Protein AF-0000000086131086 (afdb_homodimer)

pLDDT: mean 77.33, std 19.77, range [29.2, 98.5]

Structure (mmCIF, N/CA/C/O backbone):
data_AF-0000000086131086-model_v1
#
loop_
_entity.id
_entity.type
_entity.pdbx_description
1 polymer 'Transcription factor domain-containing protein'
#
loop_
_atom_site.group_PDB
_atom_site.id
_atom_site.type_symbol
_atom_site.label_atom_id
_atom_site.label_alt_id
_atom_site.label_comp_id
_atom_site.label_asym_id
_atom_site.label_entity_id
_atom_site.label_seq_id
_atom_site.pdbx_PDB_ins_code
_atom_site.Cartn_x
_atom_site.Cartn_y
_atom_site.Cartn_z
_atom_site.occupancy
_atom_site.B_iso_or_equiv
_atom_site.auth_seq_id
_atom_site.auth_comp_id
_atom_site.auth_asym_id
_atom_site.auth_atom_id
_atom_site.pdbx_PDB_model_num
ATOM 1 N N . GLN A 1 1 ? 14.734 14.562 -15.812 1 46.88 1 GLN A N 1
ATOM 2 C CA . GLN A 1 1 ? 14.758 13.102 -15.891 1 46.88 1 GLN A CA 1
ATOM 3 C C . GLN A 1 1 ? 14.875 12.477 -14.508 1 46.88 1 GLN A C 1
ATOM 5 O O . GLN A 1 1 ? 15.711 12.898 -13.695 1 46.88 1 GLN A O 1
ATOM 10 N N . GLU A 1 2 ? 13.742 11.57 -14.156 1 54.81 2 GLU A N 1
ATOM 11 C CA . GLU A 1 2 ? 13.938 11.117 -12.781 1 54.81 2 GLU A CA 1
ATOM 12 C C . GLU A 1 2 ? 14.812 9.867 -12.734 1 54.81 2 GLU A C 1
ATOM 14 O O . GLU A 1 2 ? 14.367 8.773 -13.102 1 54.81 2 GLU A O 1
ATOM 19 N N . ILE A 1 3 ? 16 9.961 -12.594 1 58 3 ILE A N 1
ATOM 20 C CA . ILE A 1 3 ? 16.906 8.82 -12.445 1 58 3 ILE A CA 1
ATOM 21 C C . ILE A 1 3 ? 17.078 8.492 -10.961 1 58 3 ILE A C 1
ATOM 23 O O . ILE A 1 3 ? 17.203 7.324 -10.586 1 58 3 ILE A O 1
ATOM 27 N N . GLY A 1 4 ? 16.828 9.32 -10.266 1 59.28 4 GLY A N 1
ATOM 28 C CA . GLY A 1 4 ? 17 9.164 -8.828 1 59.28 4 GLY A CA 1
ATOM 29 C C . GLY A 1 4 ? 18.406 8.75 -8.43 1 59.28 4 GLY A C 1
ATOM 30 O O . GLY A 1 4 ? 19.328 8.789 -9.258 1 59.28 4 GLY A O 1
ATOM 31 N N . LEU A 1 5 ? 18.656 8.656 -7.129 1 65.81 5 LEU A N 1
ATOM 32 C CA . LEU A 1 5 ? 19.938 8.266 -6.578 1 65.81 5 LEU A CA 1
ATOM 33 C C . LEU A 1 5 ? 19.797 7.105 -5.602 1 65.81 5 LEU A C 1
ATOM 35 O O . LEU A 1 5 ? 18.812 7.043 -4.852 1 65.81 5 LEU A O 1
ATOM 39 N N . MET A 1 6 ? 20.609 6.062 -5.906 1 67.56 6 MET A N 1
ATOM 40 C CA . MET A 1 6 ? 20.672 4.957 -4.953 1 67.56 6 MET A CA 1
ATOM 41 C C . MET A 1 6 ? 21.797 5.176 -3.939 1 67.56 6 MET A C 1
ATOM 43 O O . MET A 1 6 ? 22.969 5.172 -4.297 1 67.56 6 MET A O 1
ATOM 47 N N . ARG A 1 7 ? 21.328 5.469 -2.734 1 64.94 7 ARG A N 1
ATOM 48 C CA . ARG A 1 7 ? 22.312 5.742 -1.701 1 64.94 7 ARG A CA 1
ATOM 49 C C . ARG A 1 7 ? 22.734 4.457 -0.994 1 64.94 7 ARG A C 1
ATOM 51 O O . ARG A 1 7 ? 21.891 3.623 -0.66 1 64.94 7 ARG A O 1
ATOM 58 N N . ASP A 1 8 ? 24 4.266 -1.024 1 57.38 8 ASP A N 1
ATOM 59 C CA . ASP A 1 8 ? 24.5 3.139 -0.252 1 57.38 8 ASP A CA 1
ATOM 60 C C . ASP A 1 8 ? 24.406 3.408 1.248 1 57.38 8 ASP A C 1
ATOM 62 O O . ASP A 1 8 ? 24.75 4.496 1.713 1 57.38 8 ASP A O 1
ATOM 66 N N . GLY A 1 9 ? 23.297 3.373 1.857 1 50.12 9 GLY A N 1
ATOM 67 C CA . GLY A 1 9 ? 23.156 3.619 3.283 1 50.12 9 GLY A CA 1
ATOM 68 C C . GLY A 1 9 ? 24.453 3.496 4.051 1 50.12 9 GLY A C 1
ATOM 69 O O . GLY A 1 9 ? 25.484 3.121 3.482 1 50.12 9 GLY A O 1
ATOM 70 N N . ASP A 1 10 ? 24.609 4.285 5.195 1 48.25 10 ASP A N 1
ATOM 71 C CA . ASP A 1 10 ? 25.781 4.168 6.066 1 48.25 10 ASP A CA 1
ATOM 72 C C . ASP A 1 10 ? 26.078 2.707 6.395 1 48.25 10 ASP A C 1
ATOM 74 O O . ASP A 1 10 ? 27.141 2.391 6.922 1 48.25 10 ASP A O 1
ATOM 78 N N . SER A 1 11 ? 25.156 1.895 6.359 1 44.16 11 SER A N 1
ATOM 79 C CA . SER A 1 11 ? 25.406 0.476 6.598 1 44.16 11 SER A CA 1
ATOM 80 C C . SER A 1 11 ? 25.266 -0.334 5.312 1 44.16 11 SER A C 1
ATOM 82 O O . SER A 1 11 ? 24.375 -0.068 4.504 1 44.16 11 SER A O 1
ATOM 84 N N . PRO A 1 12 ? 26.25 -1.014 4.965 1 45.31 12 PRO A N 1
ATOM 85 C CA . PRO A 1 12 ? 26.25 -1.968 3.855 1 45.31 12 PRO A CA 1
ATOM 86 C C . PRO A 1 12 ? 24.953 -2.766 3.762 1 45.31 12 PRO A C 1
ATOM 88 O O . PRO A 1 12 ? 24.438 -3.258 4.777 1 45.31 12 PRO A O 1
ATOM 91 N N . GLY A 1 13 ? 24.125 -2.549 2.621 1 45.75 13 GLY A N 1
ATOM 92 C CA . GLY A 1 13 ? 23.062 -3.5 2.383 1 45.75 13 GLY A CA 1
ATOM 93 C C . GLY A 1 13 ? 21.672 -2.865 2.406 1 45.75 13 GLY A C 1
ATOM 94 O O . GLY A 1 13 ? 20.672 -3.545 2.197 1 45.75 13 GLY A O 1
ATOM 95 N N . LEU A 1 14 ? 21.766 -1.405 2.859 1 58.22 14 LEU A N 1
ATOM 96 C CA . LEU A 1 14 ? 20.422 -0.838 2.914 1 58.22 14 LEU A CA 1
ATOM 97 C C . LEU A 1 14 ? 20.297 0.342 1.956 1 58.22 14 LEU A C 1
ATOM 99 O O . LEU A 1 14 ? 20.156 1.487 2.391 1 58.22 14 LEU A O 1
ATOM 103 N N . PRO A 1 15 ? 20.344 -0.016 0.669 1 58.59 15 PRO A N 1
ATOM 104 C CA . PRO A 1 15 ? 20.203 1.101 -0.266 1 58.59 15 PRO A CA 1
ATOM 105 C C . PRO A 1 15 ? 18.828 1.761 -0.18 1 58.59 15 PRO A C 1
ATOM 107 O O . PRO A 1 15 ? 17.828 1.095 0.133 1 58.59 15 PRO A O 1
ATOM 110 N N . ARG A 1 16 ? 18.953 3.057 -0.146 1 72.69 16 ARG A N 1
ATOM 111 C CA . ARG A 1 16 ? 17.719 3.826 -0.137 1 72.69 16 ARG A CA 1
ATOM 112 C C . ARG A 1 16 ? 17.578 4.652 -1.41 1 72.69 16 ARG A C 1
ATOM 114 O O . ARG A 1 16 ? 18.547 5.25 -1.879 1 72.69 16 ARG A O 1
ATOM 121 N N . PHE A 1 17 ? 16.453 4.535 -1.983 1 73.44 17 PHE A N 1
ATOM 122 C CA . PHE A 1 17 ? 16.188 5.289 -3.205 1 73.44 17 PHE A CA 1
ATOM 123 C C . PHE A 1 17 ? 15.742 6.707 -2.883 1 73.44 17 PHE A C 1
ATOM 125 O O . PHE A 1 17 ? 14.922 6.918 -1.985 1 73.44 17 PHE A O 1
ATOM 132 N N . VAL A 1 18 ? 16.438 7.613 -3.488 1 69.5 18 VAL A N 1
ATOM 133 C CA . VAL A 1 18 ? 16.031 9.016 -3.408 1 69.5 18 VAL A CA 1
ATOM 134 C C . VAL A 1 18 ? 15.641 9.516 -4.797 1 69.5 18 VAL A C 1
ATOM 136 O O . VAL A 1 18 ? 16.469 9.547 -5.707 1 69.5 18 VAL A O 1
ATOM 139 N N . GLY A 1 19 ? 14.484 9.93 -4.969 1 68.06 19 GLY A N 1
ATOM 140 C CA . GLY A 1 19 ? 14.023 10.422 -6.258 1 68.06 19 GLY A CA 1
ATOM 141 C C . GLY A 1 19 ? 14.672 11.727 -6.668 1 68.06 19 GLY A C 1
ATOM 142 O O . GLY A 1 19 ? 14.992 12.562 -5.82 1 68.06 19 GLY A O 1
ATOM 143 N N . SER A 1 20 ? 14.922 11.883 -7.926 1 64.94 20 SER A N 1
ATOM 144 C CA . SER A 1 20 ? 15.578 13.086 -8.445 1 64.94 20 SER A CA 1
ATOM 145 C C . SER A 1 20 ? 14.734 14.328 -8.18 1 64.94 20 SER A C 1
ATOM 147 O O . SER A 1 20 ? 15.266 15.445 -8.141 1 64.94 20 SER A O 1
ATOM 149 N N . SER A 1 21 ? 13.539 14.102 -8.039 1 62.56 21 SER A N 1
ATOM 150 C CA . SER A 1 21 ? 12.648 15.242 -7.832 1 62.56 21 SER A CA 1
ATOM 151 C C . SER A 1 21 ? 12.438 15.508 -6.348 1 62.56 21 SER A C 1
ATOM 153 O O . SER A 1 21 ? 11.766 16.469 -5.977 1 62.56 21 SER A O 1
ATOM 155 N N . SER A 1 22 ? 13.156 14.695 -5.582 1 68.06 22 SER A N 1
ATOM 156 C CA . SER A 1 22 ? 12.977 14.852 -4.141 1 68.06 22 SER A CA 1
ATOM 157 C C . SER A 1 22 ? 13.734 16.062 -3.617 1 68.06 22 SER A C 1
ATOM 159 O O . SER A 1 22 ? 14.672 16.547 -4.258 1 68.06 22 SER A O 1
ATOM 161 N N . GLY A 1 23 ? 13.211 16.656 -2.619 1 68.56 23 GLY A N 1
ATOM 162 C CA . GLY A 1 23 ? 13.938 17.734 -1.961 1 68.56 23 GLY A CA 1
ATOM 163 C C . GLY A 1 23 ? 15.312 17.328 -1.48 1 68.56 23 GLY A C 1
ATOM 164 O O . GLY A 1 23 ? 16.25 18.125 -1.515 1 68.56 23 GLY A O 1
ATOM 165 N N . ILE A 1 24 ? 15.406 16.078 -1.213 1 67.56 24 ILE A N 1
ATOM 166 C CA . ILE A 1 24 ? 16.672 15.555 -0.715 1 67.56 24 ILE A CA 1
ATOM 167 C C . ILE A 1 24 ? 17.734 15.625 -1.818 1 67.56 24 ILE A C 1
ATOM 169 O O . ILE A 1 24 ? 18.875 15.992 -1.566 1 67.56 24 ILE A O 1
ATOM 173 N N . HIS A 1 25 ? 17.344 15.281 -3.01 1 67.06 25 HIS A N 1
ATOM 174 C CA . HIS A 1 25 ? 18.266 15.344 -4.137 1 67.06 25 HIS A CA 1
ATOM 175 C C . HIS A 1 25 ? 18.734 16.766 -4.387 1 67.06 25 HIS A C 1
ATOM 177 O O . HIS A 1 25 ? 19.906 17 -4.684 1 67.06 25 HIS A O 1
ATOM 183 N N . PHE A 1 26 ? 17.922 17.688 -4.246 1 71.94 26 PHE A N 1
ATOM 184 C CA . PHE A 1 26 ? 18.266 19.094 -4.465 1 71.94 26 PHE A CA 1
ATOM 185 C C . PHE A 1 26 ? 19.234 19.578 -3.4 1 71.94 26 PHE A C 1
ATOM 187 O O . PHE A 1 26 ? 20.219 20.266 -3.713 1 71.94 26 PHE A O 1
ATOM 194 N N . VAL A 1 27 ? 18.891 19.219 -2.219 1 72.75 27 VAL A N 1
ATOM 195 C CA . VAL A 1 27 ? 19.75 19.641 -1.117 1 72.75 27 VAL A CA 1
ATOM 196 C C . VAL A 1 27 ? 21.156 19.094 -1.317 1 72.75 27 VAL A C 1
ATOM 198 O O . VAL A 1 27 ? 22.141 19.781 -1.079 1 72.75 27 VAL A O 1
ATOM 201 N N . ARG A 1 28 ? 21.203 17.969 -1.791 1 69.19 28 ARG A N 1
ATOM 202 C CA . ARG A 1 28 ? 22.516 17.375 -2.055 1 69.19 28 ARG A CA 1
ATOM 203 C C . ARG A 1 28 ? 23.234 18.109 -3.182 1 69.19 28 ARG A C 1
ATOM 205 O O . ARG A 1 28 ? 24.453 18.312 -3.117 1 69.19 28 ARG A O 1
ATOM 212 N N . ALA A 1 29 ? 22.516 18.406 -4.148 1 67.69 29 ALA A N 1
ATOM 213 C CA . ALA A 1 29 ? 23.094 19.156 -5.262 1 67.69 29 ALA A CA 1
ATOM 214 C C . ALA A 1 29 ? 23.656 20.5 -4.793 1 67.69 29 ALA A C 1
ATOM 216 O O . ALA A 1 29 ? 24.734 20.906 -5.223 1 67.69 29 ALA A O 1
ATOM 217 N N . VAL A 1 30 ? 22.938 21.109 -3.947 1 73.69 30 VAL A N 1
ATOM 218 C CA . VAL A 1 30 ? 23.375 22.406 -3.426 1 73.69 30 VAL A CA 1
ATOM 219 C C . VAL A 1 30 ? 24.641 22.219 -2.58 1 73.69 30 VAL A C 1
ATOM 221 O O . VAL A 1 30 ? 25.578 23 -2.689 1 73.69 30 VAL A O 1
ATOM 224 N N . TYR A 1 31 ? 24.609 21.188 -1.806 1 72.38 31 TYR A N 1
ATOM 225 C CA . TYR A 1 31 ? 25.781 20.906 -0.982 1 72.38 31 TYR A CA 1
ATOM 226 C C . TYR A 1 31 ? 27 20.656 -1.849 1 72.38 31 TYR A C 1
ATOM 228 O O . TYR A 1 31 ? 28.109 21.078 -1.503 1 72.38 31 TYR A O 1
ATOM 236 N N . ASP A 1 32 ? 26.797 20 -2.904 1 71.44 32 ASP A N 1
ATOM 237 C CA . ASP A 1 32 ? 27.891 19.719 -3.824 1 71.44 32 ASP A CA 1
ATOM 238 C C . ASP A 1 32 ? 28.453 21 -4.418 1 71.44 32 ASP A C 1
ATOM 240 O O . ASP A 1 32 ? 29.672 21.172 -4.547 1 71.44 32 ASP A O 1
ATOM 244 N N . ILE A 1 33 ? 27.594 21.844 -4.719 1 70.94 33 ILE A N 1
ATOM 245 C CA . ILE A 1 33 ? 28 23.125 -5.285 1 70.94 33 ILE A CA 1
ATOM 246 C C . ILE A 1 33 ? 28.766 23.922 -4.238 1 70.94 33 ILE A C 1
ATOM 248 O O . ILE A 1 33 ? 29.781 24.531 -4.543 1 70.94 33 ILE A O 1
ATOM 252 N N . LEU A 1 34 ? 28.297 23.859 -3.029 1 72.69 34 LEU A N 1
ATOM 253 C CA . LEU A 1 34 ? 28.938 24.578 -1.932 1 72.69 34 LEU A CA 1
ATOM 254 C C . LEU A 1 34 ? 30.312 24 -1.642 1 72.69 34 LEU A C 1
ATOM 256 O O . LEU A 1 34 ? 31.266 24.734 -1.374 1 72.69 34 LEU A O 1
ATOM 260 N N . ALA A 1 35 ? 30.312 22.781 -1.674 1 72.56 35 ALA A N 1
ATOM 261 C CA . ALA A 1 35 ? 31.578 22.109 -1.412 1 72.56 35 ALA A CA 1
ATOM 262 C C . ALA A 1 35 ? 32.625 22.438 -2.48 1 72.56 35 ALA A C 1
ATOM 264 O O . ALA A 1 35 ? 33.781 22.656 -2.17 1 72.56 35 ALA A O 1
ATOM 265 N N . ARG A 1 36 ? 32.219 22.406 -3.584 1 68.94 36 ARG A N 1
ATOM 266 C CA . ARG A 1 36 ? 33.125 22.75 -4.684 1 68.94 36 ARG A CA 1
ATOM 267 C C . ARG A 1 36 ? 33.625 24.188 -4.566 1 68.94 36 ARG A C 1
ATOM 269 O O . ARG A 1 36 ? 34.781 24.484 -4.852 1 68.94 36 ARG A O 1
ATOM 276 N N . SER A 1 37 ? 32.75 24.984 -4.207 1 65.25 37 SER A N 1
ATOM 277 C CA . SER A 1 37 ? 33.094 26.406 -4.102 1 65.25 37 SER A CA 1
ATOM 278 C C . SER A 1 37 ? 34.031 26.656 -2.926 1 65.25 37 SER A C 1
ATOM 280 O O . SER A 1 37 ? 34.844 27.578 -2.969 1 65.25 37 SER A O 1
ATOM 282 N N . SER A 1 38 ? 33.812 25.984 -1.872 1 62.94 38 SER A N 1
ATOM 283 C CA . SER A 1 38 ? 34.625 26.188 -0.678 1 62.94 38 SER A CA 1
ATOM 284 C C . SER A 1 38 ? 35.938 25.406 -0.751 1 62.94 38 SER A C 1
ATOM 286 O O . SER A 1 38 ? 36.781 25.562 0.114 1 62.94 38 SER A O 1
ATOM 288 N N . GLY A 1 39 ? 36.312 24.766 -1.843 1 62.19 39 GLY A N 1
ATOM 289 C CA . GLY A 1 39 ? 37.531 23.969 -1.954 1 62.19 39 GLY A CA 1
ATOM 290 C C . GLY A 1 39 ? 37.531 22.75 -1.041 1 62.19 39 GLY A C 1
ATOM 291 O O . GLY A 1 39 ? 38.562 22.094 -0.868 1 62.19 39 GLY A O 1
ATOM 292 N N . GLN A 1 40 ? 36.688 22.594 -0.23 1 53.81 40 GLN A N 1
ATOM 293 C CA . GLN A 1 40 ? 36.625 21.453 0.687 1 53.81 40 GLN A CA 1
ATOM 294 C C . GLN A 1 40 ? 36 20.234 0.035 1 53.81 40 GLN A C 1
ATOM 296 O O . GLN A 1 40 ? 35 20.375 -0.688 1 53.81 40 GLN A O 1
ATOM 301 N N . PRO A 1 41 ? 36.781 19.078 -0.008 1 50.19 41 PRO A N 1
ATOM 302 C CA . PRO A 1 41 ? 36.25 17.859 -0.585 1 50.19 41 PRO A CA 1
ATOM 303 C C . PRO A 1 41 ? 34.812 17.562 -0.118 1 50.19 41 PRO A C 1
ATOM 305 O O . PRO A 1 41 ? 34.438 17.938 0.998 1 50.19 41 PRO A O 1
ATOM 308 N N . SER A 1 42 ? 33.906 17.328 -1.025 1 46.69 42 SER A N 1
ATOM 309 C CA . SER A 1 42 ? 32.469 17.031 -0.931 1 46.69 42 SER A CA 1
ATOM 310 C C . SER A 1 42 ? 32.188 15.984 0.153 1 46.69 42 SER A C 1
ATOM 312 O O . SER A 1 42 ? 32.312 14.781 -0.092 1 46.69 42 SER A O 1
ATOM 314 N N . ARG A 1 43 ? 32.75 16.016 1.289 1 42.59 43 ARG A N 1
ATOM 315 C CA . ARG A 1 43 ? 32.25 15.156 2.369 1 42.59 43 ARG A CA 1
ATOM 316 C C . ARG A 1 43 ? 30.734 15.102 2.398 1 42.59 43 ARG A C 1
ATOM 318 O O . ARG A 1 43 ? 30.156 14.602 3.359 1 42.59 43 ARG A O 1
ATOM 325 N N . ALA A 1 44 ? 30.078 15.727 1.698 1 42.22 44 ALA A N 1
ATOM 326 C CA . ALA A 1 44 ? 28.656 16.016 1.608 1 42.22 44 ALA A CA 1
ATOM 327 C C . ALA A 1 44 ? 27.844 14.758 1.307 1 42.22 44 ALA A C 1
ATOM 329 O O . ALA A 1 44 ? 26.609 14.789 1.297 1 42.22 44 ALA A O 1
ATOM 330 N N . HIS A 1 45 ? 28.453 13.828 0.733 1 44.34 45 HIS A N 1
ATOM 331 C CA . HIS A 1 45 ? 27.766 12.586 0.401 1 44.34 45 HIS A CA 1
ATOM 332 C C . HIS A 1 45 ? 27.156 11.945 1.643 1 44.34 45 HIS A C 1
ATOM 334 O O . HIS A 1 45 ? 26.219 11.156 1.539 1 44.34 45 HIS A O 1
ATOM 340 N N . SER A 1 46 ? 27.906 12.086 2.771 1 44.09 46 SER A N 1
ATOM 341 C CA . SER A 1 46 ? 27.5 11.398 3.992 1 44.09 46 SER A CA 1
ATOM 342 C C . SER A 1 46 ? 26.359 12.141 4.688 1 44.09 46 SER A C 1
ATOM 344 O O . SER A 1 46 ? 25.828 11.664 5.688 1 44.09 46 SER A O 1
ATOM 346 N N . GLN A 1 47 ? 26.125 13.383 4.25 1 46.81 47 GLN A N 1
ATOM 347 C CA . GLN A 1 47 ? 25.344 14.227 5.148 1 46.81 47 GLN A CA 1
ATOM 348 C C . GLN A 1 47 ? 23.844 14 4.965 1 46.81 47 GLN A C 1
ATOM 350 O O . GLN A 1 47 ? 23.328 14.141 3.855 1 46.81 47 GLN A O 1
ATOM 355 N N . LEU A 1 48 ? 23.328 13.422 5.848 1 50.66 48 LEU A N 1
ATOM 356 C CA . LEU A 1 48 ? 21.922 13.172 6.07 1 50.66 48 LEU A CA 1
ATOM 357 C C . LEU A 1 48 ? 21.109 14.445 5.844 1 50.66 48 LEU A C 1
ATOM 359 O O . LEU A 1 48 ? 21.531 15.539 6.211 1 50.66 48 LEU A O 1
ATOM 363 N N . VAL A 1 49 ? 20.406 14.523 4.809 1 54.34 49 VAL A N 1
ATOM 364 C CA . VAL A 1 49 ? 19.438 15.602 4.625 1 54.34 49 VAL A CA 1
ATOM 365 C C . VAL A 1 49 ? 18.297 15.445 5.625 1 54.34 49 VAL A C 1
ATOM 367 O O . VAL A 1 49 ? 17.859 14.328 5.914 1 54.34 49 VAL A O 1
ATOM 370 N N . PRO A 1 50 ? 18.016 16.516 6.34 1 48.31 50 PRO A N 1
ATOM 371 C CA . PRO A 1 50 ? 16.875 16.438 7.254 1 48.31 50 PRO A CA 1
ATOM 372 C C . PRO A 1 50 ? 15.648 15.805 6.609 1 48.31 50 PRO A C 1
ATOM 374 O O . PRO A 1 50 ? 15.32 16.109 5.461 1 48.31 50 PRO A O 1
ATOM 377 N N . GLY A 1 51 ? 15.047 14.789 7.328 1 47.41 51 GLY A N 1
ATOM 378 C CA . GLY A 1 51 ? 13.844 14.117 6.863 1 47.41 51 GLY A CA 1
ATOM 379 C C . GLY A 1 51 ? 14.125 12.781 6.191 1 47.41 51 GLY A C 1
ATOM 380 O O . GLY A 1 51 ? 13.195 12.055 5.844 1 47.41 51 GLY A O 1
ATOM 381 N N . GLU A 1 52 ? 15.352 12.859 5.637 1 48.03 52 GLU A N 1
ATOM 382 C CA . GLU A 1 52 ? 15.578 11.602 4.934 1 48.03 52 GLU A CA 1
ATOM 383 C C . GLU A 1 52 ? 15.297 10.406 5.84 1 48.03 52 GLU A C 1
ATOM 385 O O . GLU A 1 52 ? 14.602 9.469 5.445 1 48.03 52 GLU A O 1
ATOM 390 N N . ASP A 1 53 ? 16.453 9.953 6.617 1 46.03 53 ASP A N 1
ATOM 391 C CA . ASP A 1 53 ? 16.328 8.695 7.348 1 46.03 53 ASP A CA 1
ATOM 392 C C . ASP A 1 53 ? 15.586 8.891 8.664 1 46.03 53 ASP A C 1
ATOM 394 O O . ASP A 1 53 ? 15.672 9.961 9.273 1 46.03 53 ASP A O 1
ATOM 398 N N . ASP A 1 54 ? 14.328 8.375 8.805 1 44.38 54 ASP A N 1
ATOM 399 C CA . ASP A 1 54 ? 13.836 8.172 10.156 1 44.38 54 ASP A CA 1
ATOM 400 C C . ASP A 1 54 ? 14.984 8.18 11.172 1 44.38 54 ASP A C 1
ATOM 402 O O . ASP A 1 54 ? 14.812 7.738 12.305 1 44.38 54 ASP A O 1
ATOM 406 N N . GLN A 1 55 ? 16.141 8.352 10.758 1 39.12 55 GLN A N 1
ATOM 407 C CA . GLN A 1 55 ? 17.266 8.281 11.68 1 39.12 55 GLN A CA 1
ATOM 408 C C . GLN A 1 55 ? 17.422 9.586 12.453 1 39.12 55 GLN A C 1
ATOM 410 O O . GLN A 1 55 ? 18.5 9.859 13 1 39.12 55 GLN A O 1
ATOM 415 N N . LEU A 1 56 ? 16.578 10.438 12.336 1 35.56 56 LEU A N 1
ATOM 416 C CA . LEU A 1 56 ? 16.906 11.562 13.203 1 35.56 56 LEU A CA 1
ATOM 417 C C . LEU A 1 56 ? 17.344 11.078 14.586 1 35.56 56 LEU A C 1
ATOM 419 O O . LEU A 1 56 ? 16.734 11.414 15.594 1 35.56 56 LEU A O 1
ATOM 423 N N . ASP A 1 57 ? 17.562 9.844 14.719 1 36.91 57 ASP A N 1
ATOM 424 C CA . ASP A 1 57 ? 17.984 9.625 16.094 1 36.91 57 ASP A CA 1
ATOM 425 C C . ASP A 1 57 ? 19.125 10.578 16.484 1 36.91 57 ASP A C 1
ATOM 427 O O . ASP A 1 57 ? 20.047 10.797 15.695 1 36.91 57 ASP A O 1
ATOM 431 N N . GLY A 1 58 ? 18.859 11.578 17.109 1 33.78 58 GLY A N 1
ATOM 432 C CA . GLY A 1 58 ? 19.812 12.383 17.859 1 33.78 58 GLY A CA 1
ATOM 433 C C . GLY A 1 58 ? 21.141 11.688 18.078 1 33.78 58 GLY A C 1
ATOM 434 O O . GLY A 1 58 ? 22.078 12.289 18.594 1 33.78 58 GLY A O 1
ATOM 435 N N . THR A 1 59 ? 21.172 10.461 18.547 1 33 59 THR A N 1
ATOM 436 C CA . THR A 1 59 ? 22.516 10.078 18.969 1 33 59 THR A CA 1
ATOM 437 C C . THR A 1 59 ? 23.453 9.977 17.766 1 33 59 THR A C 1
ATOM 439 O O . THR A 1 59 ? 23.375 9.016 16.984 1 33 59 THR A O 1
ATOM 442 N N . HIS A 1 60 ? 23.703 10.891 16.953 1 31.14 60 HIS A N 1
ATOM 443 C CA . HIS A 1 60 ? 24.984 11.117 16.281 1 31.14 60 HIS A CA 1
ATOM 444 C C . HIS A 1 60 ? 26.125 10.406 17 1 31.14 60 HIS A C 1
ATOM 446 O O . HIS A 1 60 ? 27.297 10.688 16.734 1 31.14 60 HIS A O 1
ATOM 452 N N . GLU A 1 61 ? 26.156 10.164 18.328 1 31.11 61 GLU A N 1
ATOM 453 C CA . GLU A 1 61 ? 27.453 9.523 18.578 1 31.11 61 GLU A CA 1
ATOM 454 C C . GLU A 1 61 ? 27.75 8.438 17.547 1 31.11 61 GLU A C 1
ATOM 456 O O . GLU A 1 61 ? 27 7.465 17.422 1 31.11 61 GLU A O 1
ATOM 461 N N . LEU A 1 62 ? 28.312 8.789 16.328 1 32.72 62 LEU A N 1
ATOM 462 C CA . LEU A 1 62 ? 29.062 8.133 15.258 1 32.72 62 LEU A CA 1
ATOM 463 C C . LEU A 1 62 ? 29.406 6.695 15.641 1 32.72 62 LEU A C 1
ATOM 465 O O . LEU A 1 62 ? 29.781 5.895 14.781 1 32.72 62 LEU A O 1
ATOM 469 N N . GLY A 1 63 ? 30.156 6.535 16.734 1 31.64 63 GLY A N 1
ATOM 470 C CA . GLY A 1 63 ? 31.062 5.422 16.984 1 31.64 63 GLY A CA 1
ATOM 471 C C . GLY A 1 63 ? 30.359 4.078 17.016 1 31.64 63 GLY A C 1
ATOM 472 O O . GLY A 1 63 ? 30.984 3.039 16.781 1 31.64 63 GLY A O 1
ATOM 473 N N . ALA A 1 64 ? 29.625 3.846 18.172 1 29.2 64 ALA A N 1
ATOM 474 C CA . ALA A 1 64 ? 29.516 2.434 18.531 1 29.2 64 ALA A CA 1
ATOM 475 C C . ALA A 1 64 ? 28.578 1.706 17.562 1 29.2 64 ALA A C 1
ATOM 477 O O . ALA A 1 64 ? 27.578 2.273 17.109 1 29.2 64 ALA A O 1
ATOM 478 N N . ALA A 1 65 ? 28.922 0.715 16.938 1 33.5 65 ALA A N 1
ATOM 479 C CA . ALA A 1 65 ? 28.406 -0.454 16.219 1 33.5 65 ALA A CA 1
ATOM 480 C C . ALA A 1 65 ? 26.969 -0.742 16.625 1 33.5 65 ALA A C 1
ATOM 482 O O . ALA A 1 65 ? 26.719 -1.412 17.625 1 33.5 65 ALA A O 1
ATOM 483 N N . GLU A 1 66 ? 25.953 0.155 16.625 1 37.03 66 GLU A N 1
ATOM 484 C CA . GLU A 1 66 ? 24.641 -0.192 17.172 1 37.03 66 GLU A CA 1
ATOM 485 C C . GLU A 1 66 ? 24.078 -1.448 16.516 1 37.03 66 GLU A C 1
ATOM 487 O O . GLU A 1 66 ? 24.266 -1.654 15.312 1 37.03 66 GLU A O 1
ATOM 492 N N . SER A 1 67 ? 23.766 -2.426 17.219 1 38.59 67 SER A N 1
ATOM 493 C CA . SER A 1 67 ? 23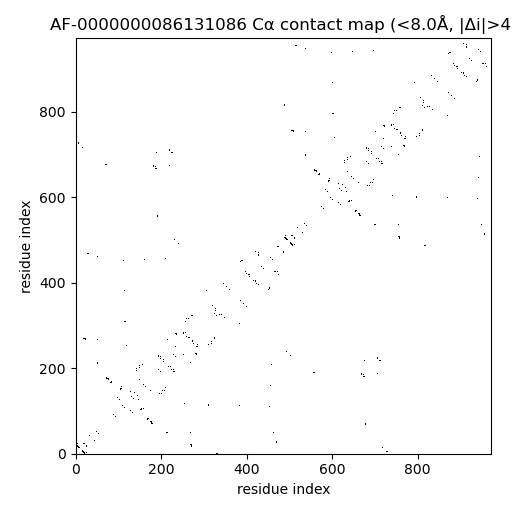.156 -3.709 16.875 1 38.59 67 SER A CA 1
ATOM 494 C C . SER A 1 67 ? 21.938 -3.525 15.984 1 38.59 67 SER A C 1
ATOM 496 O O . SER A 1 67 ? 21.188 -2.557 16.141 1 38.59 67 SER A O 1
ATOM 498 N N . PRO A 1 68 ? 21.922 -4.043 14.898 1 43 68 PRO A N 1
ATOM 499 C CA . PRO A 1 68 ? 20.719 -4.133 14.078 1 43 68 PRO A CA 1
ATOM 500 C C . PRO A 1 68 ? 19.438 -4.188 14.906 1 43 68 PRO A C 1
ATOM 502 O O . PRO A 1 68 ? 19.359 -4.949 15.875 1 43 68 PRO A O 1
ATOM 505 N N . GLY A 1 69 ? 18.562 -3.154 14.883 1 53.28 69 GLY A N 1
ATOM 506 C CA . GLY A 1 69 ? 17.328 -3.057 15.648 1 53.28 69 GLY A CA 1
ATOM 507 C C . GLY A 1 69 ? 17.375 -2.004 16.734 1 53.28 69 GLY A C 1
ATOM 508 O O . GLY A 1 69 ? 16.359 -1.702 17.375 1 53.28 69 GLY A O 1
ATOM 509 N N . ALA A 1 70 ? 18.406 -1.55 17.016 1 55.5 70 ALA A N 1
ATOM 510 C CA . ALA A 1 70 ? 18.578 -0.6 18.109 1 55.5 70 ALA A CA 1
ATOM 511 C C . ALA A 1 70 ? 17.797 0.683 17.859 1 55.5 70 ALA A C 1
ATOM 513 O O . ALA A 1 70 ? 17.188 1.242 18.781 1 55.5 70 ALA A O 1
ATOM 514 N N . ALA A 1 71 ? 17.797 1.022 16.641 1 60.62 71 ALA A N 1
ATOM 515 C CA . ALA A 1 71 ? 17.094 2.256 16.297 1 60.62 71 ALA A CA 1
ATOM 516 C C . ALA A 1 71 ? 15.602 2.117 16.547 1 60.62 71 ALA A C 1
ATOM 518 O O . ALA A 1 71 ? 14.953 3.051 17.031 1 60.62 71 ALA A O 1
ATOM 519 N N . ALA A 1 72 ? 15.102 1.007 16.328 1 68.44 72 ALA A N 1
ATOM 520 C CA . ALA A 1 72 ? 13.672 0.774 16.531 1 68.44 72 ALA A CA 1
ATOM 521 C C . ALA A 1 72 ? 13.312 0.773 18.016 1 68.44 72 ALA A C 1
ATOM 523 O O . ALA A 1 72 ? 12.156 1.027 18.375 1 68.44 72 ALA A O 1
ATOM 524 N N . ARG A 1 73 ? 14.297 0.695 18.891 1 74.56 73 ARG A N 1
ATOM 525 C CA . ARG A 1 73 ? 14.031 0.577 20.312 1 74.56 73 ARG A CA 1
ATOM 526 C C . ARG A 1 73 ? 14.359 1.876 21.047 1 74.56 73 ARG A C 1
ATOM 528 O O . ARG A 1 73 ? 14.094 2.01 22.234 1 74.56 73 ARG A O 1
ATOM 535 N N . ALA A 1 74 ? 14.766 2.836 20.281 1 79.25 74 ALA A N 1
ATOM 536 C CA . ALA A 1 74 ? 15.055 4.125 20.891 1 79.25 74 ALA A CA 1
ATOM 537 C C . ALA A 1 74 ? 13.773 4.832 21.328 1 79.25 74 ALA A C 1
ATOM 539 O O . ALA A 1 74 ? 12.828 4.941 20.531 1 79.25 74 ALA A O 1
ATOM 540 N N . PRO A 1 75 ? 13.773 5.309 22.562 1 87.5 75 PRO A N 1
ATOM 541 C CA . PRO A 1 75 ? 12.547 5.953 23.047 1 87.5 75 PRO A CA 1
ATOM 542 C C . PRO A 1 75 ? 12.273 7.285 22.359 1 87.5 75 PRO A C 1
ATOM 544 O O . PRO A 1 75 ? 13.203 8.031 22.047 1 87.5 75 PRO A O 1
ATOM 547 N N . PHE A 1 76 ? 10.977 7.578 22.234 1 90.69 76 PHE A N 1
ATOM 548 C CA . PHE A 1 76 ? 10.57 8.828 21.594 1 90.69 76 PHE A CA 1
ATOM 549 C C . PHE A 1 76 ? 10.664 9.992 22.578 1 90.69 76 PHE A C 1
ATOM 551 O O . PHE A 1 76 ? 10.844 11.141 22.172 1 90.69 76 PHE A O 1
ATOM 558 N N . TRP A 1 77 ? 10.539 9.602 23.875 1 92 77 TRP A N 1
ATOM 559 C CA . TRP A 1 77 ? 10.258 10.648 24.844 1 92 77 TRP A CA 1
ATOM 560 C C 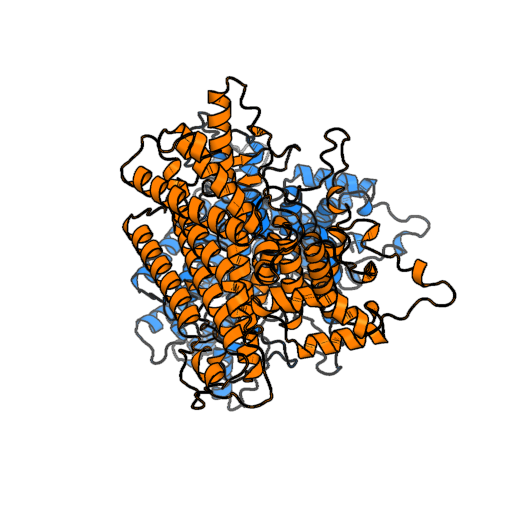. TRP A 1 77 ? 11.398 10.789 25.844 1 92 77 TRP A C 1
ATOM 562 O O . TRP A 1 77 ? 12.109 9.82 26.141 1 92 77 TRP A O 1
ATOM 572 N N . ARG A 1 78 ? 11.555 12.008 26.344 1 88.19 78 ARG A N 1
ATOM 573 C CA . ARG A 1 78 ? 12.5 12.289 27.422 1 88.19 78 ARG A CA 1
ATOM 574 C C . ARG A 1 78 ? 11.938 11.844 28.766 1 88.19 78 ARG A C 1
ATOM 576 O O . ARG A 1 78 ? 10.727 11.719 28.922 1 88.19 78 ARG A O 1
ATOM 583 N N . ASP A 1 79 ? 12.789 11.711 29.625 1 86.19 79 ASP A N 1
ATOM 584 C CA . ASP A 1 79 ? 12.414 11.211 30.938 1 86.19 79 ASP A CA 1
ATOM 585 C C . ASP A 1 79 ? 11.469 12.172 31.641 1 86.19 79 ASP A C 1
ATOM 587 O O . ASP A 1 79 ? 10.602 11.75 32.406 1 86.19 79 ASP A O 1
ATOM 591 N N . ASP A 1 80 ? 11.594 13.445 31.344 1 85.94 80 ASP A N 1
ATOM 592 C CA . ASP A 1 80 ? 10.781 14.445 32.031 1 85.94 80 ASP A CA 1
ATOM 593 C C . ASP A 1 80 ? 9.398 14.57 31.391 1 85.94 80 ASP A C 1
ATOM 595 O O . ASP A 1 80 ? 8.5 15.195 31.969 1 85.94 80 ASP A O 1
ATOM 599 N N . GLU A 1 81 ? 9.219 13.906 30.312 1 90.31 81 GLU A N 1
ATOM 600 C CA . GLU A 1 81 ? 7.961 14.023 29.578 1 90.31 81 GLU A CA 1
ATOM 601 C C . GLU A 1 81 ? 7 12.898 29.953 1 90.31 81 GLU A C 1
ATOM 603 O O . GLU A 1 81 ? 5.801 12.977 29.672 1 90.31 81 GLU A O 1
ATOM 608 N N . THR A 1 82 ? 7.535 11.852 30.547 1 90.94 82 THR A N 1
ATOM 609 C CA . THR A 1 82 ? 6.707 10.688 30.828 1 90.94 82 THR A CA 1
ATOM 610 C C . THR A 1 82 ? 6.809 10.281 32.281 1 90.94 82 THR A C 1
ATOM 612 O O . THR A 1 82 ? 7.754 10.672 32.969 1 90.94 82 THR A O 1
ATOM 615 N N . THR A 1 83 ? 5.816 9.664 32.781 1 87.19 83 THR A N 1
ATOM 616 C CA . THR A 1 83 ? 5.828 9.055 34.094 1 87.19 83 THR A CA 1
ATOM 617 C C . THR A 1 83 ? 5.621 7.547 34 1 87.19 83 THR A C 1
ATOM 619 O O . THR A 1 83 ? 4.949 7.066 33.094 1 87.19 83 THR A O 1
ATOM 622 N N . SER A 1 84 ? 6.441 6.68 34.812 1 75.19 84 SER A N 1
ATOM 623 C CA . SER A 1 84 ? 6.277 5.23 34.812 1 75.19 84 SER A CA 1
ATOM 624 C C . SER A 1 84 ? 4.953 4.824 35.438 1 75.19 84 SER A C 1
ATOM 626 O O . SER A 1 84 ? 4.402 5.559 36.25 1 75.19 84 SER A O 1
ATOM 628 N N . ARG A 1 85 ? 4.434 3.699 34.906 1 60.5 85 ARG A N 1
ATOM 629 C CA . ARG A 1 85 ? 3.209 3.184 35.5 1 60.5 85 ARG A CA 1
ATOM 630 C C . ARG A 1 85 ? 3.363 3.014 37 1 60.5 85 ARG A C 1
ATOM 632 O O . ARG A 1 85 ? 2.432 3.289 37.75 1 60.5 85 ARG A O 1
ATOM 639 N N . GLU A 1 86 ? 4.527 2.211 37.312 1 53.56 86 GLU A N 1
ATOM 640 C CA . GLU A 1 86 ? 4.762 1.806 38.688 1 53.56 86 GLU A CA 1
ATOM 641 C C . GLU A 1 86 ? 4.754 3.012 39.625 1 53.56 86 GLU A C 1
ATOM 643 O O . GLU A 1 86 ? 4.414 2.887 40.812 1 53.56 86 GLU A O 1
ATOM 648 N N . GLY A 1 87 ? 5.363 3.947 39.25 1 47.75 87 GLY A N 1
ATOM 649 C CA . GLY A 1 87 ? 5.406 5.051 40.188 1 47.75 87 GLY A CA 1
ATOM 650 C C . GLY A 1 87 ? 4.031 5.5 40.656 1 47.75 87 GLY A C 1
ATOM 651 O O . GLY A 1 87 ? 3.914 6.359 41.531 1 47.75 87 GLY A O 1
ATOM 652 N N . ARG A 1 88 ? 3.057 5.23 39.875 1 47.22 88 ARG A N 1
ATOM 653 C CA . ARG A 1 88 ? 1.699 5.555 40.312 1 47.22 88 ARG A CA 1
ATOM 654 C C . ARG A 1 88 ? 1.208 4.566 41.344 1 47.22 88 ARG A C 1
ATOM 656 O O . ARG A 1 88 ? 0.116 4.727 41.906 1 47.22 88 ARG A O 1
ATOM 663 N N . GLY A 1 89 ? 1.818 3.389 41.5 1 39.91 89 GLY A N 1
ATOM 664 C CA . GLY A 1 89 ? 1.368 2.43 42.5 1 39.91 89 GLY A CA 1
ATOM 665 C C . GLY A 1 89 ? 1.534 2.924 43.906 1 39.91 89 GLY A C 1
ATOM 666 O O . GLY A 1 89 ? 1.341 2.166 44.875 1 39.91 89 GLY A O 1
ATOM 667 N N . GLY A 1 90 ? 2.551 3.564 44.406 1 37.91 90 GLY A N 1
ATOM 668 C CA . GLY A 1 90 ? 2.387 3.703 45.844 1 37.91 90 GLY A CA 1
ATOM 669 C C . GLY A 1 90 ? 0.963 4.027 46.25 1 37.91 90 GLY A C 1
ATOM 670 O O . GLY A 1 90 ? 0.094 4.223 45.406 1 37.91 90 GLY A O 1
ATOM 671 N N . ALA A 1 91 ? 0.66 4.359 47.781 1 41.94 91 ALA A N 1
ATOM 672 C CA . ALA A 1 91 ? -0.622 4.523 48.469 1 41.94 91 ALA A CA 1
ATOM 673 C C . ALA A 1 91 ? -1.667 5.121 47.531 1 41.94 91 ALA A C 1
ATOM 675 O O . ALA A 1 91 ? -2.854 4.793 47.625 1 41.94 91 ALA A O 1
ATOM 676 N N . GLY A 1 92 ? -1.529 6.48 46.875 1 38.09 92 GLY A N 1
ATOM 677 C CA . GLY A 1 92 ? -2.432 7.34 46.125 1 38.09 92 GLY A CA 1
ATOM 678 C C . GLY A 1 92 ? -2.334 7.148 44.625 1 38.09 92 GLY A C 1
ATOM 679 O O . GLY A 1 92 ? -1.664 7.922 43.938 1 38.09 92 GLY A O 1
ATOM 680 N N . ILE A 1 93 ? -1.832 6.273 44.031 1 44.59 93 ILE A N 1
ATOM 681 C CA . ILE A 1 93 ? -1.75 6.004 42.594 1 44.59 93 ILE A CA 1
ATOM 682 C C . ILE A 1 93 ? -2.895 6.711 41.875 1 44.59 93 ILE A C 1
ATOM 684 O O . ILE A 1 93 ? -4.062 6.371 42.062 1 44.59 93 ILE A O 1
ATOM 688 N N . SER A 1 94 ? -2.871 7.965 41.688 1 51.38 94 SER A N 1
ATOM 689 C CA . SER A 1 94 ? -3.748 8.984 41.125 1 51.38 94 SER A CA 1
ATOM 690 C C . SER A 1 94 ? -4.406 8.492 39.844 1 51.38 94 SER A C 1
ATOM 692 O O . SER A 1 94 ? -3.727 8.008 38.938 1 51.38 94 SER A O 1
ATOM 694 N N . GLN A 1 95 ? -5.602 7.773 39.938 1 67.94 95 GLN A N 1
ATOM 695 C CA . GLN A 1 95 ? -6.598 7.34 38.969 1 67.94 95 GLN A CA 1
ATOM 696 C C . GLN A 1 95 ? -6.652 8.297 37.781 1 67.94 95 GLN A C 1
ATOM 698 O O . GLN A 1 95 ? -6.691 9.516 37.969 1 67.94 95 GLN A O 1
ATOM 703 N N . LEU A 1 96 ? -6.211 7.832 36.625 1 83.81 96 LEU A N 1
ATOM 704 C CA . LEU A 1 96 ? -6.406 8.586 35.406 1 83.81 96 LEU A CA 1
ATOM 705 C C . LEU A 1 96 ? -7.793 9.211 35.344 1 83.81 96 LEU A C 1
ATOM 707 O O . LEU A 1 96 ? -8.797 8.539 35.594 1 83.81 96 LEU A O 1
ATOM 711 N N . THR A 1 97 ? -7.781 10.523 35.406 1 89.62 97 THR A N 1
ATOM 712 C CA . THR A 1 97 ? -9.078 11.188 35.344 1 89.62 97 THR A CA 1
ATOM 713 C C . THR A 1 97 ? -9.414 11.594 33.906 1 89.62 97 THR A C 1
ATOM 715 O O . THR A 1 97 ? -8.516 11.758 33.094 1 89.62 97 THR A O 1
ATOM 718 N N . PHE A 1 98 ? -10.68 11.703 33.688 1 94.25 98 PHE A N 1
ATOM 719 C CA . PHE A 1 98 ? -11.156 12.141 32.375 1 94.25 98 PHE A CA 1
ATOM 720 C C . PHE A 1 98 ? -10.617 13.531 32.062 1 94.25 98 PHE A C 1
ATOM 722 O O . PHE A 1 98 ? -10.25 13.797 30.906 1 94.25 98 PHE A O 1
ATOM 729 N N . GLU A 1 99 ? -10.523 14.406 33.031 1 92.19 99 GLU A N 1
ATOM 730 C CA . GLU A 1 99 ? -10.039 15.773 32.844 1 92.19 99 GLU A CA 1
ATOM 731 C C . GLU A 1 99 ? -8.578 15.781 32.406 1 92.19 99 GLU A C 1
ATOM 733 O O . GLU A 1 99 ? -8.188 16.594 31.562 1 92.19 99 GLU A O 1
ATOM 738 N N . GLU A 1 100 ? -7.828 14.93 32.906 1 92.19 100 GLU A N 1
ATOM 739 C CA . GLU A 1 100 ? -6.43 14.82 32.531 1 92.19 100 GLU A CA 1
ATOM 740 C C . GLU A 1 100 ? -6.301 14.383 31.062 1 92.19 100 GLU A C 1
ATOM 742 O O . GLU A 1 100 ? -5.473 14.906 30.312 1 92.19 100 GLU A O 1
ATOM 747 N N . LEU A 1 101 ? -7.098 13.453 30.719 1 95.12 101 LEU A N 1
ATOM 748 C CA . LEU A 1 101 ? -7.078 12.938 29.359 1 95.12 101 LEU A CA 1
ATOM 749 C C . LEU A 1 101 ? -7.453 14.031 28.359 1 95.12 101 LEU A C 1
ATOM 751 O O . LEU A 1 101 ? -6.871 14.125 27.281 1 95.12 101 LEU A O 1
ATOM 755 N N . ILE A 1 102 ? -8.367 14.805 28.734 1 94.44 102 ILE A N 1
ATOM 756 C CA . ILE A 1 102 ? -8.773 15.922 27.891 1 94.44 102 ILE A CA 1
ATOM 757 C C . ILE A 1 102 ? -7.625 16.922 27.766 1 94.44 102 ILE A C 1
ATOM 759 O O . ILE A 1 102 ? -7.355 17.422 26.672 1 94.44 102 ILE A O 1
ATOM 763 N N . GLN A 1 103 ? -6.969 17.125 28.812 1 92 103 GLN A N 1
ATOM 764 C CA . GLN A 1 103 ? -5.836 18.062 28.797 1 92 103 GLN A CA 1
ATOM 765 C C . GLN A 1 103 ? -4.715 17.531 27.906 1 92 103 GLN A C 1
ATOM 767 O O . GLN A 1 103 ? -4.145 18.281 27.109 1 92 103 GLN A O 1
ATOM 772 N N . TRP A 1 104 ? -4.473 16.266 28 1 94 104 TRP A N 1
ATOM 773 C CA . TRP A 1 104 ? -3.381 15.656 27.25 1 94 104 TRP A CA 1
ATOM 774 C C . TRP A 1 104 ? -3.742 15.523 25.781 1 94 104 TRP A C 1
ATOM 776 O O . TRP A 1 104 ? -2.871 15.289 24.938 1 94 104 TRP A O 1
ATOM 786 N N . SER A 1 105 ? -5.012 15.625 25.406 1 95.12 105 SER A N 1
ATOM 787 C CA . SER A 1 105 ? -5.438 15.445 24.016 1 95.12 105 SER A CA 1
ATOM 788 C C . SER A 1 105 ? -5.77 16.781 23.359 1 95.12 105 SER A C 1
ATOM 790 O O . SER A 1 105 ? -6.109 16.828 22.188 1 95.12 105 SER A O 1
ATOM 792 N N . GLN A 1 106 ? -5.656 17.828 24.016 1 91.44 106 GLN A N 1
ATOM 793 C CA . GLN A 1 106 ? -6.18 19.141 23.594 1 91.44 106 GLN A CA 1
ATOM 794 C C . GLN A 1 106 ? -5.5 19.625 22.312 1 91.44 106 GLN A C 1
ATOM 796 O O . GLN A 1 106 ? -6.164 20.125 21.406 1 91.44 106 GLN A O 1
ATOM 801 N N . SER A 1 107 ? -4.207 19.516 22.266 1 90.5 107 SER A N 1
ATOM 802 C CA . SER A 1 107 ? -3.482 20.016 21.109 1 90.5 107 SER A CA 1
ATOM 803 C C . SER A 1 107 ? -3.934 19.312 19.828 1 90.5 107 SER A C 1
ATOM 805 O O . SER A 1 107 ? -4.039 19.938 18.781 1 90.5 107 SER A O 1
ATOM 807 N N . TYR A 1 108 ? -4.16 18.031 19.938 1 94.31 108 TYR A N 1
ATOM 808 C CA . TYR A 1 108 ? -4.641 17.281 18.781 1 94.31 108 TYR A CA 1
ATOM 809 C C . TYR A 1 108 ? -5.957 17.859 18.266 1 94.31 108 TYR A C 1
ATOM 811 O O . TYR A 1 108 ? -6.121 18.094 17.062 1 94.31 108 TYR A O 1
ATOM 819 N N . PHE A 1 109 ? -6.855 18.094 19.125 1 92.44 109 PHE A N 1
ATOM 820 C CA . PHE A 1 109 ? -8.195 18.531 18.734 1 92.44 109 PHE A CA 1
ATOM 821 C C . PHE A 1 109 ? -8.172 19.984 18.266 1 92.44 109 PHE A C 1
ATOM 823 O O . PHE A 1 109 ? -8.984 20.375 17.438 1 92.44 109 PHE A O 1
ATOM 830 N N . ASP A 1 110 ? -7.156 20.703 18.719 1 87.56 110 ASP A N 1
ATOM 831 C CA . ASP A 1 110 ? -7.062 22.109 18.328 1 87.56 110 ASP A CA 1
ATOM 832 C C . ASP A 1 110 ? -6.395 22.266 16.953 1 87.56 110 ASP A C 1
ATOM 834 O O . ASP A 1 110 ? -6.703 23.188 16.219 1 87.56 110 ASP A O 1
ATOM 838 N N . VAL A 1 111 ? -5.543 21.344 16.672 1 89.81 111 VAL A N 1
ATOM 839 C CA . VAL A 1 111 ? -4.68 21.594 15.523 1 89.81 111 VAL A CA 1
ATOM 840 C C . VAL A 1 111 ? -4.922 20.547 14.453 1 89.81 111 VAL A C 1
ATOM 842 O O . VAL A 1 111 ? -5.145 20.875 13.281 1 89.81 111 VAL A O 1
ATOM 845 N N . TRP A 1 112 ? -4.941 19.344 14.805 1 94.06 112 TRP A N 1
ATOM 846 C CA . TRP A 1 112 ? -4.895 18.266 13.82 1 94.06 112 TRP A CA 1
ATOM 847 C C . TRP A 1 112 ? -6.301 17.828 13.422 1 94.06 112 TRP A C 1
ATOM 849 O O . TRP A 1 112 ? -6.559 17.562 12.242 1 94.06 112 TRP A O 1
ATOM 859 N N . HIS A 1 113 ? -7.199 17.797 14.352 1 94.06 113 HIS A N 1
ATOM 860 C CA . HIS A 1 113 ? -8.555 17.312 14.086 1 94.06 113 HIS A CA 1
ATOM 861 C C . HIS A 1 113 ? -9.266 18.234 13.086 1 94.06 113 HIS A C 1
ATOM 863 O O . HIS A 1 113 ? -9.977 17.75 12.203 1 94.06 113 HIS A O 1
ATOM 869 N N . PRO A 1 114 ? -9.094 19.5 13.227 1 91.44 114 PRO A N 1
ATOM 870 C CA . PRO A 1 114 ? -9.75 20.359 12.234 1 91.44 114 PRO A CA 1
ATOM 871 C C . PRO A 1 114 ? -9.219 20.141 10.82 1 91.44 114 PRO A C 1
ATOM 873 O O . PRO A 1 114 ? -9.977 20.219 9.852 1 91.44 114 PRO A O 1
ATOM 876 N N . ALA A 1 115 ? -7.969 19.906 10.688 1 93.25 115 ALA A N 1
ATOM 877 C CA . ALA A 1 115 ? -7.363 19.688 9.375 1 93.25 115 ALA A CA 1
ATOM 878 C C . ALA A 1 115 ? -7.742 18.312 8.82 1 93.25 115 ALA A C 1
ATOM 880 O O . ALA A 1 115 ? -8.07 18.188 7.641 1 93.25 115 ALA A O 1
ATOM 881 N N . TYR A 1 116 ? -7.668 17.312 9.695 1 95.81 116 TYR A N 1
ATOM 882 C CA . TYR A 1 116 ? -7.945 15.945 9.289 1 95.81 116 TYR A CA 1
ATOM 883 C C . TYR A 1 116 ? -8.969 15.305 10.219 1 95.81 116 TYR A C 1
ATOM 885 O O . TYR A 1 116 ? -8.617 14.5 11.086 1 95.81 116 TYR A O 1
ATOM 893 N N . PRO A 1 117 ? -10.234 15.57 9.938 1 96.25 117 PRO A N 1
ATOM 894 C CA . PRO A 1 117 ? -11.289 15.109 10.844 1 96.25 117 PRO A CA 1
ATOM 895 C C . PRO A 1 117 ? -11.742 13.688 10.547 1 96.25 117 PRO A C 1
ATOM 897 O O . PRO A 1 117 ? -12.945 13.43 10.438 1 96.25 117 PRO A O 1
ATOM 900 N N . PHE A 1 118 ? -10.844 12.734 10.586 1 97.69 118 PHE A N 1
ATOM 901 C CA . PHE A 1 118 ? -11.203 11.352 10.281 1 97.69 118 PHE A CA 1
ATOM 902 C C . PHE A 1 118 ? -11.734 10.641 11.523 1 97.69 118 PHE A C 1
ATOM 904 O O . PHE A 1 118 ? -12.219 9.516 11.438 1 97.69 118 PHE A O 1
ATOM 911 N N . LEU A 1 119 ? -11.602 11.273 12.672 1 97.25 119 LEU A N 1
ATOM 912 C CA . LEU A 1 119 ? -12.211 10.773 13.898 1 97.25 119 LEU A CA 1
ATOM 913 C C . LEU A 1 119 ? -13.445 11.594 14.273 1 97.25 119 LEU A C 1
ATOM 915 O O . LEU A 1 119 ? -13.508 12.789 13.984 1 97.25 119 LEU A O 1
ATOM 919 N N . GLN A 1 120 ? -14.336 10.922 14.836 1 93.31 120 GLN A N 1
ATOM 920 C CA . GLN A 1 120 ? -15.5 11.625 15.367 1 93.31 120 GLN A CA 1
ATOM 921 C C . GLN A 1 120 ? -15.25 12.07 16.812 1 93.31 120 GLN A C 1
ATOM 923 O O . GLN A 1 120 ? -15.008 11.25 17.688 1 93.31 120 GLN A O 1
ATOM 928 N N . GLY A 1 121 ? -15.453 13.328 17.062 1 91.19 121 GLY A N 1
ATOM 929 C CA . GLY A 1 121 ? -15.156 13.906 18.359 1 91.19 121 GLY A CA 1
ATOM 930 C C . GLY A 1 121 ? -15.875 13.211 19.5 1 91.19 121 GLY A C 1
ATOM 931 O O . GLY A 1 121 ? -15.234 12.688 20.422 1 91.19 121 GLY A O 1
ATOM 932 N N . PRO A 1 122 ? -17.141 13.125 19.391 1 91.31 122 PRO A N 1
ATOM 933 C CA . PRO A 1 122 ? -17.922 12.523 20.484 1 91.31 122 PRO A CA 1
ATOM 934 C C . PRO A 1 122 ? -17.531 11.062 20.734 1 91.31 122 PRO A C 1
ATOM 936 O O . PRO A 1 122 ? -17.5 10.617 21.875 1 91.31 122 PRO A O 1
ATOM 939 N N . GLU A 1 123 ? -17.25 10.359 19.703 1 93.44 123 GLU A N 1
ATOM 940 C CA . GLU A 1 123 ? -16.844 8.961 19.875 1 93.44 123 GLU A CA 1
ATOM 941 C C . GLU A 1 123 ? -15.508 8.852 20.594 1 93.44 123 GLU A C 1
ATOM 943 O O . GLU A 1 123 ? -15.305 7.949 21.406 1 93.44 123 GLU A O 1
ATOM 948 N N . VAL A 1 124 ? -14.648 9.719 20.281 1 96.38 124 VAL A N 1
ATOM 949 C CA . VAL A 1 124 ? -13.344 9.719 20.938 1 96.38 124 VAL A CA 1
ATOM 950 C C . VAL A 1 124 ? -13.5 10.07 22.422 1 96.38 124 VAL A C 1
ATOM 952 O O . VAL A 1 124 ? -12.844 9.477 23.281 1 96.38 124 VAL A O 1
ATOM 955 N N . LEU A 1 125 ? -14.359 11 22.719 1 95.31 125 LEU A N 1
ATOM 956 C CA . LEU A 1 125 ? -14.586 11.398 24.094 1 95.31 125 LEU A CA 1
ATOM 957 C C . LEU A 1 125 ? -15.148 10.234 24.906 1 95.31 125 LEU A C 1
ATOM 959 O O . LEU A 1 125 ? -14.773 10.039 26.062 1 95.31 125 LEU A O 1
ATOM 963 N N . GLU A 1 126 ? -16.016 9.5 24.266 1 95.88 126 GLU A N 1
ATOM 964 C CA . GLU A 1 126 ? -16.531 8.305 24.922 1 95.88 126 GLU A CA 1
ATOM 965 C C . GLU A 1 126 ? -15.43 7.301 25.219 1 95.88 126 GLU A C 1
ATOM 967 O O . GLU A 1 126 ? -15.414 6.684 26.297 1 95.88 126 GLU A O 1
ATOM 972 N N . THR A 1 127 ? -14.586 7.145 24.297 1 96.81 127 THR A N 1
ATOM 973 C CA . THR A 1 127 ? -13.453 6.238 24.484 1 96.81 127 THR A CA 1
ATOM 974 C C . THR A 1 127 ? -12.555 6.73 25.609 1 96.81 127 THR A C 1
ATOM 976 O O . THR A 1 127 ? -12.062 5.934 26.406 1 96.81 127 THR A O 1
ATOM 979 N N . LEU A 1 128 ? -12.328 8.031 25.672 1 96.69 128 LEU A N 1
ATOM 980 C CA . LEU A 1 128 ? -11.508 8.602 26.734 1 96.69 128 LEU A CA 1
ATOM 981 C C . LEU A 1 128 ? -12.148 8.375 28.109 1 96.69 128 LEU A C 1
ATOM 983 O O . LEU A 1 128 ? -11.453 8.109 29.078 1 96.69 128 LEU A O 1
ATOM 987 N N . GLU A 1 129 ? -13.43 8.453 28.125 1 96.06 129 GLU A N 1
ATOM 988 C CA . GLU A 1 129 ? -14.141 8.172 29.375 1 96.06 129 GLU A CA 1
ATOM 989 C C . GLU A 1 129 ? -13.938 6.723 29.812 1 96.06 129 GLU A C 1
ATOM 991 O O . GLU A 1 129 ? -13.719 6.453 30.984 1 96.06 129 GLU A O 1
ATOM 996 N N . ARG A 1 130 ? -14 5.875 28.891 1 96.06 130 ARG A N 1
ATOM 997 C CA . ARG A 1 130 ? -13.789 4.461 29.203 1 96.06 130 ARG A CA 1
ATOM 998 C C . ARG A 1 130 ? -12.359 4.211 29.672 1 96.06 130 ARG A C 1
ATOM 1000 O O . ARG A 1 130 ? -12.133 3.393 30.562 1 96.06 130 ARG A O 1
ATOM 1007 N N . VAL A 1 131 ? -11.445 4.871 29.109 1 95.62 131 VAL A N 1
ATOM 1008 C CA . VAL A 1 131 ? -10.047 4.734 29.5 1 95.62 131 VAL A CA 1
ATOM 1009 C C . VAL A 1 131 ? -9.859 5.273 30.922 1 95.62 131 VAL A C 1
ATOM 1011 O O . VAL A 1 131 ? -9.102 4.707 31.703 1 95.62 131 VAL A O 1
ATOM 1014 N N . ALA A 1 132 ? -10.5 6.355 31.188 1 94.25 132 ALA A N 1
ATOM 1015 C CA . ALA A 1 132 ? -10.43 6.922 32.531 1 94.25 132 ALA A CA 1
ATOM 1016 C C . ALA A 1 132 ? -10.977 5.949 33.562 1 94.25 132 ALA A C 1
ATOM 1018 O O . ALA A 1 132 ? -10.438 5.836 34.656 1 94.25 132 ALA A O 1
ATOM 1019 N N . ASP A 1 133 ? -12 5.25 33.156 1 92.94 133 ASP A N 1
ATOM 1020 C CA . ASP A 1 133 ? -12.695 4.355 34.062 1 92.94 133 ASP A CA 1
ATOM 1021 C C . ASP A 1 133 ? -11.961 3.021 34.219 1 92.94 133 ASP A C 1
ATOM 1023 O O . ASP A 1 133 ? -11.914 2.436 35.281 1 92.94 133 ASP A O 1
ATOM 1027 N N . HIS A 1 134 ? -11.43 2.516 33.094 1 92.19 134 HIS A N 1
ATOM 1028 C CA . HIS A 1 134 ? -10.969 1.131 33.094 1 92.19 134 HIS A CA 1
ATOM 1029 C C . HIS A 1 134 ? -9.508 1.036 32.656 1 92.19 134 HIS A C 1
ATOM 1031 O O . HIS A 1 134 ? -8.938 -0.057 32.625 1 92.19 134 HIS A O 1
ATOM 1037 N N . GLY A 1 135 ? -8.945 2.137 32.438 1 91 135 GLY A N 1
ATOM 1038 C CA . GLY A 1 135 ? -7.582 2.102 31.922 1 91 135 GLY A CA 1
ATOM 1039 C C . GLY A 1 135 ? -7.504 1.815 30.438 1 91 135 GLY A C 1
ATOM 1040 O O . GLY A 1 135 ? -8.5 1.429 29.812 1 91 135 GLY A O 1
ATOM 1041 N N . ILE A 1 136 ? -6.305 1.969 29.828 1 93.62 136 ILE A N 1
ATOM 1042 C CA . ILE A 1 136 ? -6.102 1.815 28.391 1 93.62 136 ILE A CA 1
ATOM 1043 C C . ILE A 1 136 ? -6.277 0.35 28 1 93.62 136 ILE A C 1
ATOM 1045 O O . ILE A 1 136 ? -6.656 0.046 26.859 1 93.62 136 ILE A O 1
ATOM 1049 N N . GLU A 1 137 ? -6.062 -0.58 28.891 1 89.12 137 GLU A N 1
ATOM 1050 C CA . GLU A 1 137 ? -6.199 -2.012 28.625 1 89.12 137 GLU A CA 1
ATOM 1051 C C . GLU A 1 137 ? -7.664 -2.424 28.562 1 89.12 137 GLU A C 1
ATOM 1053 O O . GLU A 1 137 ? -7.988 -3.514 28.094 1 89.12 137 GLU A O 1
ATOM 1058 N N . GLY A 1 138 ? -8.5 -1.562 28.984 1 90.69 138 GLY A N 1
ATOM 1059 C CA . GLY A 1 138 ? -9.922 -1.872 29.031 1 90.69 138 GLY A CA 1
ATOM 1060 C C . GLY A 1 138 ? -10.625 -1.592 27.719 1 90.69 138 GLY A C 1
ATOM 1061 O O . GLY A 1 138 ? -11.82 -1.876 27.578 1 90.69 138 GLY A O 1
ATOM 1062 N N . VAL A 1 139 ? -9.961 -1.035 26.797 1 93.5 139 VAL A N 1
ATOM 1063 C CA . VAL A 1 139 ? -10.578 -0.717 25.516 1 93.5 139 VAL A CA 1
ATOM 1064 C C . VAL A 1 139 ? -9.977 -1.595 24.422 1 93.5 139 VAL A C 1
ATOM 1066 O O . VAL A 1 139 ? -8.992 -2.301 24.656 1 93.5 139 VAL A O 1
ATOM 1069 N N . SER A 1 140 ? -10.625 -1.659 23.234 1 91.38 140 SER A N 1
ATOM 1070 C CA . SER A 1 140 ? -10.148 -2.459 22.109 1 91.38 140 SER A CA 1
ATOM 1071 C C . SER A 1 140 ? -8.781 -1.982 21.625 1 91.38 140 SER A C 1
ATOM 1073 O O . SER A 1 140 ? -8.375 -0.856 21.922 1 91.38 140 SER A O 1
ATOM 1075 N N . GLY A 1 141 ? -8.102 -2.822 20.938 1 91.5 141 GLY A N 1
ATOM 1076 C CA . GLY A 1 141 ? -6.805 -2.463 20.375 1 91.5 141 GLY A CA 1
ATOM 1077 C C . GLY A 1 141 ? -6.859 -1.237 19.484 1 91.5 141 GLY A C 1
ATOM 1078 O O . GLY A 1 141 ? -5.965 -0.39 19.531 1 91.5 141 GLY A O 1
ATOM 1079 N N . SER A 1 142 ? -7.863 -1.179 18.703 1 94.31 142 SER A N 1
ATOM 1080 C CA . SER A 1 142 ? -8.023 -0.036 17.812 1 94.31 142 SER A CA 1
ATOM 1081 C C . SER A 1 142 ? -8.234 1.253 18.594 1 94.31 142 SER A C 1
ATOM 1083 O O . SER A 1 142 ? -7.621 2.277 18.297 1 94.31 142 SER A O 1
ATOM 1085 N N . ASP A 1 143 ? -9.055 1.188 19.625 1 96.19 143 ASP A N 1
ATOM 1086 C CA . ASP A 1 143 ? -9.305 2.359 20.453 1 96.19 143 ASP A CA 1
ATOM 1087 C C . ASP A 1 143 ? -8.047 2.777 21.219 1 96.19 143 ASP A C 1
ATOM 1089 O O . ASP A 1 143 ? -7.77 3.971 21.359 1 96.19 143 ASP A O 1
ATOM 1093 N N . ALA A 1 144 ? -7.375 1.831 21.688 1 96.69 144 ALA A N 1
ATOM 1094 C CA . ALA A 1 144 ? -6.133 2.125 22.391 1 96.69 144 ALA A CA 1
ATOM 1095 C C . ALA A 1 144 ? -5.133 2.83 21.484 1 96.69 144 ALA A C 1
ATOM 1097 O O . ALA A 1 144 ? -4.469 3.781 21.891 1 96.69 144 ALA A O 1
ATOM 1098 N N . ALA A 1 145 ? -5.039 2.326 20.25 1 97.12 145 ALA A N 1
ATOM 1099 C CA . ALA A 1 145 ? -4.129 2.943 19.297 1 97.12 145 ALA A CA 1
ATOM 1100 C C . ALA A 1 145 ? -4.535 4.383 19 1 97.12 145 ALA A C 1
ATOM 1102 O O . ALA A 1 145 ? -3.68 5.262 18.859 1 97.12 145 ALA A O 1
ATOM 1103 N N . ILE A 1 146 ? -5.785 4.625 18.891 1 98.25 146 ILE A N 1
ATOM 1104 C CA . ILE A 1 146 ? -6.293 5.969 18.625 1 98.25 146 ILE A CA 1
ATOM 1105 C C . ILE A 1 146 ? -5.93 6.891 19.781 1 98.25 146 ILE A C 1
ATOM 1107 O O . ILE A 1 146 ? -5.387 7.977 19.578 1 98.25 146 ILE A O 1
ATOM 1111 N N . VAL A 1 147 ? -6.18 6.434 20.969 1 98 147 VAL A N 1
ATOM 1112 C CA . VAL A 1 147 ? -5.914 7.246 22.156 1 98 147 VAL A CA 1
ATOM 1113 C C . VAL A 1 147 ? -4.418 7.523 22.266 1 98 147 VAL A C 1
ATOM 1115 O O . VAL A 1 147 ? -4.004 8.664 22.469 1 98 147 VAL A O 1
ATOM 1118 N N . ARG A 1 148 ? -3.625 6.52 22.125 1 97.94 148 ARG A N 1
ATOM 1119 C CA . ARG A 1 148 ? -2.178 6.691 22.203 1 97.94 148 ARG A CA 1
ATOM 1120 C C . ARG A 1 148 ? -1.691 7.664 21.125 1 97.94 148 ARG A C 1
ATOM 1122 O O . ARG A 1 148 ? -0.763 8.438 21.359 1 97.94 148 ARG A O 1
ATOM 1129 N N . SER A 1 149 ? -2.287 7.574 19.969 1 98.38 149 SER A N 1
ATOM 1130 C CA . SER A 1 149 ? -1.893 8.477 18.891 1 98.38 149 SER A CA 1
ATOM 1131 C C . SER A 1 149 ? -2.203 9.93 19.25 1 98.38 149 SER A C 1
ATOM 1133 O O . SER A 1 149 ? -1.345 10.805 19.109 1 98.38 149 SER A O 1
ATOM 1135 N N . ILE A 1 150 ? -3.389 10.133 19.703 1 98.12 150 ILE A N 1
ATOM 1136 C CA . ILE A 1 150 ? -3.855 11.484 20.016 1 98.12 150 ILE A CA 1
ATOM 1137 C C . ILE A 1 150 ? -2.977 12.102 21.094 1 98.12 150 ILE A C 1
ATOM 1139 O O . ILE A 1 150 ? -2.506 13.227 20.953 1 98.12 150 ILE A O 1
ATOM 1143 N N . ILE A 1 151 ? -2.736 11.344 22.109 1 97.31 151 ILE A N 1
ATOM 1144 C CA . ILE A 1 151 ? -1.975 11.852 23.234 1 97.31 151 ILE A CA 1
ATOM 1145 C C . ILE A 1 151 ? -0.508 12.016 22.844 1 97.31 151 ILE A C 1
ATOM 1147 O O . ILE A 1 151 ? 0.137 12.992 23.219 1 97.31 151 ILE A O 1
ATOM 1151 N N . SER A 1 152 ? 0.017 11.086 22.094 1 97.38 152 SER A N 1
ATOM 1152 C CA . SER A 1 152 ? 1.396 11.18 21.625 1 97.38 152 SER A CA 1
ATOM 1153 C C . SER A 1 152 ? 1.595 12.406 20.75 1 97.38 152 SER A C 1
ATOM 1155 O O . SER A 1 152 ? 2.604 13.109 20.859 1 97.38 152 SER A O 1
ATOM 1157 N N . ILE A 1 153 ? 0.684 12.672 19.859 1 96.56 153 ILE A N 1
ATOM 1158 C CA . ILE A 1 153 ? 0.762 13.836 18.969 1 96.56 153 ILE A CA 1
ATOM 1159 C C . ILE A 1 153 ? 0.762 15.109 19.812 1 96.56 153 ILE A C 1
ATOM 1161 O O . ILE A 1 153 ? 1.57 16.016 19.578 1 96.56 153 ILE A O 1
ATOM 1165 N N . SER A 1 154 ? -0.121 15.141 20.781 1 94.25 154 SER A N 1
ATOM 1166 C CA . SER A 1 154 ? -0.242 16.328 21.625 1 94.25 154 SER A CA 1
ATOM 1167 C C . SER A 1 154 ? 1.037 16.562 22.422 1 94.25 154 SER A C 1
ATOM 1169 O O . SER A 1 154 ? 1.465 17.703 22.578 1 94.25 154 SER A O 1
ATOM 1171 N N . LEU A 1 155 ? 1.546 15.5 22.875 1 93.25 155 LEU A N 1
ATOM 1172 C CA . LEU A 1 155 ? 2.793 15.641 23.609 1 93.25 155 LEU A CA 1
ATOM 1173 C C . LEU A 1 155 ? 3.92 16.109 22.703 1 93.25 155 LEU A C 1
ATOM 1175 O O . LEU A 1 155 ? 4.738 16.938 23.109 1 93.25 155 LEU A O 1
ATOM 1179 N N . ALA A 1 156 ? 4.023 15.57 21.516 1 91.56 156 ALA A N 1
ATOM 1180 C CA . ALA A 1 156 ? 5.031 16 20.547 1 91.56 156 ALA A CA 1
ATOM 1181 C C . ALA A 1 156 ? 4.867 17.484 20.203 1 91.56 156 ALA A C 1
ATOM 1183 O O . ALA A 1 156 ? 5.852 18.203 20.031 1 91.56 156 ALA A O 1
ATOM 1184 N N . ASP A 1 157 ? 3.668 17.922 20.094 1 89.12 157 ASP A N 1
ATOM 1185 C CA . ASP A 1 157 ? 3.375 19.328 19.812 1 89.12 157 ASP A CA 1
ATOM 1186 C C . ASP A 1 157 ? 3.898 20.219 20.922 1 89.12 157 ASP A C 1
ATOM 1188 O O . ASP A 1 157 ? 4.348 21.344 20.656 1 89.12 157 ASP A O 1
ATOM 1192 N N . ALA A 1 158 ? 3.803 19.75 22.094 1 85.31 158 ALA A N 1
ATOM 1193 C CA . ALA A 1 158 ? 4.184 20.547 23.266 1 85.31 158 ALA A CA 1
ATOM 1194 C C . ALA A 1 158 ? 5.672 20.875 23.234 1 85.31 158 ALA A C 1
ATOM 1196 O O . ALA A 1 158 ? 6.098 21.891 23.797 1 85.31 158 ALA A O 1
ATOM 1197 N N . ARG A 1 159 ? 6.371 20.078 22.516 1 82 159 ARG A N 1
ATOM 1198 C CA . ARG A 1 159 ? 7.801 20.344 22.391 1 82 159 ARG A CA 1
ATOM 1199 C C . ARG A 1 159 ? 8.062 21.594 21.547 1 82 159 ARG A C 1
ATOM 1201 O O . ARG A 1 159 ? 9.102 22.234 21.703 1 82 159 ARG A O 1
ATOM 1208 N N . GLN A 1 160 ? 7.172 21.797 20.703 1 76.19 160 GLN A N 1
ATOM 1209 C CA . GLN A 1 160 ? 7.375 22.891 19.75 1 76.19 160 GLN A CA 1
ATOM 1210 C C . GLN A 1 160 ? 6.75 24.188 20.266 1 76.19 160 GLN A C 1
ATOM 1212 O O . GLN A 1 160 ? 6.992 25.25 19.703 1 76.19 160 GLN A O 1
ATOM 1217 N N . LEU A 1 161 ? 6.004 23.984 21.266 1 70.62 161 LEU A N 1
ATOM 1218 C CA . LEU A 1 161 ? 5.316 25.156 21.812 1 70.62 161 LEU A CA 1
ATOM 1219 C C . LEU A 1 161 ? 6.016 25.656 23.078 1 70.62 161 LEU A C 1
ATOM 1221 O O . LEU A 1 161 ? 6.73 24.906 23.734 1 70.62 161 LEU A O 1
ATOM 1225 N N . PRO A 1 162 ? 6.027 27.062 23.078 1 60.03 162 PRO A N 1
ATOM 1226 C CA . PRO A 1 162 ? 6.695 27.594 24.281 1 60.03 162 PRO A CA 1
ATOM 1227 C C . PRO A 1 162 ? 6.297 26.844 25.547 1 60.03 162 PRO A C 1
ATOM 1229 O O . PRO A 1 162 ? 5.152 26.406 25.672 1 60.03 162 PRO A O 1
ATOM 1232 N N . ARG A 1 163 ? 7.395 26.281 26.219 1 55.88 163 ARG A N 1
ATOM 1233 C CA . ARG A 1 163 ? 7.406 25.375 27.344 1 55.88 163 ARG A CA 1
ATOM 1234 C C . ARG A 1 163 ? 6.297 25.703 28.344 1 55.88 163 ARG A C 1
ATOM 1236 O O . ARG A 1 163 ? 6.301 26.781 28.953 1 55.88 163 ARG A O 1
ATOM 1243 N N . GLY A 1 164 ? 5.027 25.469 27.891 1 55.5 164 GLY A N 1
ATOM 1244 C CA . GLY A 1 164 ? 4.133 25.484 29.047 1 55.5 164 GLY A CA 1
ATOM 1245 C C . GLY A 1 164 ? 4.297 24.281 29.938 1 55.5 164 GLY A C 1
ATOM 1246 O O . GLY A 1 164 ? 5.121 23.391 29.672 1 55.5 164 GLY A O 1
ATOM 1247 N N . ASN A 1 165 ? 3.838 24.344 31.172 1 60.06 165 ASN A N 1
ATOM 1248 C CA . ASN A 1 165 ? 3.834 23.359 32.25 1 60.06 165 ASN A CA 1
ATOM 1249 C C . ASN A 1 165 ? 2.992 22.141 31.891 1 60.06 165 ASN A C 1
ATOM 1251 O O . ASN A 1 165 ? 1.901 21.953 32.438 1 60.06 165 ASN A O 1
ATOM 1255 N N . THR A 1 166 ? 3.238 21.453 30.625 1 70.69 166 THR A N 1
ATOM 1256 C CA . THR A 1 166 ? 2.439 20.25 30.406 1 70.69 166 THR A CA 1
ATOM 1257 C C . THR A 1 166 ? 2.904 19.109 31.312 1 70.69 166 THR A C 1
ATOM 1259 O O . THR A 1 166 ? 4.094 18.781 31.344 1 70.69 166 THR A O 1
ATOM 1262 N N . PRO A 1 167 ? 1.95 18.719 32.094 1 79.12 167 PRO A N 1
ATOM 1263 C CA . PRO A 1 167 ? 2.307 17.625 33 1 79.12 167 PRO A CA 1
ATOM 1264 C C . PRO A 1 167 ? 2.787 16.375 32.25 1 79.12 167 PRO A C 1
ATOM 1266 O O . PRO A 1 167 ? 2.371 16.141 31.094 1 79.12 167 PRO A O 1
ATOM 1269 N N . PRO A 1 168 ? 3.672 15.766 32.906 1 88.75 168 PRO A N 1
ATOM 1270 C CA . PRO A 1 168 ? 4.137 14.523 32.281 1 88.75 168 PRO A CA 1
ATOM 1271 C C . PRO A 1 168 ? 3.004 13.523 32.062 1 88.75 168 PRO A C 1
ATOM 1273 O O . PRO A 1 168 ? 2.031 13.5 32.812 1 88.75 168 PRO A O 1
ATOM 1276 N N . VAL A 1 169 ? 3.09 12.758 31 1 93.31 169 VAL A N 1
ATOM 1277 C CA . VAL A 1 169 ? 2.053 11.812 30.594 1 93.31 169 VAL A CA 1
ATOM 1278 C C . VAL A 1 169 ? 2.473 10.391 30.969 1 93.31 169 VAL A C 1
ATOM 1280 O O . VAL A 1 169 ? 3.637 10.016 30.828 1 93.31 169 VAL A O 1
ATOM 1283 N N . PRO A 1 170 ? 1.548 9.648 31.516 1 92.56 170 PRO A N 1
ATOM 1284 C CA . PRO A 1 170 ? 1.876 8.242 31.766 1 92.56 170 PRO A CA 1
ATOM 1285 C C . PRO A 1 170 ? 2.324 7.508 30.516 1 92.56 170 PRO A C 1
ATOM 1287 O O . PRO A 1 170 ? 1.688 7.633 29.453 1 92.56 170 PRO A O 1
ATOM 1290 N N . SER A 1 171 ? 3.32 6.656 30.609 1 92.12 171 SER A N 1
ATOM 1291 C CA . SER A 1 171 ? 3.941 6.004 29.469 1 92.12 171 SER A CA 1
ATOM 1292 C C . SER A 1 171 ? 2.979 5.035 28.797 1 92.12 171 SER A C 1
ATOM 1294 O O . SER A 1 171 ? 3.078 4.785 27.594 1 92.12 171 SER A O 1
ATOM 1296 N N . ASP A 1 172 ? 2.061 4.512 29.469 1 92 172 ASP A N 1
ATOM 1297 C CA . ASP A 1 172 ? 1.135 3.535 28.891 1 92 172 ASP A CA 1
ATOM 1298 C C . ASP A 1 172 ? 0.15 4.203 27.938 1 92 172 ASP A C 1
ATOM 1300 O O . ASP A 1 172 ? -0.499 3.531 27.141 1 92 172 ASP A O 1
ATOM 1304 N N . LEU A 1 173 ? 0.043 5.516 28.016 1 95.44 173 LEU A N 1
ATOM 1305 C CA . LEU A 1 173 ? -0.866 6.254 27.156 1 95.44 173 LEU A CA 1
ATOM 1306 C C . LEU A 1 173 ? -0.139 6.762 25.906 1 95.44 173 LEU A C 1
ATOM 1308 O O . LEU A 1 173 ? -0.722 7.477 25.094 1 95.44 173 LEU A O 1
ATOM 1312 N N . LEU A 1 174 ? 1.133 6.324 25.812 1 96.44 174 LEU A N 1
ATOM 1313 C CA . LEU A 1 174 ? 1.97 6.816 24.734 1 96.44 174 LEU A CA 1
ATOM 1314 C C . LEU A 1 174 ? 2.561 5.66 23.922 1 96.44 174 LEU A C 1
ATOM 1316 O O . LEU A 1 174 ? 2.621 4.531 24.422 1 96.44 174 LEU A O 1
ATOM 1320 N N . PHE A 1 175 ? 2.834 5.98 22.672 1 96.19 175 PHE A N 1
ATOM 1321 C CA . PHE A 1 175 ? 3.791 5.121 21.984 1 96.19 175 PHE A CA 1
ATOM 1322 C C . PHE A 1 175 ? 5.211 5.41 22.453 1 96.19 175 PHE A C 1
ATOM 1324 O O . PHE A 1 175 ? 5.66 6.559 22.422 1 96.19 175 PHE A O 1
ATOM 1331 N N . VAL A 1 176 ? 5.898 4.43 22.781 1 93.5 176 VAL A N 1
ATOM 1332 C CA . VAL A 1 176 ? 7.176 4.664 23.438 1 93.5 176 VAL A CA 1
ATOM 1333 C C . VAL A 1 176 ? 8.305 4.613 22.406 1 93.5 176 VAL A C 1
ATOM 1335 O O . VAL A 1 176 ? 9.312 5.312 22.547 1 93.5 176 VAL A O 1
ATOM 1338 N N . ASN A 1 177 ? 8.219 3.775 21.516 1 90.62 177 ASN A N 1
ATOM 1339 C CA . ASN A 1 177 ? 9.195 3.646 20.438 1 90.62 177 ASN A CA 1
ATOM 1340 C C . ASN A 1 177 ? 8.586 3.006 19.188 1 90.62 177 ASN A C 1
ATOM 1342 O O . ASN A 1 177 ? 7.391 2.709 19.172 1 90.62 177 ASN A O 1
ATOM 1346 N N . LEU A 1 178 ? 9.375 2.857 18.172 1 89.12 178 LEU A N 1
ATOM 1347 C CA . LEU A 1 178 ? 8.883 2.352 16.891 1 89.12 178 LEU A CA 1
ATOM 1348 C C . LEU A 1 178 ? 8.414 0.907 17.016 1 89.12 178 LEU A C 1
ATOM 1350 O O . LEU A 1 178 ? 7.414 0.515 16.406 1 89.12 178 LEU A O 1
ATOM 1354 N N . ASP A 1 179 ? 9.078 0.134 17.812 1 87.75 179 ASP A N 1
ATOM 1355 C CA . ASP A 1 179 ? 8.68 -1.253 18.031 1 87.75 179 ASP A CA 1
ATOM 1356 C C . ASP A 1 179 ? 7.305 -1.332 18.688 1 87.75 179 ASP A C 1
ATOM 1358 O O . ASP A 1 179 ? 6.496 -2.197 18.344 1 87.75 179 ASP A O 1
ATOM 1362 N N . HIS A 1 180 ? 7.188 -0.458 19.578 1 91.81 180 HIS A N 1
ATOM 1363 C CA . HIS A 1 180 ? 5.898 -0.404 20.25 1 91.81 180 HIS A CA 1
ATOM 1364 C C . HIS A 1 180 ? 4.781 -0.018 19.297 1 91.81 180 HIS A C 1
ATOM 1366 O O . HIS A 1 180 ? 3.689 -0.585 19.344 1 91.81 180 HIS A O 1
ATOM 1372 N N . VAL A 1 181 ? 5.047 0.957 18.453 1 94.31 181 VAL A N 1
ATOM 1373 C CA . VAL A 1 181 ? 4.066 1.355 17.453 1 94.31 181 VAL A CA 1
ATOM 1374 C C . VAL A 1 181 ? 3.707 0.159 16.578 1 94.31 181 VAL A C 1
ATOM 1376 O O . VAL A 1 181 ? 2.527 -0.151 16.391 1 94.31 181 VAL A O 1
ATOM 1379 N N . ALA A 1 182 ? 4.711 -0.5 16.094 1 90.94 182 ALA A N 1
ATOM 1380 C CA . ALA A 1 182 ? 4.508 -1.632 15.203 1 90.94 182 ALA A CA 1
ATOM 1381 C C . ALA A 1 182 ? 3.666 -2.719 15.859 1 90.94 182 ALA A C 1
ATOM 1383 O O . ALA A 1 182 ? 2.729 -3.242 15.258 1 90.94 182 ALA A O 1
ATOM 1384 N N . SER A 1 183 ? 3.971 -3.021 17.031 1 88 183 SER A N 1
ATOM 1385 C CA . SER A 1 183 ? 3.238 -4.062 17.75 1 88 183 SER A CA 1
ATOM 1386 C C . SER A 1 183 ? 1.805 -3.631 18.031 1 88 183 SER A C 1
ATOM 1388 O O . SER A 1 183 ? 0.889 -4.457 18.031 1 88 183 SER A O 1
ATOM 1390 N N . SER A 1 184 ? 1.613 -2.32 18.234 1 89.81 184 SER A N 1
ATOM 1391 C CA . SER A 1 184 ? 0.302 -1.79 18.594 1 89.81 184 SER A CA 1
ATOM 1392 C C . SER A 1 184 ? -0.636 -1.778 17.391 1 89.81 184 SER A C 1
ATOM 1394 O O . SER A 1 184 ? -1.857 -1.734 17.547 1 89.81 184 SER A O 1
ATOM 1396 N N . VAL A 1 185 ? -0.059 -1.865 16.203 1 89.12 185 VAL A N 1
ATOM 1397 C CA . VAL A 1 185 ? -0.929 -1.759 15.039 1 89.12 185 VAL A CA 1
ATOM 1398 C C . VAL A 1 185 ? -0.917 -3.074 14.266 1 89.12 185 VAL A C 1
ATOM 1400 O O . VAL A 1 185 ? -1.39 -3.135 13.125 1 89.12 185 VAL A O 1
ATOM 1403 N N . SER A 1 186 ? -0.444 -4.117 14.852 1 85 186 SER A N 1
ATOM 1404 C CA . SER A 1 186 ? -0.371 -5.41 14.18 1 85 186 SER A CA 1
ATOM 1405 C C . SER A 1 186 ? -1.759 -5.91 13.797 1 85 186 SER A C 1
ATOM 1407 O O . SER A 1 186 ? -1.909 -6.637 12.812 1 85 186 SER A O 1
ATOM 1409 N N . PHE A 1 187 ? -2.734 -5.422 14.484 1 82.69 187 PHE A N 1
ATOM 1410 C CA . PHE A 1 187 ? -4.102 -5.859 14.227 1 82.69 187 PHE A CA 1
ATOM 1411 C C . PHE A 1 187 ? -4.562 -5.402 12.852 1 82.69 187 PHE A C 1
ATOM 1413 O O . PHE A 1 187 ? -5.457 -6.012 12.258 1 82.69 187 PHE A O 1
ATOM 1420 N N . VAL A 1 188 ? -3.969 -4.395 12.328 1 86.44 188 VAL A N 1
ATOM 1421 C CA . VAL A 1 188 ? -4.402 -3.873 11.031 1 86.44 188 VAL A CA 1
ATOM 1422 C C . VAL A 1 188 ? -4.082 -4.887 9.938 1 86.44 188 VAL A C 1
ATOM 1424 O O . VAL A 1 188 ? -4.766 -4.934 8.906 1 86.44 188 VAL A O 1
ATOM 1427 N N . LEU A 1 189 ? -3.105 -5.707 10.211 1 84.19 189 LEU A N 1
ATOM 1428 C CA . LEU A 1 189 ? -2.764 -6.75 9.25 1 84.19 189 LEU A CA 1
ATOM 1429 C C . LEU A 1 189 ? -3.617 -7.996 9.477 1 84.19 189 LEU A C 1
ATOM 1431 O O . LEU A 1 189 ? -4.074 -8.617 8.516 1 84.19 189 LEU A O 1
ATOM 1435 N N . GLY A 1 190 ? -3.822 -8.258 10.68 1 80.06 190 GLY A N 1
ATOM 1436 C CA . GLY A 1 190 ? -4.414 -9.547 11.016 1 80.06 190 GLY A CA 1
ATOM 1437 C C . GLY A 1 190 ? -5.934 -9.523 11 1 80.06 190 GLY A C 1
ATOM 1438 O O . GLY A 1 190 ? -6.574 -10.57 10.883 1 80.06 190 GLY A O 1
ATOM 1439 N N . SER A 1 191 ? -6.492 -8.336 11.109 1 81.75 191 SER A N 1
ATOM 1440 C CA . SER A 1 191 ? -7.945 -8.219 11.172 1 81.75 191 SER A CA 1
ATOM 1441 C C . SER A 1 191 ? -8.508 -7.648 9.875 1 81.75 191 SER A C 1
ATOM 1443 O O . SER A 1 191 ? -7.832 -6.891 9.18 1 81.75 191 SER A O 1
ATOM 1445 N N . PRO A 1 192 ? -9.719 -8.07 9.664 1 82.12 192 PRO A N 1
ATOM 1446 C CA . PRO A 1 192 ? -10.352 -7.504 8.469 1 82.12 192 PRO A CA 1
ATOM 1447 C C . PRO A 1 192 ? -10.453 -5.98 8.516 1 82.12 192 PRO A C 1
ATOM 1449 O O . PRO A 1 192 ? -10.547 -5.398 9.594 1 82.12 192 PRO A O 1
ATOM 1452 N N . ALA A 1 193 ? -10.516 -5.441 7.332 1 88.06 193 ALA A N 1
ATOM 1453 C CA . ALA A 1 193 ? -10.633 -3.988 7.223 1 88.06 193 ALA A CA 1
ATOM 1454 C C . ALA A 1 193 ? -11.969 -3.502 7.762 1 88.06 193 ALA A C 1
ATOM 1456 O O . ALA A 1 193 ? -13.016 -4.102 7.488 1 88.06 193 ALA A O 1
ATOM 1457 N N . SER A 1 194 ? -11.961 -2.586 8.609 1 89.06 194 SER A N 1
ATOM 1458 C CA . SER A 1 194 ? -13.117 -1.867 9.133 1 89.06 194 SER A CA 1
ATOM 1459 C C . SER A 1 194 ? -12.836 -0.372 9.242 1 89.06 194 SER A C 1
ATOM 1461 O O . SER A 1 194 ? -11.68 0.051 9.211 1 89.06 194 SER A O 1
ATOM 1463 N N . LEU A 1 195 ? -13.914 0.419 9.289 1 92 195 LEU A N 1
ATOM 1464 C CA . LEU A 1 195 ? -13.711 1.857 9.422 1 92 195 LEU A CA 1
ATOM 1465 C C . LEU A 1 195 ? -12.922 2.184 10.688 1 92 195 LEU A C 1
ATOM 1467 O O . LEU A 1 195 ? -12.031 3.035 10.672 1 92 195 LEU A O 1
ATOM 1471 N N . LYS A 1 196 ? -13.258 1.447 11.727 1 92.25 196 LYS A N 1
ATOM 1472 C CA . LYS A 1 196 ? -12.586 1.688 13 1 92.25 196 LYS A CA 1
ATOM 1473 C C . LYS A 1 196 ? -11.102 1.361 12.914 1 92.25 196 LYS A C 1
ATOM 1475 O O . LYS A 1 196 ? -10.258 2.135 13.383 1 92.25 196 LYS A O 1
ATOM 1480 N N . ASN A 1 197 ? -10.766 0.217 12.367 1 93.5 197 ASN A N 1
ATOM 1481 C CA . ASN A 1 197 ? -9.367 -0.161 12.203 1 93.5 197 ASN A CA 1
ATOM 1482 C C . ASN A 1 197 ? -8.625 0.817 11.297 1 93.5 197 ASN A C 1
ATOM 1484 O O . ASN A 1 197 ? -7.449 1.116 11.531 1 93.5 197 ASN A O 1
ATOM 1488 N N . LEU A 1 198 ? -9.328 1.258 10.289 1 96.19 198 LEU A N 1
ATOM 1489 C CA . LEU A 1 198 ? -8.734 2.232 9.383 1 96.19 198 LEU A CA 1
ATOM 1490 C C . LEU A 1 198 ? -8.477 3.555 10.102 1 96.19 198 LEU A C 1
ATOM 1492 O O . LEU A 1 198 ? -7.418 4.164 9.922 1 96.19 198 LEU A O 1
ATOM 1496 N N . GLN A 1 199 ? -9.422 3.977 10.875 1 97.5 199 GLN A N 1
ATOM 1497 C CA . GLN A 1 199 ? -9.25 5.195 11.664 1 97.5 199 GLN A CA 1
ATOM 1498 C C . GLN A 1 199 ? -8.07 5.074 12.617 1 97.5 199 GLN A C 1
ATOM 1500 O O . GLN A 1 199 ? -7.293 6.02 12.781 1 97.5 199 GLN A O 1
ATOM 1505 N N . ALA A 1 200 ? -7.965 3.969 13.227 1 97.5 200 ALA A N 1
ATOM 1506 C CA . ALA A 1 200 ? -6.844 3.73 14.133 1 97.5 200 ALA A CA 1
ATOM 1507 C C . ALA A 1 200 ? -5.512 3.797 13.383 1 97.5 200 ALA A C 1
ATOM 1509 O O . ALA A 1 200 ? -4.566 4.441 13.844 1 97.5 200 ALA A O 1
ATOM 1510 N N . ALA A 1 201 ? -5.469 3.139 12.273 1 97.44 201 ALA A N 1
ATOM 1511 C CA . ALA A 1 201 ? -4.254 3.156 11.461 1 97.44 201 ALA A CA 1
ATOM 1512 C C . ALA A 1 201 ? -3.908 4.574 11.023 1 97.44 201 ALA A C 1
ATOM 1514 O O . ALA A 1 201 ? -2.74 4.969 11.039 1 97.44 201 ALA A O 1
ATOM 1515 N N . LEU A 1 202 ? -4.871 5.316 10.625 1 98.25 202 LEU A N 1
ATOM 1516 C CA . LEU A 1 202 ? -4.668 6.695 10.195 1 98.25 202 LEU A CA 1
ATOM 1517 C C . LEU A 1 202 ? -4.145 7.551 11.344 1 98.25 202 LEU A C 1
ATOM 1519 O O . LEU A 1 202 ? -3.301 8.422 11.141 1 98.25 202 LEU A O 1
ATOM 1523 N N . ALA A 1 203 ? -4.715 7.309 12.508 1 98.44 203 ALA A N 1
ATOM 1524 C CA . ALA A 1 203 ? -4.258 8.047 13.68 1 98.44 203 ALA A CA 1
ATOM 1525 C C . ALA A 1 203 ? -2.779 7.781 13.953 1 98.44 203 ALA A C 1
ATOM 1527 O O . ALA A 1 203 ? -2.016 8.711 14.234 1 98.44 203 ALA A O 1
ATOM 1528 N N . VAL A 1 204 ? -2.418 6.59 13.859 1 98.12 204 VAL A N 1
ATOM 1529 C CA . VAL A 1 204 ? -1.023 6.223 14.078 1 98.12 204 VAL A CA 1
ATOM 1530 C C . VAL A 1 204 ? -0.15 6.828 12.984 1 98.12 204 VAL A C 1
ATOM 1532 O O . VAL A 1 204 ? 0.943 7.332 13.258 1 98.12 204 VAL A O 1
ATOM 1535 N N . GLU A 1 205 ? -0.629 6.727 11.789 1 97.75 205 GLU A N 1
ATOM 1536 C CA . GLU A 1 205 ? 0.112 7.324 10.68 1 97.75 205 GLU A CA 1
ATOM 1537 C C . GLU A 1 205 ? 0.331 8.82 10.906 1 97.75 205 GLU A C 1
ATOM 1539 O O . GLU A 1 205 ? 1.432 9.328 10.688 1 97.75 205 GLU A O 1
ATOM 1544 N N . LEU A 1 206 ? -0.708 9.5 11.297 1 97.88 206 LEU A N 1
ATOM 1545 C CA . LEU A 1 206 ? -0.604 10.93 11.578 1 97.88 206 LEU A CA 1
ATOM 1546 C C . LEU A 1 206 ? 0.432 11.195 12.664 1 97.88 206 LEU A C 1
ATOM 1548 O O . LEU A 1 206 ? 1.204 12.156 12.57 1 97.88 206 LEU A O 1
ATOM 1552 N N . PHE A 1 207 ? 0.431 10.383 13.719 1 97.38 207 PHE A N 1
ATOM 1553 C CA . PHE A 1 207 ? 1.438 10.508 14.766 1 97.38 207 PHE A CA 1
ATOM 1554 C C . PHE A 1 207 ? 2.842 10.383 14.188 1 97.38 207 PHE A C 1
ATOM 1556 O O . PHE A 1 207 ? 3.711 11.211 14.461 1 97.38 207 PHE A O 1
ATOM 1563 N N . LEU A 1 208 ? 3.033 9.359 13.383 1 94.69 208 LEU A N 1
ATOM 1564 C CA . LEU A 1 208 ? 4.336 9.117 12.773 1 94.69 208 LEU A CA 1
ATOM 1565 C C . LEU A 1 208 ? 4.762 10.305 11.914 1 94.69 208 LEU A C 1
ATOM 1567 O O . LEU A 1 208 ? 5.926 10.711 11.938 1 94.69 208 LEU A O 1
ATOM 1571 N N . ILE A 1 209 ? 3.871 10.883 11.195 1 93 209 ILE A N 1
ATOM 1572 C CA . ILE A 1 209 ? 4.145 12.047 10.359 1 93 209 ILE A CA 1
ATOM 1573 C C . ILE A 1 209 ? 4.504 13.242 11.242 1 93 209 ILE A C 1
ATOM 1575 O O . ILE A 1 209 ? 5.441 13.984 10.938 1 93 209 ILE A O 1
ATOM 1579 N N . SER A 1 210 ? 3.77 13.352 12.344 1 91.75 210 SER A N 1
ATOM 1580 C CA . SER A 1 210 ? 3.975 14.492 13.227 1 91.75 210 SER A CA 1
ATOM 1581 C C . SER A 1 210 ? 5.367 14.469 13.844 1 91.75 210 SER A C 1
ATOM 1583 O O . SER A 1 210 ? 5.926 15.523 14.172 1 91.75 210 SER A O 1
ATOM 1585 N N . ILE A 1 211 ? 5.922 13.289 13.977 1 88.75 211 ILE A N 1
ATOM 1586 C CA . ILE A 1 211 ? 7.246 13.211 14.578 1 88.75 211 ILE A CA 1
ATOM 1587 C C . ILE A 1 211 ? 8.289 12.914 13.5 1 88.75 211 ILE A C 1
ATOM 1589 O O . ILE A 1 211 ? 9.383 12.43 13.797 1 88.75 211 ILE A O 1
ATOM 1593 N N . LEU A 1 212 ? 7.91 12.961 12.227 1 85.31 212 LEU A N 1
ATOM 1594 C CA . LEU A 1 212 ? 8.773 12.922 11.047 1 85.31 212 LEU A CA 1
ATOM 1595 C C . LEU A 1 212 ? 9.312 11.516 10.812 1 85.31 212 LEU A C 1
ATOM 1597 O O . LEU A 1 212 ? 10.445 11.352 10.359 1 85.31 212 LEU A O 1
ATOM 1601 N N . LYS A 1 213 ? 8.625 10.531 11.281 1 88.25 213 LYS A N 1
ATOM 1602 C CA . LYS A 1 213 ? 8.938 9.148 10.945 1 88.25 213 LYS A CA 1
ATOM 1603 C C . LYS A 1 213 ? 8.219 8.711 9.672 1 88.25 213 LYS A C 1
ATOM 1605 O O . LYS A 1 213 ? 7.367 7.824 9.711 1 88.25 213 LYS A O 1
ATOM 1610 N N . PHE A 1 214 ? 8.68 9.195 8.547 1 87.06 214 PHE A N 1
ATOM 1611 C CA . PHE A 1 214 ? 7.953 9.109 7.281 1 87.06 214 PHE A CA 1
ATOM 1612 C C . PHE A 1 214 ? 8.055 7.711 6.691 1 87.06 214 PHE A C 1
ATOM 1614 O O . PHE A 1 214 ? 7.125 7.242 6.027 1 87.06 214 PHE A O 1
ATOM 1621 N N . ASN A 1 215 ? 9.156 7.027 6.898 1 87.62 215 ASN A N 1
ATOM 1622 C CA . ASN A 1 215 ? 9.305 5.695 6.324 1 87.62 215 ASN A CA 1
ATOM 1623 C C . ASN A 1 215 ? 8.258 4.727 6.875 1 87.62 215 ASN A C 1
ATOM 1625 O O . ASN A 1 215 ? 7.59 4.031 6.117 1 87.62 215 ASN A O 1
ATOM 1629 N N . MET A 1 216 ? 8.211 4.715 8.203 1 91.56 216 MET A N 1
ATOM 1630 C CA . MET A 1 216 ? 7.203 3.836 8.797 1 91.56 216 MET A CA 1
ATOM 1631 C C . MET A 1 216 ? 5.797 4.309 8.438 1 91.56 216 MET A C 1
ATOM 1633 O O . MET A 1 216 ? 4.902 3.488 8.219 1 91.56 216 MET A O 1
ATOM 1637 N N . ALA A 1 217 ? 5.613 5.629 8.453 1 94.19 217 ALA A N 1
ATOM 1638 C CA . ALA A 1 217 ? 4.316 6.156 8.031 1 94.19 217 ALA A CA 1
ATOM 1639 C C . ALA A 1 217 ? 3.959 5.688 6.629 1 94.19 217 ALA A C 1
ATOM 1641 O O . ALA A 1 217 ? 2.803 5.355 6.352 1 94.19 217 ALA A O 1
ATOM 1642 N N . SER A 1 218 ? 4.938 5.664 5.766 1 93.69 218 SER A N 1
ATOM 1643 C CA . SER A 1 218 ? 4.742 5.23 4.387 1 93.69 218 SER A CA 1
ATOM 1644 C C . SER A 1 218 ? 4.332 3.766 4.32 1 93.69 218 SER A C 1
ATOM 1646 O O . SER A 1 218 ? 3.391 3.41 3.607 1 93.69 218 SER A O 1
ATOM 1648 N N . ARG A 1 219 ? 5 2.896 5.02 1 94.69 219 ARG A N 1
ATOM 1649 C CA . ARG A 1 219 ? 4.656 1.479 5.031 1 94.69 219 ARG A CA 1
ATOM 1650 C C . ARG A 1 219 ? 3.254 1.259 5.59 1 94.69 219 ARG A C 1
ATOM 1652 O O . ARG A 1 219 ? 2.465 0.501 5.023 1 94.69 219 ARG A O 1
ATOM 1659 N N . LEU A 1 220 ? 2.982 1.935 6.68 1 95.75 220 LEU A N 1
ATOM 1660 C CA . LEU A 1 220 ? 1.631 1.862 7.227 1 95.75 220 LEU A CA 1
ATOM 1661 C C . LEU A 1 220 ? 0.613 2.404 6.227 1 95.75 220 LEU A C 1
ATOM 1663 O O . LEU A 1 220 ? -0.502 1.886 6.129 1 95.75 220 LEU A O 1
ATOM 1667 N N . GLY A 1 221 ? 1.047 3.479 5.559 1 96.75 221 GLY A N 1
ATOM 1668 C CA . GLY A 1 221 ? 0.196 4.031 4.52 1 96.75 221 GLY A CA 1
ATOM 1669 C C . GLY A 1 221 ? -0.186 3.02 3.457 1 96.75 221 GLY A C 1
ATOM 1670 O O . GLY A 1 221 ? -1.307 3.041 2.945 1 96.75 221 GLY A O 1
ATOM 1671 N N . GLY A 1 222 ? 0.711 2.164 3.127 1 96.44 222 GLY A N 1
ATOM 1672 C CA . GLY A 1 222 ? 0.393 1.102 2.186 1 96.44 222 GLY A CA 1
ATOM 1673 C C . GLY A 1 222 ? -0.746 0.213 2.65 1 96.44 222 GLY A C 1
ATOM 1674 O O . GLY A 1 222 ? -1.613 -0.159 1.858 1 96.44 222 GLY A O 1
ATOM 1675 N N . VAL A 1 223 ? -0.736 -0.128 3.896 1 96 223 VAL A N 1
ATOM 1676 C CA . VAL A 1 223 ? -1.807 -0.933 4.477 1 96 223 VAL A CA 1
ATOM 1677 C C . VAL A 1 223 ? -3.121 -0.158 4.426 1 96 223 VAL A C 1
ATOM 1679 O O . VAL A 1 223 ? -4.164 -0.717 4.082 1 96 223 VAL A O 1
ATOM 1682 N N . ILE A 1 224 ? -3.037 1.084 4.746 1 97.38 224 ILE A N 1
ATOM 1683 C CA . ILE A 1 224 ? -4.211 1.946 4.816 1 97.38 224 ILE A CA 1
ATOM 1684 C C . ILE A 1 224 ? -4.871 2.027 3.441 1 97.38 224 ILE A C 1
ATOM 1686 O O . ILE A 1 224 ? -6.098 1.956 3.33 1 97.38 224 ILE A O 1
ATOM 1690 N N . VAL A 1 225 ? -4.098 2.16 2.434 1 97.12 225 VAL A N 1
ATOM 1691 C CA . VAL A 1 225 ? -4.625 2.26 1.076 1 97.12 225 VAL A CA 1
ATOM 1692 C C . VAL A 1 225 ? -5.418 1 0.735 1 97.12 225 VAL A C 1
ATOM 1694 O O . VAL A 1 225 ? -6.531 1.081 0.213 1 97.12 225 VAL A O 1
ATOM 1697 N N . ARG A 1 226 ? -4.859 -0.112 1.023 1 95.25 226 ARG A N 1
ATOM 1698 C CA . ARG A 1 226 ? -5.535 -1.369 0.715 1 95.25 226 ARG A CA 1
ATOM 1699 C C . ARG A 1 226 ? -6.82 -1.515 1.523 1 95.25 226 ARG A C 1
ATOM 1701 O O . ARG A 1 226 ? -7.848 -1.938 0.994 1 95.25 226 ARG A O 1
ATOM 1708 N N . MET A 1 227 ? -6.758 -1.156 2.803 1 94.5 227 MET A N 1
ATOM 1709 C CA . MET A 1 227 ? -7.961 -1.203 3.627 1 94.5 227 MET A CA 1
ATOM 1710 C C . MET A 1 227 ? -9.047 -0.291 3.059 1 94.5 227 MET A C 1
ATOM 1712 O O . MET A 1 227 ? -10.227 -0.649 3.053 1 94.5 227 MET A O 1
ATOM 1716 N N . ALA A 1 228 ? -8.641 0.897 2.627 1 95.38 228 ALA A N 1
ATOM 1717 C CA . ALA A 1 228 ? -9.594 1.84 2.051 1 95.38 228 ALA A CA 1
ATOM 1718 C C . ALA A 1 228 ? -10.273 1.248 0.822 1 95.38 228 ALA A C 1
ATOM 1720 O O . ALA A 1 228 ? -11.492 1.397 0.644 1 95.38 228 ALA A O 1
ATOM 1721 N N . TYR A 1 229 ? -9.523 0.591 -0.009 1 91.25 229 TYR A N 1
ATOM 1722 C CA . TYR A 1 229 ? -10.086 -0.041 -1.196 1 91.25 229 TYR A CA 1
ATOM 1723 C C . TYR A 1 229 ? -11.023 -1.186 -0.813 1 91.25 229 TYR A C 1
ATOM 1725 O O . TYR A 1 229 ? -12.078 -1.367 -1.425 1 91.25 229 TYR A O 1
ATOM 1733 N N . HIS A 1 230 ? -10.57 -1.967 0.207 1 88.38 230 HIS A N 1
ATOM 1734 C CA . HIS A 1 230 ? -11.414 -3.059 0.675 1 88.38 230 HIS A CA 1
ATOM 1735 C C . HIS A 1 230 ? -12.781 -2.545 1.116 1 88.38 230 HIS A C 1
ATOM 1737 O O . HIS A 1 230 ? -13.805 -3.205 0.891 1 88.38 230 HIS A O 1
ATOM 1743 N N . LEU A 1 231 ? -12.758 -1.373 1.711 1 90.19 231 LEU A N 1
ATOM 1744 C CA . LEU A 1 231 ? -13.977 -0.805 2.275 1 90.19 231 LEU A CA 1
ATOM 1745 C C . LEU A 1 231 ? -14.734 0.003 1.228 1 90.19 231 LEU A C 1
ATOM 1747 O O . LEU A 1 231 ? -15.82 0.532 1.507 1 90.19 231 LEU A O 1
ATOM 1751 N N . GLY A 1 232 ? -14.18 0.137 0.028 1 89.75 232 GLY A N 1
ATOM 1752 C CA . GLY A 1 232 ? -14.828 0.859 -1.054 1 89.75 232 GLY A CA 1
ATOM 1753 C C . GLY A 1 232 ? -14.836 2.363 -0.849 1 89.75 232 GLY A C 1
ATOM 1754 O O . GLY A 1 232 ? -15.711 3.062 -1.369 1 89.75 232 GLY A O 1
ATOM 1755 N N . LEU A 1 233 ? -13.867 2.895 -0.107 1 93.88 233 LEU A N 1
ATOM 1756 C CA . LEU A 1 233 ? -13.859 4.316 0.209 1 93.88 233 LEU A CA 1
ATOM 1757 C C . LEU A 1 233 ? -13.492 5.145 -1.018 1 93.88 233 LEU A C 1
ATOM 1759 O O . LEU A 1 233 ? -13.688 6.363 -1.031 1 93.88 233 LEU A O 1
ATOM 1763 N N . HIS A 1 234 ? -12.93 4.551 -2.049 1 91.75 234 HIS A N 1
ATOM 1764 C CA . HIS A 1 234 ? -12.547 5.27 -3.26 1 91.75 234 HIS A CA 1
ATOM 1765 C C . HIS A 1 234 ? -13.758 5.543 -4.145 1 91.75 234 HIS A C 1
ATOM 1767 O O . HIS A 1 234 ? -13.641 6.203 -5.18 1 91.75 234 HIS A O 1
ATOM 1773 N N . ARG A 1 235 ? -14.875 5.07 -3.711 1 88.94 235 ARG A N 1
ATOM 1774 C CA . ARG A 1 235 ? -16.141 5.359 -4.371 1 88.94 235 ARG A CA 1
ATOM 1775 C C . ARG A 1 235 ? -17 6.297 -3.523 1 88.94 235 ARG A C 1
ATOM 1777 O O . ARG A 1 235 ? -17.047 6.172 -2.299 1 88.94 235 ARG A O 1
ATOM 1784 N N . CYS A 1 236 ? -17.688 7.176 -4.219 1 89.62 236 CYS A N 1
ATOM 1785 C CA . CYS A 1 236 ? -18.531 8.109 -3.48 1 89.62 236 CYS A CA 1
ATOM 1786 C C . CYS A 1 236 ? -19.625 7.363 -2.717 1 89.62 236 CYS A C 1
ATOM 1788 O O . CYS A 1 236 ? -20.438 6.66 -3.316 1 89.62 236 CYS A O 1
ATOM 1790 N N . PRO A 1 237 ? -19.656 7.508 -1.45 1 89 237 PRO A N 1
ATOM 1791 C CA . PRO A 1 237 ? -20.641 6.762 -0.648 1 89 237 PRO A CA 1
ATOM 1792 C C . PRO A 1 237 ? -22.078 7.18 -0.932 1 89 237 PRO A C 1
ATOM 1794 O O . PRO A 1 237 ? -23.016 6.414 -0.676 1 89 237 PRO A O 1
ATOM 1797 N N . GLN A 1 238 ? -22.281 8.297 -1.463 1 87 238 GLN A N 1
ATOM 1798 C CA . GLN A 1 238 ? -23.625 8.789 -1.749 1 87 238 GLN A CA 1
ATOM 1799 C C . GLN A 1 238 ? -24.312 7.941 -2.82 1 87 238 GLN A C 1
ATOM 1801 O O . GLN A 1 238 ? -25.531 7.941 -2.934 1 87 238 GLN A O 1
ATOM 1806 N N . ARG A 1 239 ? -23.578 7.266 -3.527 1 82.38 239 ARG A N 1
ATOM 1807 C CA . ARG A 1 239 ? -24.109 6.438 -4.605 1 82.38 239 ARG A CA 1
ATOM 1808 C C . ARG A 1 239 ? -24.797 5.199 -4.051 1 82.38 239 ARG A C 1
ATOM 1810 O O . ARG A 1 239 ? -25.562 4.535 -4.762 1 82.38 239 ARG A O 1
ATOM 1817 N N . TYR A 1 240 ? -24.469 4.934 -2.838 1 79.31 240 TYR A N 1
ATOM 1818 C CA . TYR A 1 240 ? -24.969 3.691 -2.262 1 79.31 240 TYR A CA 1
ATOM 1819 C C . TYR A 1 240 ? -26.047 3.971 -1.216 1 79.31 240 TYR A C 1
ATOM 1821 O O . TYR A 1 240 ? -25.828 4.73 -0.271 1 79.31 240 TYR A O 1
ATOM 1829 N N . SER A 1 241 ? -27.109 3.363 -1.291 1 78.38 241 SER A N 1
ATOM 1830 C CA . SER A 1 241 ? -28.266 3.645 -0.461 1 78.38 241 SER A CA 1
ATOM 1831 C C . SER A 1 241 ? -28.141 3.012 0.919 1 78.38 241 SER A C 1
ATOM 1833 O O . SER A 1 241 ? -28.844 3.383 1.854 1 78.38 241 SER A O 1
ATOM 1835 N N . ASN A 1 242 ? -27.266 2.158 1.074 1 78.44 242 ASN A N 1
ATOM 1836 C CA . ASN A 1 242 ? -27.156 1.42 2.33 1 78.44 242 ASN A CA 1
ATOM 1837 C C . ASN A 1 242 ? -26.422 2.221 3.395 1 78.44 242 ASN A C 1
ATOM 1839 O O . ASN A 1 242 ? -26.359 1.811 4.555 1 78.44 242 ASN A O 1
ATOM 1843 N N . PHE A 1 243 ? -25.969 3.369 3.041 1 85.06 243 PHE A N 1
ATOM 1844 C CA . PHE A 1 243 ? -25.219 4.152 4.02 1 85.06 243 PHE A CA 1
ATOM 1845 C C . PHE A 1 243 ? -26.094 5.246 4.617 1 85.06 243 PHE A C 1
ATOM 1847 O O . PHE A 1 243 ? -26.844 5.918 3.896 1 85.06 243 PHE A O 1
ATOM 1854 N N . SER A 1 244 ? -25.969 5.359 5.93 1 87 244 SER A N 1
ATOM 1855 C CA . SER A 1 244 ? -26.609 6.484 6.602 1 87 244 SER A CA 1
ATOM 1856 C C . SER A 1 244 ? -25.906 7.797 6.27 1 87 244 SER A C 1
ATOM 1858 O O . SER A 1 244 ? -24.781 7.793 5.758 1 87 244 SER A O 1
ATOM 1860 N N . THR A 1 245 ? -26.578 8.828 6.523 1 86.69 245 THR A N 1
ATOM 1861 C CA . THR A 1 245 ? -25.984 10.148 6.289 1 86.69 245 THR A CA 1
ATOM 1862 C C . THR A 1 245 ? -24.688 10.312 7.082 1 86.69 245 THR A C 1
ATOM 1864 O O . THR A 1 245 ? -23.719 10.875 6.578 1 86.69 245 THR A O 1
ATOM 1867 N N . HIS A 1 246 ? -24.75 9.867 8.242 1 87.56 246 HIS A N 1
ATOM 1868 C CA . HIS A 1 246 ? -23.562 9.945 9.094 1 87.56 246 HIS A CA 1
ATOM 1869 C C . HIS A 1 246 ? -22.406 9.156 8.492 1 87.56 246 HIS A C 1
ATOM 1871 O O . HIS A 1 246 ? -21.266 9.625 8.5 1 87.56 246 HIS A O 1
ATOM 1877 N N . GLU A 1 247 ? -22.75 8 8 1 88.75 247 GLU A N 1
ATOM 1878 C CA . GLU A 1 247 ? -21.719 7.16 7.398 1 88.75 247 GLU A CA 1
ATOM 1879 C C . GLU A 1 247 ? -21.156 7.809 6.141 1 88.75 247 GLU A C 1
ATOM 1881 O O . GLU A 1 247 ? -19.953 7.715 5.879 1 88.75 247 GLU A O 1
ATOM 1886 N N . VAL A 1 248 ? -22 8.422 5.422 1 90.19 248 VAL A N 1
ATOM 1887 C CA . VAL A 1 248 ? -21.562 9.086 4.195 1 90.19 248 VAL A CA 1
ATOM 1888 C C . VAL A 1 248 ? -20.562 10.188 4.531 1 90.19 248 VAL A C 1
ATOM 1890 O O . VAL A 1 248 ? -19.5 10.273 3.912 1 90.19 248 VAL A O 1
ATOM 1893 N N . ILE A 1 249 ? -20.859 10.969 5.516 1 90.56 249 ILE A N 1
ATOM 1894 C CA . ILE A 1 249 ? -20 12.07 5.914 1 90.56 249 ILE A CA 1
ATOM 1895 C C . ILE A 1 249 ? -18.672 11.523 6.434 1 90.56 249 ILE A C 1
ATOM 1897 O O . ILE A 1 249 ? -17.609 12.008 6.043 1 90.56 249 ILE A O 1
ATOM 1901 N N . MET A 1 250 ? -18.719 10.516 7.227 1 93.19 250 MET A N 1
ATOM 1902 C CA . MET A 1 250 ? -17.516 9.961 7.836 1 93.19 250 MET A CA 1
ATOM 1903 C C . MET A 1 250 ? -16.625 9.312 6.785 1 93.19 250 MET A C 1
ATOM 1905 O O . MET A 1 250 ? -15.398 9.445 6.84 1 93.19 250 MET A O 1
ATOM 1909 N N . ARG A 1 251 ? -17.219 8.617 5.855 1 94.5 251 ARG A N 1
ATOM 1910 C CA . ARG A 1 251 ? -16.453 7.977 4.793 1 94.5 251 ARG A CA 1
ATOM 1911 C C . ARG A 1 251 ? -15.711 9.008 3.953 1 94.5 251 ARG A C 1
ATOM 1913 O O . ARG A 1 251 ? -14.547 8.812 3.604 1 94.5 251 ARG A O 1
ATOM 1920 N N . LYS A 1 252 ? -16.359 10.109 3.703 1 95.38 252 LYS A N 1
ATOM 1921 C CA . LYS A 1 252 ? -15.711 11.18 2.951 1 95.38 252 LYS A CA 1
ATOM 1922 C C . LYS A 1 252 ? -14.578 11.805 3.758 1 95.38 252 LYS A C 1
ATOM 1924 O O . LYS A 1 252 ? -13.492 12.039 3.229 1 95.38 252 LYS A O 1
ATOM 1929 N N . ARG A 1 253 ? -14.844 12.039 4.984 1 96.56 253 ARG A N 1
ATOM 1930 C CA . ARG A 1 253 ? -13.836 12.633 5.859 1 96.56 253 ARG A CA 1
ATOM 1931 C C . ARG A 1 253 ? -12.602 11.742 5.953 1 96.56 253 ARG A C 1
ATOM 1933 O O . ARG A 1 253 ? -11.469 12.227 5.875 1 96.56 253 ARG A O 1
ATOM 1940 N N . ILE A 1 254 ? -12.836 10.477 6.094 1 97.56 254 ILE A N 1
ATOM 1941 C CA . ILE A 1 254 ? -11.75 9.516 6.215 1 97.56 254 ILE A CA 1
ATOM 1942 C C . ILE A 1 254 ? -10.953 9.461 4.914 1 97.56 254 ILE A C 1
ATOM 1944 O O . ILE A 1 254 ? -9.727 9.562 4.926 1 97.56 254 ILE A O 1
ATOM 1948 N N . TRP A 1 255 ? -11.609 9.391 3.828 1 97.75 255 TRP A N 1
ATOM 1949 C CA . TRP A 1 255 ? -10.945 9.266 2.537 1 97.75 255 TRP A CA 1
ATOM 1950 C C . TRP A 1 255 ? -10.047 10.469 2.27 1 97.75 255 TRP A C 1
ATOM 1952 O O . TRP A 1 255 ? -8.859 10.312 1.963 1 97.75 255 TRP A O 1
ATOM 1962 N N . TRP A 1 256 ? -10.625 11.602 2.414 1 97.94 256 TRP A N 1
ATOM 1963 C CA . TRP A 1 256 ? -9.883 12.789 2.014 1 97.94 256 TRP A CA 1
ATOM 1964 C C . TRP A 1 256 ? -8.773 13.109 3.016 1 97.94 256 TRP A C 1
ATOM 1966 O O . TRP A 1 256 ? -7.73 13.641 2.646 1 97.94 256 TRP A O 1
ATOM 1976 N N . SER A 1 257 ? -8.969 12.797 4.328 1 97.94 257 SER A N 1
ATOM 1977 C CA . SER A 1 257 ? -7.871 12.914 5.277 1 97.94 257 SER A CA 1
ATOM 1978 C C . SER A 1 257 ? -6.703 12.008 4.895 1 97.94 257 SER A C 1
ATOM 1980 O O . SER A 1 257 ? -5.555 12.453 4.844 1 97.94 257 SER A O 1
ATOM 1982 N N . PHE A 1 258 ? -7.098 10.789 4.641 1 96.56 258 PHE A N 1
ATOM 1983 C CA . PHE A 1 258 ? -6.117 9.805 4.195 1 96.56 258 PHE A CA 1
ATOM 1984 C C . PHE A 1 258 ? -5.438 10.266 2.91 1 96.56 258 PHE A C 1
ATOM 1986 O O . PHE A 1 258 ? -4.215 10.164 2.777 1 96.56 258 PHE A O 1
ATOM 1993 N N . TYR A 1 259 ? -6.152 10.727 1.958 1 98.12 259 TYR A N 1
ATOM 1994 C CA . TYR A 1 259 ? -5.668 11.195 0.664 1 98.12 259 TYR A CA 1
ATOM 1995 C C . TYR A 1 259 ? -4.621 12.289 0.833 1 98.12 259 TYR A C 1
ATOM 1997 O O . TYR A 1 259 ? -3.572 12.258 0.187 1 98.12 259 TYR A O 1
ATOM 2005 N N . CYS A 1 260 ? -4.883 13.188 1.719 1 97.56 260 CYS A N 1
ATOM 2006 C CA . CYS A 1 260 ? -3.959 14.289 1.992 1 97.56 260 CYS A CA 1
ATOM 2007 C C . CYS A 1 260 ? -2.652 13.766 2.58 1 97.56 260 CYS A C 1
ATOM 2009 O O . CYS A 1 260 ? -1.57 14.18 2.158 1 97.56 260 CYS A O 1
ATOM 2011 N N . LEU A 1 261 ? -2.75 12.922 3.498 1 97.25 261 LEU A N 1
ATOM 2012 C CA . LEU A 1 261 ? -1.564 12.391 4.164 1 97.25 261 LEU A CA 1
ATOM 2013 C C . LEU A 1 261 ? -0.732 11.547 3.205 1 97.25 261 LEU A C 1
ATOM 2015 O O . LEU A 1 261 ? 0.499 11.602 3.234 1 97.25 261 LEU A O 1
ATOM 2019 N N . GLU A 1 262 ? -1.429 10.797 2.398 1 97 262 GLU A N 1
ATOM 2020 C CA . GLU A 1 262 ? -0.744 9.984 1.401 1 97 262 GLU A CA 1
ATOM 2021 C C . GLU A 1 262 ? 0.083 10.844 0.454 1 97 262 GLU A C 1
ATOM 2023 O O . GLU A 1 262 ? 1.24 10.531 0.168 1 97 262 GLU A O 1
ATOM 2028 N N . ARG A 1 263 ? -0.473 11.93 -0.011 1 95.56 263 ARG A N 1
ATOM 2029 C CA . ARG A 1 263 ? 0.244 12.82 -0.92 1 95.56 263 ARG A CA 1
ATOM 2030 C C . ARG A 1 263 ? 1.436 13.469 -0.224 1 95.56 263 ARG A C 1
ATOM 2032 O O . ARG A 1 263 ? 2.492 13.648 -0.832 1 95.56 263 ARG A O 1
ATOM 2039 N N . LEU A 1 264 ? 1.201 13.812 1.001 1 92.44 264 LEU A N 1
ATOM 2040 C CA . LEU A 1 264 ? 2.275 14.422 1.776 1 92.44 264 LEU A CA 1
ATOM 2041 C C . LEU A 1 264 ? 3.465 13.477 1.896 1 92.44 264 LEU A C 1
ATOM 2043 O O . LEU A 1 264 ? 4.605 13.867 1.645 1 92.44 264 LEU A O 1
ATOM 2047 N N . ILE A 1 265 ? 3.227 12.258 2.209 1 90.94 265 ILE A N 1
ATOM 2048 C CA . ILE A 1 265 ? 4.277 11.266 2.41 1 90.94 265 ILE A CA 1
ATOM 2049 C C . ILE A 1 265 ? 4.992 10.992 1.088 1 90.94 265 ILE A C 1
ATOM 2051 O O . ILE A 1 265 ? 6.223 10.914 1.047 1 90.94 265 ILE A O 1
ATOM 2055 N N . CYS A 1 266 ? 4.219 10.836 0.046 1 90.19 266 CYS A N 1
ATOM 2056 C CA . CYS A 1 266 ? 4.809 10.594 -1.267 1 90.19 266 CYS A CA 1
ATOM 2057 C C . CYS A 1 266 ? 5.734 11.734 -1.667 1 90.19 266 CYS A C 1
ATOM 2059 O O . CYS A 1 266 ? 6.812 11.5 -2.219 1 90.19 266 CYS A O 1
ATOM 2061 N N . GLN A 1 267 ? 5.348 12.914 -1.387 1 86.88 267 GLN A N 1
ATOM 2062 C CA . GLN A 1 267 ? 6.16 14.07 -1.735 1 86.88 267 GLN A CA 1
ATOM 2063 C C . GLN A 1 267 ? 7.453 14.102 -0.925 1 86.88 267 GLN A C 1
ATOM 2065 O O . GLN A 1 267 ? 8.531 14.328 -1.476 1 86.88 267 GLN A O 1
ATOM 2070 N N . VAL A 1 268 ? 7.258 13.914 0.361 1 81.88 268 VAL A N 1
ATOM 2071 C CA . VAL A 1 268 ? 8.406 14.031 1.254 1 81.88 268 VAL A CA 1
ATOM 2072 C C . VAL A 1 268 ? 9.445 12.969 0.898 1 81.88 268 VAL A C 1
ATOM 2074 O O . VAL A 1 268 ? 10.648 13.242 0.902 1 81.88 268 VAL A O 1
ATOM 2077 N N . LEU A 1 269 ? 8.992 11.828 0.538 1 81 269 LEU A N 1
ATOM 2078 C CA . LEU A 1 269 ? 9.906 10.719 0.29 1 81 269 LEU A CA 1
ATOM 2079 C C . LEU A 1 269 ? 10.266 10.633 -1.188 1 81 269 LEU A C 1
ATOM 2081 O O . LEU A 1 269 ? 11.156 9.859 -1.571 1 81 269 LEU A O 1
ATOM 2085 N N . GLY A 1 270 ? 9.586 11.422 -2.018 1 81.69 270 GLY A N 1
ATOM 2086 C CA . GLY A 1 270 ? 9.828 11.359 -3.449 1 81.69 270 GLY A CA 1
ATOM 2087 C C . GLY A 1 270 ? 9.445 10.031 -4.066 1 81.69 270 GLY A C 1
ATOM 2088 O O . GLY A 1 270 ? 10.18 9.492 -4.898 1 81.69 270 GLY A O 1
ATOM 2089 N N . LEU A 1 271 ? 8.375 9.461 -3.666 1 86.56 271 LEU A N 1
ATOM 2090 C CA . LEU A 1 271 ? 7.93 8.148 -4.117 1 86.56 271 LEU A CA 1
ATOM 2091 C C . LEU A 1 271 ? 6.684 8.266 -4.992 1 86.56 271 LEU A C 1
ATOM 2093 O O . LEU A 1 271 ? 5.977 9.273 -4.934 1 86.56 271 LEU A O 1
ATOM 2097 N N . PRO A 1 272 ? 6.43 7.199 -5.816 1 89.5 272 PRO A N 1
ATOM 2098 C CA . PRO A 1 272 ? 5.188 7.191 -6.59 1 89.5 272 PRO A CA 1
ATOM 2099 C C . PRO A 1 272 ? 3.941 7.234 -5.711 1 89.5 272 PRO A C 1
ATOM 2101 O O . PRO A 1 272 ? 3.984 6.809 -4.551 1 89.5 272 PRO A O 1
ATOM 2104 N N . LEU A 1 273 ? 2.898 7.699 -6.309 1 93.31 273 LEU A N 1
ATOM 2105 C CA . LEU A 1 273 ? 1.624 7.805 -5.609 1 93.31 273 LEU A CA 1
ATOM 2106 C C . LEU A 1 273 ? 1.037 6.422 -5.34 1 93.31 273 LEU A C 1
ATOM 2108 O O . LEU A 1 273 ? 1.202 5.508 -6.148 1 93.31 273 LEU A O 1
ATOM 2112 N N . ASP A 1 274 ? 0.355 6.305 -4.211 1 93.12 274 ASP A N 1
ATOM 2113 C CA . ASP A 1 274 ? -0.332 5.059 -3.879 1 93.12 274 ASP A CA 1
ATOM 2114 C C . ASP A 1 274 ? -1.741 5.039 -4.465 1 93.12 274 ASP A C 1
ATOM 2116 O O . ASP A 1 274 ? -2.307 3.967 -4.699 1 93.12 274 ASP A O 1
ATOM 2120 N N . VAL A 1 275 ? -2.305 6.188 -4.598 1 94.69 275 VAL A N 1
ATOM 2121 C CA . VAL A 1 275 ? -3.674 6.312 -5.082 1 94.69 275 VAL A CA 1
ATOM 2122 C C . VAL A 1 275 ? -3.688 7.094 -6.395 1 94.69 275 VAL A C 1
ATOM 2124 O O . VAL A 1 275 ? -3.186 8.219 -6.465 1 94.69 275 VAL A O 1
ATOM 2127 N N . GLN A 1 276 ? -4.297 6.5 -7.332 1 91.88 276 GLN A N 1
ATOM 2128 C CA . GLN A 1 276 ? -4.465 7.191 -8.602 1 91.88 276 GLN A CA 1
ATOM 2129 C C . GLN A 1 276 ? -5.824 7.883 -8.68 1 91.88 276 GLN A C 1
ATOM 2131 O O . GLN A 1 276 ? -6.855 7.262 -8.414 1 91.88 276 GLN A O 1
ATOM 2136 N N . ASP A 1 277 ? -5.777 9.086 -9.102 1 90.38 277 ASP A N 1
ATOM 2137 C CA . ASP A 1 277 ? -7.004 9.875 -9.117 1 90.38 277 ASP A CA 1
ATOM 2138 C C . ASP A 1 277 ? -8.016 9.305 -10.109 1 90.38 277 ASP A C 1
ATOM 2140 O O . ASP A 1 277 ? -9.227 9.414 -9.906 1 90.38 277 ASP A O 1
ATOM 2144 N N . ASP A 1 278 ? -7.516 8.664 -11.102 1 86.5 278 ASP A N 1
ATOM 2145 C CA . ASP A 1 278 ? -8.406 8.094 -12.109 1 86.5 278 ASP A CA 1
ATOM 2146 C C . ASP A 1 278 ? -9.203 6.922 -11.539 1 86.5 278 ASP A C 1
ATOM 2148 O O . ASP A 1 278 ? -10.203 6.496 -12.125 1 86.5 278 ASP A O 1
ATOM 2152 N N . ASP A 1 279 ? -8.805 6.434 -10.453 1 87.19 279 ASP A N 1
ATOM 2153 C CA . ASP A 1 279 ? -9.492 5.305 -9.836 1 87.19 279 ASP A CA 1
ATOM 2154 C C . ASP A 1 279 ? -10.492 5.781 -8.781 1 87.19 279 ASP A C 1
ATOM 2156 O O . ASP A 1 279 ? -11.188 4.969 -8.164 1 87.19 279 ASP A O 1
ATOM 2160 N N . VAL A 1 280 ? -10.562 7.082 -8.547 1 89.62 280 VAL A N 1
ATOM 2161 C CA . VAL A 1 280 ? -11.312 7.629 -7.422 1 89.62 280 VAL A CA 1
ATOM 2162 C C . VAL A 1 280 ? -12.477 8.469 -7.941 1 89.62 280 VAL A C 1
ATOM 2164 O O . VAL A 1 280 ? -12.328 9.234 -8.898 1 89.62 280 VAL A O 1
ATOM 2167 N N . ASP A 1 281 ? -13.641 8.32 -7.348 1 88 281 ASP A N 1
ATOM 2168 C CA . ASP A 1 281 ? -14.766 9.18 -7.715 1 88 281 ASP A CA 1
ATOM 2169 C C . ASP A 1 281 ? -15.453 9.75 -6.477 1 88 281 ASP A C 1
ATOM 2171 O O . ASP A 1 281 ? -16.641 10.078 -6.516 1 88 281 ASP A O 1
ATOM 2175 N N . VAL A 1 282 ? -14.805 9.812 -5.422 1 92.38 282 VAL A N 1
ATOM 2176 C CA . VAL A 1 282 ? -15.352 10.359 -4.188 1 92.38 282 VAL A CA 1
ATOM 2177 C C . VAL A 1 282 ? -15.516 11.875 -4.32 1 92.38 282 VAL A C 1
ATOM 2179 O O . VAL A 1 282 ? -14.562 12.578 -4.684 1 92.38 282 VAL A O 1
ATOM 2182 N N . CYS A 1 283 ? -16.656 12.297 -4.031 1 92.75 283 CYS A N 1
ATOM 2183 C CA . CYS A 1 283 ? -16.891 13.734 -4.07 1 92.75 283 CYS A CA 1
ATOM 2184 C C . CYS A 1 283 ? -16.219 14.43 -2.889 1 92.75 283 CYS A C 1
ATOM 2186 O O . CYS A 1 283 ? -16.078 13.836 -1.817 1 92.75 283 CYS A O 1
ATOM 2188 N N . LEU A 1 284 ? -15.812 15.695 -3.127 1 93.94 284 LEU A N 1
ATOM 2189 C CA . LEU A 1 284 ? -15.234 16.5 -2.053 1 93.94 284 LEU A CA 1
ATOM 2190 C C . LEU A 1 284 ? -16.234 16.688 -0.919 1 93.94 284 LEU A C 1
ATOM 2192 O O . LEU A 1 284 ? -17.453 16.609 -1.135 1 93.94 284 LEU A O 1
ATOM 2196 N N . PRO A 1 285 ? -15.75 16.938 0.283 1 89.06 285 PRO A N 1
ATOM 2197 C CA . PRO A 1 285 ? -16.625 17.016 1.449 1 89.06 285 PRO A CA 1
ATOM 2198 C C . PRO A 1 285 ? -17.719 18.094 1.291 1 89.06 285 PRO A C 1
ATOM 2200 O O . PRO A 1 285 ? -18.828 17.922 1.797 1 89.06 285 PRO A O 1
ATOM 2203 N N . THR A 1 286 ? -17.469 19.125 0.573 1 86.44 286 THR A N 1
ATOM 2204 C CA . THR A 1 286 ? -18.422 20.234 0.492 1 86.44 286 THR A CA 1
ATOM 2205 C C . THR A 1 286 ? -19.188 20.203 -0.827 1 86.44 286 THR A C 1
ATOM 2207 O O . THR A 1 286 ? -20.078 21.016 -1.057 1 86.44 286 THR A O 1
ATOM 2210 N N . THR A 1 287 ? -18.859 19.312 -1.726 1 83.25 287 THR A N 1
ATOM 2211 C CA . THR A 1 287 ? -19.469 19.266 -3.047 1 83.25 287 THR A CA 1
ATOM 2212 C C . THR A 1 287 ? -19.953 17.859 -3.377 1 83.25 287 THR A C 1
ATOM 2214 O O . THR A 1 287 ? -19.172 16.906 -3.324 1 83.25 287 THR A O 1
ATOM 2217 N N . GLU A 1 288 ? -21.312 17.75 -3.697 1 82.94 288 GLU A N 1
ATOM 2218 C CA . GLU A 1 288 ? -21.875 16.453 -4.082 1 82.94 288 GLU A CA 1
ATOM 2219 C C . GLU A 1 288 ? -22.359 16.469 -5.527 1 82.94 288 GLU A C 1
ATOM 2221 O O . GLU A 1 288 ? -23.141 17.328 -5.918 1 82.94 288 GLU A O 1
ATOM 2226 N N . LEU A 1 289 ? -21.859 15.562 -6.285 1 77.5 289 LEU A N 1
ATOM 2227 C CA . LEU A 1 289 ? -22.188 15.5 -7.703 1 77.5 289 LEU A CA 1
ATOM 2228 C C . LEU A 1 289 ? -23.266 14.445 -7.969 1 77.5 289 LEU A C 1
ATOM 2230 O O . LEU A 1 289 ? -23.938 14.477 -9 1 77.5 289 LEU A O 1
ATOM 2234 N N . HIS A 1 290 ? -23.375 13.422 -7.211 1 72.94 290 HIS A N 1
ATOM 2235 C CA . HIS A 1 290 ? -24.281 12.305 -7.461 1 72.94 290 HIS A CA 1
ATOM 2236 C C . HIS A 1 290 ? -25.688 12.594 -6.941 1 72.94 290 HIS A C 1
ATOM 2238 O O . HIS A 1 290 ? -25.844 13.148 -5.852 1 72.94 290 HIS A O 1
ATOM 2244 N N . ARG A 1 291 ? -26.688 13.352 -7.754 1 58.88 291 ARG A N 1
ATOM 2245 C CA . ARG A 1 291 ? -28 13.938 -7.531 1 58.88 291 ARG A CA 1
ATOM 2246 C C . ARG A 1 291 ? -28.953 12.922 -6.898 1 58.88 291 ARG A C 1
ATOM 2248 O O . ARG A 1 291 ? -30.125 13.211 -6.684 1 58.88 291 ARG A O 1
ATOM 2255 N N . ASN A 1 292 ? -28.969 11.688 -7.055 1 47.91 292 ASN A N 1
ATOM 2256 C CA . ASN A 1 292 ? -30.281 11.156 -6.723 1 47.91 292 ASN A CA 1
ATOM 2257 C C . ASN A 1 292 ? -30.797 11.734 -5.41 1 47.91 292 ASN A C 1
ATOM 2259 O O . ASN A 1 292 ? -31.875 11.352 -4.941 1 47.91 292 ASN A O 1
ATOM 2263 N N . SER A 1 293 ? -30.062 11.938 -4.516 1 40.41 293 SER A N 1
ATOM 2264 C CA . SER A 1 293 ? -30.828 12.078 -3.281 1 40.41 293 SER A CA 1
ATOM 2265 C C . SER A 1 293 ? -31.656 13.359 -3.289 1 40.41 293 SER A C 1
ATOM 2267 O O . SER A 1 293 ? -31.156 14.43 -3.654 1 40.41 293 SER A O 1
ATOM 2269 N N . ALA A 1 294 ? -32.938 13.352 -3.398 1 37.44 294 ALA A N 1
ATOM 2270 C CA . ALA A 1 294 ? -33.875 14.367 -2.932 1 37.44 294 ALA A CA 1
ATOM 2271 C C . ALA A 1 294 ? -33.219 15.258 -1.868 1 37.44 294 ALA A C 1
ATOM 2273 O O . ALA A 1 294 ? -33.812 16.266 -1.469 1 37.44 294 ALA A O 1
ATOM 2274 N N . ALA A 1 295 ? -32.688 14.641 -0.843 1 37.03 295 ALA A N 1
ATOM 2275 C CA . ALA A 1 295 ? -32.312 15.5 0.281 1 37.03 295 ALA A CA 1
ATOM 2276 C C . ALA A 1 295 ? -31.078 16.312 -0.037 1 37.03 295 ALA A C 1
ATOM 2278 O O . ALA A 1 295 ? -29.984 15.766 -0.153 1 37.03 295 ALA A O 1
ATOM 2279 N N . ALA A 1 296 ? -30.984 17.125 -1.032 1 39.81 296 ALA A N 1
ATOM 2280 C CA . ALA A 1 296 ? -30.062 18.25 -0.853 1 39.81 296 ALA A CA 1
ATOM 2281 C C . ALA A 1 296 ? -29.656 18.406 0.611 1 39.81 296 ALA A C 1
ATOM 2283 O O . ALA A 1 296 ? -30.422 18.953 1.417 1 39.81 296 ALA A O 1
ATOM 2284 N N . VAL A 1 297 ? -29.359 17.375 1.246 1 37.03 297 VAL A N 1
ATOM 2285 C CA . VAL A 1 297 ? -28.938 17.75 2.592 1 37.03 297 VAL A CA 1
ATOM 2286 C C . VAL A 1 297 ? -28.047 18.984 2.529 1 37.03 297 VAL A C 1
ATOM 2288 O O . VAL A 1 297 ? -26.922 18.922 2.027 1 37.03 297 VAL A O 1
ATOM 2291 N N . HIS A 1 298 ? -28.5 20.047 2.029 1 37.12 298 HIS A N 1
ATOM 2292 C CA . HIS A 1 298 ? -27.969 21.266 2.639 1 37.12 298 HIS A CA 1
ATOM 2293 C C . HIS A 1 298 ? -27.531 21.016 4.078 1 37.12 298 HIS A C 1
ATOM 2295 O O . HIS A 1 298 ? -28.359 21.047 4.996 1 37.12 298 HIS A O 1
ATOM 2301 N N . THR A 1 299 ? -26.969 19.969 4.418 1 36.97 299 THR A N 1
ATOM 2302 C CA . THR A 1 299 ? -26.578 20 5.82 1 36.97 299 THR A CA 1
ATOM 2303 C C . THR A 1 299 ? -26.156 21.422 6.23 1 36.97 299 THR A C 1
ATOM 2305 O O . THR A 1 299 ? -25.234 21.984 5.641 1 36.97 299 THR A O 1
ATOM 2308 N N . PRO A 1 300 ? -27.094 22.125 6.832 1 37.56 300 PRO A N 1
ATOM 2309 C CA . PRO A 1 300 ? -26.859 23.469 7.363 1 37.56 300 PRO A CA 1
ATOM 2310 C C . PRO A 1 300 ? -25.391 23.734 7.703 1 37.56 300 PRO A C 1
ATOM 2312 O O . PRO A 1 300 ? -24.578 22.797 7.676 1 37.56 300 PRO A O 1
ATOM 2315 N N . ASP A 1 301 ? -25.094 24.516 8.992 1 37.34 301 ASP A N 1
ATOM 2316 C CA . ASP A 1 301 ? -24.484 25.578 9.773 1 37.34 301 ASP A CA 1
ATOM 2317 C C . ASP A 1 301 ? -23.047 25.234 10.156 1 37.34 301 ASP A C 1
ATOM 2319 O O . ASP A 1 301 ? -22.141 26.062 10 1 37.34 301 ASP A O 1
ATOM 2323 N N . LEU A 1 302 ? -23.016 24.516 11.367 1 41 302 LEU A N 1
ATOM 2324 C CA . LEU A 1 302 ? -21.891 24.594 12.281 1 41 302 LEU A CA 1
ATOM 2325 C C . LEU A 1 302 ? -20.609 24.125 11.602 1 41 302 LEU A C 1
ATOM 2327 O O . LEU A 1 302 ? -19.547 24.719 11.805 1 41 302 LEU A O 1
ATOM 2331 N N . GLY A 1 303 ? -20.5 22.719 10.883 1 48.62 303 GLY A N 1
ATOM 2332 C CA . GLY A 1 303 ? -19.359 21.875 10.578 1 48.62 303 GLY A CA 1
ATOM 2333 C C . GLY A 1 303 ? -18.766 22.141 9.203 1 48.62 303 GLY A C 1
ATOM 2334 O O . GLY A 1 303 ? -17.969 21.344 8.703 1 48.62 303 GLY A O 1
ATOM 2335 N N . THR A 1 304 ? -19.234 23.125 8.688 1 59.28 304 THR A N 1
ATOM 2336 C CA . THR A 1 304 ? -18.984 23.562 7.32 1 59.28 304 THR A CA 1
ATOM 2337 C C . THR A 1 304 ? -17.562 24.094 7.172 1 59.28 304 THR A C 1
ATOM 2339 O O . THR A 1 304 ? -16.906 23.812 6.172 1 59.28 304 THR A O 1
ATOM 2342 N N . SER A 1 305 ? -17.344 24.859 8.312 1 63.91 305 SER A N 1
ATOM 2343 C CA . SER A 1 305 ? -16.016 25.453 8.188 1 63.91 305 SER A CA 1
ATOM 2344 C C . SER A 1 305 ? -14.938 24.375 8.188 1 63.91 305 SER A C 1
ATOM 2346 O O . SER A 1 305 ? -13.969 24.469 7.434 1 63.91 305 SER A O 1
ATOM 2348 N N . GLN A 1 306 ? -15.211 23.422 9.062 1 72.69 306 GLN A N 1
ATOM 2349 C CA . GLN A 1 306 ? -14.219 22.359 9.141 1 72.69 306 GLN A CA 1
ATOM 2350 C C . GLN A 1 306 ? -14.172 21.562 7.84 1 72.69 306 GLN A C 1
ATOM 2352 O O . GLN A 1 306 ? -13.094 21.203 7.367 1 72.69 306 GLN A O 1
ATOM 2357 N N . LEU A 1 307 ? -15.219 21.453 7.312 1 84.81 307 LEU A N 1
ATOM 2358 C CA . LEU A 1 307 ? -15.258 20.719 6.059 1 84.81 307 LEU A CA 1
ATOM 2359 C C . LEU A 1 307 ? -14.68 21.547 4.918 1 84.81 307 LEU A C 1
ATOM 2361 O O . LEU A 1 307 ? -14.133 20.984 3.957 1 84.81 307 LEU A O 1
ATOM 2365 N N . GLN A 1 308 ? -14.75 22.812 5.164 1 88 308 GLN A N 1
ATOM 2366 C CA . GLN A 1 308 ? -14.156 23.688 4.156 1 88 308 GLN A CA 1
ATOM 2367 C C . GLN A 1 308 ? -12.633 23.594 4.164 1 88 308 GLN A C 1
ATOM 2369 O O . GLN A 1 308 ? -12 23.594 3.105 1 88 308 GLN A O 1
ATOM 2374 N N . LEU A 1 309 ? -12.109 23.578 5.371 1 91.75 309 LEU A N 1
ATOM 2375 C CA . LEU A 1 309 ? -10.664 23.422 5.48 1 91.75 309 LEU A CA 1
ATOM 2376 C C . LEU A 1 309 ? -10.203 22.125 4.848 1 91.75 309 LEU A C 1
ATOM 2378 O O . LEU A 1 309 ? -9.25 22.094 4.074 1 91.75 309 LEU A O 1
ATOM 2382 N N . LEU A 1 310 ? -10.914 21.047 5.156 1 94.06 310 LEU A N 1
ATOM 2383 C CA . LEU A 1 310 ? -10.562 19.75 4.574 1 94.06 310 LEU A CA 1
ATOM 2384 C C . LEU A 1 310 ? -10.68 19.797 3.053 1 94.06 310 LEU A C 1
ATOM 2386 O O . LEU A 1 310 ? -9.859 19.203 2.348 1 94.06 310 LEU A O 1
ATOM 2390 N N . THR A 1 311 ? -11.656 20.453 2.57 1 94.38 311 THR A N 1
ATOM 2391 C CA . THR A 1 311 ? -11.836 20.578 1.128 1 94.38 311 THR A CA 1
ATOM 2392 C C . THR A 1 311 ? -10.648 21.297 0.492 1 94.38 311 THR A C 1
ATOM 2394 O O . THR A 1 311 ? -10.109 20.844 -0.518 1 94.38 311 THR A O 1
ATOM 2397 N N . LEU A 1 312 ? -10.273 22.375 1.062 1 94.06 312 LEU A N 1
ATOM 2398 C CA . LEU A 1 312 ? -9.141 23.125 0.536 1 94.06 312 LEU A CA 1
ATOM 2399 C C . LEU A 1 312 ? -7.859 22.297 0.595 1 94.06 312 LEU A C 1
ATOM 2401 O O . LEU A 1 312 ? -7.074 22.297 -0.356 1 94.06 312 LEU A O 1
ATOM 2405 N N . LEU A 1 313 ? -7.711 21.609 1.7 1 95.62 313 LEU A N 1
ATOM 2406 C CA . LEU A 1 313 ? -6.535 20.75 1.842 1 95.62 313 LEU A CA 1
ATOM 2407 C C . LEU A 1 313 ? -6.57 19.609 0.833 1 95.62 313 LEU A C 1
ATOM 2409 O O . LEU A 1 313 ? -5.531 19.219 0.299 1 95.62 313 LEU A O 1
ATOM 2413 N N . SER A 1 314 ? -7.73 19.062 0.595 1 97.25 314 SER A N 1
ATOM 2414 C CA . SER A 1 314 ? -7.887 17.984 -0.379 1 97.25 314 SER A CA 1
ATOM 2415 C C . SER A 1 314 ? -7.543 18.469 -1.787 1 97.25 314 SER A C 1
ATOM 2417 O O . SER A 1 314 ? -6.859 17.766 -2.533 1 97.25 314 SER A O 1
ATOM 2419 N N . LYS A 1 315 ? -8.023 19.594 -2.129 1 96.5 315 LYS A N 1
ATOM 2420 C CA . LYS A 1 315 ? -7.695 20.172 -3.434 1 96.5 315 LYS A CA 1
ATOM 2421 C C . LYS A 1 315 ? -6.191 20.406 -3.57 1 96.5 315 LYS A C 1
ATOM 2423 O O . LYS A 1 315 ? -5.617 20.172 -4.633 1 96.5 315 LYS A O 1
ATOM 2428 N N . HIS A 1 316 ? -5.652 20.922 -2.564 1 97 316 HIS A N 1
ATOM 2429 C CA . HIS A 1 316 ? -4.203 21.109 -2.572 1 97 316 HIS A CA 1
ATOM 2430 C C . HIS A 1 316 ? -3.48 19.781 -2.754 1 97 316 HIS A C 1
ATOM 2432 O O . HIS A 1 316 ? -2.482 19.703 -3.475 1 97 316 HIS A O 1
ATOM 2438 N N . ALA A 1 317 ? -3.963 18.797 -2.039 1 97.62 317 ALA A N 1
ATOM 2439 C CA . ALA A 1 317 ? -3.365 17.469 -2.162 1 97.62 317 ALA A CA 1
ATOM 2440 C C . ALA A 1 317 ? -3.467 16.953 -3.594 1 97.62 317 ALA A C 1
ATOM 2442 O O . ALA A 1 317 ? -2.564 16.266 -4.078 1 97.62 317 ALA A O 1
ATOM 2443 N N . GLN A 1 318 ? -4.543 17.172 -4.246 1 97 318 GLN A N 1
ATOM 2444 C CA . GLN A 1 318 ? -4.68 16.812 -5.652 1 97 318 GLN A CA 1
ATOM 2445 C C . GLN A 1 318 ? -3.607 17.5 -6.5 1 97 318 GLN A C 1
ATOM 2447 O O . GLN A 1 318 ? -3.021 16.875 -7.387 1 97 318 GLN A O 1
ATOM 2452 N N . LEU A 1 319 ? -3.391 18.766 -6.215 1 96.44 319 LEU A N 1
ATOM 2453 C CA . LEU A 1 319 ? -2.359 19.516 -6.926 1 96.44 319 LEU A CA 1
ATOM 2454 C C . LEU A 1 319 ? -0.979 18.922 -6.664 1 96.44 319 LEU A C 1
ATOM 2456 O O . LEU A 1 319 ? -0.171 18.781 -7.586 1 96.44 319 LEU A O 1
ATOM 2460 N N . ARG A 1 320 ? -0.759 18.641 -5.426 1 94.62 320 ARG A N 1
ATOM 2461 C CA . ARG A 1 320 ? 0.49 17.984 -5.07 1 94.62 320 ARG A CA 1
ATOM 2462 C C . ARG A 1 320 ? 0.677 16.703 -5.875 1 94.62 320 ARG A C 1
ATOM 2464 O O . ARG A 1 320 ? 1.774 16.422 -6.367 1 94.62 320 ARG A O 1
ATOM 2471 N N . GLY A 1 321 ? -0.389 15.93 -5.98 1 94.44 321 GLY A N 1
ATOM 2472 C CA . GLY A 1 321 ? -0.338 14.719 -6.785 1 94.44 321 GLY A CA 1
ATOM 2473 C C . GLY A 1 321 ? -0.015 14.984 -8.242 1 94.44 321 GLY A C 1
ATOM 2474 O O . GLY A 1 321 ? 0.779 14.266 -8.852 1 94.44 321 GLY A O 1
ATOM 2475 N N . MET A 1 322 ? -0.552 15.992 -8.781 1 93.62 322 MET A N 1
ATOM 2476 C CA . MET A 1 322 ? -0.303 16.359 -10.172 1 93.62 322 MET A CA 1
ATOM 2477 C C . MET A 1 322 ? 1.156 16.75 -10.383 1 93.62 322 MET A C 1
ATOM 2479 O O . MET A 1 322 ? 1.758 16.391 -11.398 1 93.62 322 MET A O 1
ATOM 2483 N N . ILE A 1 323 ? 1.657 17.438 -9.445 1 91.31 323 ILE A N 1
ATOM 2484 C CA . ILE A 1 323 ? 3.051 17.859 -9.531 1 91.31 323 ILE A CA 1
ATOM 2485 C C . ILE A 1 323 ? 3.963 16.625 -9.492 1 91.31 323 ILE A C 1
ATOM 2487 O O . ILE A 1 323 ? 4.898 16.516 -10.281 1 91.31 323 ILE A O 1
ATOM 2491 N N . LEU A 1 324 ? 3.688 15.742 -8.586 1 88.5 324 LEU A N 1
ATOM 2492 C CA . LEU A 1 324 ? 4.5 14.539 -8.453 1 88.5 324 LEU A CA 1
ATOM 2493 C C . LEU A 1 324 ? 4.43 13.688 -9.719 1 88.5 324 LEU A C 1
ATOM 2495 O O . LEU A 1 324 ? 5.438 13.133 -10.164 1 88.5 324 LEU A O 1
ATOM 2499 N N . GLU A 1 325 ? 3.229 13.547 -10.273 1 87.62 325 GLU A N 1
ATOM 2500 C CA . GLU A 1 325 ? 3.062 12.789 -11.508 1 87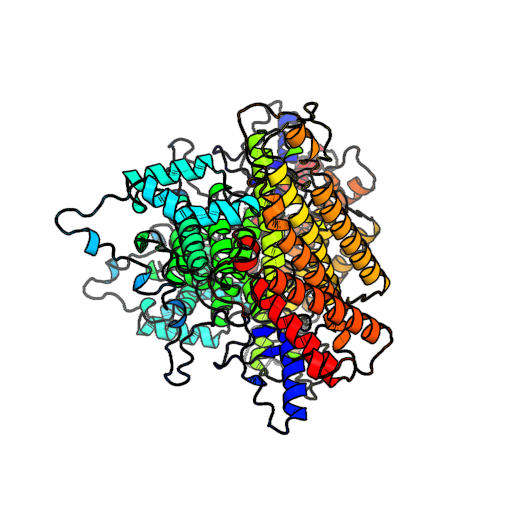.62 325 GLU A CA 1
ATOM 2501 C C . GLU A 1 325 ? 3.816 13.438 -12.664 1 87.62 325 GLU A C 1
ATOM 2503 O O . GLU A 1 325 ? 4.332 12.742 -13.547 1 87.62 325 GLU A O 1
ATOM 2508 N N . LEU A 1 326 ? 3.842 14.68 -12.625 1 83.69 326 LEU A N 1
ATOM 2509 C CA . LEU A 1 326 ? 4.535 15.422 -13.672 1 83.69 326 LEU A CA 1
ATOM 2510 C C . LEU A 1 326 ? 6.047 15.242 -13.562 1 83.69 326 LEU A C 1
ATOM 2512 O O . LEU A 1 326 ? 6.734 15.102 -14.57 1 83.69 326 LEU A O 1
ATOM 2516 N N . ARG A 1 327 ? 6.531 15.109 -12.375 1 77.31 327 ARG A N 1
ATOM 2517 C CA . ARG A 1 327 ? 7.977 15.211 -12.18 1 77.31 327 ARG A CA 1
ATOM 2518 C C . ARG A 1 327 ? 8.586 13.844 -11.883 1 77.31 327 ARG A C 1
ATOM 2520 O O . ARG A 1 327 ? 9.789 13.648 -12.055 1 77.31 327 ARG A O 1
ATOM 2527 N N . HIS A 1 328 ? 7.793 12.82 -11.453 1 71.62 328 HIS A N 1
ATOM 2528 C CA . HIS A 1 328 ? 8.359 11.57 -10.969 1 71.62 328 HIS A CA 1
ATOM 2529 C C . HIS A 1 328 ? 8.141 10.445 -11.977 1 71.62 328 HIS A C 1
ATOM 2531 O O . HIS A 1 328 ? 8.594 9.312 -11.758 1 71.62 328 HIS A O 1
ATOM 2537 N N . LYS A 1 329 ? 7.613 10.695 -13.07 1 70.69 329 LYS A N 1
ATOM 2538 C CA . LYS A 1 329 ? 7.355 9.625 -14.023 1 70.69 329 LYS A CA 1
ATOM 2539 C C . LYS A 1 329 ? 8.648 9.141 -14.68 1 70.69 329 LYS A C 1
ATOM 2541 O O . LYS A 1 329 ? 9.648 9.859 -14.688 1 70.69 329 LYS A O 1
ATOM 2546 N N . SER A 1 330 ? 8.57 7.934 -15.062 1 63.97 330 SER A N 1
ATOM 2547 C CA . SER A 1 330 ? 9.727 7.301 -15.688 1 63.97 330 SER A CA 1
ATOM 2548 C C . SER A 1 330 ? 10.133 8.031 -16.969 1 63.97 330 SER A C 1
ATOM 2550 O O . SER A 1 330 ? 9.312 8.719 -17.578 1 63.97 330 SER A O 1
ATOM 2552 N N . LEU A 1 331 ? 11.367 7.891 -17.281 1 61.75 331 LEU A N 1
ATOM 2553 C CA . LEU A 1 331 ? 12.008 8.594 -18.391 1 61.75 331 LEU A CA 1
ATOM 2554 C C . LEU A 1 331 ? 11.273 8.32 -19.703 1 61.75 331 LEU A C 1
ATOM 2556 O O . LEU A 1 331 ? 11.195 9.195 -20.562 1 61.75 331 LEU A O 1
ATOM 2560 N N . HIS A 1 332 ? 10.703 7.191 -19.703 1 60.62 332 HIS A N 1
ATOM 2561 C CA . HIS A 1 332 ? 10.164 6.789 -21 1 60.62 332 HIS A CA 1
ATOM 2562 C C . HIS A 1 332 ? 8.797 7.418 -21.25 1 60.62 332 HIS A C 1
ATOM 2564 O O . HIS A 1 332 ? 8.32 7.465 -22.391 1 60.62 332 HIS A O 1
ATOM 2570 N N . VAL A 1 333 ? 8.266 7.859 -20.156 1 58.78 333 VAL A N 1
ATOM 2571 C CA . VAL A 1 333 ? 6.895 8.352 -20.281 1 58.78 333 VAL A CA 1
ATOM 2572 C C . VAL A 1 333 ? 6.871 9.867 -20.062 1 58.78 333 VAL A C 1
ATOM 2574 O O . VAL A 1 333 ? 5.867 10.523 -20.344 1 58.78 333 VAL A O 1
ATOM 2577 N N . ARG A 1 334 ? 7.926 10.453 -19.703 1 59.09 334 ARG A N 1
ATOM 2578 C CA . ARG A 1 334 ? 7.895 11.844 -19.25 1 59.09 334 ARG A CA 1
ATOM 2579 C C . ARG A 1 334 ? 7.504 12.781 -20.391 1 59.09 334 ARG A C 1
ATOM 2581 O O . ARG A 1 334 ? 8.242 12.914 -21.375 1 59.09 334 ARG A O 1
ATOM 2588 N N . GLU A 1 335 ? 6.312 12.781 -20.547 1 55.09 335 GLU A N 1
ATOM 2589 C CA . GLU A 1 335 ? 5.801 13.852 -21.391 1 55.09 335 GLU A CA 1
ATOM 2590 C C . GLU A 1 335 ? 5.961 15.211 -20.719 1 55.09 335 GLU A C 1
ATOM 2592 O O . GLU A 1 335 ? 5.027 15.711 -20.094 1 55.09 335 GLU A O 1
ATOM 2597 N N . ASP A 1 336 ? 7.156 15.523 -20.109 1 57.75 336 ASP A N 1
ATOM 2598 C CA . ASP A 1 336 ? 7.266 16.844 -19.516 1 57.75 336 ASP A CA 1
ATOM 2599 C C . ASP A 1 336 ? 6.887 17.938 -20.516 1 57.75 336 ASP A C 1
ATOM 2601 O O . ASP A 1 336 ? 7.762 18.578 -21.094 1 57.75 336 ASP A O 1
ATOM 2605 N N . SER A 1 337 ? 5.465 17.844 -20.688 1 69.88 337 SER A N 1
ATOM 2606 C CA . SER A 1 337 ? 5.047 18.859 -21.656 1 69.88 337 SER A CA 1
ATOM 2607 C C . SER A 1 337 ? 4.781 20.188 -20.969 1 69.88 337 SER A C 1
ATOM 2609 O O . SER A 1 337 ? 4.32 20.234 -19.828 1 69.88 337 SER A O 1
ATOM 2611 N N . MET A 1 338 ? 5.426 21.203 -21.328 1 76.56 338 MET A N 1
ATOM 2612 C CA . MET A 1 338 ? 5.195 22.594 -20.938 1 76.56 338 MET A CA 1
ATOM 2613 C C . MET A 1 338 ? 3.711 22.859 -20.734 1 76.56 338 MET A C 1
ATOM 2615 O O . MET A 1 338 ? 3.326 23.578 -19.812 1 76.56 338 MET A O 1
ATOM 2619 N N . ASP A 1 339 ? 2.979 22.125 -21.453 1 82.88 339 ASP A N 1
ATOM 2620 C CA . ASP A 1 339 ? 1.535 22.328 -21.359 1 82.88 339 ASP A CA 1
ATOM 2621 C C . ASP A 1 339 ? 0.984 21.781 -20.047 1 82.88 339 ASP A C 1
ATOM 2623 O O . ASP A 1 339 ? 0.125 22.422 -19.422 1 82.88 339 ASP A O 1
ATOM 2627 N N . ARG A 1 340 ? 1.48 20.688 -19.672 1 86.31 340 ARG A N 1
ATOM 2628 C CA . ARG A 1 340 ? 1.012 20.094 -18.422 1 86.31 340 ARG A CA 1
ATOM 2629 C C . ARG A 1 340 ? 1.473 20.922 -17.219 1 86.31 340 ARG A C 1
ATOM 2631 O O . ARG A 1 340 ? 0.732 21.062 -16.25 1 86.31 340 ARG A O 1
ATOM 2638 N N . ALA A 1 341 ? 2.648 21.469 -17.266 1 87.19 341 ALA A N 1
ATOM 2639 C CA . ALA A 1 341 ? 3.166 22.312 -16.188 1 87.19 341 ALA A CA 1
ATOM 2640 C C . ALA A 1 341 ? 2.354 23.594 -16.047 1 87.19 341 ALA A C 1
ATOM 2642 O O . ALA A 1 341 ? 2.07 24.047 -14.938 1 87.19 341 ALA A O 1
ATOM 2643 N N . LEU A 1 342 ? 1.962 24.141 -17.172 1 88.94 342 LEU A N 1
ATOM 2644 C CA . LEU A 1 342 ? 1.155 25.359 -17.172 1 88.94 342 LEU A CA 1
ATOM 2645 C C . LEU A 1 342 ? -0.231 25.094 -16.594 1 88.94 342 LEU A C 1
ATOM 2647 O O . LEU A 1 342 ? -0.79 25.953 -15.898 1 88.94 342 LEU A O 1
ATOM 2651 N N . ASP A 1 343 ? -0.709 23.969 -16.953 1 92.56 343 ASP A N 1
ATOM 2652 C CA . ASP A 1 343 ? -2.008 23.594 -16.391 1 92.56 343 ASP A CA 1
ATOM 2653 C C . ASP A 1 343 ? -1.95 23.484 -14.875 1 92.56 343 ASP A C 1
ATOM 2655 O O . ASP A 1 343 ? -2.844 23.984 -14.18 1 92.56 343 ASP A O 1
ATOM 2659 N N . VAL A 1 344 ? -0.899 22.859 -14.359 1 93.38 344 VAL A N 1
ATOM 2660 C CA . VAL A 1 344 ? -0.741 22.703 -12.922 1 93.38 344 VAL A CA 1
ATOM 2661 C C . VAL A 1 344 ? -0.588 24.078 -12.266 1 93.38 344 VAL A C 1
ATOM 2663 O O . VAL A 1 344 ? -1.18 24.344 -11.219 1 93.38 344 VAL A O 1
ATOM 2666 N N . GLN A 1 345 ? 0.105 24.969 -12.883 1 91.62 345 GLN A N 1
ATOM 2667 C CA . GLN A 1 345 ? 0.305 26.328 -12.359 1 91.62 345 GLN A CA 1
ATOM 2668 C C . GLN A 1 345 ? -1.01 27.094 -12.305 1 91.62 345 GLN A C 1
ATOM 2670 O O . GLN A 1 345 ? -1.273 27.812 -11.344 1 91.62 345 GLN A O 1
ATOM 2675 N N . ALA A 1 346 ? -1.71 26.922 -13.352 1 94.38 346 ALA A N 1
ATOM 2676 C CA . ALA A 1 346 ? -3.008 27.594 -13.398 1 94.38 346 ALA A CA 1
ATOM 2677 C C . ALA A 1 346 ? -3.92 27.094 -12.281 1 94.38 346 ALA A C 1
ATOM 2679 O O . ALA A 1 346 ? -4.613 27.891 -11.641 1 94.38 346 ALA A O 1
ATOM 2680 N N . ARG A 1 347 ? -3.924 25.844 -12.062 1 95.56 347 ARG A N 1
ATOM 2681 C CA . ARG A 1 347 ? -4.758 25.266 -11.016 1 95.56 347 ARG A CA 1
ATOM 2682 C C . ARG A 1 347 ? -4.277 25.688 -9.633 1 95.56 347 ARG A C 1
ATOM 2684 O O . ARG A 1 347 ? -5.082 25.875 -8.719 1 95.56 347 ARG A O 1
ATOM 2691 N N . LEU A 1 348 ? -2.986 25.781 -9.469 1 95.69 348 LEU A N 1
ATOM 2692 C CA . LEU A 1 348 ? -2.428 26.25 -8.203 1 95.69 348 LEU A CA 1
ATOM 2693 C C . LEU A 1 348 ? -2.848 27.688 -7.918 1 95.69 348 LEU A C 1
ATOM 2695 O O . LEU A 1 348 ? -3.193 28.016 -6.785 1 95.69 348 LEU A O 1
ATOM 2699 N N . THR A 1 349 ? -2.828 28.469 -8.93 1 93.44 349 THR A N 1
ATOM 2700 C CA . THR A 1 349 ? -3.254 29.859 -8.797 1 93.44 349 THR A CA 1
ATOM 2701 C C . THR A 1 349 ? -4.738 29.938 -8.453 1 93.44 349 THR A C 1
ATOM 2703 O O . THR A 1 349 ? -5.148 30.75 -7.613 1 93.44 349 THR A O 1
ATOM 2706 N N . ARG A 1 350 ? -5.465 29.141 -9.141 1 94.38 350 ARG A N 1
ATOM 2707 C CA . ARG A 1 350 ? -6.895 29.094 -8.852 1 94.38 350 ARG A CA 1
ATOM 2708 C C . ARG A 1 350 ? -7.145 28.703 -7.398 1 94.38 350 ARG A C 1
ATOM 2710 O O . ARG A 1 350 ? -8.023 29.25 -6.738 1 94.38 350 ARG A O 1
ATOM 2717 N N . TRP A 1 351 ? -6.453 27.75 -6.984 1 95.94 351 TRP A N 1
ATOM 2718 C CA . TRP A 1 351 ? -6.562 27.297 -5.598 1 95.94 351 TRP A CA 1
ATOM 2719 C C . TRP A 1 351 ? -6.195 28.422 -4.633 1 95.94 351 TRP A C 1
ATOM 2721 O O . TRP A 1 351 ? -6.875 28.625 -3.625 1 95.94 351 TRP A O 1
ATOM 2731 N N . SER A 1 352 ? -5.16 29.156 -4.898 1 92.75 352 SER A N 1
ATOM 2732 C CA . SER A 1 352 ? -4.742 30.281 -4.059 1 92.75 352 SER A CA 1
ATOM 2733 C C . SER A 1 352 ? -5.828 31.344 -3.99 1 92.75 352 SER A C 1
ATOM 2735 O O . SER A 1 352 ? -6.059 31.938 -2.934 1 92.75 352 SER A O 1
ATOM 2737 N N . ASN A 1 353 ? -6.453 31.547 -5.074 1 91.75 353 ASN A N 1
ATOM 2738 C CA . ASN A 1 353 ? -7.555 32.5 -5.109 1 91.75 353 ASN A CA 1
ATOM 2739 C C . ASN A 1 353 ? -8.742 32.031 -4.273 1 91.75 353 ASN A C 1
ATOM 2741 O O . ASN A 1 353 ? -9.383 32.812 -3.586 1 91.75 353 ASN A O 1
ATOM 2745 N N . GLU A 1 354 ? -8.984 30.797 -4.383 1 90.06 354 GLU A N 1
ATOM 2746 C CA . GLU A 1 354 ? -10.062 30.234 -3.584 1 90.06 354 GLU A CA 1
ATOM 2747 C C . GLU A 1 354 ? -9.773 30.359 -2.092 1 90.06 354 GLU A C 1
ATOM 2749 O O . GLU A 1 354 ? -10.68 30.625 -1.3 1 90.06 354 GLU A O 1
ATOM 2754 N N . VAL A 1 355 ? -8.57 30.125 -1.73 1 89.88 355 VAL A N 1
ATOM 2755 C CA . VAL A 1 355 ? -8.156 30.266 -0.339 1 89.88 355 VAL A CA 1
ATOM 2756 C C . VAL A 1 355 ? -8.367 31.719 0.111 1 89.88 355 VAL A C 1
ATOM 2758 O O . VAL A 1 355 ? -8.898 31.969 1.193 1 89.88 355 VAL A O 1
ATOM 2761 N N . HIS A 1 356 ? -8.031 32.656 -0.733 1 84.19 356 HIS A N 1
ATOM 2762 C CA . HIS A 1 356 ? -8.195 34.062 -0.432 1 84.19 356 HIS A CA 1
ATOM 2763 C C . HIS A 1 356 ? -9.672 34.438 -0.304 1 84.19 356 HIS A C 1
ATOM 2765 O O . HIS A 1 356 ? -10.055 35.156 0.629 1 84.19 356 HIS A O 1
ATOM 2771 N N . ASP A 1 357 ? -10.461 33.938 -1.197 1 82.69 357 ASP A N 1
ATOM 2772 C CA . ASP A 1 357 ? -11.891 34.219 -1.183 1 82.69 357 ASP A CA 1
ATOM 2773 C C . ASP A 1 357 ? -12.555 33.656 0.065 1 82.69 357 ASP A C 1
ATOM 2775 O O . ASP A 1 357 ? -13.438 34.281 0.65 1 82.69 357 ASP A O 1
ATOM 2779 N N . THR A 1 358 ? -12.125 32.5 0.326 1 79.94 358 THR A N 1
ATOM 2780 C CA . THR A 1 358 ? -12.688 31.844 1.506 1 79.94 358 THR A CA 1
ATOM 2781 C C . THR A 1 358 ? -12.281 32.594 2.775 1 79.94 358 THR A C 1
ATOM 2783 O O . THR A 1 358 ? -13.078 32.719 3.711 1 79.94 358 THR A O 1
ATOM 2786 N N . ALA A 1 359 ? -11.078 33.031 2.795 1 73.56 359 ALA A N 1
ATOM 2787 C CA . ALA A 1 359 ? -10.578 33.781 3.949 1 73.56 359 ALA A CA 1
ATOM 2788 C C . ALA A 1 359 ? -11.266 35.125 4.066 1 73.56 359 ALA A C 1
ATOM 2790 O O . ALA A 1 359 ? -11.586 35.562 5.172 1 73.56 359 ALA A O 1
ATOM 2791 N N . MET A 1 360 ? -11.477 35.781 2.814 1 63.06 360 MET A N 1
ATOM 2792 C CA . MET A 1 360 ? -12.109 37.094 2.789 1 63.06 360 MET A CA 1
ATOM 2793 C C . MET A 1 360 ? -13.617 36.969 2.982 1 63.06 360 MET A C 1
ATOM 2795 O O . MET A 1 360 ? -14.258 37.875 3.545 1 63.06 360 MET A O 1
ATOM 2799 N N . GLY A 1 361 ? -14.281 36.062 2.217 1 56.38 361 GLY A N 1
ATOM 2800 C CA . GLY A 1 361 ? -15.719 35.875 2.314 1 56.38 361 GLY A CA 1
ATOM 2801 C C . GLY A 1 361 ? -16.172 35.438 3.697 1 56.38 361 GLY A C 1
ATOM 2802 O O . GLY A 1 361 ? -17.375 35.406 3.988 1 56.38 361 GLY A O 1
ATOM 2803 N N . SER A 1 362 ? -15.484 34.719 4.254 1 50.66 362 SER A N 1
ATOM 2804 C CA . SER A 1 362 ? -15.859 34.562 5.656 1 50.66 362 SER A CA 1
ATOM 2805 C C . SER A 1 362 ? -16.109 35.906 6.312 1 50.66 362 SER A C 1
ATOM 2807 O O . SER A 1 362 ? -15.18 36.688 6.512 1 50.66 362 SER A O 1
ATOM 2809 N N . ASP A 1 363 ? -16.969 36.75 5.723 1 40.66 363 ASP A N 1
ATOM 2810 C CA . ASP A 1 363 ? -17.703 37.875 6.285 1 40.66 363 ASP A CA 1
ATOM 2811 C C . ASP A 1 363 ? -17.953 37.688 7.781 1 40.66 363 ASP A C 1
ATOM 2813 O O . ASP A 1 363 ? -19.109 37.562 8.211 1 40.66 363 ASP A O 1
ATOM 2817 N N . LEU A 1 364 ? -17.453 37 8.469 1 37.44 364 LEU A N 1
ATOM 2818 C CA . LEU A 1 364 ? -17.484 37.094 9.922 1 37.44 364 LEU A CA 1
ATOM 2819 C C . LEU A 1 364 ? -17.281 38.562 10.352 1 37.44 364 LEU A C 1
ATOM 2821 O O . LEU A 1 364 ? -17.344 38.875 11.547 1 37.44 364 LEU A O 1
ATOM 2825 N N . ASP A 1 365 ? -17 39.438 9.422 1 35.53 365 ASP A N 1
ATOM 2826 C CA . ASP A 1 365 ? -17.094 40.812 9.906 1 35.53 365 ASP A CA 1
ATOM 2827 C C . ASP A 1 365 ? -18.547 41.25 10.094 1 35.53 365 ASP A C 1
ATOM 2829 O O . ASP A 1 365 ? -18.891 41.906 11.07 1 35.53 365 ASP A O 1
ATOM 2833 N N . ASP A 1 366 ? -19.5 41.188 9.156 1 35.38 366 ASP A N 1
ATOM 2834 C CA . ASP A 1 366 ? -20.766 41.906 9.305 1 35.38 366 ASP A CA 1
ATOM 2835 C C . ASP A 1 366 ? -21.656 41.25 10.352 1 35.38 366 ASP A C 1
ATOM 2837 O O . ASP A 1 366 ? -22.438 41.906 11.031 1 35.38 366 ASP A O 1
ATOM 2841 N N . ALA A 1 367 ? -21.922 40 10.492 1 32.41 367 ALA A N 1
ATOM 2842 C CA . ALA A 1 367 ? -22.812 39.562 11.57 1 32.41 367 ALA A CA 1
ATOM 2843 C C . ALA A 1 367 ? -22.156 39.781 12.93 1 32.41 367 ALA A C 1
ATOM 2845 O O . ALA A 1 367 ? -22.844 39.812 13.961 1 32.41 367 ALA A O 1
ATOM 2846 N N . LEU A 1 368 ? -20.812 39.875 12.984 1 30.75 368 LEU A N 1
ATOM 2847 C CA . LEU A 1 368 ? -20.328 40.281 14.297 1 30.75 368 LEU A CA 1
ATOM 2848 C C . LEU A 1 368 ? -20.578 41.781 14.523 1 30.75 368 LEU A C 1
ATOM 2850 O O . LEU A 1 368 ? -20.562 42.25 15.664 1 30.75 368 LEU A O 1
ATOM 2854 N N . ILE A 1 369 ? -20.656 42.594 13.508 1 30.97 369 ILE A N 1
ATOM 2855 C CA . ILE A 1 369 ? -20.859 44 13.906 1 30.97 369 ILE A CA 1
ATOM 2856 C C . ILE A 1 369 ? -22.297 44.188 14.391 1 30.97 369 ILE A C 1
ATOM 2858 O O . ILE A 1 369 ? -22.578 45.062 15.203 1 30.97 369 ILE A O 1
ATOM 2862 N N . SER A 1 370 ? -23.312 43.625 13.805 1 32.78 370 SER A N 1
ATOM 2863 C CA . SER A 1 370 ? -24.609 44.125 14.281 1 32.78 370 SER A CA 1
ATOM 2864 C C . SER A 1 370 ? -24.938 43.531 15.656 1 32.78 370 SER A C 1
ATOM 2866 O O . SER A 1 370 ? -25.938 43.906 16.266 1 32.78 370 SER A O 1
ATOM 2868 N N . ALA A 1 371 ? -24.844 42.25 16 1 32.25 371 ALA A N 1
ATOM 2869 C CA . ALA A 1 371 ? -25.25 42 17.391 1 32.25 371 ALA A CA 1
ATOM 2870 C C . ALA A 1 371 ? -24.344 42.75 18.359 1 32.25 371 ALA A C 1
ATOM 2872 O O . ALA A 1 371 ? -23.188 42.344 18.562 1 32.25 371 ALA A O 1
ATOM 2873 N N . GLY A 1 372 ? -24.188 43.969 18.469 1 29.27 372 GLY A N 1
ATOM 2874 C CA . GLY A 1 372 ? -23.812 44.844 19.594 1 29.27 372 GLY A CA 1
ATOM 2875 C C . GLY A 1 372 ? -24.25 44.312 20.938 1 29.27 372 GLY A C 1
ATOM 2876 O O . GLY A 1 372 ? -24.016 44.938 21.969 1 29.27 372 GLY A O 1
ATOM 2877 N N . ASN A 1 373 ? -25.531 44.062 21.094 1 29.92 373 ASN A N 1
ATOM 2878 C CA . ASN A 1 373 ? -25.797 43.844 22.516 1 29.92 373 ASN A CA 1
ATOM 2879 C C . ASN A 1 373 ? -24.875 42.75 23.078 1 29.92 373 ASN A C 1
ATOM 2881 O O . ASN A 1 373 ? -24.266 42 22.328 1 29.92 373 ASN A O 1
ATOM 2885 N N . GLY A 1 374 ? -25.109 42.062 24.234 1 29.8 374 GLY A N 1
ATOM 2886 C CA . GLY A 1 374 ? -24.391 41.406 25.281 1 29.8 374 GLY A CA 1
ATOM 2887 C C . GLY A 1 374 ? -23.531 40.25 24.766 1 29.8 374 GLY A C 1
ATOM 2888 O O . GLY A 1 374 ? -22.375 40.094 25.188 1 29.8 374 GLY A O 1
ATOM 2889 N N . SER A 1 375 ? -24.062 39 24.312 1 31.58 375 SER A N 1
ATOM 2890 C CA . SER A 1 375 ? -23.203 37.844 24.453 1 31.58 375 SER A CA 1
ATOM 2891 C C . SER A 1 375 ? -22.141 37.812 23.359 1 31.58 375 SER A C 1
ATOM 2893 O O . SER A 1 375 ? -22.469 37.844 22.172 1 31.58 375 SER A O 1
ATOM 2895 N N . ALA A 1 376 ? -20.938 38.5 23.328 1 31.94 376 ALA A N 1
ATOM 2896 C CA . ALA A 1 376 ? -19.609 38.531 22.734 1 31.94 376 ALA A CA 1
ATOM 2897 C C . ALA A 1 376 ? -19.219 37.125 22.219 1 31.94 376 ALA A C 1
ATOM 2899 O O . ALA A 1 376 ? -18.656 36.312 22.953 1 31.94 376 ALA A O 1
ATOM 2900 N N . GLN A 1 377 ? -19.938 36.375 21.625 1 35.31 377 GLN A N 1
ATOM 2901 C CA . GLN A 1 377 ? -19.422 35.156 21.031 1 35.31 377 GLN A CA 1
ATOM 2902 C C . GLN A 1 377 ? -18.219 35.438 20.125 1 35.31 377 GLN A C 1
ATOM 2904 O O . GLN A 1 377 ? -18.359 36.156 19.141 1 35.31 377 GLN A O 1
ATOM 2909 N N . SER A 1 378 ? -16.828 35.531 20.547 1 35.44 378 SER A N 1
ATOM 2910 C CA . SER A 1 378 ? -15.469 35.875 20.172 1 35.44 378 SER A CA 1
ATOM 2911 C C . SER A 1 378 ? -15.148 35.438 18.75 1 35.44 378 SER A C 1
ATOM 2913 O O . SER A 1 378 ? -15.438 34.312 18.375 1 35.44 378 SER A O 1
ATOM 2915 N N . ALA A 1 379 ? -15.023 36.094 17.688 1 40.84 379 ALA A N 1
ATOM 2916 C CA . ALA A 1 379 ? -14.328 36.125 16.406 1 40.84 379 ALA A CA 1
ATOM 2917 C C . ALA A 1 379 ? -13.062 35.281 16.453 1 40.84 379 ALA A C 1
ATOM 2919 O O . ALA A 1 379 ? -12.516 34.906 15.406 1 40.84 379 ALA A O 1
ATOM 2920 N N . GLU A 1 380 ? -12.281 35.094 17.531 1 41.78 380 GLU A N 1
ATOM 2921 C CA . GLU A 1 380 ? -11.109 34.312 17.922 1 41.78 380 GLU A CA 1
ATOM 2922 C C . GLU A 1 380 ? -11.273 32.844 17.578 1 41.78 380 GLU A C 1
ATOM 2924 O O . GLU A 1 380 ? -10.297 32.094 17.562 1 41.78 380 GLU A O 1
ATOM 2929 N N . ASP A 1 381 ? -12.492 32.25 17.281 1 46.81 381 ASP A N 1
ATOM 2930 C CA . ASP A 1 381 ? -12.758 30.797 17.344 1 46.81 381 ASP A CA 1
ATOM 2931 C C . ASP A 1 381 ? -12.805 30.203 15.938 1 46.81 381 ASP A C 1
ATOM 2933 O O . ASP A 1 381 ? -13.383 29.125 15.734 1 46.81 381 ASP A O 1
ATOM 2937 N N . ASP A 1 382 ? -12.547 30.953 14.836 1 54.97 382 ASP A N 1
ATOM 2938 C CA . ASP A 1 382 ? -12.727 30.281 13.555 1 54.97 382 ASP A CA 1
ATOM 2939 C C . ASP A 1 382 ? -11.484 29.453 13.195 1 54.97 382 ASP A C 1
ATOM 2941 O O . ASP A 1 382 ? -10.398 30 13.039 1 54.97 382 ASP A O 1
ATOM 2945 N N . PRO A 1 383 ? -11.523 28.23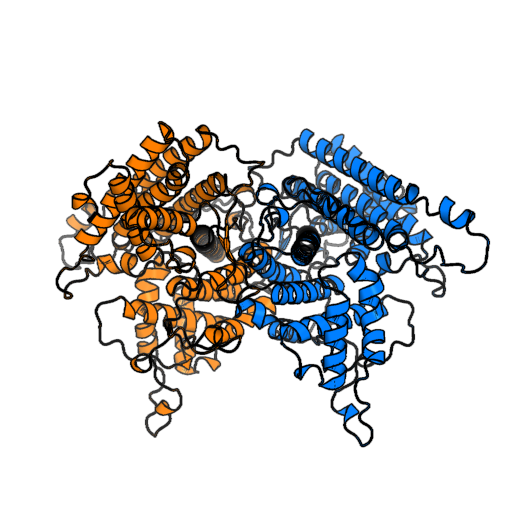4 13.242 1 58.94 383 PRO A N 1
ATOM 2946 C CA . PRO A 1 383 ? -10.422 27.328 12.93 1 58.94 383 PRO A CA 1
ATOM 2947 C C . PRO A 1 383 ? -9.742 27.656 11.602 1 58.94 383 PRO A C 1
ATOM 2949 O O . PRO A 1 383 ? -8.531 27.469 11.461 1 58.94 383 PRO A O 1
ATOM 2952 N N . PHE A 1 384 ? -10.484 28.359 10.711 1 64.94 384 PHE A N 1
ATOM 2953 C CA . PHE A 1 384 ? -9.898 28.641 9.406 1 64.94 384 PHE A CA 1
ATOM 2954 C C . PHE A 1 384 ? -8.844 29.734 9.508 1 64.94 384 PHE A C 1
ATOM 2956 O O . PHE A 1 384 ? -7.824 29.688 8.82 1 64.94 384 PHE A O 1
ATOM 2963 N N . GLN A 1 385 ? -9.078 30.672 10.438 1 66.25 385 GLN A N 1
ATOM 2964 C CA . GLN A 1 385 ? -8.148 31.781 10.539 1 66.25 385 GLN A CA 1
ATOM 2965 C C . GLN A 1 385 ? -6.77 31.312 11 1 66.25 385 GLN A C 1
ATOM 2967 O O . GLN A 1 385 ? -5.746 31.812 10.523 1 66.25 385 GLN A O 1
ATOM 2972 N N . HIS A 1 386 ? -6.875 30.297 11.727 1 74.94 386 HIS A N 1
ATOM 2973 C CA . HIS A 1 386 ? -5.633 29.781 12.281 1 74.94 386 HIS A CA 1
ATOM 2974 C C . HIS A 1 386 ? -4.836 29.016 11.227 1 74.94 386 HIS A C 1
ATOM 2976 O O . HIS A 1 386 ? -3.631 28.812 11.383 1 74.94 386 HIS A O 1
ATOM 2982 N N . TYR A 1 387 ? -5.523 28.734 10.102 1 87.38 387 TYR A N 1
ATOM 2983 C CA . TYR A 1 387 ? -4.871 27.875 9.117 1 87.38 387 TYR A CA 1
ATOM 2984 C C . TYR A 1 387 ? -4.516 28.672 7.859 1 87.38 387 TYR A C 1
ATOM 2986 O O . TYR A 1 387 ? -3.906 28.125 6.934 1 87.38 387 TYR A O 1
ATOM 2994 N N . GLN A 1 388 ? -4.801 29.938 7.855 1 84.12 388 GLN A N 1
ATOM 2995 C CA . GLN A 1 388 ? -4.551 30.734 6.668 1 84.12 388 GLN A CA 1
ATOM 2996 C C . GLN A 1 388 ? -3.059 30.797 6.352 1 84.12 388 GLN A C 1
ATOM 2998 O O . GLN A 1 388 ? -2.66 30.688 5.188 1 84.12 388 GLN A O 1
ATOM 3003 N N . THR A 1 389 ? -2.332 31.047 7.438 1 86.25 389 THR A N 1
ATOM 3004 C CA . THR A 1 389 ? -0.887 31.094 7.242 1 86.25 389 THR A CA 1
ATOM 3005 C C . THR A 1 389 ? -0.365 29.781 6.688 1 86.25 389 THR A C 1
ATOM 3007 O O . THR A 1 389 ? 0.5 29.766 5.809 1 86.25 389 THR A O 1
ATOM 3010 N N . LEU A 1 390 ? -0.887 28.75 7.211 1 90.06 390 LEU A N 1
ATOM 3011 C CA . LEU A 1 390 ? -0.475 27.422 6.73 1 90.06 390 LEU A CA 1
ATOM 3012 C C . LEU A 1 390 ? -0.821 27.25 5.254 1 90.06 390 LEU A C 1
ATOM 3014 O O . LEU A 1 390 ? -0.002 26.766 4.477 1 90.06 390 LEU A O 1
ATOM 3018 N N . LEU A 1 391 ? -2.01 27.625 4.863 1 91.81 391 LEU A N 1
ATOM 3019 C CA . LEU A 1 391 ? -2.451 27.484 3.479 1 91.81 391 LEU A CA 1
ATOM 3020 C C . LEU A 1 391 ? -1.596 28.344 2.547 1 91.81 391 LEU A C 1
ATOM 3022 O O . LEU A 1 391 ? -1.303 27.938 1.421 1 91.81 391 LEU A O 1
ATOM 3026 N N . LEU A 1 392 ? -1.187 29.453 3.053 1 89.69 392 LEU A N 1
ATOM 3027 C CA . LEU A 1 392 ? -0.292 30.312 2.279 1 89.69 392 LEU A CA 1
ATOM 3028 C C . LEU A 1 392 ? 1.057 29.641 2.062 1 89.69 392 LEU A C 1
ATOM 3030 O O . LEU A 1 392 ? 1.599 29.672 0.956 1 89.69 392 LEU A O 1
ATOM 3034 N N . ILE A 1 393 ? 1.561 29.125 3.102 1 90.88 393 ILE A N 1
ATOM 3035 C CA . ILE A 1 393 ? 2.844 28.422 3.025 1 90.88 393 ILE A CA 1
ATOM 3036 C C . ILE A 1 393 ? 2.74 27.25 2.066 1 90.88 393 ILE A C 1
ATOM 3038 O O . ILE A 1 393 ? 3.652 27 1.273 1 90.88 393 ILE A O 1
ATOM 3042 N N . LEU A 1 394 ? 1.618 26.547 2.119 1 93.25 394 LEU A N 1
ATOM 3043 C CA . LEU A 1 394 ? 1.414 25.391 1.248 1 93.25 394 LEU A CA 1
ATOM 3044 C C . LEU A 1 394 ? 1.415 25.812 -0.218 1 93.25 394 LEU A C 1
ATOM 3046 O O . LEU A 1 394 ? 1.931 25.094 -1.075 1 93.25 394 LEU A O 1
ATOM 3050 N N . HIS A 1 395 ? 0.864 26.906 -0.48 1 94 395 HIS A N 1
ATOM 3051 C CA . HIS A 1 395 ? 0.858 27.438 -1.844 1 94 395 HIS A CA 1
ATOM 3052 C C . HIS A 1 395 ? 2.277 27.641 -2.359 1 94 395 HIS A C 1
ATOM 3054 O O . HIS A 1 395 ? 2.619 27.188 -3.453 1 94 395 HIS A O 1
ATOM 3060 N N . HIS A 1 396 ? 3.051 28.297 -1.612 1 93.62 396 HIS A N 1
ATOM 3061 C CA . HIS A 1 396 ? 4.402 28.641 -2.047 1 93.62 396 HIS A CA 1
ATOM 3062 C C . HIS A 1 396 ? 5.305 27.406 -2.033 1 93.62 396 HIS A C 1
ATOM 3064 O O . HIS A 1 396 ? 6.203 27.281 -2.865 1 93.62 396 HIS A O 1
ATOM 3070 N N . GLU A 1 397 ? 5.051 26.547 -1.088 1 92.56 397 GLU A N 1
ATOM 3071 C CA . GLU A 1 397 ? 5.762 25.281 -1.104 1 92.56 397 GLU A CA 1
ATOM 3072 C C . GLU A 1 397 ? 5.484 24.516 -2.391 1 92.56 397 GLU A C 1
ATOM 3074 O O . GLU A 1 397 ? 6.395 23.906 -2.967 1 92.56 397 GLU A O 1
ATOM 3079 N N . SER A 1 398 ? 4.258 24.469 -2.824 1 93.75 398 SER A N 1
ATOM 3080 C CA . SER A 1 398 ? 3.889 23.781 -4.062 1 93.75 398 SER A CA 1
ATOM 3081 C C . SER A 1 398 ? 4.535 24.453 -5.273 1 93.75 398 SER A C 1
ATOM 3083 O O . SER A 1 398 ? 4.906 23.781 -6.234 1 93.75 398 SER A O 1
ATOM 3085 N N . THR A 1 399 ? 4.664 25.734 -5.188 1 94 399 THR A N 1
ATOM 3086 C CA . THR A 1 399 ? 5.355 26.453 -6.25 1 94 399 THR A CA 1
ATOM 3087 C C . THR A 1 399 ? 6.812 26.016 -6.352 1 94 399 THR A C 1
ATOM 3089 O O . THR A 1 399 ? 7.328 25.812 -7.453 1 94 399 THR A O 1
ATOM 3092 N N . ILE A 1 400 ? 7.406 25.859 -5.242 1 91.31 400 ILE A N 1
ATOM 3093 C CA . ILE A 1 400 ? 8.789 25.406 -5.207 1 91.31 400 ILE A CA 1
ATOM 3094 C C . ILE A 1 400 ? 8.891 23.984 -5.746 1 91.31 400 ILE A C 1
ATOM 3096 O O . ILE A 1 400 ? 9.734 23.688 -6.594 1 91.31 400 ILE A O 1
ATOM 3100 N N . THR A 1 401 ? 8 23.141 -5.309 1 88.94 401 THR A N 1
ATOM 3101 C CA . THR A 1 401 ? 8.039 21.75 -5.715 1 88.94 401 THR A CA 1
ATOM 3102 C C . THR A 1 401 ? 7.805 21.609 -7.219 1 88.94 401 THR A C 1
ATOM 3104 O O . THR A 1 401 ? 8.375 20.719 -7.863 1 88.94 401 THR A O 1
ATOM 3107 N N . LEU A 1 402 ? 7 22.422 -7.793 1 90 402 LEU A N 1
ATOM 3108 C CA . LEU A 1 402 ? 6.688 22.391 -9.219 1 90 402 LEU A CA 1
ATOM 3109 C C . LEU A 1 402 ? 7.891 22.828 -10.047 1 90 402 LEU A C 1
ATOM 3111 O O . LEU A 1 402 ? 8.141 22.281 -11.117 1 90 402 LEU A O 1
ATOM 3115 N N . ASN A 1 403 ? 8.711 23.734 -9.5 1 88.19 403 ASN A N 1
ATOM 3116 C CA . ASN A 1 403 ? 9.711 24.391 -10.336 1 88.19 403 ASN A CA 1
ATOM 3117 C C . ASN A 1 403 ? 11.125 23.922 -10 1 88.19 403 ASN A C 1
ATOM 3119 O O . ASN A 1 403 ? 12.023 24.016 -10.836 1 88.19 403 ASN A O 1
ATOM 3123 N N . ARG A 1 404 ? 11.359 23.422 -8.922 1 85.06 404 ARG A N 1
ATOM 3124 C CA . ARG A 1 404 ? 12.68 23.078 -8.422 1 85.06 404 ARG A CA 1
ATOM 3125 C C . ARG A 1 404 ? 13.391 22.109 -9.359 1 85.06 404 ARG A C 1
ATOM 3127 O O . ARG A 1 404 ? 14.586 22.25 -9.617 1 85.06 404 ARG A O 1
ATOM 3134 N N . PRO A 1 405 ? 12.719 21.109 -9.898 1 78.62 405 PRO A N 1
ATOM 3135 C CA . PRO A 1 405 ? 13.406 20.156 -10.766 1 78.62 405 PRO A CA 1
ATOM 3136 C C . PRO A 1 405 ? 14 20.797 -12.016 1 78.62 405 PRO A C 1
ATOM 3138 O O . PRO A 1 405 ? 14.906 20.234 -12.633 1 78.62 405 PRO A O 1
ATOM 3141 N N . LEU A 1 406 ? 13.555 21.953 -12.344 1 79.56 406 LEU A N 1
ATOM 3142 C CA . LEU A 1 406 ? 14.039 22.641 -13.531 1 79.56 406 LEU A CA 1
ATOM 3143 C C . LEU A 1 406 ? 15.344 23.375 -13.234 1 79.56 406 LEU A C 1
ATOM 3145 O O . LEU A 1 406 ? 16.062 23.781 -14.156 1 79.56 406 LEU A O 1
ATOM 3149 N N . LEU A 1 407 ? 15.664 23.469 -11.969 1 79.5 407 LEU A N 1
ATOM 3150 C CA . LEU A 1 407 ? 16.859 24.203 -11.578 1 79.5 407 LEU A CA 1
ATOM 3151 C C . LEU A 1 407 ? 18.109 23.375 -11.875 1 79.5 407 LEU A C 1
ATOM 3153 O O . LEU A 1 407 ? 19.203 23.922 -12.008 1 79.5 407 LEU A O 1
ATOM 3157 N N . ALA A 1 408 ? 17.953 22.031 -12.016 1 66.5 408 ALA A N 1
ATOM 3158 C CA . ALA A 1 408 ? 19.078 21.109 -12.18 1 66.5 408 ALA A CA 1
ATOM 3159 C C . ALA A 1 408 ? 19.484 20.984 -13.648 1 66.5 408 ALA A C 1
ATOM 3161 O O . ALA A 1 408 ? 20.531 20.422 -13.969 1 66.5 408 ALA A O 1
ATOM 3162 N N . LYS A 1 409 ? 18.734 21.594 -14.508 1 64.06 409 LYS A N 1
ATOM 3163 C CA . LYS A 1 409 ? 19.031 21.453 -15.93 1 64.06 409 LYS A CA 1
ATOM 3164 C C . LYS A 1 409 ? 20.172 22.359 -16.359 1 64.06 409 LYS A C 1
ATOM 3166 O O . LYS A 1 409 ? 20.156 23.562 -16.047 1 64.06 409 LYS A O 1
ATOM 3171 N N . LYS A 1 410 ? 21.266 21.781 -16.75 1 66.25 410 LYS A N 1
ATOM 3172 C CA . LYS A 1 410 ? 22.391 22.531 -17.297 1 66.25 410 LYS A CA 1
ATOM 3173 C C . LYS A 1 410 ? 22.547 22.297 -18.797 1 66.25 410 LYS A C 1
ATOM 3175 O O . LYS A 1 410 ? 22.438 21.172 -19.266 1 66.25 410 LYS A O 1
ATOM 3180 N N . PRO A 1 411 ? 22.688 23.375 -19.688 1 73.31 411 PRO A N 1
ATOM 3181 C CA . PRO A 1 411 ? 22.828 24.797 -19.328 1 73.31 411 PRO A CA 1
ATOM 3182 C C . PRO A 1 411 ? 21.484 25.438 -19 1 73.31 411 PRO A C 1
ATOM 3184 O O . PRO A 1 411 ? 20.422 24.906 -19.344 1 73.31 411 PRO A O 1
ATOM 3187 N N . PRO A 1 412 ? 21.531 26.641 -18.391 1 76.75 412 PRO A N 1
ATOM 3188 C CA . PRO A 1 412 ? 20.281 27.297 -18.016 1 76.75 412 PRO A CA 1
ATOM 3189 C C . PRO A 1 412 ? 19.422 27.688 -19.219 1 76.75 412 PRO A C 1
ATOM 3191 O O . PRO A 1 412 ? 19.953 28.141 -20.234 1 76.75 412 PRO A O 1
ATOM 3194 N N . THR A 1 413 ? 18.266 27.297 -19.234 1 82.75 413 THR A N 1
ATOM 3195 C CA . THR A 1 413 ? 17.25 27.641 -20.219 1 82.75 413 THR A CA 1
ATOM 3196 C C . THR A 1 413 ? 16.312 28.734 -19.688 1 82.75 413 THR A C 1
ATOM 3198 O O . THR A 1 413 ? 16.312 29.016 -18.5 1 82.75 413 THR A O 1
ATOM 3201 N N . PRO A 1 414 ? 15.672 29.484 -20.594 1 82.81 414 PRO A N 1
ATOM 3202 C CA . PRO A 1 414 ? 14.688 30.453 -20.109 1 82.81 414 PRO A CA 1
ATOM 3203 C C . PRO A 1 414 ? 13.688 29.859 -19.125 1 82.81 414 PRO A C 1
ATOM 3205 O O . PRO A 1 414 ? 13.273 30.516 -18.172 1 82.81 414 PRO A O 1
ATOM 3208 N N . ALA A 1 415 ? 13.359 28.656 -19.406 1 82.44 415 ALA A N 1
ATOM 3209 C CA . ALA A 1 415 ? 12.43 27.984 -18.5 1 82.44 415 ALA A CA 1
ATOM 3210 C C . ALA A 1 415 ? 13.062 27.766 -17.141 1 82.44 415 ALA A C 1
ATOM 3212 O O . ALA A 1 415 ? 12.398 27.922 -16.109 1 82.44 415 ALA A O 1
ATOM 3213 N N . SER A 1 416 ? 14.312 27.453 -17.156 1 83.81 416 SER A N 1
ATOM 3214 C CA . SER A 1 416 ? 15.008 27.25 -15.891 1 83.81 416 SER A CA 1
ATOM 3215 C C . SER A 1 416 ? 15.195 28.547 -15.133 1 83.81 416 SER A C 1
ATOM 3217 O O . SER A 1 416 ? 15.133 28.578 -13.898 1 83.81 416 SER A O 1
ATOM 3219 N N . GLN A 1 417 ? 15.391 29.594 -15.859 1 86.62 417 GLN A N 1
ATOM 3220 C CA . GLN A 1 417 ? 15.555 30.891 -15.227 1 86.62 417 GLN A CA 1
ATOM 3221 C C . GLN A 1 417 ? 14.234 31.375 -14.617 1 86.62 417 GLN A C 1
ATOM 3223 O O . GLN A 1 417 ? 14.219 31.938 -13.523 1 86.62 417 GLN A O 1
ATOM 3228 N N . ALA A 1 418 ? 13.172 31.172 -15.367 1 88.5 418 ALA A N 1
ATOM 3229 C CA . ALA A 1 418 ? 11.852 31.516 -14.844 1 88.5 418 ALA A CA 1
ATOM 3230 C C . ALA A 1 418 ? 11.523 30.703 -13.602 1 88.5 418 ALA A C 1
ATOM 3232 O O . ALA A 1 418 ? 10.938 31.234 -12.648 1 88.5 418 ALA A O 1
ATOM 3233 N N . ALA A 1 419 ? 11.891 29.484 -13.672 1 89.75 419 ALA A N 1
ATOM 3234 C CA . ALA A 1 419 ? 11.672 28.594 -12.531 1 89.75 419 ALA A CA 1
ATOM 3235 C C . ALA A 1 419 ? 12.461 29.062 -11.312 1 89.75 419 ALA A C 1
ATOM 3237 O O . ALA A 1 419 ? 11.961 29.016 -10.188 1 89.75 419 ALA A O 1
ATOM 3238 N N . LEU A 1 420 ? 13.617 29.453 -11.516 1 89.56 420 LEU A N 1
ATOM 3239 C CA . LEU A 1 420 ? 14.453 29.953 -10.422 1 89.56 420 LEU A CA 1
ATOM 3240 C C . LEU A 1 420 ? 13.828 31.188 -9.773 1 89.56 420 LEU A C 1
ATOM 3242 O O . LEU A 1 420 ? 13.789 31.297 -8.547 1 89.56 420 LEU A O 1
ATOM 3246 N N . GLN A 1 421 ? 13.359 32.094 -10.562 1 92.19 421 GLN A N 1
ATOM 3247 C CA . GLN A 1 421 ? 12.734 33.312 -10.023 1 92.19 421 GLN A CA 1
ATOM 3248 C C . GLN A 1 421 ? 11.492 32.969 -9.211 1 92.19 421 GLN A C 1
ATOM 3250 O O . GLN A 1 421 ? 11.242 33.562 -8.172 1 92.19 421 GLN A O 1
ATOM 3255 N N . ALA A 1 422 ? 10.719 32.031 -9.742 1 93.38 422 ALA A N 1
ATOM 3256 C CA . ALA A 1 422 ? 9.531 31.594 -9.023 1 93.38 422 ALA A CA 1
ATOM 3257 C C . ALA A 1 422 ? 9.898 30.984 -7.668 1 93.38 422 ALA A C 1
ATOM 3259 O O . ALA A 1 422 ? 9.234 31.234 -6.664 1 93.38 422 ALA A O 1
ATOM 3260 N N . CYS A 1 423 ? 10.938 30.234 -7.668 1 93.56 423 CYS A N 1
ATOM 3261 C CA . CYS A 1 423 ? 11.398 29.594 -6.434 1 93.56 423 CYS A CA 1
ATOM 3262 C C . CYS A 1 423 ? 11.922 30.641 -5.453 1 93.56 423 CYS A C 1
ATOM 3264 O O . CYS A 1 423 ? 11.688 30.531 -4.246 1 93.56 423 CYS A O 1
ATOM 3266 N N . ILE A 1 424 ? 12.641 31.562 -5.965 1 93.19 424 ILE A N 1
ATOM 3267 C CA . ILE A 1 424 ? 13.164 32.625 -5.117 1 93.19 424 ILE A CA 1
ATOM 3268 C C . ILE A 1 424 ? 12.016 33.375 -4.465 1 93.19 424 ILE A C 1
ATOM 3270 O O . ILE A 1 424 ? 12.008 33.594 -3.248 1 93.19 424 ILE A O 1
ATOM 3274 N N . GLN A 1 425 ? 11.07 33.781 -5.281 1 93.88 425 GLN A N 1
ATOM 3275 C CA . GLN A 1 425 ? 9.922 34.531 -4.766 1 93.88 425 GLN A CA 1
ATOM 3276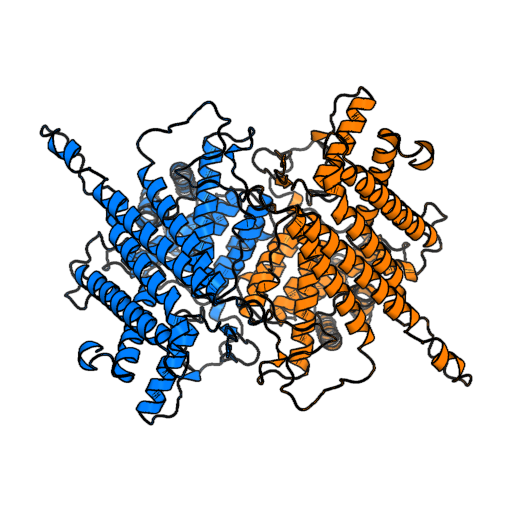 C C . GLN A 1 425 ? 9.172 33.719 -3.713 1 93.88 425 GLN A C 1
ATOM 3278 O O . GLN A 1 425 ? 8.836 34.25 -2.646 1 93.88 425 GLN A O 1
ATOM 3283 N N . ALA A 1 426 ? 8.883 32.5 -4.004 1 95.44 426 ALA A N 1
ATOM 3284 C CA . ALA A 1 426 ? 8.172 31.625 -3.068 1 95.44 426 ALA A CA 1
ATOM 3285 C C . ALA A 1 426 ? 8.961 31.469 -1.771 1 95.44 426 ALA A C 1
ATOM 3287 O O . ALA A 1 426 ? 8.383 31.5 -0.68 1 95.44 426 ALA A O 1
ATOM 3288 N N . SER A 1 427 ? 10.219 31.328 -1.903 1 93.81 427 SER A N 1
ATOM 3289 C CA . SER A 1 427 ? 11.086 31.141 -0.741 1 93.81 427 SER A CA 1
ATOM 3290 C C . SER A 1 427 ? 11.078 32.375 0.147 1 93.81 427 SER A C 1
ATOM 3292 O O . SER A 1 427 ? 11.008 32.281 1.373 1 93.81 427 SER A O 1
ATOM 3294 N N . ARG A 1 428 ? 11.148 33.5 -0.436 1 93 428 ARG A N 1
ATOM 3295 C CA . ARG A 1 428 ? 11.133 34.75 0.313 1 93 428 ARG A CA 1
ATOM 3296 C C . ARG A 1 428 ? 9.82 34.906 1.071 1 93 428 ARG A C 1
ATOM 3298 O O . ARG A 1 428 ? 9.812 35.312 2.24 1 93 428 ARG A O 1
ATOM 3305 N N . VAL A 1 429 ? 8.758 34.656 0.418 1 92.06 429 VAL A N 1
ATOM 3306 C CA . VAL A 1 429 ? 7.445 34.812 1.044 1 92.06 429 VAL A CA 1
ATOM 3307 C C . VAL A 1 429 ? 7.328 33.875 2.232 1 92.06 429 VAL A C 1
ATOM 3309 O O . VAL A 1 429 ? 6.797 34.25 3.281 1 92.06 429 VAL A O 1
ATOM 3312 N N . ILE A 1 430 ? 7.777 32.656 2.102 1 92.25 430 ILE A N 1
ATOM 3313 C CA . ILE A 1 430 ? 7.719 31.656 3.18 1 92.25 430 ILE A CA 1
ATOM 3314 C C . ILE A 1 430 ? 8.508 32.156 4.383 1 92.25 430 ILE A C 1
ATOM 3316 O O . ILE A 1 430 ? 8 32.188 5.504 1 92.25 430 ILE A O 1
ATOM 3320 N N . ILE A 1 431 ? 9.695 32.625 4.172 1 90 431 ILE A N 1
ATOM 3321 C CA . ILE A 1 431 ? 10.57 33.094 5.25 1 90 431 ILE A CA 1
ATOM 3322 C C . ILE A 1 431 ? 9.992 34.344 5.898 1 90 431 ILE A C 1
ATOM 3324 O O . ILE A 1 431 ? 9.953 34.438 7.125 1 90 431 ILE A O 1
ATOM 3328 N N . GLU A 1 432 ? 9.523 35.219 5.055 1 88.31 432 GLU A N 1
ATOM 3329 C CA . GLU A 1 432 ? 8.953 36.469 5.57 1 88.31 432 GLU A CA 1
ATOM 3330 C C . GLU A 1 432 ? 7.695 36.188 6.387 1 88.31 432 GLU A C 1
ATOM 3332 O O . GLU A 1 432 ? 7.488 36.812 7.441 1 88.31 432 GLU A O 1
ATOM 3337 N N . THR A 1 433 ? 6.879 35.406 5.84 1 86.44 433 THR A N 1
ATOM 3338 C CA . THR A 1 433 ? 5.645 35.062 6.539 1 86.44 433 THR A CA 1
ATOM 3339 C C . THR A 1 433 ? 5.945 34.438 7.895 1 86.44 433 THR A C 1
ATOM 3341 O O . THR A 1 433 ? 5.297 34.75 8.891 1 86.44 433 THR A O 1
ATOM 3344 N N . LEU A 1 434 ? 6.867 33.562 7.98 1 84.5 434 LEU A N 1
ATOM 3345 C CA . LEU A 1 434 ? 7.23 32.906 9.227 1 84.5 434 LEU A CA 1
ATOM 3346 C C . LEU A 1 434 ? 7.855 33.906 10.211 1 84.5 434 LEU A C 1
ATOM 3348 O O . LEU A 1 434 ? 7.605 33.812 11.414 1 84.5 434 LEU A O 1
ATOM 3352 N N . TYR A 1 435 ? 8.594 34.75 9.688 1 81.12 435 TYR A N 1
ATOM 3353 C CA . TYR A 1 435 ? 9.203 35.781 10.523 1 81.12 435 TYR A CA 1
ATOM 3354 C C . TYR A 1 435 ? 8.141 36.688 11.133 1 81.12 435 TYR A C 1
ATOM 3356 O O . TYR A 1 435 ? 8.219 37.062 12.312 1 81.12 435 TYR A O 1
ATOM 3364 N N . GLU A 1 436 ? 7.246 37.031 10.305 1 78.5 436 GLU A N 1
ATOM 3365 C CA . GLU A 1 436 ? 6.172 37.906 10.75 1 78.5 436 GLU A CA 1
ATOM 3366 C C . GLU A 1 436 ? 5.316 37.25 11.82 1 78.5 436 GLU A C 1
ATOM 3368 O O . GLU A 1 436 ? 4.754 37.938 12.68 1 78.5 436 GLU A O 1
ATOM 3373 N N . ARG A 1 437 ? 5.324 36 11.766 1 76.5 437 ARG A N 1
ATOM 3374 C CA . ARG A 1 437 ? 4.488 35.281 12.719 1 76.5 437 ARG A CA 1
ATOM 3375 C C . ARG A 1 437 ? 5.281 34.906 13.961 1 76.5 437 ARG A C 1
ATOM 3377 O O . ARG A 1 437 ? 4.809 34.125 14.789 1 76.5 437 ARG A O 1
ATOM 3384 N N . GLY A 1 438 ? 6.41 35.5 14.125 1 67.62 438 GLY A N 1
ATOM 3385 C CA . GLY A 1 438 ? 7.195 35.375 15.344 1 67.62 438 GLY A CA 1
ATOM 3386 C C . GLY A 1 438 ? 8.086 34.156 15.352 1 67.62 438 GLY A C 1
ATOM 3387 O O . GLY A 1 438 ? 8.547 33.719 16.422 1 67.62 438 GLY A O 1
ATOM 3388 N N . LEU A 1 439 ? 8.078 33.469 14.367 1 64.5 439 LEU A N 1
ATOM 3389 C CA . LEU A 1 439 ? 8.93 32.281 14.328 1 64.5 439 LEU A CA 1
ATOM 3390 C C . LEU A 1 439 ? 10.367 32.656 13.969 1 64.5 439 LEU A C 1
ATOM 3392 O O . LEU A 1 439 ? 11.203 31.781 13.742 1 64.5 439 LEU A O 1
ATOM 3396 N N . GLY A 1 440 ? 10.586 34 13.93 1 57.25 440 GLY A N 1
ATOM 3397 C CA . GLY A 1 440 ? 11.953 34.469 13.781 1 57.25 440 GLY A CA 1
ATOM 3398 C C . GLY A 1 440 ? 12.688 34.594 15.102 1 57.25 440 GLY A C 1
ATOM 3399 O O . GLY A 1 440 ? 12.172 34.219 16.156 1 57.25 440 GLY A O 1
ATOM 3400 N N . PRO A 1 441 ? 14.156 34.844 15.078 1 51.75 441 PRO A N 1
ATOM 3401 C CA . PRO A 1 441 ? 14.977 34.938 16.281 1 51.75 441 PRO A CA 1
ATOM 3402 C C . PRO A 1 441 ? 14.375 35.875 17.328 1 51.75 441 PRO A C 1
ATOM 3404 O O . PRO A 1 441 ? 15.031 36.188 18.328 1 51.75 441 PRO A O 1
ATOM 3407 N N . GLN A 1 442 ? 13.281 36.375 17.141 1 49.53 442 GLN A N 1
ATOM 3408 C CA . GLN A 1 442 ? 12.867 37.344 18.156 1 49.53 442 GLN A CA 1
ATOM 3409 C C . GLN A 1 442 ? 12.664 36.656 19.516 1 49.53 442 GLN A C 1
ATOM 3411 O O . GLN A 1 442 ? 12.477 35.438 19.562 1 49.53 442 GLN A O 1
ATOM 3416 N N . PRO A 1 443 ? 12.688 37.531 20.656 1 47.19 443 PRO A N 1
ATOM 3417 C CA . PRO A 1 443 ? 12.562 37.031 22.031 1 47.19 443 PRO A CA 1
ATOM 3418 C C . PRO A 1 443 ? 11.406 36.031 22.188 1 47.19 443 PRO A C 1
ATOM 3420 O O . PRO A 1 443 ? 10.414 36.125 21.469 1 47.19 443 PRO A O 1
ATOM 3423 N N . ALA A 1 444 ? 11.648 34.938 22.781 1 47.56 444 ALA A N 1
ATOM 3424 C CA . ALA A 1 444 ? 10.977 33.656 23.078 1 47.56 444 ALA A CA 1
ATOM 3425 C C . ALA A 1 444 ? 9.5 33.875 23.406 1 47.56 444 ALA A C 1
ATOM 3427 O O . ALA A 1 444 ? 8.719 32.938 23.469 1 47.56 444 ALA A O 1
ATOM 3428 N N . ASN A 1 445 ? 9.062 35.062 23.922 1 47.97 445 ASN A N 1
ATOM 3429 C CA . ASN A 1 445 ? 7.875 35.156 24.766 1 47.97 445 ASN A CA 1
ATOM 3430 C C . ASN A 1 445 ? 6.594 35.062 23.938 1 47.97 445 ASN A C 1
ATOM 3432 O O . ASN A 1 445 ? 5.5 34.969 24.5 1 47.97 445 ASN A O 1
ATOM 3436 N N . ALA A 1 446 ? 6.465 35.5 22.641 1 51.75 446 ALA A N 1
ATOM 3437 C CA . ALA A 1 446 ? 5.059 35.625 22.25 1 51.75 446 ALA A CA 1
ATOM 3438 C C . ALA A 1 446 ? 4.758 34.781 21.016 1 51.75 446 ALA A C 1
ATOM 3440 O O . ALA A 1 446 ? 4.785 35.281 19.891 1 51.75 446 ALA A O 1
ATOM 3441 N N . VAL A 1 447 ? 5.062 33.5 21.016 1 54.09 447 VAL A N 1
ATOM 3442 C CA . VAL A 1 447 ? 4.523 32.719 19.891 1 54.09 447 VAL A CA 1
ATOM 3443 C C . VAL A 1 447 ? 3.008 32.906 19.828 1 54.09 447 VAL A C 1
ATOM 3445 O O . VAL A 1 447 ? 2.303 32.656 20.797 1 54.09 447 VAL A O 1
ATOM 3448 N N . ASP A 1 448 ? 2.51 33.656 18.828 1 59.09 448 ASP A N 1
ATOM 3449 C CA . ASP A 1 448 ? 1.089 33.844 18.562 1 59.09 448 ASP A CA 1
ATOM 3450 C C . ASP A 1 448 ? 0.37 32.5 18.438 1 59.09 448 ASP A C 1
ATOM 3452 O O . ASP A 1 448 ? 0.898 31.562 17.844 1 59.09 448 ASP A O 1
ATOM 3456 N N . VAL A 1 449 ? -0.481 32.25 19.344 1 59.62 449 VAL A N 1
ATOM 3457 C CA . VAL A 1 449 ? -1.36 31.094 19.328 1 59.62 449 VAL A CA 1
ATOM 3458 C C . VAL A 1 449 ? -1.762 30.766 17.891 1 59.62 449 VAL A C 1
ATOM 3460 O O . VAL A 1 449 ? -1.902 29.594 17.531 1 59.62 449 VAL A O 1
ATOM 3463 N N . ALA A 1 450 ? -1.81 31.859 17.156 1 60.62 450 ALA A N 1
ATOM 3464 C CA . ALA A 1 450 ? -2.262 31.703 15.781 1 60.62 450 ALA A CA 1
ATOM 3465 C C . ALA A 1 450 ? -1.212 30.984 14.938 1 60.62 450 ALA A C 1
ATOM 3467 O O . ALA A 1 450 ? -1.518 30.469 13.867 1 60.62 450 ALA A O 1
ATOM 3468 N N . ALA A 1 451 ? -0.114 30.812 15.516 1 68.5 451 ALA A N 1
ATOM 3469 C CA . ALA A 1 451 ? 0.966 30.219 14.734 1 68.5 451 ALA A CA 1
ATOM 3470 C C . ALA A 1 451 ? 1.119 28.734 15.055 1 68.5 451 ALA A C 1
ATOM 3472 O O . ALA A 1 451 ? 1.936 28.047 14.438 1 68.5 451 ALA A O 1
ATOM 3473 N N . ARG A 1 452 ? 0.217 28.312 15.781 1 75.69 452 ARG A N 1
ATOM 3474 C CA . ARG A 1 452 ? 0.391 26.953 16.281 1 75.69 452 ARG A CA 1
ATOM 3475 C C . ARG A 1 452 ? 0.303 25.922 15.156 1 75.69 452 ARG A C 1
ATOM 3477 O O . ARG A 1 452 ? 1.162 25.047 15.039 1 75.69 452 ARG A O 1
ATOM 3484 N N . PRO A 1 453 ? -0.699 26.094 14.227 1 75.81 453 PRO A N 1
ATOM 3485 C CA . PRO A 1 453 ? -0.79 25.094 13.164 1 75.81 453 PRO A CA 1
ATOM 3486 C C . PRO A 1 453 ? 0.441 25.078 12.258 1 75.81 453 PRO A C 1
ATOM 3488 O O . PRO A 1 453 ? 0.831 24.016 11.758 1 75.81 453 PRO A O 1
ATOM 3491 N N . VAL A 1 454 ? 0.983 26.141 12.172 1 77.81 454 VAL A N 1
ATOM 3492 C CA . VAL A 1 454 ? 2.145 26.234 11.297 1 77.81 454 VAL A CA 1
ATOM 3493 C C . VAL A 1 454 ? 3.365 25.625 11.984 1 77.81 454 VAL A C 1
ATOM 3495 O O . VAL A 1 454 ? 4.133 24.891 11.359 1 77.81 454 VAL A O 1
ATOM 3498 N N . ILE A 1 455 ? 3.428 25.844 13.18 1 76 455 ILE A N 1
ATOM 3499 C CA . ILE A 1 455 ? 4.617 25.438 13.93 1 76 455 ILE A CA 1
ATOM 3500 C C . ILE A 1 455 ? 4.672 23.922 14.031 1 76 455 ILE A C 1
ATOM 3502 O O . ILE A 1 455 ? 5.746 23.328 13.93 1 76 455 ILE A O 1
ATOM 3506 N N . VAL A 1 456 ? 3.598 23.344 14.102 1 78 456 VAL A N 1
ATOM 3507 C CA . VAL A 1 456 ? 3.598 21.906 14.359 1 78 456 VAL A CA 1
ATOM 3508 C C . VAL A 1 456 ? 3.48 21.141 13.039 1 78 456 VAL A C 1
ATOM 3510 O O . VAL A 1 456 ? 3.598 19.906 13.016 1 78 456 VAL A O 1
ATOM 3513 N N . TRP A 1 457 ? 3.355 21.859 11.969 1 82.44 457 TRP A N 1
ATOM 3514 C CA . TRP A 1 457 ? 3.166 21.203 10.68 1 82.44 457 TRP A CA 1
ATOM 3515 C C . TRP A 1 457 ? 4.441 20.484 10.234 1 82.44 457 TRP A C 1
ATOM 3517 O O . TRP A 1 457 ? 5.52 21.078 10.234 1 82.44 457 TRP A O 1
ATOM 3527 N N . PRO A 1 458 ? 4.328 19.266 9.859 1 80.5 458 PRO A N 1
ATOM 3528 C CA . PRO A 1 458 ? 5.523 18.453 9.594 1 80.5 458 PRO A CA 1
ATOM 3529 C C . PRO A 1 458 ? 6.363 19.016 8.445 1 80.5 458 PRO A C 1
ATOM 3531 O O . PRO A 1 458 ? 7.582 18.828 8.414 1 80.5 458 PRO A O 1
ATOM 3534 N N . LEU A 1 459 ? 5.805 19.703 7.586 1 78 459 LEU A N 1
ATOM 3535 C CA . LEU A 1 459 ? 6.555 20.141 6.41 1 78 459 LEU A CA 1
ATOM 3536 C C . LEU A 1 459 ? 7.129 21.531 6.617 1 78 459 LEU A C 1
ATOM 3538 O O . LEU A 1 459 ? 7.812 22.062 5.734 1 78 459 LEU A O 1
ATOM 3542 N N . LEU A 1 460 ? 6.945 22.094 7.824 1 80.56 460 LEU A N 1
ATOM 3543 C CA . LEU A 1 460 ? 7.43 23.453 8.055 1 80.56 460 LEU A CA 1
ATOM 3544 C C . LEU A 1 460 ? 8.953 23.516 7.969 1 80.56 460 LEU A C 1
ATOM 3546 O O . LEU A 1 460 ? 9.5 24.359 7.277 1 80.56 460 LEU A O 1
ATOM 3550 N N . THR A 1 461 ? 9.555 22.641 8.672 1 76 461 THR A N 1
ATOM 3551 C CA . THR A 1 461 ? 11.008 22.625 8.664 1 76 461 THR A CA 1
ATOM 3552 C C . THR A 1 461 ? 11.539 22.422 7.246 1 76 461 THR A C 1
ATOM 3554 O O . THR A 1 461 ? 12.5 23.062 6.836 1 76 461 THR A O 1
ATOM 3557 N N . TRP A 1 462 ? 10.891 21.594 6.582 1 77.81 462 TRP A N 1
ATOM 3558 C CA . TRP A 1 462 ? 11.297 21.328 5.207 1 77.81 462 TRP A CA 1
ATOM 3559 C C . TRP A 1 462 ? 11.109 22.562 4.332 1 77.81 462 TRP A C 1
ATOM 3561 O O . TRP A 1 462 ? 11.969 22.875 3.504 1 77.81 462 TRP A O 1
ATOM 3571 N N . SER A 1 463 ? 10.055 23.203 4.527 1 83.69 463 SER A N 1
ATOM 3572 C CA . SER A 1 463 ? 9.773 24.391 3.74 1 83.69 463 SER A CA 1
ATOM 3573 C C . SER A 1 463 ? 10.797 25.484 4.008 1 83.69 463 SER A C 1
ATOM 3575 O O . SER A 1 463 ? 11.234 26.172 3.084 1 83.69 463 SER A O 1
ATOM 3577 N N . VAL A 1 464 ? 11.219 25.578 5.215 1 84.12 464 VAL A N 1
ATOM 3578 C CA . VAL A 1 464 ? 12.195 26.594 5.59 1 84.12 464 VAL A CA 1
ATOM 3579 C C . VAL A 1 464 ? 13.57 26.219 5.023 1 84.12 464 VAL A C 1
ATOM 3581 O O . VAL A 1 464 ? 14.242 27.062 4.414 1 84.12 464 VAL A O 1
ATOM 3584 N N . TRP A 1 465 ? 13.891 25.016 5.215 1 81.5 465 TRP A N 1
ATOM 3585 C CA . TRP A 1 465 ? 15.195 24.562 4.727 1 81.5 465 TRP A CA 1
ATOM 3586 C C . TRP A 1 465 ? 15.273 24.688 3.209 1 81.5 465 TRP A C 1
ATOM 3588 O O . TRP A 1 465 ? 16.281 25.172 2.676 1 81.5 465 TRP A O 1
ATOM 3598 N N . MET A 1 466 ? 14.266 24.25 2.596 1 84.62 466 MET A N 1
ATOM 3599 C CA . MET A 1 466 ? 14.25 24.312 1.137 1 84.62 466 MET A CA 1
ATOM 3600 C C . MET A 1 466 ? 14.344 25.766 0.664 1 84.62 466 MET A C 1
ATOM 3602 O O . MET A 1 466 ? 15.031 26.062 -0.312 1 84.62 466 MET A O 1
ATOM 3606 N N . SER A 1 467 ? 13.672 26.594 1.343 1 88.56 467 SER A N 1
ATOM 3607 C CA . SER A 1 467 ? 13.703 28 0.997 1 88.56 467 SER A CA 1
ATOM 3608 C C . SER A 1 467 ? 15.102 28.594 1.176 1 88.56 467 SER A C 1
ATOM 3610 O O . SER A 1 467 ? 15.578 29.328 0.318 1 88.56 467 SER A O 1
ATOM 3612 N N . CYS A 1 468 ? 15.734 28.188 2.215 1 86.31 468 CYS A N 1
ATOM 3613 C CA . CYS A 1 468 ? 17.078 28.688 2.48 1 86.31 468 CYS A CA 1
ATOM 3614 C C . CYS A 1 468 ? 18.062 28.172 1.441 1 86.31 468 CYS A C 1
ATOM 3616 O O . CYS A 1 468 ? 18.953 28.906 0.989 1 86.31 468 CYS A O 1
ATOM 3618 N N . PHE A 1 469 ? 17.906 26.969 1.068 1 85.12 469 PHE A N 1
ATOM 3619 C CA . PHE A 1 469 ? 18.797 26.375 0.086 1 85.12 469 PHE A CA 1
ATOM 3620 C C . PHE A 1 469 ? 18.594 27 -1.288 1 85.12 469 PHE A C 1
ATOM 3622 O O . PHE A 1 469 ? 19.547 27.203 -2.041 1 85.12 469 PHE A O 1
ATOM 3629 N N . ILE A 1 470 ? 17.438 27.25 -1.609 1 88.25 470 ILE A N 1
ATOM 3630 C CA . ILE A 1 470 ? 17.125 27.875 -2.887 1 88.25 470 ILE A CA 1
ATOM 3631 C C . ILE A 1 470 ? 17.75 29.281 -2.939 1 88.25 470 ILE A C 1
ATOM 3633 O O . ILE A 1 470 ? 18.344 29.656 -3.947 1 88.25 470 ILE A O 1
ATOM 3637 N N . LEU A 1 471 ? 17.625 29.984 -1.862 1 89.12 471 LEU A N 1
ATOM 3638 C CA . LEU A 1 471 ? 18.188 31.328 -1.814 1 89.12 471 LEU A CA 1
ATOM 3639 C C . LEU A 1 471 ? 19.703 31.297 -1.845 1 89.12 471 LEU A C 1
ATOM 3641 O O . LEU A 1 471 ? 20.344 32.156 -2.467 1 89.12 471 LEU A O 1
ATOM 3645 N N . THR A 1 472 ? 20.234 30.297 -1.223 1 85.62 472 THR A N 1
ATOM 3646 C CA . THR A 1 472 ? 21.688 30.125 -1.27 1 85.62 472 THR A CA 1
ATOM 3647 C C . THR A 1 472 ? 22.141 29.781 -2.684 1 85.62 472 THR A C 1
ATOM 3649 O O . THR A 1 472 ? 23.156 30.297 -3.164 1 85.62 472 THR A O 1
ATOM 3652 N N . TYR A 1 473 ? 21.453 28.891 -3.273 1 83.88 473 TYR A N 1
ATOM 3653 C CA . TYR A 1 473 ? 21.734 28.531 -4.656 1 83.88 473 TYR A CA 1
ATOM 3654 C C . TYR A 1 473 ? 21.656 29.734 -5.574 1 83.88 473 TYR A C 1
ATOM 3656 O O . TYR A 1 473 ? 22.5 29.938 -6.441 1 83.88 473 TYR A O 1
ATOM 3664 N N . ALA A 1 474 ? 20.656 30.5 -5.387 1 87.56 474 ALA A N 1
ATOM 3665 C CA . ALA A 1 474 ? 20.469 31.703 -6.195 1 87.56 474 ALA A CA 1
ATOM 3666 C C . ALA A 1 474 ? 21.609 32.688 -6.012 1 87.56 474 ALA A C 1
ATOM 3668 O O . ALA A 1 474 ? 22.031 33.344 -6.961 1 87.56 474 ALA A O 1
ATOM 3669 N N . ALA A 1 475 ? 22.109 32.688 -4.883 1 86.06 475 ALA A N 1
ATOM 3670 C CA . ALA A 1 475 ? 23.234 33.562 -4.598 1 86.06 475 ALA A CA 1
ATOM 3671 C C . ALA A 1 475 ? 24.5 33.062 -5.297 1 86.06 475 ALA A C 1
ATOM 3673 O O . ALA A 1 475 ? 25.281 33.875 -5.832 1 86.06 475 ALA A O 1
ATOM 3674 N N . PHE A 1 476 ? 24.641 31.828 -5.336 1 80.88 476 PHE A N 1
ATOM 3675 C CA . PHE A 1 476 ? 25.812 31.25 -5.953 1 80.88 476 PHE A CA 1
ATOM 3676 C C . PHE A 1 476 ? 25.766 31.391 -7.469 1 80.88 476 PHE A C 1
ATOM 3678 O O . PHE A 1 476 ? 26.797 31.531 -8.125 1 80.88 476 PHE A O 1
ATOM 3685 N N . GLU A 1 477 ? 24.578 31.312 -7.992 1 80.12 477 GLU A N 1
ATOM 3686 C CA . GLU A 1 477 ? 24.406 31.469 -9.43 1 80.12 477 GLU A CA 1
ATOM 3687 C C . GLU A 1 477 ? 24.453 32.938 -9.844 1 80.12 477 GLU A C 1
ATOM 3689 O O . GLU A 1 477 ? 24.438 33.25 -11.031 1 80.12 477 GLU A O 1
ATOM 3694 N N . GLY A 1 478 ? 24.531 33.781 -8.82 1 80 478 GLY A N 1
ATOM 3695 C CA . GLY A 1 478 ? 24.688 35.219 -9.086 1 80 478 GLY A CA 1
ATOM 3696 C C . GLY A 1 478 ? 23.375 35.906 -9.359 1 80 478 GLY A C 1
ATOM 3697 O O . GLY A 1 478 ? 23.344 37.031 -9.867 1 80 478 GLY A O 1
ATOM 3698 N N . VAL A 1 479 ? 22.344 35.25 -9.055 1 82.75 479 VAL A N 1
ATOM 3699 C CA . VAL A 1 479 ? 21.031 35.812 -9.328 1 82.75 479 VAL A CA 1
ATOM 3700 C C . VAL A 1 479 ? 20.625 36.75 -8.188 1 82.75 479 VAL A C 1
ATOM 3702 O O . VAL A 1 479 ? 19.953 37.75 -8.406 1 82.75 479 VAL A O 1
ATOM 3705 N N . THR A 1 480 ? 21 36.375 -6.969 1 81.56 480 THR A N 1
ATOM 3706 C CA . THR A 1 480 ? 20.75 37.188 -5.793 1 81.56 480 THR A CA 1
ATOM 3707 C C . THR A 1 480 ? 22.047 37.5 -5.047 1 81.56 480 THR A C 1
ATOM 3709 O O . THR A 1 480 ? 23.062 36.812 -5.262 1 81.56 480 THR A O 1
ATOM 3712 N N . SER A 1 481 ? 21.969 38.625 -4.301 1 79 481 SER A N 1
ATOM 3713 C CA . SER A 1 481 ? 23.156 38.938 -3.521 1 79 481 SER A CA 1
ATOM 3714 C C . SER A 1 481 ? 23.375 37.969 -2.383 1 79 481 SER A C 1
ATOM 3716 O O . SER A 1 481 ? 22.422 37.438 -1.813 1 79 481 SER A O 1
ATOM 3718 N N . THR A 1 482 ? 24.609 37.656 -2.174 1 75.12 482 THR A N 1
ATOM 3719 C CA . THR A 1 482 ? 24.969 36.781 -1.068 1 75.12 482 THR A CA 1
ATOM 3720 C C . THR A 1 482 ? 24.453 37.344 0.257 1 75.12 482 THR A C 1
ATOM 3722 O O . THR A 1 482 ? 24.047 36.594 1.141 1 75.12 482 THR A O 1
ATOM 3725 N N . ALA A 1 483 ? 24.438 38.625 0.347 1 70.75 483 ALA A N 1
ATOM 3726 C CA . ALA A 1 483 ? 23.969 39.281 1.576 1 70.75 483 ALA A CA 1
ATOM 3727 C C . ALA A 1 483 ? 22.484 39.031 1.79 1 70.75 483 ALA A C 1
ATOM 3729 O O . ALA A 1 483 ? 22.031 38.812 2.918 1 70.75 483 ALA A O 1
ATOM 3730 N N . SER A 1 484 ? 21.781 39.062 0.748 1 69.12 484 SER A N 1
ATOM 3731 C CA . SER A 1 484 ? 20.344 38.844 0.821 1 69.12 484 SER A CA 1
ATOM 3732 C C . SER A 1 484 ? 20 37.406 1.158 1 69.12 484 SER A C 1
ATOM 3734 O O . SER A 1 484 ? 18.969 37.156 1.793 1 69.12 484 SER A O 1
ATOM 3736 N N . ALA A 1 485 ? 20.812 36.5 0.709 1 70.69 485 ALA A N 1
ATOM 3737 C CA . ALA A 1 485 ? 20.562 35.094 0.955 1 70.69 485 ALA A CA 1
ATOM 3738 C C . ALA A 1 485 ? 20.875 34.719 2.404 1 70.69 485 ALA A C 1
ATOM 3740 O O . ALA A 1 485 ? 20.188 33.906 3.006 1 70.69 485 ALA A O 1
ATOM 3741 N N . LEU A 1 486 ? 21.922 35.344 2.982 1 62.59 486 LEU A N 1
ATOM 3742 C CA . LEU A 1 486 ? 22.328 35.031 4.348 1 62.59 486 LEU A CA 1
ATOM 3743 C C . LEU A 1 486 ? 21.469 35.781 5.355 1 62.59 486 LEU A C 1
ATOM 3745 O O . LEU A 1 486 ? 21.312 35.344 6.5 1 62.59 486 LEU A O 1
ATOM 3749 N N . GLN B 1 1 ? -19.75 0.035 -16.844 1 46.62 1 GLN B N 1
ATOM 3750 C CA . GLN B 1 1 ? -19.547 1.071 -15.844 1 46.62 1 GLN B CA 1
ATOM 3751 C C . GLN B 1 1 ? -19.188 0.461 -14.492 1 46.62 1 GLN B C 1
ATOM 3753 O O . GLN B 1 1 ? -19.844 -0.471 -14.031 1 46.62 1 GLN B O 1
ATOM 3758 N N . GLU B 1 2 ? -17.875 0.884 -13.953 1 54.19 2 GLU B N 1
ATOM 3759 C CA . GLU B 1 2 ? -17.609 0.165 -12.711 1 54.19 2 GLU B CA 1
ATOM 3760 C C . GLU B 1 2 ? -18.25 0.871 -11.516 1 54.19 2 GLU B C 1
ATOM 3762 O O . GLU B 1 2 ? -17.766 1.924 -11.086 1 54.19 2 GLU B O 1
ATOM 3767 N N . ILE B 1 3 ? -19.359 0.58 -11.156 1 58 3 ILE B N 1
ATOM 3768 C CA . ILE B 1 3 ? -20 1.137 -9.977 1 58 3 ILE B CA 1
ATOM 3769 C C . ILE B 1 3 ? -19.734 0.238 -8.773 1 58 3 ILE B C 1
ATOM 3771 O O . ILE B 1 3 ? -19.594 0.723 -7.648 1 58 3 ILE B O 1
ATOM 3775 N N . GLY B 1 4 ? -19.406 -0.796 -9.008 1 59.56 4 GLY B N 1
ATOM 3776 C CA . GLY B 1 4 ? -19.172 -1.767 -7.953 1 59.56 4 GLY B CA 1
ATOM 3777 C C . GLY B 1 4 ? -20.375 -1.958 -7.039 1 59.56 4 GLY B C 1
ATOM 3778 O O . GLY B 1 4 ? -21.469 -1.476 -7.328 1 59.56 4 GLY B O 1
ATOM 3779 N N . LEU B 1 5 ? -20.25 -2.883 -6.098 1 66.12 5 LEU B N 1
ATOM 3780 C CA . LEU B 1 5 ? -21.297 -3.184 -5.129 1 66.12 5 LEU B CA 1
ATOM 3781 C C . LEU B 1 5 ? -20.75 -3.127 -3.705 1 66.12 5 LEU B C 1
ATOM 3783 O O . LEU B 1 5 ? -19.609 -3.529 -3.455 1 66.12 5 LEU B O 1
ATOM 3787 N N . MET B 1 6 ? -21.484 -2.309 -2.91 1 68.06 6 MET B N 1
ATOM 3788 C CA . MET B 1 6 ? -21.172 -2.303 -1.486 1 68.06 6 MET B CA 1
ATOM 3789 C C . MET B 1 6 ? -22 -3.342 -0.739 1 68.06 6 MET B C 1
ATOM 3791 O O . MET B 1 6 ? -23.219 -3.209 -0.638 1 68.06 6 MET B O 1
ATOM 3795 N N . ARG B 1 7 ? -21.25 -4.367 -0.357 1 64.81 7 ARG B N 1
ATOM 3796 C CA . ARG B 1 7 ? -21.969 -5.438 0.332 1 64.81 7 ARG B CA 1
ATOM 3797 C C . ARG B 1 7 ? -22.031 -5.172 1.833 1 64.81 7 ARG B C 1
ATOM 3799 O O . ARG B 1 7 ? -21.031 -4.777 2.443 1 64.81 7 ARG B O 1
ATOM 3806 N N . ASP B 1 8 ? -23.219 -5.145 2.285 1 57.75 8 ASP B N 1
ATOM 3807 C CA . ASP B 1 8 ? -23.375 -5.043 3.732 1 57.75 8 ASP B CA 1
ATOM 3808 C C . ASP B 1 8 ? -22.922 -6.328 4.426 1 57.75 8 ASP B C 1
ATOM 3810 O O . ASP B 1 8 ? -23.266 -7.43 3.982 1 57.75 8 ASP B O 1
ATOM 3814 N N . GLY B 1 9 ? -21.719 -6.594 4.617 1 50.31 9 GLY B N 1
ATOM 3815 C CA . GLY B 1 9 ? -21.234 -7.805 5.273 1 50.31 9 GLY B CA 1
ATOM 3816 C C . GLY B 1 9 ? -22.266 -8.406 6.211 1 50.31 9 GLY B C 1
ATOM 3817 O O . GLY B 1 9 ? -23.328 -7.824 6.441 1 50.31 9 GLY B O 1
ATOM 3818 N N . ASP B 1 10 ? -22.25 -9.789 6.395 1 48.19 10 ASP B N 1
ATOM 3819 C CA . ASP B 1 10 ? -23.109 -10.477 7.352 1 48.19 10 ASP B CA 1
ATOM 3820 C C . ASP B 1 10 ? -23.078 -9.781 8.711 1 48.19 10 ASP B C 1
ATOM 3822 O O . ASP B 1 10 ? -23.938 -10.047 9.57 1 48.19 10 ASP B O 1
ATOM 3826 N N . SER B 1 11 ? -22.062 -9.148 9.023 1 44.66 11 SER B N 1
ATOM 3827 C CA . SER B 1 11 ? -22.031 -8.422 10.281 1 44.66 11 SER B CA 1
ATOM 3828 C C . SER B 1 11 ? -22.125 -6.914 10.055 1 44.66 11 SER B C 1
ATOM 3830 O O . SER B 1 11 ? -21.531 -6.387 9.109 1 44.66 11 SER B O 1
ATOM 3832 N N . PRO B 1 12 ? -23.047 -6.309 10.656 1 45.97 12 PRO B N 1
ATOM 3833 C CA . PRO B 1 12 ? -23.219 -4.855 10.664 1 45.97 12 PRO B CA 1
ATOM 3834 C C . PRO B 1 12 ? -21.891 -4.109 10.82 1 45.97 12 PRO B C 1
ATOM 3836 O O . PRO B 1 12 ? -21.062 -4.48 11.648 1 45.97 12 PRO B O 1
ATOM 3839 N N . GLY B 1 13 ? -21.469 -3.301 9.727 1 46.53 13 GLY B N 1
ATOM 3840 C CA . GLY B 1 13 ? -20.375 -2.367 9.945 1 46.53 13 GLY B CA 1
ATOM 3841 C C . GLY B 1 13 ? -19.141 -2.672 9.109 1 46.53 13 GLY B C 1
ATOM 3842 O O . GLY B 1 13 ? -18.141 -1.964 9.195 1 46.53 13 GLY B O 1
ATOM 3843 N N . LEU B 1 14 ? -19.328 -3.971 8.352 1 58.31 14 LEU B N 1
ATOM 3844 C CA . LEU B 1 14 ? -18.125 -4.262 7.594 1 58.31 14 LEU B CA 1
ATOM 3845 C C . LEU B 1 14 ? -18.422 -4.324 6.098 1 58.31 14 LEU B C 1
ATOM 3847 O O . LEU B 1 14 ? -18.328 -5.391 5.488 1 58.31 14 LEU B O 1
ATOM 3851 N N . PRO B 1 15 ? -18.766 -3.141 5.586 1 58.81 15 PRO B N 1
ATOM 3852 C CA . PRO B 1 15 ? -19.016 -3.18 4.141 1 58.81 15 PRO B CA 1
ATOM 3853 C C . PRO B 1 15 ? -17.766 -3.523 3.34 1 58.81 15 PRO B C 1
ATOM 3855 O O . PRO B 1 15 ? -16.641 -3.215 3.768 1 58.81 15 PRO B O 1
ATOM 3858 N N . ARG B 1 16 ? -18.047 -4.422 2.432 1 73.31 16 ARG B N 1
ATOM 3859 C CA . ARG B 1 16 ? -16.953 -4.801 1.542 1 73.31 16 ARG B CA 1
ATOM 3860 C C . ARG B 1 16 ? -17.234 -4.379 0.106 1 73.31 16 ARG B C 1
ATOM 3862 O O . ARG B 1 16 ? -18.359 -4.535 -0.376 1 73.31 16 ARG B O 1
ATOM 3869 N N . PHE B 1 17 ? -16.297 -3.736 -0.438 1 73.56 17 PHE B N 1
ATOM 3870 C CA . PHE B 1 17 ? -16.453 -3.293 -1.818 1 73.56 17 PHE B CA 1
ATOM 3871 C C . PHE B 1 17 ? -16.109 -4.418 -2.789 1 73.56 17 PHE B C 1
ATOM 3873 O O . PHE B 1 17 ? -15.125 -5.129 -2.605 1 73.56 17 PHE B O 1
ATOM 3880 N N . VAL B 1 18 ? -17.047 -4.637 -3.66 1 70 18 VAL B N 1
ATOM 3881 C CA . VAL B 1 18 ? -16.812 -5.578 -4.75 1 70 18 VAL B CA 1
ATOM 3882 C C . VAL B 1 18 ? -16.875 -4.84 -6.09 1 70 18 VAL B C 1
ATOM 3884 O O . VAL B 1 18 ? -17.906 -4.273 -6.445 1 70 18 VAL B O 1
ATOM 3887 N N . GLY B 1 19 ? -15.875 -4.844 -6.812 1 68 19 GLY B N 1
ATOM 3888 C CA . GLY B 1 19 ? -15.836 -4.172 -8.102 1 68 19 GLY B CA 1
ATOM 3889 C C . GLY B 1 19 ? -16.734 -4.812 -9.141 1 68 19 GLY B C 1
ATOM 3890 O O . GLY B 1 19 ? -16.922 -6.031 -9.133 1 68 19 GLY B O 1
ATOM 3891 N N . SER B 1 20 ? -17.312 -4.023 -9.961 1 64.94 20 SER B N 1
ATOM 3892 C CA . SER B 1 20 ? -18.219 -4.52 -10.992 1 64.94 20 SER B CA 1
ATOM 3893 C C . SER B 1 20 ? -17.516 -5.449 -11.961 1 64.94 20 SER B C 1
ATOM 3895 O O . SER B 1 20 ? -18.141 -6.285 -12.609 1 64.94 20 SER B O 1
ATOM 3897 N N . SER B 1 21 ? -16.297 -5.246 -12.047 1 62.47 21 SER B N 1
ATOM 3898 C CA . SER B 1 21 ? -15.547 -6.059 -12.992 1 62.47 21 SER B CA 1
ATOM 3899 C C . SER B 1 21 ? -14.984 -7.309 -12.32 1 62.47 21 SER B C 1
ATOM 3901 O O . SER B 1 21 ? -14.375 -8.148 -12.984 1 62.47 21 SER B O 1
ATOM 3903 N N . SER B 1 22 ? -15.375 -7.406 -11.055 1 67.94 22 SER B N 1
ATOM 3904 C CA . SER B 1 22 ? -14.844 -8.555 -10.328 1 67.94 22 SER B CA 1
ATOM 3905 C C . SER B 1 22 ? -15.586 -9.836 -10.695 1 67.94 22 SER B C 1
ATOM 3907 O O . SER B 1 22 ? -16.703 -9.781 -11.203 1 67.94 22 SER B O 1
ATOM 3909 N N . GLY B 1 23 ? -14.906 -10.914 -10.656 1 68.75 23 GLY B N 1
ATOM 3910 C CA . GLY B 1 23 ? -15.555 -12.195 -10.844 1 68.75 23 GLY B CA 1
ATOM 3911 C C . GLY B 1 23 ? -16.703 -12.43 -9.883 1 68.75 23 GLY B C 1
ATOM 3912 O O . GLY B 1 23 ? -17.703 -13.055 -10.25 1 68.75 23 GLY B O 1
ATOM 3913 N N . ILE B 1 24 ? -16.594 -11.797 -8.781 1 67.56 24 ILE B N 1
ATOM 3914 C CA . ILE B 1 24 ? -17.625 -11.961 -7.762 1 67.56 24 ILE B CA 1
ATOM 3915 C C . ILE B 1 24 ? -18.922 -11.32 -8.227 1 67.56 24 ILE B C 1
ATOM 3917 O O . ILE B 1 24 ? -20 -11.891 -8.055 1 67.56 24 ILE B O 1
ATOM 3921 N N . HIS B 1 25 ? -18.828 -10.156 -8.797 1 66.56 25 HIS B N 1
ATOM 3922 C CA . HIS B 1 25 ? -20.016 -9.477 -9.312 1 66.56 25 HIS B CA 1
ATOM 3923 C C . HIS B 1 25 ? -20.688 -10.305 -10.398 1 66.56 25 HIS B C 1
ATOM 3925 O O . HIS B 1 25 ? -21.922 -10.383 -10.445 1 66.56 25 HIS B O 1
ATOM 3931 N N . PHE B 1 26 ? -19.984 -10.938 -11.195 1 72.12 26 PHE B N 1
ATOM 3932 C CA . PHE B 1 26 ? -20.531 -11.75 -12.273 1 72.12 26 PHE B CA 1
ATOM 3933 C C . PHE B 1 26 ? -21.234 -12.977 -11.727 1 72.12 26 PHE B C 1
ATOM 3935 O O . PHE B 1 26 ? -22.344 -13.32 -12.164 1 72.12 26 PHE B O 1
ATOM 3942 N N . VAL B 1 27 ? -20.562 -13.562 -10.805 1 72.88 27 VAL B N 1
ATOM 3943 C CA . VAL B 1 27 ? -21.156 -14.758 -10.211 1 72.88 27 VAL B CA 1
ATOM 3944 C C . VAL B 1 27 ? -22.484 -14.414 -9.562 1 72.88 27 VAL B C 1
ATOM 3946 O O . VAL B 1 27 ? -23.453 -15.172 -9.68 1 72.88 27 VAL B O 1
ATOM 3949 N N . ARG B 1 28 ? -22.547 -13.328 -9.047 1 69.12 28 ARG B N 1
ATOM 3950 C CA . ARG B 1 28 ? -23.797 -12.891 -8.438 1 69.12 28 ARG B CA 1
ATOM 3951 C C . ARG B 1 28 ? -24.859 -12.641 -9.5 1 69.12 28 ARG B C 1
ATOM 3953 O O . ARG B 1 28 ? -26.031 -12.977 -9.297 1 69.12 28 ARG B O 1
ATOM 3960 N N . ALA B 1 29 ? -24.453 -12.047 -10.516 1 67.62 29 ALA B N 1
ATOM 3961 C CA . ALA B 1 29 ? -25.391 -11.805 -11.609 1 67.62 29 ALA B CA 1
ATOM 3962 C C . ALA B 1 29 ? -25.953 -13.109 -12.156 1 67.62 29 ALA B C 1
ATOM 3964 O O . ALA B 1 29 ? -27.141 -13.203 -12.453 1 67.62 29 ALA B O 1
ATOM 3965 N N . VAL B 1 30 ? -25.109 -14.062 -12.258 1 73.94 30 VAL B N 1
ATOM 3966 C CA . VAL B 1 30 ? -25.547 -15.359 -12.766 1 73.94 30 VAL B CA 1
ATOM 3967 C C . VAL B 1 30 ? -26.516 -16 -11.773 1 73.94 30 VAL B C 1
ATOM 3969 O O . VAL B 1 30 ? -27.531 -16.562 -12.172 1 73.94 30 VAL B O 1
ATOM 3972 N N . TYR B 1 31 ? -26.172 -15.875 -10.539 1 72.44 31 TYR B N 1
ATOM 3973 C CA . TYR B 1 31 ? -27.047 -16.422 -9.508 1 72.44 31 TYR B CA 1
ATOM 3974 C C . TYR B 1 31 ? -28.422 -15.773 -9.555 1 72.44 31 TYR B C 1
ATOM 3976 O O . TYR B 1 31 ? -29.438 -16.438 -9.367 1 72.44 31 TYR B O 1
ATOM 3984 N N . ASP B 1 32 ? -28.422 -14.523 -9.789 1 71.69 32 ASP B N 1
ATOM 3985 C CA . ASP B 1 32 ? -29.688 -13.797 -9.875 1 71.69 32 ASP B CA 1
ATOM 3986 C C . ASP B 1 32 ? -30.516 -14.297 -11.055 1 71.69 32 ASP B C 1
ATOM 3988 O O . ASP B 1 32 ? -31.734 -14.453 -10.938 1 71.69 32 ASP B O 1
ATOM 3992 N N . ILE B 1 33 ? -29.859 -14.539 -12.07 1 71.31 33 ILE B N 1
ATOM 3993 C CA . ILE B 1 33 ? -30.547 -15.031 -13.258 1 71.31 33 ILE B CA 1
ATOM 3994 C C . ILE B 1 33 ? -31.094 -16.438 -13 1 71.31 33 ILE B C 1
ATOM 3996 O O . ILE B 1 33 ? -32.219 -16.734 -13.375 1 71.31 33 ILE B O 1
ATOM 4000 N N . LEU B 1 34 ? -30.328 -17.203 -12.305 1 72.75 34 LEU B N 1
ATOM 4001 C CA . LEU B 1 34 ? -30.734 -18.562 -11.977 1 72.75 34 LEU B CA 1
ATOM 4002 C C . LEU B 1 34 ? -31.922 -18.562 -11.008 1 72.75 34 LEU B C 1
ATOM 4004 O O . LEU B 1 34 ? -32.844 -19.359 -11.141 1 72.75 34 LEU B O 1
ATOM 4008 N N . ALA B 1 35 ? -31.797 -17.719 -10.148 1 72.81 35 ALA B N 1
ATOM 4009 C CA . ALA B 1 35 ? -32.875 -17.609 -9.164 1 72.81 35 ALA B CA 1
ATOM 4010 C C . ALA B 1 35 ? -34.156 -17.188 -9.82 1 72.81 35 ALA B C 1
ATOM 4012 O O . ALA B 1 35 ? -35.25 -17.688 -9.477 1 72.81 35 ALA B O 1
ATOM 4013 N N . ARG B 1 36 ? -34.094 -16.297 -10.578 1 69.62 36 ARG B N 1
ATOM 4014 C CA . ARG B 1 36 ? -35.281 -15.828 -11.289 1 69.62 36 ARG B CA 1
ATOM 4015 C C . ARG B 1 36 ? -35.875 -16.938 -12.156 1 69.62 36 ARG B C 1
ATOM 4017 O O . ARG B 1 36 ? -37.094 -17.062 -12.25 1 69.62 36 ARG B O 1
ATOM 4024 N N . SER B 1 37 ? -35.031 -17.625 -12.734 1 65.56 37 SER B N 1
ATOM 4025 C CA . SER B 1 37 ? -35.5 -18.688 -13.617 1 65.56 37 SER B CA 1
ATOM 4026 C C . SER B 1 37 ? -36.094 -19.844 -12.828 1 65.56 37 SER B C 1
ATOM 4028 O O . SER B 1 37 ? -37 -20.531 -13.312 1 65.56 37 SER B O 1
ATOM 4030 N N . SER B 1 38 ? -35.531 -20.125 -11.734 1 63.12 38 SER B N 1
ATOM 4031 C CA . SER B 1 38 ? -36.031 -21.234 -10.93 1 63.12 38 SER B CA 1
ATOM 4032 C C . SER B 1 38 ? -37.219 -20.828 -10.062 1 63.12 38 SER B C 1
ATOM 4034 O O . SER B 1 38 ? -37.812 -21.656 -9.398 1 63.12 38 SER B O 1
ATOM 4036 N N . GLY B 1 39 ? -37.812 -19.656 -10.172 1 62.09 39 GLY B N 1
ATOM 4037 C CA . GLY B 1 39 ? -38.906 -19.172 -9.344 1 62.09 39 GLY B CA 1
ATOM 4038 C C . GLY B 1 39 ? -38.531 -19.031 -7.879 1 62.09 39 GLY B C 1
ATOM 4039 O O . GLY B 1 39 ? -39.375 -18.844 -7.027 1 62.09 39 GLY B O 1
ATOM 4040 N N . GLN B 1 40 ? -37.469 -19.422 -7.469 1 53.88 40 GLN B N 1
ATOM 4041 C CA . GLN B 1 40 ? -37.094 -19.328 -6.066 1 53.88 40 GLN B CA 1
ATOM 4042 C C . GLN B 1 40 ? -36.469 -17.969 -5.746 1 53.88 40 GLN B C 1
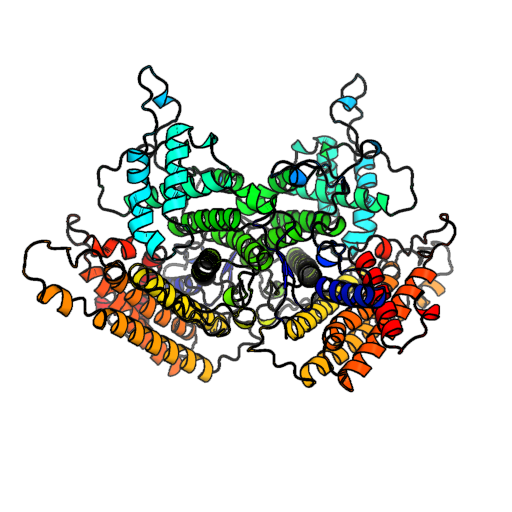ATOM 4044 O O . GLN B 1 40 ? -35.719 -17.406 -6.559 1 53.88 40 GLN B O 1
ATOM 4049 N N . PRO B 1 41 ? -37.094 -17.266 -4.711 1 50.47 41 PRO B N 1
ATOM 4050 C CA . PRO B 1 41 ? -36.562 -15.961 -4.309 1 50.47 41 PRO B CA 1
ATOM 4051 C C . PRO B 1 41 ? -35.062 -15.953 -4.18 1 50.47 41 PRO B C 1
ATOM 4053 O O . PRO B 1 41 ? -34.469 -16.969 -3.826 1 50.47 41 PRO B O 1
ATOM 4056 N N . SER B 1 42 ? -34.344 -15.07 -4.863 1 46.69 42 SER B N 1
ATOM 4057 C CA . SER B 1 42 ? -32.906 -14.812 -4.961 1 46.69 42 SER B CA 1
ATOM 4058 C C . SER B 1 42 ? -32.25 -14.812 -3.582 1 46.69 42 SER B C 1
ATOM 4060 O O . SER B 1 42 ? -32.312 -13.805 -2.869 1 46.69 42 SER B O 1
ATOM 4062 N N . ARG B 1 43 ? -32.469 -15.695 -2.715 1 42.91 43 ARG B N 1
ATOM 4063 C CA . ARG B 1 43 ? -31.625 -15.805 -1.522 1 42.91 43 ARG B CA 1
ATOM 4064 C C . ARG B 1 43 ? -30.156 -15.617 -1.867 1 42.91 43 ARG B C 1
ATOM 4066 O O . ARG B 1 43 ? -29.281 -15.891 -1.045 1 42.91 43 ARG B O 1
ATOM 4073 N N . ALA B 1 44 ? -29.781 -15.453 -2.945 1 42.03 44 ALA B N 1
ATOM 4074 C CA . ALA B 1 44 ? -28.469 -15.422 -3.588 1 42.03 44 ALA B CA 1
ATOM 4075 C C . ALA B 1 44 ? -27.625 -14.266 -3.059 1 42.03 44 ALA B C 1
ATOM 4077 O O . ALA B 1 44 ? -26.453 -14.148 -3.383 1 42.03 44 ALA B O 1
ATOM 4078 N N . HIS B 1 45 ? -28.266 -13.266 -2.611 1 44.41 45 HIS B N 1
ATOM 4079 C CA . HIS B 1 45 ? -27.547 -12.102 -2.09 1 44.41 45 HIS B CA 1
ATOM 4080 C C . HIS B 1 45 ? -26.578 -12.5 -0.983 1 44.41 45 HIS B C 1
ATOM 4082 O O . HIS B 1 45 ? -25.609 -11.789 -0.725 1 44.41 45 HIS B O 1
ATOM 4088 N N . SER B 1 46 ? -27.031 -13.484 -0.183 1 43.97 46 SER B N 1
ATOM 4089 C CA . SER B 1 46 ? -26.266 -13.852 1 1 43.97 46 SER B CA 1
ATOM 4090 C C . SER B 1 46 ? -25.078 -14.734 0.636 1 43.97 46 SER B C 1
ATOM 4092 O O . SER B 1 46 ? -24.25 -15.055 1.49 1 43.97 46 SER B O 1
ATOM 4094 N N . GLN B 1 47 ? -25.078 -15.25 -0.599 1 46.56 47 GLN B N 1
ATOM 4095 C CA . GLN B 1 47 ? -24.203 -16.391 -0.816 1 46.56 47 GLN B CA 1
ATOM 4096 C C . GLN B 1 47 ? -22.797 -15.945 -1.171 1 46.56 47 GLN B C 1
ATOM 4098 O O . GLN B 1 47 ? -22.594 -15.148 -2.094 1 46.56 47 GLN B O 1
ATOM 4103 N N . LEU B 1 48 ? -22 -16.172 -0.327 1 49.88 48 LEU B N 1
ATOM 4104 C CA . LEU B 1 48 ? -20.547 -16.016 -0.382 1 49.88 48 LEU B CA 1
ATOM 4105 C C . LEU B 1 48 ? -20 -16.578 -1.688 1 49.88 48 LEU B C 1
ATOM 4107 O O . LEU B 1 48 ? -20.438 -17.641 -2.15 1 49.88 48 LEU B O 1
ATOM 4111 N N . VAL B 1 49 ? -19.641 -15.781 -2.582 1 53.44 49 VAL B N 1
ATOM 4112 C CA . VAL B 1 49 ? -18.891 -16.25 -3.75 1 53.44 49 VAL B CA 1
ATOM 4113 C C . VAL B 1 49 ? -17.531 -16.781 -3.318 1 53.44 49 VAL B C 1
ATOM 4115 O O . VAL B 1 49 ? -16.891 -16.203 -2.438 1 53.44 49 VAL B O 1
ATOM 4118 N N . PRO B 1 50 ? -17.266 -18 -3.752 1 47.75 50 PRO B N 1
ATOM 4119 C CA . PRO B 1 50 ? -15.93 -18.531 -3.428 1 47.75 50 PRO B CA 1
ATOM 4120 C C . PRO B 1 50 ? -14.82 -17.516 -3.707 1 47.75 50 PRO B C 1
ATOM 4122 O O . PRO B 1 50 ? -14.828 -16.859 -4.742 1 47.75 50 PRO B O 1
ATOM 4125 N N . GLY B 1 51 ? -13.914 -17.328 -2.658 1 46.53 51 GLY B N 1
ATOM 4126 C CA . GLY B 1 51 ? -12.773 -16.422 -2.789 1 46.53 51 GLY B CA 1
ATOM 4127 C C . GLY B 1 51 ? -13.008 -15.062 -2.172 1 46.53 51 GLY B C 1
ATOM 4128 O O . GLY B 1 51 ? -12.109 -14.227 -2.141 1 46.53 51 GLY B O 1
ATOM 4129 N N . GLU B 1 52 ? -14.328 -14.82 -2.24 1 47.41 52 GLU B N 1
ATOM 4130 C CA . GLU B 1 52 ? -14.508 -13.492 -1.678 1 47.41 52 GLU B CA 1
ATOM 4131 C C . GLU B 1 52 ? -13.805 -13.359 -0.329 1 47.41 52 GLU B C 1
ATOM 4133 O O . GLU B 1 52 ? -12.953 -12.484 -0.146 1 47.41 52 GLU B O 1
ATOM 4138 N N . ASP B 1 53 ? -14.703 -13.461 0.79 1 44.25 53 ASP B N 1
ATOM 4139 C CA . ASP B 1 53 ? -14.188 -13.109 2.111 1 44.25 53 ASP B CA 1
ATOM 4140 C C . ASP B 1 53 ? -13.234 -14.188 2.629 1 44.25 53 ASP B C 1
ATOM 4142 O O . ASP B 1 53 ? -13.359 -15.359 2.258 1 44.25 53 ASP B O 1
ATOM 4146 N N . ASP B 1 54 ? -11.922 -13.859 2.834 1 44 54 ASP B N 1
ATOM 4147 C CA . ASP B 1 54 ? -11.125 -14.703 3.719 1 44 54 ASP B CA 1
ATOM 4148 C C . ASP B 1 54 ? -12.016 -15.586 4.582 1 44 54 ASP B C 1
ATOM 4150 O O . ASP B 1 54 ? -11.57 -16.109 5.605 1 44 54 ASP B O 1
ATOM 4154 N N . GLN B 1 55 ? -13.242 -15.523 4.406 1 39.06 55 GLN B N 1
ATOM 4155 C CA . GLN B 1 55 ? -14.141 -16.281 5.273 1 39.06 55 GLN B CA 1
ATOM 4156 C C . GLN B 1 55 ? -14.164 -17.75 4.895 1 39.06 55 GLN B C 1
ATOM 4158 O O . GLN B 1 55 ? -15.047 -18.5 5.328 1 39.06 55 GLN B O 1
ATOM 4163 N N . LEU B 1 56 ? -13.461 -18.094 3.961 1 35.81 56 LEU B N 1
ATOM 4164 C CA . LEU B 1 56 ? -13.609 -19.547 3.812 1 35.81 56 LEU B CA 1
ATOM 4165 C C . LEU B 1 56 ? -13.508 -20.234 5.164 1 35.81 56 LEU B C 1
ATOM 4167 O O . LEU B 1 56 ? -12.539 -20.969 5.418 1 35.81 56 LEU B O 1
ATOM 4171 N N . ASP B 1 57 ? -13.562 -19.5 6.176 1 37.19 57 ASP B N 1
ATOM 4172 C CA . ASP B 1 57 ? -13.531 -20.359 7.352 1 37.19 57 ASP B CA 1
ATOM 4173 C C . ASP B 1 57 ? -14.523 -21.516 7.219 1 37.19 57 ASP B C 1
ATOM 4175 O O . ASP B 1 57 ? -15.664 -21.312 6.785 1 37.19 57 ASP B O 1
ATOM 4179 N N . GLY B 1 58 ? -14.133 -22.578 6.844 1 34.06 58 GLY B N 1
ATOM 4180 C CA . GLY B 1 58 ? -14.883 -23.812 7.016 1 34.06 58 GLY B CA 1
ATOM 4181 C C . GLY B 1 58 ? -16.016 -23.688 8.016 1 34.06 58 GLY B C 1
ATOM 4182 O O . GLY B 1 58 ? -16.812 -24.609 8.188 1 34.06 58 GLY B O 1
ATOM 4183 N N . THR B 1 59 ? -15.828 -23.109 9.188 1 33.03 59 THR B N 1
ATOM 4184 C CA . THR B 1 59 ? -16.938 -23.312 10.109 1 33.03 59 THR B CA 1
ATOM 4185 C C . THR B 1 59 ? -18.172 -22.516 9.664 1 33.03 59 THR B C 1
ATOM 4187 O O . THR B 1 59 ? -18.234 -21.297 9.859 1 33.03 59 THR B O 1
ATOM 4190 N N . HIS B 1 60 ? -18.688 -22.562 8.555 1 31.03 60 HIS B N 1
ATOM 4191 C CA . HIS B 1 60 ? -20.125 -22.406 8.312 1 31.03 60 HIS B CA 1
ATOM 4192 C C . HIS B 1 60 ? -20.922 -22.703 9.57 1 31.03 60 HIS B C 1
ATOM 4194 O O . HIS B 1 60 ? -22.141 -22.922 9.5 1 31.03 60 HIS B O 1
ATOM 4200 N N . GLU B 1 61 ? -20.562 -23.5 10.57 1 31.08 61 GLU B N 1
ATOM 4201 C CA . GLU B 1 61 ? -21.672 -23.5 11.523 1 31.08 61 GLU B CA 1
ATOM 4202 C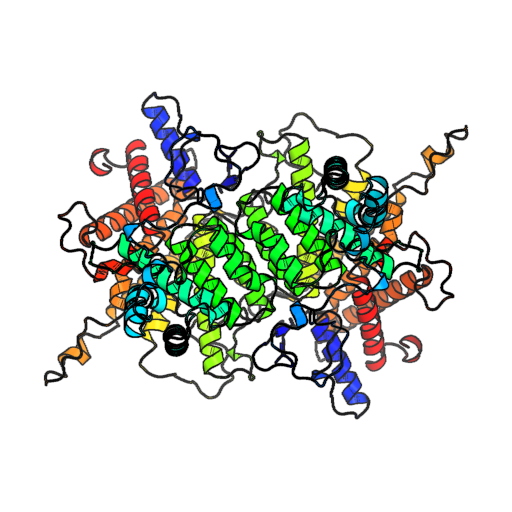 C . GLU B 1 61 ? -22.188 -22.078 11.758 1 31.08 61 GLU B C 1
ATOM 4204 O O . GLU B 1 61 ? -21.453 -21.203 12.211 1 31.08 61 GLU B O 1
ATOM 4209 N N . LEU B 1 62 ? -23.172 -21.547 10.906 1 33.09 62 LEU B N 1
ATOM 4210 C CA . LEU B 1 62 ? -24.156 -20.469 10.93 1 33.09 62 LEU B CA 1
ATOM 4211 C C . LEU B 1 62 ? -24.203 -19.797 12.297 1 33.09 62 LEU B C 1
ATOM 4213 O O . LEU B 1 62 ? -24.625 -18.656 12.422 1 33.09 62 LEU B O 1
ATOM 4217 N N . GLY B 1 63 ? -24.672 -20.562 13.312 1 31.69 63 GLY B N 1
ATOM 4218 C CA . GLY B 1 63 ? -25.375 -20.125 14.516 1 31.69 63 GLY B CA 1
ATOM 4219 C C . GLY B 1 63 ? -24.547 -19.203 15.391 1 31.69 63 GLY B C 1
ATOM 4220 O O . GLY B 1 63 ? -25.062 -18.594 16.328 1 31.69 63 GLY B O 1
ATOM 4221 N N . ALA B 1 64 ? -23.453 -19.812 16.016 1 29.47 64 ALA B N 1
ATOM 4222 C CA . ALA B 1 64 ? -23.078 -19.141 17.25 1 29.47 64 ALA B CA 1
ATOM 4223 C C . ALA B 1 64 ? -22.391 -17.812 16.969 1 29.47 64 ALA B C 1
ATOM 4225 O O . ALA B 1 64 ? -21.625 -17.688 16 1 29.47 64 ALA B O 1
ATOM 4226 N N . ALA B 1 65 ? -22.797 -16.734 17.422 1 33.91 65 ALA B N 1
ATOM 4227 C CA . ALA B 1 65 ? -22.359 -15.375 17.703 1 33.91 65 ALA B CA 1
ATOM 4228 C C . ALA B 1 65 ? -20.844 -15.281 17.75 1 33.91 65 ALA B C 1
ATOM 4230 O O . ALA B 1 65 ? -20.234 -15.578 18.781 1 33.91 65 ALA B O 1
ATOM 4231 N N . GLU B 1 66 ? -19.984 -15.688 16.797 1 37.09 66 GLU B N 1
ATOM 4232 C CA . GLU B 1 66 ? -18.531 -15.695 17 1 37.09 66 GLU B CA 1
ATOM 4233 C C . GLU B 1 66 ? -18.031 -14.32 17.438 1 37.09 66 GLU B C 1
ATOM 4235 O O . GLU B 1 66 ? -18.516 -13.297 16.953 1 37.09 66 GLU B O 1
ATOM 4240 N N . SER B 1 67 ? -17.438 -14.195 18.516 1 39.41 67 SER B N 1
ATOM 4241 C CA . SER B 1 67 ? -16.781 -13.039 19.109 1 39.41 67 SER B CA 1
ATOM 4242 C C . SER B 1 67 ? -15.875 -12.336 18.109 1 39.41 67 SER B C 1
ATOM 4244 O O . SER B 1 67 ? -15.266 -12.984 17.25 1 39.41 67 SER B O 1
ATOM 4246 N N . PRO B 1 68 ? -16.062 -11.18 17.859 1 43.22 68 PRO B N 1
ATOM 4247 C CA . PRO B 1 68 ? -15.125 -10.359 17.094 1 43.22 68 PRO B CA 1
ATOM 4248 C C . PRO B 1 68 ? -13.672 -10.797 17.297 1 43.22 68 PRO B C 1
ATOM 4250 O O . PRO B 1 68 ? -13.234 -11.008 18.422 1 43.22 68 PRO B O 1
ATOM 4253 N N . GLY B 1 69 ? -12.977 -11.359 16.266 1 53.06 69 GLY B N 1
ATOM 4254 C CA . GLY B 1 69 ? -11.602 -11.844 16.312 1 53.06 69 GLY B CA 1
ATOM 4255 C C . GLY B 1 69 ? -11.508 -13.359 16.219 1 53.06 69 GLY B C 1
ATOM 4256 O O . GLY B 1 69 ? -10.414 -13.906 16.078 1 53.06 69 GLY B O 1
ATOM 4257 N N . ALA B 1 70 ? -12.469 -13.992 16.328 1 55.34 70 ALA B N 1
ATOM 4258 C CA . ALA B 1 70 ? -12.461 -15.453 16.344 1 55.34 70 ALA B CA 1
ATOM 4259 C C . ALA B 1 70 ? -11.93 -16.016 15.023 1 55.34 70 ALA B C 1
ATOM 4261 O O . ALA B 1 70 ? -11.172 -16.984 15.008 1 55.34 70 ALA B O 1
ATOM 4262 N N . ALA B 1 71 ? -12.305 -15.359 14.039 1 60.66 71 ALA B N 1
ATOM 4263 C CA . ALA B 1 71 ? -11.867 -15.836 12.734 1 60.66 71 ALA B CA 1
ATOM 4264 C C . ALA B 1 71 ? -10.352 -15.742 12.594 1 60.66 71 ALA B C 1
ATOM 4266 O O . ALA B 1 71 ? -9.711 -16.641 12.039 1 60.66 71 ALA B O 1
ATOM 4267 N N . ALA B 1 72 ? -9.805 -14.789 13.148 1 68.25 72 ALA B N 1
ATOM 4268 C CA . ALA B 1 72 ? -8.359 -14.602 13.062 1 68.25 72 ALA B CA 1
ATOM 4269 C C . ALA B 1 72 ? -7.617 -15.648 13.891 1 68.25 72 ALA B C 1
ATOM 4271 O O . ALA B 1 72 ? -6.453 -15.953 13.617 1 68.25 72 ALA B O 1
ATOM 4272 N N . ARG B 1 73 ? -8.312 -16.359 14.758 1 74 73 ARG B N 1
ATOM 4273 C CA . ARG B 1 73 ? -7.668 -17.297 15.664 1 74 73 ARG B CA 1
ATOM 4274 C C . ARG B 1 73 ? -7.949 -18.734 15.25 1 74 73 ARG B C 1
ATOM 4276 O O . ARG B 1 73 ? -7.395 -19.672 15.828 1 74 73 ARG B O 1
ATOM 4283 N N . ALA B 1 74 ? -8.656 -18.859 14.18 1 78.94 74 ALA B N 1
ATOM 4284 C CA . ALA B 1 74 ? -8.922 -20.203 13.688 1 78.94 74 ALA B CA 1
ATOM 4285 C C . ALA B 1 74 ? -7.664 -20.828 13.102 1 78.94 74 ALA B C 1
ATOM 4287 O O . ALA B 1 74 ? -6.977 -20.219 12.281 1 78.94 74 ALA B O 1
ATOM 4288 N N . PRO B 1 75 ? -7.406 -22.062 13.516 1 87.31 75 PRO B N 1
ATOM 4289 C CA . PRO B 1 75 ? -6.18 -22.703 13.016 1 87.31 75 PRO B CA 1
ATOM 4290 C C . PRO B 1 75 ? -6.25 -23.047 11.531 1 87.31 75 PRO B C 1
ATOM 4292 O O . PRO B 1 75 ? -7.312 -23.422 11.031 1 87.31 75 PRO B O 1
ATOM 4295 N N . PHE B 1 76 ? -5.078 -23 10.906 1 90.56 76 PHE B N 1
ATOM 4296 C CA . PHE B 1 76 ? -5.004 -23.297 9.477 1 90.56 76 PHE B CA 1
ATOM 4297 C C . PHE B 1 76 ? -4.969 -24.812 9.25 1 90.56 76 PHE B C 1
ATOM 4299 O O . PHE B 1 76 ? -5.391 -25.281 8.195 1 90.56 76 PHE B O 1
ATOM 4306 N N . TRP B 1 77 ? -4.473 -25.5 10.312 1 92 77 TRP B N 1
ATOM 4307 C CA . TRP B 1 77 ? -4.07 -26.875 10.07 1 92 77 TRP B CA 1
ATOM 4308 C C . TRP B 1 77 ? -4.918 -27.844 10.891 1 92 77 TRP B C 1
ATOM 4310 O O . TRP B 1 77 ? -5.395 -27.5 11.969 1 92 77 TRP B O 1
ATOM 4320 N N . ARG B 1 78 ? -5.055 -29.031 10.359 1 88.25 78 ARG B N 1
ATOM 4321 C CA . ARG B 1 78 ? -5.711 -30.125 11.07 1 88.25 78 ARG B CA 1
ATOM 4322 C C . ARG B 1 78 ? -4.766 -30.766 12.078 1 88.25 78 ARG B C 1
ATOM 4324 O O . ARG B 1 78 ? -3.547 -30.656 11.961 1 88.25 78 ARG B O 1
ATOM 4331 N N . ASP B 1 79 ? -5.344 -31.406 12.914 1 86.25 79 ASP B N 1
ATOM 4332 C CA . ASP B 1 79 ? -4.582 -32 14.008 1 86.25 79 ASP B CA 1
ATOM 4333 C C . ASP B 1 79 ? -3.602 -33.062 13.484 1 86.25 79 ASP B C 1
ATOM 4335 O O . ASP B 1 79 ? -2.518 -33.25 14.039 1 86.25 79 ASP B O 1
ATOM 4339 N N . ASP B 1 80 ? -3.951 -33.688 12.398 1 86.06 80 ASP B N 1
ATOM 4340 C CA . ASP B 1 80 ? -3.113 -34.781 11.867 1 86.06 80 ASP B CA 1
ATOM 4341 C C . ASP B 1 80 ? -1.976 -34.219 11.016 1 86.06 80 ASP B C 1
ATOM 4343 O O . ASP B 1 80 ? -1.038 -34.938 10.672 1 86.06 80 ASP B O 1
ATOM 4347 N N . GLU B 1 81 ? -2.006 -32.938 10.781 1 90.31 81 GLU B N 1
ATOM 4348 C CA . GLU B 1 81 ? -1.01 -32.312 9.914 1 90.31 81 GLU B CA 1
ATOM 4349 C C . GLU B 1 81 ? 0.142 -31.734 10.727 1 90.31 81 GLU B C 1
ATOM 4351 O O . GLU B 1 81 ? 1.205 -31.438 10.172 1 90.31 81 GLU B O 1
ATOM 4356 N N . THR B 1 82 ? -0.11 -31.562 12 1 90.88 82 THR B N 1
ATOM 4357 C CA . THR B 1 82 ? 0.893 -30.875 12.82 1 90.88 82 THR B CA 1
ATOM 4358 C C . THR B 1 82 ? 1.234 -31.703 14.055 1 90.88 82 THR B C 1
ATOM 4360 O O . THR B 1 82 ? 0.467 -32.594 14.445 1 90.88 82 THR B O 1
ATOM 4363 N N . THR B 1 83 ? 2.389 -31.531 14.547 1 87.25 83 THR B N 1
ATOM 4364 C CA . THR B 1 83 ? 2.803 -32.094 15.82 1 87.25 83 THR B CA 1
ATOM 4365 C C . THR B 1 83 ? 3.154 -31 16.812 1 87.25 83 THR B C 1
ATOM 4367 O O . THR B 1 83 ? 3.611 -29.922 16.422 1 87.25 83 THR B O 1
ATOM 4370 N N . SER B 1 84 ? 2.674 -31.125 18.172 1 75.06 84 SER B N 1
ATOM 4371 C CA . SER B 1 84 ? 3.01 -30.141 19.203 1 75.06 84 SER B CA 1
ATOM 4372 C C . SER B 1 84 ? 4.496 -30.188 19.531 1 75.06 84 SER B C 1
ATOM 4374 O O . SER B 1 84 ? 5.148 -31.219 19.375 1 75.06 84 SER B O 1
ATOM 4376 N N . ARG B 1 85 ? 5 -28.969 19.891 1 60.38 85 ARG B N 1
ATOM 4377 C CA . ARG B 1 85 ? 6.398 -28.938 20.312 1 60.38 85 ARG B CA 1
ATOM 4378 C C . ARG B 1 85 ? 6.672 -29.953 21.406 1 60.38 85 ARG B C 1
ATOM 4380 O O . ARG B 1 85 ? 7.727 -30.594 21.422 1 60.38 85 ARG B O 1
ATOM 4387 N N . GLU B 1 86 ? 5.742 -29.812 22.5 1 53.69 86 GLU B N 1
ATOM 4388 C CA . GLU B 1 86 ? 5.934 -30.594 23.719 1 53.69 86 GLU B CA 1
ATOM 4389 C C . GLU B 1 86 ? 6.027 -32.094 23.406 1 53.69 86 GLU B C 1
ATOM 4391 O O . GLU B 1 86 ? 6.68 -32.844 24.125 1 53.69 86 GLU B O 1
ATOM 4396 N N . GLY B 1 87 ? 5.234 -32.469 22.625 1 48.03 87 GLY B N 1
ATOM 4397 C CA . GLY B 1 87 ? 5.297 -33.906 22.406 1 48.03 87 GLY B CA 1
ATOM 4398 C C . GLY B 1 87 ? 6.672 -34.406 21.984 1 48.03 87 GLY B C 1
ATOM 4399 O O . GLY B 1 87 ? 6.902 -35.594 21.859 1 48.03 87 GLY B O 1
ATOM 4400 N N . ARG B 1 88 ? 7.445 -33.531 21.453 1 47.34 88 ARG B N 1
ATOM 4401 C CA . ARG B 1 88 ? 8.812 -33.906 21.125 1 47.34 88 ARG B CA 1
ATOM 4402 C C . ARG B 1 88 ? 9.688 -33.969 22.375 1 47.34 88 ARG B C 1
ATOM 4404 O O . ARG B 1 88 ? 10.859 -34.344 22.297 1 47.34 88 ARG B O 1
ATOM 4411 N N . GLY B 1 89 ? 9.289 -33.375 23.484 1 40.22 89 GLY B N 1
ATOM 4412 C CA . GLY B 1 89 ? 10.109 -33.406 24.688 1 40.22 89 GLY B CA 1
ATOM 4413 C C . GLY B 1 89 ? 10.273 -34.812 25.25 1 40.22 89 GLY B C 1
ATOM 4414 O O . GLY B 1 89 ? 10.812 -35 26.344 1 40.22 89 GLY B O 1
ATOM 4415 N N . GLY B 1 90 ? 9.352 -35.719 25.328 1 38.22 90 GLY B N 1
ATOM 4416 C CA . GLY B 1 90 ? 9.875 -36.875 26.078 1 38.22 90 GLY B CA 1
ATOM 4417 C C . GLY B 1 90 ? 11.305 -37.219 25.703 1 38.22 90 GLY B C 1
ATOM 4418 O O . GLY B 1 90 ? 11.875 -36.625 24.797 1 38.22 90 GLY B O 1
ATOM 4419 N N . ALA B 1 91 ? 11.977 -38.469 26.375 1 42.09 91 ALA B N 1
ATOM 4420 C CA . ALA B 1 91 ? 13.367 -38.906 26.312 1 42.09 91 ALA B CA 1
ATOM 4421 C C . ALA B 1 91 ? 14.008 -38.531 24.984 1 42.09 91 ALA B C 1
ATOM 4423 O O . ALA B 1 91 ? 15.188 -38.219 24.922 1 42.09 91 ALA B O 1
ATOM 4424 N N . GLY B 1 92 ? 13.531 -39.031 23.672 1 38.06 92 GLY B N 1
ATOM 4425 C CA . GLY B 1 92 ? 14.062 -38.969 22.328 1 38.06 92 GLY B CA 1
ATOM 4426 C C . GLY B 1 92 ? 13.609 -37.75 21.547 1 38.06 92 GLY B C 1
ATOM 4427 O O . GLY B 1 92 ? 12.766 -37.875 20.656 1 38.06 92 GLY B O 1
ATOM 4428 N N . ILE B 1 93 ? 13.062 -36.812 21.953 1 44.84 93 ILE B N 1
ATOM 4429 C CA . ILE B 1 93 ? 12.609 -35.594 21.297 1 44.84 93 ILE B CA 1
ATOM 4430 C C . ILE B 1 93 ? 13.453 -35.312 20.062 1 44.84 93 ILE B C 1
ATOM 4432 O O . ILE B 1 93 ? 14.656 -35.062 20.156 1 44.84 93 ILE B O 1
ATOM 4436 N N . SER B 1 94 ? 13.266 -36 19 1 51.34 94 SER B N 1
ATOM 4437 C CA . SER B 1 94 ? 13.836 -36.125 17.672 1 51.34 94 SER B CA 1
ATOM 4438 C C . SER B 1 94 ? 14.18 -34.75 17.078 1 51.34 94 SER B C 1
ATOM 4440 O O . SER B 1 94 ? 13.336 -33.844 17.062 1 51.34 94 SER B O 1
ATOM 4442 N N . GLN B 1 95 ? 15.43 -34.219 17.359 1 68.12 95 GLN B N 1
ATOM 4443 C CA . GLN B 1 95 ? 16.172 -33.094 16.828 1 68.12 95 GLN B CA 1
ATOM 4444 C C . GLN B 1 95 ? 15.797 -32.844 15.367 1 68.12 95 GLN B C 1
ATOM 4446 O O . GLN B 1 95 ? 15.727 -33.75 14.562 1 68.12 95 GLN B O 1
ATOM 4451 N N . LEU B 1 96 ? 15.133 -31.719 15.125 1 83.88 96 LEU B N 1
ATOM 4452 C CA . LEU B 1 96 ? 14.906 -31.266 13.75 1 83.88 96 LEU B CA 1
ATOM 4453 C C . LEU B 1 96 ? 16.141 -31.484 12.891 1 83.88 96 LEU B C 1
ATOM 4455 O O . LEU B 1 96 ? 17.25 -31.109 13.289 1 83.88 96 LEU B O 1
ATOM 4459 N N . THR B 1 97 ? 15.992 -32.406 11.961 1 89.62 97 THR B N 1
ATOM 4460 C CA . THR B 1 97 ? 17.141 -32.656 11.086 1 89.62 97 THR B CA 1
ATOM 4461 C C . THR B 1 97 ? 17.031 -31.828 9.812 1 89.62 97 THR B C 1
ATOM 4463 O O . THR B 1 97 ? 15.93 -31.422 9.414 1 89.62 97 THR B O 1
ATOM 4466 N N . PHE B 1 98 ? 18.172 -31.594 9.258 1 94.25 98 PHE B N 1
ATOM 4467 C CA . PHE B 1 98 ? 18.234 -30.859 7.996 1 94.25 98 PHE B CA 1
ATOM 4468 C C . PHE B 1 98 ? 17.469 -31.594 6.906 1 94.25 98 PHE B C 1
ATOM 4470 O O . PHE B 1 98 ? 16.781 -30.969 6.098 1 94.25 98 PHE B O 1
ATOM 4477 N N . GLU B 1 99 ? 17.516 -32.906 6.895 1 92.19 99 GLU B N 1
ATOM 4478 C CA . GLU B 1 99 ? 16.844 -33.719 5.891 1 92.19 99 GLU B CA 1
ATOM 4479 C C . GLU B 1 99 ? 15.32 -33.594 5.992 1 92.19 99 GLU B C 1
ATOM 4481 O O . GLU B 1 99 ? 14.625 -33.562 4.977 1 92.19 99 GLU B O 1
ATOM 4486 N N . GLU B 1 100 ? 14.844 -33.5 7.137 1 92.19 100 GLU B N 1
ATOM 4487 C CA . GLU B 1 100 ? 13.414 -33.281 7.332 1 92.19 100 GLU B CA 1
ATOM 4488 C C . GLU B 1 100 ? 12.969 -31.938 6.789 1 92.19 100 GLU B C 1
ATOM 4490 O O . GLU B 1 100 ? 11.914 -31.828 6.156 1 92.19 100 GLU B O 1
ATOM 4495 N N . LEU B 1 101 ? 13.742 -30.969 7.059 1 95.12 101 LEU B N 1
ATOM 4496 C CA . LEU B 1 101 ? 13.43 -29.625 6.59 1 95.12 101 LEU B CA 1
ATOM 4497 C C . LEU B 1 101 ? 13.398 -29.562 5.066 1 95.12 101 LEU B C 1
ATOM 4499 O O . LEU B 1 101 ? 12.539 -28.891 4.484 1 95.12 101 LEU B O 1
ATOM 4503 N N . ILE B 1 102 ? 14.289 -30.25 4.496 1 94.44 102 ILE B N 1
ATOM 4504 C CA . ILE B 1 102 ? 14.32 -30.312 3.039 1 94.44 102 ILE B CA 1
ATOM 4505 C C . ILE B 1 102 ? 13.062 -31.016 2.523 1 94.44 102 ILE B C 1
ATOM 4507 O O . ILE B 1 102 ? 12.461 -30.578 1.544 1 94.44 102 ILE B O 1
ATOM 4511 N N . GLN B 1 103 ? 12.688 -32.031 3.201 1 91.94 103 GLN B N 1
ATOM 4512 C CA . GLN B 1 103 ? 11.492 -32.75 2.807 1 91.94 103 GLN B CA 1
ATOM 4513 C C . GLN B 1 103 ? 10.25 -31.875 2.932 1 91.94 103 GLN B C 1
ATOM 4515 O O . GLN B 1 103 ? 9.398 -31.859 2.033 1 91.94 103 GLN B O 1
ATOM 4520 N N . TRP B 1 104 ? 10.195 -31.156 3.996 1 94.12 104 TRP B N 1
ATOM 4521 C CA . TRP B 1 104 ? 9.031 -30.312 4.27 1 94.12 104 TRP B CA 1
ATOM 4522 C C . TRP B 1 104 ? 9 -29.094 3.355 1 94.12 104 TRP B C 1
ATOM 4524 O O . TRP B 1 104 ? 7.977 -28.422 3.24 1 94.12 104 TRP B O 1
ATOM 4534 N N . SER B 1 105 ? 10.094 -28.734 2.707 1 95.12 105 SER B N 1
ATOM 4535 C CA . SER B 1 105 ? 10.156 -27.547 1.871 1 95.12 105 SER B CA 1
ATOM 4536 C C . SER B 1 105 ? 10.141 -27.906 0.39 1 95.12 105 SER B C 1
ATOM 4538 O O . SER B 1 105 ? 10.148 -27.016 -0.47 1 95.12 105 SER B O 1
ATOM 4540 N N . GLN B 1 106 ? 10.078 -29.094 0.038 1 91.5 106 GLN B N 1
ATOM 4541 C CA . GLN B 1 106 ? 10.312 -29.594 -1.315 1 91.5 106 GLN B CA 1
ATOM 4542 C C . GLN B 1 106 ? 9.266 -29.047 -2.287 1 91.5 106 GLN B C 1
ATOM 4544 O O . GLN B 1 106 ? 9.602 -28.641 -3.398 1 91.5 106 GLN B O 1
ATOM 4549 N N . SER B 1 107 ? 8.039 -29.094 -1.894 1 90.56 107 SER B N 1
ATOM 4550 C CA . SER B 1 107 ? 6.98 -28.641 -2.791 1 90.56 107 SER B CA 1
ATOM 4551 C C . SER B 1 107 ? 7.16 -27.188 -3.18 1 90.56 107 SER B C 1
ATOM 4553 O O . SER B 1 107 ? 6.91 -26.797 -4.324 1 90.56 107 SER B O 1
ATOM 4555 N N . TYR B 1 108 ? 7.551 -26.391 -2.229 1 94.44 108 TYR B N 1
ATOM 4556 C CA . TYR B 1 108 ? 7.797 -24.984 -2.525 1 94.44 108 TYR B CA 1
ATOM 4557 C C . TYR B 1 108 ? 8.859 -24.828 -3.611 1 94.44 108 TYR B C 1
ATOM 4559 O O . TYR B 1 108 ? 8.672 -24.078 -4.566 1 94.44 108 TYR B O 1
ATOM 4567 N N . PHE B 1 109 ? 9.914 -25.516 -3.49 1 92.56 109 PHE B N 1
ATOM 4568 C CA . PHE B 1 109 ? 11.039 -25.359 -4.406 1 92.56 109 PHE B CA 1
ATOM 4569 C C . PHE B 1 109 ? 10.719 -25.969 -5.766 1 92.56 109 PHE B C 1
ATOM 4571 O O . PHE B 1 109 ? 11.227 -25.531 -6.793 1 92.56 109 PHE B O 1
ATOM 4578 N N . ASP B 1 110 ? 9.773 -26.906 -5.758 1 87.62 110 ASP B N 1
ATOM 4579 C CA . ASP B 1 110 ? 9.414 -27.562 -7.008 1 87.62 110 ASP B CA 1
ATOM 4580 C C . ASP B 1 110 ? 8.398 -26.734 -7.793 1 87.62 110 ASP B C 1
ATOM 4582 O O . ASP B 1 110 ? 8.383 -26.766 -9.023 1 87.62 110 ASP B O 1
ATOM 4586 N N . VAL B 1 111 ? 7.625 -26.016 -7.066 1 89.81 111 VAL B N 1
ATOM 4587 C CA . VAL B 1 111 ? 6.465 -25.438 -7.746 1 89.81 111 VAL B CA 1
ATOM 4588 C C . VAL B 1 111 ? 6.539 -23.906 -7.688 1 89.81 111 VAL B C 1
ATOM 4590 O O . VAL B 1 111 ? 6.406 -23.234 -8.711 1 89.81 111 VAL B O 1
ATOM 4593 N N . TRP B 1 112 ? 6.781 -23.375 -6.582 1 94.12 112 TRP B N 1
ATOM 4594 C CA . TRP B 1 112 ? 6.605 -21.938 -6.379 1 94.12 112 TRP B CA 1
ATOM 4595 C C . TRP B 1 112 ? 7.895 -21.188 -6.684 1 94.12 112 TRP B C 1
ATOM 4597 O O . TRP B 1 112 ? 7.863 -20.109 -7.285 1 94.12 112 TRP B O 1
ATOM 4607 N N . HIS B 1 113 ? 9.008 -21.734 -6.305 1 94.19 113 HIS B N 1
ATOM 4608 C CA . HIS B 1 113 ? 10.289 -21.062 -6.48 1 94.19 113 HIS B CA 1
ATOM 4609 C C . HIS B 1 113 ? 10.602 -20.844 -7.957 1 94.19 113 HIS B C 1
ATOM 4611 O O . HIS B 1 113 ? 11.109 -19.781 -8.336 1 94.19 113 HIS B O 1
ATOM 4617 N N . PRO B 1 114 ? 10.328 -21.812 -8.766 1 91.62 114 PRO B N 1
ATOM 4618 C CA . PRO B 1 114 ? 10.594 -21.578 -10.188 1 91.62 114 PRO B CA 1
ATOM 4619 C C . PRO B 1 114 ? 9.742 -20.453 -10.766 1 91.62 114 PRO B C 1
ATOM 4621 O O . PRO B 1 114 ? 10.203 -19.703 -11.633 1 91.62 114 PRO B O 1
ATOM 4624 N N . ALA B 1 115 ? 8.523 -20.344 -10.352 1 93.31 115 ALA B N 1
ATOM 4625 C CA . ALA B 1 115 ? 7.629 -19.297 -10.844 1 93.31 115 ALA B CA 1
ATOM 4626 C C . ALA B 1 115 ? 8.008 -17.938 -10.273 1 93.31 115 ALA B C 1
ATOM 4628 O O . ALA B 1 115 ? 8.023 -16.938 -11 1 93.31 115 ALA B O 1
ATOM 4629 N N . TYR B 1 116 ? 8.289 -17.938 -8.977 1 95.88 116 TYR B N 1
ATOM 4630 C CA . TYR B 1 116 ? 8.617 -16.688 -8.281 1 95.88 116 TYR B CA 1
ATOM 4631 C C . TYR B 1 116 ? 9.914 -16.828 -7.508 1 95.88 116 TYR B C 1
ATOM 4633 O O . TYR B 1 116 ? 9.906 -16.984 -6.281 1 95.88 116 TYR B O 1
ATOM 4641 N N . PRO B 1 117 ? 11.023 -16.625 -8.203 1 96.25 117 PRO B N 1
ATOM 4642 C CA . PRO B 1 117 ? 12.328 -16.875 -7.59 1 96.25 117 PRO B CA 1
ATOM 4643 C C . PRO B 1 117 ? 12.859 -15.656 -6.84 1 96.25 117 PRO B C 1
ATOM 4645 O O . PRO B 1 117 ? 14.008 -15.258 -7.039 1 96.25 117 PRO B O 1
ATOM 4648 N N . PHE B 1 118 ? 12.125 -15.172 -5.867 1 97.69 118 PHE B N 1
ATOM 4649 C CA . PHE B 1 118 ? 12.555 -13.992 -5.133 1 97.69 118 PHE B CA 1
ATOM 4650 C C . PHE B 1 118 ? 13.477 -14.375 -3.98 1 97.69 118 PHE B C 1
ATOM 4652 O O . PHE B 1 118 ? 14.055 -13.508 -3.324 1 97.69 118 PHE B O 1
ATOM 4659 N N . LEU B 1 119 ? 13.578 -15.656 -3.703 1 97.25 119 LEU B N 1
ATOM 4660 C CA . LEU B 1 119 ? 14.547 -16.156 -2.729 1 97.25 119 LEU B CA 1
ATOM 4661 C C . LEU B 1 119 ? 15.727 -16.828 -3.426 1 97.25 119 LEU B C 1
ATOM 4663 O O . LEU B 1 119 ? 15.562 -17.406 -4.504 1 97.25 119 LEU B O 1
ATOM 4667 N N . GLN B 1 120 ? 16.812 -16.688 -2.807 1 93.25 120 GLN B N 1
ATOM 4668 C CA . GLN B 1 120 ? 17.984 -17.406 -3.293 1 93.25 120 GLN B CA 1
ATOM 4669 C C . GLN B 1 120 ? 18.078 -18.797 -2.672 1 93.25 120 GLN B C 1
ATOM 4671 O O . GLN B 1 120 ? 18.156 -18.922 -1.45 1 93.25 120 GLN B O 1
ATOM 4676 N N . GLY B 1 121 ? 18.172 -19.781 -3.512 1 91.12 121 GLY B N 1
ATOM 4677 C CA . GLY B 1 121 ? 18.172 -21.156 -3.055 1 91.12 121 GLY B CA 1
ATOM 4678 C C . GLY B 1 121 ? 19.234 -21.453 -2.021 1 91.12 121 GLY B C 1
ATOM 4679 O O . GLY B 1 121 ? 18.938 -21.859 -0.899 1 91.12 121 GLY B O 1
ATOM 4680 N N . PRO B 1 122 ? 20.438 -21.172 -2.348 1 91.38 122 PRO B N 1
ATOM 4681 C CA . PRO B 1 122 ? 21.531 -21.469 -1.426 1 91.38 122 PRO B CA 1
ATOM 4682 C C . PRO B 1 122 ? 21.406 -20.734 -0.094 1 91.38 122 PRO B C 1
ATOM 4684 O O . PRO B 1 122 ? 21.734 -21.297 0.957 1 91.38 122 PRO B O 1
ATOM 4687 N N . GLU B 1 123 ? 20.938 -19.547 -0.141 1 93.44 123 GLU B N 1
ATOM 4688 C CA . GLU B 1 123 ? 20.766 -18.797 1.096 1 93.44 123 GLU B CA 1
ATOM 4689 C C . GLU B 1 123 ? 19.688 -19.422 1.977 1 93.44 123 GLU B C 1
ATOM 4691 O O . GLU B 1 123 ? 19.812 -19.438 3.203 1 93.44 123 GLU B O 1
ATOM 4696 N N . VAL B 1 124 ? 18.688 -19.875 1.383 1 96.38 124 VAL B N 1
ATOM 4697 C CA . VAL B 1 124 ? 17.609 -20.516 2.131 1 96.38 124 VAL B CA 1
ATOM 4698 C C . VAL B 1 124 ? 18.109 -21.812 2.742 1 96.38 124 VAL B C 1
ATOM 4700 O O . VAL B 1 124 ? 17.781 -22.141 3.887 1 96.38 124 VAL B O 1
ATOM 4703 N N . LEU B 1 125 ? 18.891 -22.547 2.012 1 95.25 125 LEU B N 1
ATOM 4704 C CA . LEU B 1 125 ? 19.422 -23.797 2.518 1 95.25 125 LEU B CA 1
ATOM 4705 C C . LEU B 1 125 ? 20.312 -23.562 3.732 1 95.25 125 LEU B C 1
ATOM 4707 O O . LEU B 1 125 ? 20.281 -24.344 4.691 1 95.25 125 LEU B O 1
ATOM 4711 N N . GLU B 1 126 ? 21.062 -22.5 3.645 1 95.88 126 GLU B N 1
ATOM 4712 C CA . GLU B 1 126 ? 21.875 -22.141 4.793 1 95.88 126 GLU B CA 1
ATOM 4713 C C . GLU B 1 126 ? 21.016 -21.828 6.012 1 95.88 126 GLU B C 1
ATOM 4715 O O . GLU B 1 126 ? 21.359 -22.203 7.137 1 95.88 126 GLU B O 1
ATOM 4720 N N . THR B 1 127 ? 19.984 -21.141 5.773 1 96.81 127 THR B N 1
ATOM 4721 C CA . THR B 1 127 ? 19.062 -20.828 6.859 1 96.81 127 THR B CA 1
ATOM 4722 C C . THR B 1 127 ? 18.438 -22.094 7.434 1 96.81 127 THR B C 1
ATOM 4724 O O . THR B 1 127 ? 18.266 -22.219 8.648 1 96.81 127 THR B O 1
ATOM 4727 N N . LEU B 1 128 ? 18.094 -23.016 6.582 1 96.75 128 LEU B N 1
ATOM 4728 C CA . LEU B 1 128 ? 17.516 -24.281 7.031 1 96.75 128 LEU B CA 1
ATOM 4729 C C . LEU B 1 128 ? 18.516 -25.062 7.875 1 96.75 128 LEU B C 1
ATOM 4731 O O . LEU B 1 128 ? 18.141 -25.688 8.867 1 96.75 128 LEU B O 1
ATOM 4735 N N . GLU B 1 129 ? 19.734 -24.984 7.492 1 96.06 129 GLU B N 1
ATOM 4736 C CA . GLU B 1 129 ? 20.781 -25.625 8.281 1 96.06 129 GLU B CA 1
ATOM 4737 C C . GLU B 1 129 ? 20.875 -25.016 9.68 1 96.06 129 GLU B C 1
ATOM 4739 O O . GLU B 1 129 ? 21.016 -25.75 10.672 1 96.06 129 GLU B O 1
ATOM 4744 N N . ARG B 1 130 ? 20.797 -23.766 9.719 1 96.06 130 ARG B N 1
ATOM 4745 C CA . ARG B 1 130 ? 20.844 -23.078 11.008 1 96.06 130 ARG B CA 1
ATOM 4746 C C . ARG B 1 130 ? 19.625 -23.438 11.859 1 96.06 130 ARG B C 1
ATOM 4748 O O . ARG B 1 130 ? 19.75 -23.594 13.078 1 96.06 130 ARG B O 1
ATOM 4755 N N . VAL B 1 131 ? 18.531 -23.562 11.258 1 95.62 131 VAL B N 1
ATOM 4756 C CA . VAL B 1 131 ? 17.312 -23.938 11.977 1 95.62 131 VAL B CA 1
ATOM 4757 C C . VAL B 1 131 ? 17.438 -25.359 12.508 1 95.62 131 VAL B C 1
ATOM 4759 O O . VAL B 1 131 ? 16.984 -25.656 13.609 1 95.62 131 VAL B O 1
ATOM 4762 N N . ALA B 1 132 ? 18 -26.188 11.703 1 94.25 132 ALA B N 1
ATOM 4763 C CA . ALA B 1 132 ? 18.203 -27.562 12.133 1 94.25 132 ALA B CA 1
ATOM 4764 C C . ALA B 1 132 ? 19.125 -27.625 13.352 1 94.25 132 ALA B C 1
ATOM 4766 O O . ALA B 1 132 ? 18.906 -28.438 14.266 1 94.25 132 ALA B O 1
ATOM 4767 N N . ASP B 1 133 ? 20.078 -26.75 13.352 1 92.94 133 ASP B N 1
ATOM 4768 C CA . ASP B 1 133 ? 21.094 -26.75 14.398 1 92.94 133 ASP B CA 1
ATOM 4769 C C . ASP B 1 133 ? 20.594 -26.047 15.656 1 92.94 133 ASP B C 1
ATOM 4771 O O . ASP B 1 133 ? 20.891 -26.469 16.766 1 92.94 133 ASP B O 1
ATOM 4775 N N . HIS B 1 134 ? 19.844 -24.969 15.484 1 92.19 134 HIS B N 1
ATOM 4776 C CA . HIS B 1 134 ? 19.578 -24.094 16.625 1 92.19 134 HIS B CA 1
ATOM 4777 C C . HIS B 1 134 ? 18.078 -23.891 16.812 1 92.19 134 HIS B C 1
ATOM 4779 O O . HIS B 1 134 ? 17.656 -23.219 17.75 1 92.19 134 HIS B O 1
ATOM 4785 N N . GLY B 1 135 ? 17.328 -24.5 16 1 90.94 135 GLY B N 1
ATOM 4786 C CA . GLY B 1 135 ? 15.898 -24.266 16.078 1 90.94 135 GLY B CA 1
ATOM 4787 C C . GLY B 1 135 ? 15.469 -22.984 15.383 1 90.94 135 GLY B C 1
ATOM 4788 O O . GLY B 1 135 ? 16.297 -22.156 15.031 1 90.94 135 GLY B O 1
ATOM 4789 N N . ILE B 1 136 ? 14.148 -22.797 15.203 1 93.5 136 ILE B N 1
ATOM 4790 C CA . ILE B 1 136 ? 13.594 -21.656 14.477 1 93.5 136 ILE B CA 1
ATOM 4791 C C . ILE B 1 136 ? 13.828 -20.375 15.273 1 93.5 136 ILE B C 1
ATOM 4793 O O . ILE B 1 136 ? 13.93 -19.281 14.695 1 93.5 136 ILE B O 1
ATOM 4797 N N . GLU B 1 137 ? 13.969 -20.438 16.578 1 89.12 137 GLU B N 1
ATOM 4798 C CA . GLU B 1 137 ? 14.195 -19.281 17.438 1 89.12 137 GLU B CA 1
ATOM 4799 C C . GLU B 1 137 ? 15.633 -18.781 17.312 1 89.12 137 GLU B C 1
ATOM 4801 O O . GLU B 1 137 ? 15.945 -17.656 17.734 1 89.12 137 GLU B O 1
ATOM 4806 N N . GLY B 1 138 ? 16.438 -19.547 16.719 1 90.62 138 GLY B N 1
ATOM 4807 C CA . GLY B 1 138 ? 17.844 -19.203 16.609 1 90.62 138 GLY B CA 1
ATOM 4808 C C . GLY B 1 138 ? 18.156 -18.344 15.398 1 90.62 138 GLY B C 1
ATOM 4809 O O . GLY B 1 138 ? 19.297 -17.906 15.203 1 90.62 138 GLY B O 1
ATOM 4810 N N . VAL B 1 139 ? 17.203 -18.109 14.586 1 93.5 139 VAL B N 1
ATOM 4811 C CA . VAL B 1 139 ? 17.422 -17.297 13.398 1 93.5 139 VAL B CA 1
ATOM 4812 C C . VAL B 1 139 ? 16.656 -15.984 13.523 1 93.5 139 VAL B C 1
ATOM 4814 O O . VAL B 1 139 ? 15.859 -15.805 14.445 1 93.5 139 VAL B O 1
ATOM 4817 N N . SER B 1 140 ? 16.984 -14.992 12.664 1 91.38 140 SER B N 1
ATOM 4818 C CA . SER B 1 140 ? 16.328 -13.688 12.68 1 91.38 140 SER B CA 1
ATOM 4819 C C . SER B 1 140 ? 14.844 -13.812 12.391 1 91.38 140 SER B C 1
ATOM 4821 O O . SER B 1 140 ? 14.391 -14.82 11.852 1 91.38 140 SER B O 1
ATOM 4823 N N . GLY B 1 141 ? 14.102 -12.836 12.758 1 91.69 141 GLY B N 1
ATOM 4824 C CA . GLY B 1 141 ? 12.672 -12.812 12.492 1 91.69 141 GLY B CA 1
ATOM 4825 C C . GLY B 1 141 ? 12.336 -12.961 11.016 1 91.69 141 GLY B C 1
ATOM 4826 O O . GLY B 1 141 ? 11.391 -13.664 10.656 1 91.69 141 GLY B O 1
ATOM 4827 N N . SER B 1 142 ? 13.078 -12.297 10.227 1 94.38 142 SER B N 1
ATOM 4828 C CA . SER B 1 142 ? 12.859 -12.375 8.781 1 94.38 142 SER B CA 1
ATOM 4829 C C . SER B 1 142 ? 13.117 -13.781 8.258 1 94.38 142 SER B C 1
ATOM 4831 O O . SER B 1 142 ? 12.328 -14.32 7.48 1 94.38 142 SER B O 1
ATOM 4833 N N . ASP B 1 143 ? 14.172 -14.398 8.742 1 96.25 143 ASP B N 1
ATOM 4834 C CA . ASP B 1 143 ? 14.492 -15.766 8.32 1 96.25 143 ASP B CA 1
ATOM 4835 C C . ASP B 1 143 ? 13.438 -16.75 8.812 1 96.25 143 ASP B C 1
ATOM 4837 O O . ASP B 1 143 ? 13.07 -17.688 8.094 1 96.25 143 ASP B O 1
ATOM 4841 N N . ALA B 1 144 ? 13.039 -16.547 9.977 1 96.69 144 ALA B N 1
ATOM 4842 C CA . ALA B 1 144 ? 12.008 -17.422 10.531 1 96.69 144 ALA B CA 1
ATOM 4843 C C . ALA B 1 144 ? 10.727 -17.328 9.703 1 96.69 144 ALA B C 1
ATOM 4845 O O . ALA B 1 144 ? 10.086 -18.344 9.438 1 96.69 144 ALA B O 1
ATOM 4846 N N . ALA B 1 145 ? 10.359 -16.109 9.344 1 97.12 145 ALA B N 1
ATOM 4847 C CA . ALA B 1 145 ? 9.164 -15.906 8.523 1 97.12 145 ALA B CA 1
ATOM 4848 C C . ALA B 1 145 ? 9.305 -16.594 7.172 1 97.12 145 ALA B C 1
ATOM 4850 O O . ALA B 1 145 ? 8.344 -17.188 6.668 1 97.12 145 ALA B O 1
ATOM 4851 N N . ILE B 1 146 ? 10.445 -16.531 6.598 1 98.25 146 ILE B N 1
ATOM 4852 C CA . ILE B 1 146 ? 10.695 -17.172 5.312 1 98.25 146 ILE B CA 1
ATOM 4853 C C . ILE B 1 146 ? 10.547 -18.672 5.445 1 98.25 146 ILE B C 1
ATOM 4855 O O . ILE B 1 146 ? 9.844 -19.312 4.656 1 98.25 146 ILE B O 1
ATOM 4859 N N . VAL B 1 147 ? 11.148 -19.219 6.461 1 98 147 VAL B N 1
ATOM 4860 C CA . VAL B 1 147 ? 11.109 -20.672 6.66 1 98 147 VAL B CA 1
ATOM 4861 C C . VAL B 1 147 ? 9.672 -21.125 6.922 1 98 147 VAL B C 1
ATOM 4863 O O . VAL B 1 147 ? 9.195 -22.078 6.309 1 98 147 VAL B O 1
ATOM 4866 N N . ARG B 1 148 ? 9.008 -20.438 7.777 1 97.94 148 ARG B N 1
ATOM 4867 C CA . ARG B 1 148 ? 7.621 -20.781 8.07 1 97.94 148 ARG B CA 1
ATOM 4868 C C . ARG B 1 148 ? 6.758 -20.703 6.82 1 97.94 148 ARG B C 1
ATOM 4870 O O . ARG B 1 148 ? 5.84 -21.5 6.637 1 97.94 148 ARG B O 1
ATOM 4877 N N . SER B 1 149 ? 7.023 -19.703 6.008 1 98.44 149 SER B N 1
ATOM 4878 C CA . SER B 1 149 ? 6.254 -19.562 4.777 1 98.44 149 SER B CA 1
ATOM 4879 C C . SER B 1 149 ? 6.469 -20.75 3.842 1 98.44 149 SER B C 1
ATOM 4881 O O . SER B 1 149 ? 5.504 -21.328 3.338 1 98.44 149 SER B O 1
ATOM 4883 N N . ILE B 1 150 ? 7.703 -21.078 3.67 1 98.19 150 ILE B N 1
ATOM 4884 C CA . ILE B 1 150 ? 8.07 -22.141 2.742 1 98.19 150 ILE B CA 1
ATOM 4885 C C . ILE B 1 150 ? 7.441 -23.469 3.191 1 98.19 150 ILE B C 1
ATOM 4887 O O . ILE B 1 150 ? 6.812 -24.156 2.393 1 98.19 150 ILE B O 1
ATOM 4891 N N . ILE B 1 151 ? 7.562 -23.719 4.438 1 97.31 151 ILE B N 1
ATOM 4892 C CA . ILE B 1 151 ? 7.07 -25 4.961 1 97.31 151 ILE B CA 1
ATOM 4893 C C . ILE B 1 151 ? 5.543 -24.984 4.984 1 97.31 151 ILE B C 1
ATOM 4895 O O . ILE B 1 151 ? 4.906 -25.984 4.652 1 97.31 151 ILE B O 1
ATOM 4899 N N . SER B 1 152 ? 4.953 -23.891 5.344 1 97.38 152 SER B N 1
ATOM 4900 C CA . SER B 1 152 ? 3.498 -23.781 5.348 1 97.38 152 SER B CA 1
ATOM 4901 C C . SER B 1 152 ? 2.928 -23.953 3.945 1 97.38 152 SER B C 1
ATOM 4903 O O . SER B 1 152 ? 1.909 -24.625 3.764 1 97.38 152 SER B O 1
ATOM 4905 N N . ILE B 1 153 ? 3.529 -23.359 2.955 1 96.62 153 ILE B N 1
ATOM 4906 C CA . ILE B 1 153 ? 3.082 -23.484 1.572 1 96.62 153 ILE B CA 1
ATOM 4907 C C . ILE B 1 153 ? 3.15 -24.953 1.146 1 96.62 153 ILE B C 1
ATOM 4909 O O . ILE B 1 153 ? 2.207 -25.484 0.547 1 96.62 153 ILE B O 1
ATOM 4913 N N . SER B 1 154 ? 4.254 -25.578 1.49 1 94.31 154 SER B N 1
ATOM 4914 C CA . SER B 1 154 ? 4.449 -26.984 1.113 1 94.31 154 SER B CA 1
ATOM 4915 C C . SER B 1 154 ? 3.406 -27.891 1.764 1 94.31 154 SER B C 1
ATOM 4917 O O . SER B 1 154 ? 2.898 -28.812 1.13 1 94.31 154 SER B O 1
ATOM 4919 N N . LEU B 1 155 ? 3.17 -27.578 2.969 1 93.25 155 LEU B N 1
ATOM 4920 C CA . LEU B 1 155 ? 2.158 -28.375 3.656 1 93.25 155 LEU B CA 1
ATOM 4921 C C . LEU B 1 155 ? 0.781 -28.141 3.039 1 93.25 155 LEU B C 1
ATOM 4923 O O . LEU B 1 155 ? 0.001 -29.094 2.895 1 93.25 155 LEU B O 1
ATOM 4927 N N . ALA B 1 156 ? 0.431 -26.922 2.73 1 91.62 156 ALA B N 1
ATOM 4928 C CA . ALA B 1 156 ? -0.839 -26.609 2.08 1 91.62 156 ALA B CA 1
ATOM 4929 C C . ALA B 1 156 ? -0.952 -27.312 0.73 1 91.62 156 ALA B C 1
ATOM 4931 O O . ALA B 1 156 ? -2.027 -27.797 0.36 1 91.62 156 ALA B O 1
ATOM 4932 N N . ASP B 1 157 ? 0.118 -27.375 0.014 1 89.25 157 ASP B N 1
ATOM 4933 C CA . ASP B 1 157 ? 0.151 -28.078 -1.272 1 89.25 157 ASP B CA 1
ATOM 4934 C C . ASP B 1 157 ? -0.162 -29.562 -1.108 1 89.25 157 ASP B C 1
ATOM 4936 O O . ASP B 1 157 ? -0.799 -30.156 -1.974 1 89.25 157 ASP B O 1
ATOM 4940 N N . ALA B 1 158 ? 0.311 -30.094 -0.062 1 85.56 158 ALA B N 1
ATOM 4941 C CA . ALA B 1 158 ? 0.158 -31.531 0.178 1 85.56 158 ALA B CA 1
ATOM 4942 C C . ALA B 1 158 ? -1.313 -31.906 0.307 1 85.56 158 ALA B C 1
ATOM 4944 O O . ALA B 1 158 ? -1.692 -33.062 0.029 1 85.56 158 ALA B O 1
ATOM 4945 N N . ARG B 1 159 ? -2.084 -30.938 0.639 1 82.25 159 ARG B N 1
ATOM 4946 C CA . ARG B 1 159 ? -3.516 -31.203 0.752 1 82.25 159 ARG B CA 1
ATOM 4947 C C . ARG B 1 159 ? -4.137 -31.438 -0.618 1 82.25 159 ARG B C 1
ATOM 4949 O O . ARG B 1 159 ? -5.172 -32.094 -0.727 1 82.25 159 ARG B O 1
ATOM 4956 N N . GLN B 1 160 ? -3.543 -30.844 -1.542 1 76.38 160 GLN B N 1
ATOM 4957 C CA . GLN B 1 160 ? -4.117 -30.891 -2.881 1 76.38 160 GLN B CA 1
ATOM 4958 C C . GLN B 1 160 ? -3.537 -32.062 -3.686 1 76.38 160 GLN B C 1
ATOM 4960 O O . GLN B 1 160 ? -4.035 -32.375 -4.766 1 76.38 160 GLN B O 1
ATOM 4965 N N . LEU B 1 161 ? -2.527 -32.562 -3.111 1 70.56 161 LEU B N 1
ATOM 4966 C CA . LEU B 1 161 ? -1.858 -33.656 -3.809 1 70.56 161 LEU B CA 1
ATOM 4967 C C . LEU B 1 161 ? -2.26 -35.031 -3.223 1 70.56 161 LEU B C 1
ATOM 4969 O O . LEU B 1 161 ? -2.684 -35.094 -2.066 1 70.56 161 LEU B O 1
ATOM 4973 N N . PRO B 1 162 ? -2.428 -35.969 -4.254 1 60.19 162 PRO B N 1
ATOM 4974 C CA . PRO B 1 162 ? -2.814 -37.281 -3.73 1 60.19 162 PRO B CA 1
ATOM 4975 C C . PRO B 1 162 ? -2.006 -37.688 -2.5 1 60.19 162 PRO B C 1
ATOM 4977 O O . PRO B 1 162 ? -0.824 -37.344 -2.395 1 60.19 162 PRO B O 1
ATOM 4980 N N . ARG B 1 163 ? -2.812 -37.938 -1.391 1 55.94 163 ARG B N 1
ATOM 4981 C CA . ARG B 1 163 ? -2.42 -38.156 -0.006 1 55.94 163 ARG B CA 1
ATOM 4982 C C . ARG B 1 163 ? -1.13 -38.969 0.065 1 55.94 163 ARG B C 1
ATOM 4984 O O . ARG B 1 163 ? -1.094 -40.125 -0.354 1 55.94 163 ARG B O 1
ATOM 4991 N N . GLY B 1 164 ? -0.011 -38.344 -0.378 1 55.62 164 GLY B N 1
ATOM 4992 C CA . GLY B 1 164 ? 1.148 -39.094 0.093 1 55.62 164 GLY B CA 1
ATOM 4993 C C . GLY B 1 164 ? 1.371 -38.969 1.588 1 55.62 164 GLY B C 1
ATOM 4994 O O . GLY B 1 164 ? 0.612 -38.281 2.277 1 55.62 164 GLY B O 1
ATOM 4995 N N . ASN B 1 165 ? 2.127 -39.875 2.184 1 60.12 165 ASN B N 1
ATOM 4996 C CA . ASN B 1 165 ? 2.535 -40 3.576 1 60.12 165 ASN B CA 1
ATOM 4997 C C . ASN B 1 165 ? 3.395 -38.844 4.031 1 60.12 165 ASN B C 1
ATOM 4999 O O . ASN B 1 165 ? 4.605 -38.969 4.207 1 60.12 165 ASN B O 1
ATOM 5003 N N . THR B 1 166 ? 2.898 -37.469 3.82 1 70.5 166 THR B N 1
ATOM 5004 C CA . THR B 1 166 ? 3.754 -36.406 4.359 1 70.5 166 THR B CA 1
ATOM 5005 C C . THR B 1 166 ? 3.684 -36.375 5.883 1 70.5 166 THR B C 1
ATOM 5007 O O . THR B 1 166 ? 2.596 -36.312 6.461 1 70.5 166 THR B O 1
ATOM 5010 N N . PRO B 1 167 ? 4.852 -36.562 6.406 1 79 167 PRO B N 1
ATOM 5011 C CA . PRO B 1 167 ? 4.879 -36.531 7.871 1 79 167 PRO B CA 1
ATOM 5012 C C . PRO B 1 167 ? 4.367 -35.219 8.445 1 79 167 PRO B C 1
ATOM 5014 O O . PRO B 1 167 ? 4.492 -34.188 7.797 1 79 167 PRO B O 1
ATOM 5017 N N . PRO B 1 168 ? 3.762 -35.406 9.547 1 88.81 168 PRO B N 1
ATOM 5018 C CA . PRO B 1 168 ? 3.301 -34.188 10.203 1 88.81 168 PRO B CA 1
ATOM 5019 C C . PRO B 1 168 ? 4.441 -33.219 10.5 1 88.81 168 PRO B C 1
ATOM 5021 O O . PRO B 1 168 ? 5.574 -33.625 10.727 1 88.81 168 PRO B O 1
ATOM 5024 N N . VAL B 1 169 ? 4.176 -31.938 10.43 1 93.31 169 VAL B N 1
ATOM 5025 C CA . VAL B 1 169 ? 5.172 -30.891 10.609 1 93.31 169 VAL B CA 1
ATOM 5026 C C . VAL B 1 169 ? 5.035 -30.266 12 1 93.31 169 VAL B C 1
ATOM 5028 O O . VAL B 1 169 ? 3.924 -30.047 12.484 1 93.31 169 VAL B O 1
ATOM 5031 N N . PRO B 1 170 ? 6.152 -30.062 12.648 1 92.56 170 PRO B N 1
ATOM 5032 C CA . PRO B 1 170 ? 6.07 -29.359 13.93 1 92.56 170 PRO B CA 1
ATOM 5033 C C . PRO B 1 170 ? 5.402 -28 13.812 1 92.56 170 PRO B C 1
ATOM 5035 O O . PRO B 1 170 ? 5.723 -27.219 12.906 1 92.56 170 PRO B O 1
ATOM 5038 N N . SER B 1 171 ? 4.566 -27.625 14.766 1 92.06 171 SER B N 1
ATOM 5039 C CA . SER B 1 171 ? 3.748 -26.422 14.703 1 92.06 171 SER B CA 1
ATOM 5040 C C . SER B 1 171 ? 4.609 -25.172 14.75 1 92.06 171 SER B C 1
ATOM 5042 O O . SER B 1 171 ? 4.227 -24.125 14.211 1 92.06 171 SER B O 1
ATOM 5044 N N . ASP B 1 172 ? 5.727 -25.203 15.312 1 91.94 172 ASP B N 1
ATOM 5045 C CA . ASP B 1 172 ? 6.578 -24.031 15.445 1 91.94 172 ASP B CA 1
ATOM 5046 C C . ASP B 1 172 ? 7.191 -23.641 14.094 1 91.94 172 ASP B C 1
ATOM 5048 O O . ASP B 1 172 ? 7.684 -22.531 13.93 1 91.94 172 ASP B O 1
ATOM 5052 N N . LEU B 1 173 ? 7.152 -24.562 13.156 1 95.38 173 LEU B N 1
ATOM 5053 C CA . LEU B 1 173 ? 7.703 -24.312 11.828 1 95.38 173 LEU B CA 1
ATOM 5054 C C . LEU B 1 173 ? 6.617 -23.812 10.875 1 95.38 173 LEU B C 1
ATOM 5056 O O . LEU B 1 173 ? 6.875 -23.625 9.68 1 95.38 173 LEU B O 1
ATOM 5060 N N . LEU B 1 174 ? 5.438 -23.609 11.469 1 96.44 174 LEU B N 1
ATOM 5061 C CA . LEU B 1 174 ? 4.289 -23.234 10.648 1 96.44 174 LEU B CA 1
ATOM 5062 C C . LEU B 1 174 ? 3.654 -21.953 11.164 1 96.44 174 LEU B C 1
ATOM 5064 O O . LEU B 1 174 ? 3.863 -21.562 12.312 1 96.44 174 LEU B O 1
ATOM 5068 N N . PHE B 1 175 ? 3.033 -21.281 10.227 1 96.25 175 PHE B N 1
ATOM 5069 C CA . PHE B 1 175 ? 2.039 -20.312 10.68 1 96.25 175 PHE B CA 1
ATOM 5070 C C . PHE B 1 175 ? 0.766 -21.016 11.125 1 96.25 175 PHE B C 1
ATOM 5072 O O . PHE B 1 175 ? 0.188 -21.812 10.375 1 96.25 175 PHE B O 1
ATOM 5079 N N . VAL B 1 176 ? 0.304 -20.688 12.234 1 93.5 176 VAL B N 1
ATOM 5080 C CA . VAL B 1 176 ? -0.774 -21.484 12.805 1 93.5 176 VAL B CA 1
ATOM 5081 C C . VAL B 1 176 ? -2.119 -20.828 12.508 1 93.5 176 VAL B C 1
ATOM 5083 O O . VAL B 1 176 ? -3.131 -21.516 12.344 1 93.5 176 VAL B O 1
ATOM 5086 N N . ASN B 1 177 ? -2.176 -19.594 12.531 1 90.69 177 ASN B N 1
ATOM 5087 C CA . ASN B 1 177 ? -3.381 -18.828 12.219 1 90.69 177 ASN B CA 1
ATOM 5088 C C . ASN B 1 177 ? -3.047 -17.422 11.758 1 90.69 177 ASN B C 1
ATOM 5090 O O . ASN B 1 177 ? -1.872 -17.062 11.648 1 90.69 177 ASN B O 1
ATOM 5094 N N . LEU B 1 178 ? -4.055 -16.656 11.438 1 89.12 178 LEU B N 1
ATOM 5095 C CA . LEU B 1 178 ? -3.857 -15.328 10.883 1 89.12 178 LEU B CA 1
ATOM 5096 C C . LEU B 1 178 ? -3.201 -14.406 11.906 1 89.12 178 LEU B C 1
ATOM 5098 O O . LEU B 1 178 ? -2.359 -13.578 11.555 1 89.12 178 LEU B O 1
ATOM 5102 N N . ASP B 1 179 ? -3.535 -14.562 13.133 1 87.81 179 ASP B N 1
ATOM 5103 C CA . ASP B 1 179 ? -2.932 -13.758 14.188 1 87.81 179 ASP B CA 1
ATOM 5104 C C . ASP B 1 179 ? -1.433 -14.023 14.297 1 87.81 179 ASP B C 1
ATOM 5106 O O . ASP B 1 179 ? -0.646 -13.094 14.508 1 87.81 179 ASP B O 1
ATOM 5110 N N . HIS B 1 180 ? -1.19 -15.242 14.18 1 91.88 180 HIS B N 1
ATOM 5111 C CA . HIS B 1 180 ? 0.217 -15.625 14.227 1 91.88 180 HIS B CA 1
ATOM 5112 C C . HIS B 1 180 ? 0.985 -15.039 13.047 1 91.88 180 HIS B C 1
ATOM 5114 O O . HIS B 1 180 ? 2.113 -14.562 13.211 1 91.88 180 HIS B O 1
ATOM 5120 N N . VAL B 1 181 ? 0.397 -15.086 11.891 1 94.31 181 VAL B N 1
ATOM 5121 C CA . VAL B 1 181 ? 1.026 -14.5 10.711 1 94.31 181 VAL B CA 1
ATOM 5122 C C . VAL B 1 181 ? 1.281 -13.008 10.953 1 94.31 181 VAL B C 1
ATOM 5124 O O . VAL B 1 181 ? 2.396 -12.523 10.758 1 94.31 181 VAL B O 1
ATOM 5127 N N . ALA B 1 182 ? 0.268 -12.352 11.398 1 91 182 ALA B N 1
ATOM 5128 C CA . ALA B 1 182 ? 0.358 -10.914 11.625 1 91 182 ALA B CA 1
ATOM 5129 C C . ALA B 1 182 ? 1.468 -10.578 12.617 1 91 182 ALA B C 1
ATOM 5131 O O . ALA B 1 182 ? 2.27 -9.672 12.375 1 91 182 ALA B O 1
ATOM 5132 N N . SER B 1 183 ? 1.52 -11.273 13.648 1 88.06 183 SER B N 1
ATOM 5133 C CA . SER B 1 183 ? 2.531 -11.016 14.672 1 88.06 183 SER B CA 1
ATOM 5134 C C . SER B 1 183 ? 3.93 -11.344 14.156 1 88.06 183 SER B C 1
ATOM 5136 O O . SER B 1 183 ? 4.902 -10.68 14.523 1 88.06 183 SER B O 1
ATOM 5138 N N . SER B 1 184 ? 4.016 -12.32 13.25 1 90 184 SER B N 1
ATOM 5139 C CA . SER B 1 184 ? 5.305 -12.781 12.742 1 90 184 SER B CA 1
ATOM 5140 C C . SER B 1 184 ? 5.887 -11.789 11.742 1 90 184 SER B C 1
ATOM 5142 O O . SER B 1 184 ? 7.09 -11.797 11.477 1 90 184 SER B O 1
ATOM 5144 N N . VAL B 1 185 ? 5.035 -10.93 11.227 1 89.25 185 VAL B N 1
ATOM 5145 C CA . VAL B 1 185 ? 5.555 -10.031 10.195 1 89.25 185 VAL B CA 1
ATOM 5146 C C . VAL B 1 185 ? 5.492 -8.586 10.688 1 89.25 185 VAL B C 1
ATOM 5148 O O . VAL B 1 185 ? 5.641 -7.648 9.906 1 89.25 185 VAL B O 1
ATOM 5151 N N . SER B 1 186 ? 5.312 -8.391 11.961 1 84.94 186 SER B N 1
ATOM 5152 C CA . SER B 1 186 ? 5.223 -7.047 12.516 1 84.94 186 SER B CA 1
ATOM 5153 C C . SER B 1 186 ? 6.512 -6.262 12.289 1 84.94 186 SER B C 1
ATOM 5155 O O . SER B 1 186 ? 6.484 -5.035 12.172 1 84.94 186 SER B O 1
ATOM 5157 N N . PHE B 1 187 ? 7.574 -6.988 12.094 1 82.88 187 PHE B N 1
ATOM 5158 C CA . PHE B 1 187 ? 8.867 -6.344 11.898 1 82.88 187 PHE B CA 1
ATOM 5159 C C . PHE B 1 187 ? 8.891 -5.57 10.586 1 82.88 187 PHE B C 1
ATOM 5161 O O . PHE B 1 187 ? 9.664 -4.621 10.438 1 82.88 187 PHE B O 1
ATOM 5168 N N . VAL B 1 188 ? 8.055 -5.922 9.68 1 86.56 188 VAL B N 1
ATOM 5169 C CA . VAL B 1 188 ? 8.062 -5.254 8.375 1 86.56 188 VAL B CA 1
ATOM 5170 C C . VAL B 1 188 ? 7.602 -3.809 8.539 1 86.56 188 VAL B C 1
ATOM 5172 O O . VAL B 1 188 ? 8 -2.936 7.762 1 86.56 188 VAL B O 1
ATOM 5175 N N . LEU B 1 189 ? 6.84 -3.584 9.578 1 84.12 189 LEU B N 1
ATOM 5176 C CA . LEU B 1 189 ? 6.391 -2.223 9.852 1 84.12 189 LEU B CA 1
ATOM 5177 C C . LEU B 1 189 ? 7.418 -1.469 10.688 1 84.12 189 LEU B C 1
ATOM 5179 O O . LEU B 1 189 ? 7.684 -0.291 10.438 1 84.12 189 LEU B O 1
ATOM 5183 N N . GLY B 1 190 ? 7.969 -2.172 11.57 1 79.75 190 GLY B N 1
ATOM 5184 C CA . GLY B 1 190 ? 8.781 -1.506 12.578 1 79.75 190 GLY B CA 1
ATOM 5185 C C . GLY B 1 190 ? 10.227 -1.325 12.148 1 79.75 190 GLY B C 1
ATOM 5186 O O . GLY B 1 190 ? 10.93 -0.466 12.68 1 79.75 190 GLY B O 1
ATOM 5187 N N . SER B 1 191 ? 10.641 -2.117 11.188 1 81.38 191 SER B N 1
ATOM 5188 C CA . SER B 1 191 ? 12.039 -2.068 10.75 1 81.38 191 SER B CA 1
ATOM 5189 C C . SER B 1 191 ? 12.164 -1.414 9.383 1 81.38 191 SER B C 1
ATOM 5191 O O . SER B 1 191 ? 11.242 -1.471 8.57 1 81.38 191 SER B O 1
ATOM 5193 N N . PRO B 1 192 ? 13.305 -0.835 9.234 1 81.56 192 PRO B N 1
ATOM 5194 C CA . PRO B 1 192 ? 13.531 -0.246 7.914 1 81.56 192 PRO B CA 1
ATOM 5195 C C . PRO B 1 192 ? 13.445 -1.275 6.789 1 81.56 192 PRO B C 1
ATOM 5197 O O . PRO B 1 192 ? 13.742 -2.455 7.004 1 81.56 192 PRO B O 1
ATOM 5200 N N . ALA B 1 193 ? 13.141 -0.745 5.633 1 87.94 193 ALA B N 1
ATOM 5201 C CA . ALA B 1 193 ? 13.039 -1.608 4.461 1 87.94 193 ALA B CA 1
ATOM 5202 C C . ALA B 1 193 ? 14.406 -2.178 4.086 1 87.94 193 ALA B C 1
ATOM 5204 O O . ALA B 1 193 ? 15.414 -1.461 4.102 1 87.94 193 ALA B O 1
ATOM 5205 N N . SER B 1 194 ? 14.5 -3.416 3.926 1 89.06 194 SER B N 1
ATOM 5206 C CA . SER B 1 194 ? 15.664 -4.145 3.418 1 89.06 194 SER B CA 1
ATOM 5207 C C . SER B 1 194 ? 15.242 -5.25 2.455 1 89.06 194 SER B C 1
ATOM 5209 O O . SER B 1 194 ? 14.078 -5.648 2.43 1 89.06 194 SER B O 1
ATOM 5211 N N . LEU B 1 195 ? 16.203 -5.684 1.625 1 92.06 195 LEU B N 1
ATOM 5212 C CA . LEU B 1 195 ? 15.867 -6.758 0.696 1 92.06 195 LEU B CA 1
ATOM 5213 C C . LEU B 1 195 ? 15.406 -8 1.446 1 92.06 195 LEU B C 1
ATOM 5215 O O . LEU B 1 195 ? 14.445 -8.656 1.039 1 92.06 195 LEU B O 1
ATOM 5219 N N . LYS B 1 196 ? 16.094 -8.242 2.551 1 92.44 196 LYS B N 1
ATOM 5220 C CA . LYS B 1 196 ? 15.758 -9.422 3.34 1 92.44 196 LYS B CA 1
ATOM 5221 C C . LYS B 1 196 ? 14.344 -9.32 3.916 1 92.44 196 LYS B C 1
ATOM 5223 O O . LYS B 1 196 ? 13.57 -10.281 3.855 1 92.44 196 LYS B O 1
ATOM 5228 N N . ASN B 1 197 ? 14.023 -8.195 4.504 1 93.5 197 ASN B N 1
ATOM 5229 C CA . ASN B 1 197 ? 12.688 -7.992 5.051 1 93.5 197 ASN B CA 1
ATOM 5230 C C . ASN B 1 197 ? 11.617 -8.062 3.963 1 93.5 197 ASN B C 1
ATOM 5232 O O . ASN B 1 197 ? 10.523 -8.57 4.195 1 93.5 197 ASN B O 1
ATOM 5236 N N . LEU B 1 198 ? 11.969 -7.523 2.828 1 96.25 198 LEU B N 1
ATOM 5237 C CA . LEU B 1 198 ? 11.039 -7.57 1.704 1 96.25 198 LEU B CA 1
ATOM 5238 C C . LEU B 1 198 ? 10.82 -9.008 1.241 1 96.25 198 LEU B C 1
ATOM 5240 O O . LEU B 1 198 ? 9.695 -9.414 0.958 1 96.25 198 LEU B O 1
ATOM 5244 N N . GLN B 1 199 ? 11.891 -9.742 1.159 1 97.5 199 GLN B N 1
ATOM 5245 C CA . GLN B 1 199 ? 11.789 -11.148 0.789 1 97.5 199 GLN B CA 1
ATOM 5246 C C . GLN B 1 199 ? 10.922 -11.922 1.785 1 97.5 199 GLN B C 1
ATOM 5248 O O . GLN B 1 199 ? 10.109 -12.758 1.393 1 97.5 199 GLN B O 1
ATOM 5253 N N . ALA B 1 200 ? 11.117 -11.648 3.01 1 97.5 200 ALA B N 1
ATOM 5254 C CA . ALA B 1 200 ? 10.312 -12.297 4.043 1 97.5 200 ALA B CA 1
ATOM 5255 C C . ALA B 1 200 ? 8.836 -11.953 3.881 1 97.5 200 ALA B C 1
ATOM 5257 O O . ALA B 1 200 ? 7.973 -12.836 3.941 1 97.5 200 ALA B O 1
ATOM 5258 N N . ALA B 1 201 ? 8.578 -10.703 3.688 1 97.5 201 ALA B N 1
ATOM 5259 C CA . ALA B 1 201 ? 7.199 -10.258 3.49 1 97.5 201 ALA B CA 1
ATOM 5260 C C . ALA B 1 201 ? 6.586 -10.922 2.26 1 97.5 201 ALA B C 1
ATOM 5262 O O . ALA B 1 201 ? 5.426 -11.336 2.285 1 97.5 201 ALA B O 1
ATOM 5263 N N . LEU B 1 202 ? 7.305 -11.008 1.213 1 98.31 202 LEU B N 1
ATOM 5264 C CA . LEU B 1 202 ? 6.832 -11.625 -0.02 1 98.31 202 LEU B CA 1
ATOM 5265 C C . LEU B 1 202 ? 6.531 -13.102 0.198 1 98.31 202 LEU B C 1
ATOM 5267 O O . LEU B 1 202 ? 5.562 -13.633 -0.353 1 98.31 202 LEU B O 1
ATOM 5271 N N . ALA B 1 203 ? 7.41 -13.734 0.95 1 98.5 203 ALA B N 1
ATOM 5272 C CA . ALA B 1 203 ? 7.188 -15.141 1.249 1 98.5 203 ALA B CA 1
ATOM 5273 C C . ALA B 1 203 ? 5.879 -15.344 2.006 1 98.5 203 ALA B C 1
ATOM 5275 O O . ALA B 1 203 ? 5.113 -16.266 1.694 1 98.5 203 ALA B O 1
ATOM 5276 N N . VAL B 1 204 ? 5.66 -14.531 2.922 1 98.12 204 VAL B N 1
ATOM 5277 C CA . VAL B 1 204 ? 4.426 -14.617 3.695 1 98.12 204 VAL B CA 1
ATOM 5278 C C . VAL B 1 204 ? 3.229 -14.312 2.797 1 98.12 204 VAL B C 1
ATOM 5280 O O . VAL B 1 204 ? 2.193 -14.984 2.885 1 98.12 204 VAL B O 1
ATOM 5283 N N . GLU B 1 205 ? 3.387 -13.312 2.004 1 97.81 205 GLU B N 1
ATOM 5284 C CA . GLU B 1 205 ? 2.312 -12.984 1.072 1 97.81 205 GLU B CA 1
ATOM 5285 C C . GLU B 1 205 ? 1.984 -14.164 0.167 1 97.81 205 GLU B C 1
ATOM 5287 O O . GLU B 1 205 ? 0.812 -14.477 -0.058 1 97.81 205 GLU B O 1
ATOM 5292 N N . LEU B 1 206 ? 3 -14.773 -0.368 1 97.94 206 LEU B N 1
ATOM 5293 C CA . LEU B 1 206 ? 2.803 -15.938 -1.224 1 97.94 206 LEU B CA 1
ATOM 5294 C C . LEU B 1 206 ? 2.062 -17.047 -0.475 1 97.94 206 LEU B C 1
ATOM 5296 O O . LEU B 1 206 ? 1.182 -17.703 -1.037 1 97.94 206 LEU B O 1
ATOM 5300 N N . PHE B 1 207 ? 2.445 -17.281 0.774 1 97.44 207 PHE B N 1
ATOM 5301 C CA . PHE B 1 207 ? 1.741 -18.25 1.595 1 97.44 207 PHE B CA 1
ATOM 5302 C C . PHE B 1 207 ? 0.26 -17.906 1.698 1 97.44 207 PHE B C 1
ATOM 5304 O O . PHE B 1 207 ? -0.6 -18.766 1.486 1 97.44 207 PHE B O 1
ATOM 5311 N N . LEU B 1 208 ? -0.016 -16.656 2.014 1 94.75 208 LEU B N 1
ATOM 5312 C CA . LEU B 1 208 ? -1.396 -16.203 2.154 1 94.75 208 LEU B CA 1
ATOM 5313 C C . LEU B 1 208 ? -2.17 -16.422 0.856 1 94.75 208 LEU B C 1
ATOM 5315 O O . LEU B 1 208 ? -3.328 -16.844 0.88 1 94.75 208 LEU B O 1
ATOM 5319 N N . ILE B 1 209 ? -1.578 -16.156 -0.252 1 93.12 209 ILE B N 1
ATOM 5320 C CA . ILE B 1 209 ? -2.197 -16.344 -1.559 1 93.12 209 ILE B CA 1
ATOM 5321 C C . ILE B 1 209 ? -2.451 -17.828 -1.8 1 93.12 209 ILE B C 1
ATOM 5323 O O . ILE B 1 209 ? -3.518 -18.203 -2.287 1 93.12 209 ILE B O 1
ATOM 5327 N N . SER B 1 210 ? -1.463 -18.625 -1.382 1 91.81 210 SER B N 1
ATOM 5328 C CA . SER B 1 210 ? -1.565 -20.062 -1.629 1 91.81 210 SER B CA 1
ATOM 5329 C C . SER B 1 210 ? -2.732 -20.672 -0.862 1 91.81 210 SER B C 1
ATOM 5331 O O . SER B 1 210 ? -3.303 -21.688 -1.287 1 91.81 210 SER B O 1
ATOM 5333 N N . ILE B 1 211 ? -3.092 -20.047 0.242 1 88.75 211 ILE B N 1
ATOM 5334 C CA . ILE B 1 211 ? -4.195 -20.609 1.024 1 88.75 211 ILE B CA 1
ATOM 5335 C C . ILE B 1 211 ? -5.438 -19.734 0.848 1 88.75 211 ILE B C 1
ATOM 5337 O O . ILE B 1 211 ? -6.355 -19.781 1.671 1 88.75 211 ILE B O 1
ATOM 5341 N N . LEU B 1 212 ? -5.41 -18.781 -0.066 1 85.69 212 LEU B N 1
ATOM 5342 C CA . LEU B 1 212 ? -6.539 -18 -0.545 1 85.69 212 LEU B CA 1
ATOM 5343 C C . LEU B 1 212 ? -6.953 -16.953 0.492 1 85.69 212 LEU B C 1
ATOM 5345 O O . LEU B 1 212 ? -8.141 -16.641 0.626 1 85.69 212 LEU B O 1
ATOM 5349 N N . LYS B 1 213 ? -6.059 -16.547 1.322 1 88.31 213 LYS B N 1
ATOM 5350 C CA . LYS B 1 213 ? -6.285 -15.422 2.221 1 88.31 213 LYS B CA 1
ATOM 5351 C C . LYS B 1 213 ? -5.879 -14.109 1.561 1 88.31 213 LYS B C 1
ATOM 5353 O O . LYS B 1 213 ? -4.953 -13.438 2.02 1 88.31 213 LYS B O 1
ATOM 5358 N N . PHE B 1 214 ? -6.668 -13.656 0.625 1 87.25 214 PHE B N 1
ATOM 5359 C CA . PHE B 1 214 ? -6.297 -12.578 -0.291 1 87.25 214 PHE B CA 1
ATOM 5360 C C . PHE B 1 214 ? -6.379 -11.227 0.401 1 87.25 214 PHE B C 1
ATOM 5362 O O . PHE B 1 214 ? -5.609 -10.32 0.089 1 87.25 214 PHE B O 1
ATOM 5369 N N . ASN B 1 215 ? -7.301 -11.047 1.32 1 87.75 215 ASN B N 1
ATOM 5370 C CA . ASN B 1 215 ? -7.434 -9.758 1.986 1 87.75 215 ASN B CA 1
ATOM 5371 C C . ASN B 1 215 ? -6.176 -9.406 2.775 1 87.75 215 ASN B C 1
ATOM 5373 O O . ASN B 1 215 ? -5.648 -8.297 2.643 1 87.75 215 ASN B O 1
ATOM 5377 N N . MET B 1 216 ? -5.781 -10.375 3.59 1 91.69 216 MET B N 1
ATOM 5378 C CA . MET B 1 216 ? -4.559 -10.109 4.344 1 91.69 216 MET B CA 1
ATOM 5379 C C . MET B 1 216 ? -3.357 -9.992 3.408 1 91.69 216 MET B C 1
ATOM 5381 O O . MET B 1 216 ? -2.463 -9.18 3.643 1 91.69 216 MET B O 1
ATOM 5385 N N . ALA B 1 217 ? -3.336 -10.852 2.391 1 94.25 217 ALA B N 1
ATOM 5386 C CA . ALA B 1 217 ? -2.268 -10.742 1.4 1 94.25 217 ALA B CA 1
ATOM 5387 C C . ALA B 1 217 ? -2.236 -9.344 0.781 1 94.25 217 ALA B C 1
ATOM 5389 O O . ALA B 1 217 ? -1.161 -8.781 0.556 1 94.25 217 ALA B O 1
ATOM 5390 N N . SER B 1 218 ? -3.404 -8.812 0.519 1 93.75 218 SER B N 1
ATOM 5391 C CA . SER B 1 218 ? -3.529 -7.477 -0.066 1 93.75 218 SER B CA 1
ATOM 5392 C C . SER B 1 218 ? -2.977 -6.406 0.87 1 93.75 218 SER B C 1
ATOM 5394 O O . SER B 1 218 ? -2.223 -5.531 0.444 1 93.75 218 SER B O 1
ATOM 5396 N N . ARG B 1 219 ? -3.328 -6.434 2.119 1 94.81 219 ARG B N 1
ATOM 5397 C CA . ARG B 1 219 ? -2.828 -5.461 3.084 1 94.81 219 ARG B CA 1
ATOM 5398 C C . ARG B 1 219 ? -1.313 -5.562 3.229 1 94.81 219 ARG B C 1
ATOM 5400 O O . ARG B 1 219 ? -0.616 -4.547 3.232 1 94.81 219 ARG B O 1
ATOM 5407 N N . LEU B 1 220 ? -0.841 -6.785 3.33 1 95.75 220 LEU B N 1
ATOM 5408 C CA . LEU B 1 220 ? 0.605 -6.977 3.369 1 95.75 220 LEU B CA 1
ATOM 5409 C C . LEU B 1 220 ? 1.254 -6.473 2.084 1 95.75 220 LEU B C 1
ATOM 5411 O O . LEU B 1 220 ? 2.359 -5.926 2.113 1 95.75 220 LEU B O 1
ATOM 5415 N N . GLY B 1 221 ? 0.532 -6.75 0.987 1 96.81 221 GLY B N 1
ATOM 5416 C CA . GLY B 1 221 ? 1.006 -6.242 -0.292 1 96.81 221 GLY B CA 1
ATOM 5417 C C . GLY B 1 221 ? 1.216 -4.742 -0.299 1 96.81 221 GLY B C 1
ATOM 5418 O O . GLY B 1 221 ? 2.148 -4.242 -0.932 1 96.81 221 GLY B O 1
ATOM 5419 N N . GLY B 1 222 ? 0.369 -4.031 0.374 1 96.44 222 GLY B N 1
ATOM 5420 C CA . GLY B 1 222 ? 0.552 -2.592 0.495 1 96.44 222 GLY B CA 1
ATOM 5421 C C . GLY B 1 222 ? 1.872 -2.211 1.139 1 96.44 222 GLY B C 1
ATOM 5422 O O . GLY B 1 222 ? 2.537 -1.273 0.694 1 96.44 222 GLY B O 1
ATOM 5423 N N . VAL B 1 223 ? 2.238 -2.914 2.156 1 96 223 VAL B N 1
ATOM 5424 C CA . VAL B 1 223 ? 3.514 -2.682 2.826 1 96 223 VAL B CA 1
ATOM 5425 C C . VAL B 1 223 ? 4.664 -3 1.872 1 96 223 VAL B C 1
ATOM 5427 O O . VAL B 1 223 ? 5.641 -2.252 1.798 1 96 223 VAL B O 1
ATOM 5430 N N . ILE B 1 224 ? 4.52 -4.066 1.177 1 97.38 224 ILE B N 1
ATOM 5431 C CA . ILE B 1 224 ? 5.555 -4.547 0.27 1 97.38 224 ILE B CA 1
ATOM 5432 C C . ILE B 1 224 ? 5.812 -3.508 -0.816 1 97.38 224 ILE B C 1
ATOM 5434 O O . ILE B 1 224 ? 6.969 -3.234 -1.158 1 97.38 224 ILE B O 1
ATOM 5438 N N . VAL B 1 225 ? 4.785 -2.945 -1.33 1 97.12 225 VAL B N 1
ATOM 5439 C CA . VAL B 1 225 ? 4.918 -1.944 -2.383 1 97.12 225 VAL B CA 1
ATOM 5440 C C . VAL B 1 225 ? 5.742 -0.764 -1.873 1 97.12 225 VAL B C 1
ATOM 5442 O O . VAL B 1 225 ? 6.66 -0.302 -2.551 1 97.12 225 VAL B O 1
ATOM 5445 N N . ARG B 1 226 ? 5.422 -0.307 -0.735 1 95.25 226 ARG B N 1
ATOM 5446 C CA . ARG B 1 226 ? 6.137 0.835 -0.176 1 95.25 226 ARG B CA 1
ATOM 5447 C C . ARG B 1 226 ? 7.598 0.488 0.095 1 95.25 226 ARG B C 1
ATOM 5449 O O . ARG B 1 226 ? 8.492 1.284 -0.191 1 95.25 226 ARG B O 1
ATOM 5456 N N . MET B 1 227 ? 7.832 -0.704 0.641 1 94.44 227 MET B N 1
ATOM 5457 C CA . MET B 1 227 ? 9.203 -1.137 0.871 1 94.44 227 MET B CA 1
ATOM 5458 C C . MET B 1 227 ? 9.984 -1.199 -0.44 1 94.44 227 MET B C 1
ATOM 5460 O O . MET B 1 227 ? 11.156 -0.819 -0.491 1 94.44 227 MET B O 1
ATOM 5464 N N . ALA B 1 228 ? 9.336 -1.709 -1.475 1 95.5 228 ALA B N 1
ATOM 5465 C CA . ALA B 1 228 ? 9.984 -1.8 -2.779 1 95.5 228 ALA B CA 1
ATOM 5466 C C . ALA B 1 228 ? 10.391 -0.419 -3.289 1 95.5 228 ALA B C 1
ATOM 5468 O O . ALA B 1 228 ? 11.484 -0.244 -3.83 1 95.5 228 ALA B O 1
ATOM 5469 N N . TYR B 1 229 ? 9.531 0.534 -3.121 1 91.19 229 TYR B N 1
ATOM 5470 C CA . TYR B 1 229 ? 9.836 1.896 -3.543 1 91.19 229 TYR B CA 1
ATOM 5471 C C . TYR B 1 229 ? 10.961 2.486 -2.709 1 91.19 229 TYR B C 1
ATOM 5473 O O . TYR B 1 229 ? 11.836 3.184 -3.234 1 91.19 229 TYR B O 1
ATOM 5481 N N . HIS B 1 230 ? 10.898 2.207 -1.382 1 88.31 230 HIS B N 1
ATOM 5482 C CA . HIS B 1 230 ? 11.961 2.691 -0.509 1 88.31 230 HIS B CA 1
ATOM 5483 C C . HIS B 1 230 ? 13.328 2.184 -0.969 1 88.31 230 HIS B C 1
ATOM 5485 O O . HIS B 1 230 ? 14.32 2.908 -0.889 1 88.31 230 HIS B O 1
ATOM 5491 N N . LEU B 1 231 ? 13.312 0.969 -1.457 1 90.25 231 LEU B N 1
ATOM 5492 C CA . LEU B 1 231 ? 14.555 0.319 -1.846 1 90.25 231 LEU B CA 1
ATOM 5493 C C . LEU B 1 231 ? 14.914 0.65 -3.291 1 90.25 231 LEU B C 1
ATOM 5495 O O . LEU B 1 231 ? 15.961 0.228 -3.787 1 90.25 231 LEU B O 1
ATOM 5499 N N . GLY B 1 232 ? 14.047 1.381 -3.986 1 89.81 232 GLY B N 1
ATOM 5500 C CA . GLY B 1 232 ? 14.297 1.78 -5.359 1 89.81 232 GLY B CA 1
ATOM 5501 C C . GLY B 1 232 ? 14.18 0.634 -6.348 1 89.81 232 GLY B C 1
ATOM 5502 O O . GLY B 1 232 ? 14.789 0.661 -7.418 1 89.81 232 GLY B O 1
ATOM 5503 N N . LEU B 1 233 ? 13.383 -0.377 -6.02 1 94 233 LEU B N 1
ATOM 5504 C CA . LEU B 1 233 ? 13.281 -1.554 -6.879 1 94 233 LEU B CA 1
ATOM 5505 C C . LEU B 1 233 ? 12.508 -1.237 -8.148 1 94 233 LEU B C 1
ATOM 5507 O O . LEU B 1 233 ? 12.539 -2.01 -9.109 1 94 233 LEU B O 1
ATOM 5511 N N . HIS B 1 234 ? 11.773 -0.147 -8.203 1 91.75 234 HIS B N 1
ATOM 5512 C CA . HIS B 1 234 ? 11 0.229 -9.383 1 91.75 234 HIS B CA 1
ATOM 5513 C C . HIS B 1 234 ? 11.891 0.852 -10.453 1 91.75 234 HIS B C 1
ATOM 5515 O O . HIS B 1 234 ? 11.422 1.172 -11.547 1 91.75 234 HIS B O 1
ATOM 5521 N N . ARG B 1 235 ? 13.125 0.979 -10.125 1 88.94 235 ARG B N 1
ATOM 5522 C CA . ARG B 1 235 ? 14.133 1.429 -11.078 1 88.94 235 ARG B CA 1
ATOM 5523 C C . ARG B 1 235 ? 15.07 0.286 -11.469 1 88.94 235 ARG B C 1
ATOM 5525 O O . ARG B 1 235 ? 15.453 -0.527 -10.625 1 88.94 235 ARG B O 1
ATOM 5532 N N . CYS B 1 236 ? 15.438 0.291 -12.742 1 89.75 236 CYS B N 1
ATOM 5533 C CA . CYS B 1 236 ? 16.328 -0.769 -13.195 1 89.75 236 CYS B CA 1
ATOM 5534 C C . CYS B 1 236 ? 17.672 -0.708 -12.469 1 89.75 236 CYS B C 1
ATOM 5536 O O . CYS B 1 236 ? 18.375 0.302 -12.531 1 89.75 236 CYS B O 1
ATOM 5538 N N . PRO B 1 237 ? 18.016 -1.74 -11.805 1 89.12 237 PRO B N 1
ATOM 5539 C CA . PRO B 1 237 ? 19.25 -1.719 -11.016 1 89.12 237 PRO B CA 1
ATOM 5540 C C . PRO B 1 237 ? 20.5 -1.609 -11.883 1 89.12 237 PRO B C 1
ATOM 5542 O O . PRO B 1 237 ? 21.547 -1.174 -11.406 1 89.12 237 PRO B O 1
ATOM 5545 N N . GLN B 1 238 ? 20.422 -1.927 -13.086 1 87 238 GLN B N 1
ATOM 5546 C CA . GLN B 1 238 ? 21.578 -1.876 -13.984 1 87 238 GLN B CA 1
ATOM 5547 C C . GLN B 1 238 ? 22.031 -0.439 -14.211 1 87 238 GLN B C 1
ATOM 5549 O O . GLN B 1 238 ? 23.172 -0.203 -14.609 1 87 238 GLN B O 1
ATOM 5554 N N . ARG B 1 239 ? 21.219 0.431 -13.945 1 82.31 239 ARG B N 1
ATOM 5555 C CA . ARG B 1 239 ? 21.547 1.841 -14.141 1 82.31 239 ARG B CA 1
ATOM 5556 C C . ARG B 1 239 ? 22.5 2.338 -13.07 1 82.31 239 ARG B C 1
ATOM 5558 O O . ARG B 1 239 ? 23.125 3.396 -13.227 1 82.31 239 ARG B O 1
ATOM 5565 N N . TYR B 1 240 ? 22.547 1.579 -12.031 1 79.5 240 TYR B N 1
ATOM 5566 C CA . TYR B 1 240 ? 23.328 2.039 -10.891 1 79.5 240 TYR B CA 1
ATOM 5567 C C . TYR B 1 240 ? 24.609 1.208 -10.734 1 79.5 240 TYR B C 1
ATOM 5569 O O . TYR B 1 240 ? 24.547 -0.02 -10.641 1 79.5 240 TYR B O 1
ATOM 5577 N N . SER B 1 241 ? 25.672 1.79 -10.625 1 78.19 241 SER B N 1
ATOM 5578 C CA . SER B 1 241 ? 26.969 1.128 -10.633 1 78.19 241 SER B CA 1
ATOM 5579 C C . SER B 1 241 ? 27.281 0.515 -9.266 1 78.19 241 SER B C 1
ATOM 5581 O O . SER B 1 241 ? 28.172 -0.34 -9.156 1 78.19 241 SER B O 1
ATOM 5583 N N . ASN B 1 242 ? 26.594 0.859 -8.305 1 78.31 242 ASN B N 1
ATOM 5584 C CA . ASN B 1 242 ? 26.922 0.412 -6.957 1 78.31 242 ASN B CA 1
ATOM 5585 C C . ASN B 1 242 ? 26.406 -0.999 -6.691 1 78.31 242 ASN B C 1
ATOM 5587 O O . ASN B 1 242 ? 26.719 -1.598 -5.66 1 78.31 242 ASN B O 1
ATOM 5591 N N . PHE B 1 243 ? 25.734 -1.547 -7.637 1 85.19 243 PHE B N 1
ATOM 5592 C CA . PHE B 1 243 ? 25.188 -2.879 -7.406 1 85.19 243 PHE B CA 1
ATOM 5593 C C . PHE B 1 243 ? 26.047 -3.941 -8.078 1 85.19 243 PHE B C 1
ATOM 5595 O O . PHE B 1 243 ? 26.484 -3.764 -9.219 1 85.19 243 PHE B O 1
ATOM 5602 N N . SER B 1 244 ? 26.25 -5.004 -7.316 1 87 244 SER B N 1
ATOM 5603 C CA . SER B 1 244 ? 26.906 -6.176 -7.895 1 87 244 SER B CA 1
ATOM 5604 C C . SER B 1 244 ? 25.984 -6.887 -8.883 1 87 244 SER B C 1
ATOM 5606 O O . SER B 1 244 ? 24.781 -6.641 -8.898 1 87 244 SER B O 1
ATOM 5608 N N . THR B 1 245 ? 26.578 -7.684 -9.656 1 86.69 245 THR B N 1
ATOM 5609 C CA . THR B 1 245 ? 25.797 -8.461 -10.617 1 86.69 245 THR B CA 1
ATOM 5610 C C . THR B 1 245 ? 24.75 -9.312 -9.906 1 86.69 245 THR B C 1
ATOM 5612 O O . THR B 1 245 ? 23.609 -9.43 -10.375 1 86.69 245 THR B O 1
ATOM 5615 N N . HIS B 1 246 ? 25.156 -9.859 -8.875 1 87.5 246 HIS B N 1
ATOM 5616 C CA . HIS B 1 246 ? 24.25 -10.68 -8.094 1 87.5 246 HIS B CA 1
ATOM 5617 C C . HIS B 1 246 ? 23.078 -9.852 -7.574 1 87.5 246 HIS B C 1
ATOM 5619 O O . HIS B 1 246 ? 21.922 -10.297 -7.617 1 87.5 246 HIS B O 1
ATOM 5625 N N . GLU B 1 247 ? 23.422 -8.68 -7.117 1 88.75 247 GLU B N 1
ATOM 5626 C CA . GLU B 1 247 ? 22.375 -7.801 -6.602 1 88.75 247 GLU B CA 1
ATOM 5627 C C . GLU B 1 247 ? 21.406 -7.371 -7.707 1 88.75 247 GLU B C 1
ATOM 5629 O O . GLU B 1 247 ? 20.203 -7.258 -7.48 1 88.75 247 GLU B O 1
ATOM 5634 N N . VAL B 1 248 ? 21.953 -7.145 -8.82 1 90.12 248 VAL B N 1
ATOM 5635 C CA . VAL B 1 248 ? 21.125 -6.738 -9.961 1 90.12 248 VAL B CA 1
ATOM 5636 C C . VAL B 1 248 ? 20.125 -7.84 -10.297 1 90.12 248 VAL B C 1
ATOM 5638 O O . VAL B 1 248 ? 18.938 -7.57 -10.461 1 90.12 248 VAL B O 1
ATOM 5641 N N . ILE B 1 249 ? 20.594 -9.047 -10.344 1 90.62 249 ILE B N 1
ATOM 5642 C CA . ILE B 1 249 ? 19.734 -10.18 -10.688 1 90.62 249 ILE B CA 1
ATOM 5643 C C . ILE B 1 249 ? 18.672 -10.359 -9.609 1 90.62 249 ILE B C 1
ATOM 5645 O O . ILE B 1 249 ? 17.484 -10.523 -9.922 1 90.62 249 ILE B O 1
ATOM 5649 N N . MET B 1 250 ? 19.047 -10.266 -8.391 1 93.19 250 MET B N 1
ATOM 5650 C CA . MET B 1 250 ? 18.125 -10.492 -7.281 1 93.19 250 MET B CA 1
ATOM 5651 C C . MET B 1 250 ? 17.062 -9.398 -7.227 1 93.19 250 MET B C 1
ATOM 5653 O O . MET B 1 250 ? 15.898 -9.672 -6.965 1 93.19 250 MET B O 1
ATOM 5657 N N . ARG B 1 251 ? 17.484 -8.18 -7.441 1 94.5 251 ARG B N 1
ATOM 5658 C CA . ARG B 1 251 ? 16.531 -7.059 -7.426 1 94.5 251 ARG B CA 1
ATOM 5659 C C . ARG B 1 251 ? 15.484 -7.215 -8.516 1 94.5 251 ARG B C 1
ATOM 5661 O O . ARG B 1 251 ? 14.297 -6.969 -8.281 1 94.5 251 ARG B O 1
ATOM 5668 N N . LYS B 1 252 ? 15.914 -7.68 -9.648 1 95.5 252 LYS B N 1
ATOM 5669 C CA . LYS B 1 252 ? 14.961 -7.91 -10.727 1 95.5 252 LYS B CA 1
ATOM 5670 C C . LYS B 1 252 ? 14.016 -9.062 -10.398 1 95.5 252 LYS B C 1
ATOM 5672 O O . LYS B 1 252 ? 12.812 -8.961 -10.617 1 95.5 252 LYS B O 1
ATOM 5677 N N . ARG B 1 253 ? 14.562 -10.094 -9.883 1 96.56 253 ARG B N 1
ATOM 5678 C CA . ARG B 1 253 ? 13.758 -11.25 -9.516 1 96.56 253 ARG B CA 1
ATOM 5679 C C . ARG B 1 253 ? 12.703 -10.875 -8.469 1 96.56 253 ARG B C 1
ATOM 5681 O O . ARG B 1 253 ? 11.547 -11.273 -8.586 1 96.56 253 ARG B O 1
ATOM 5688 N N . ILE B 1 254 ? 13.133 -10.117 -7.508 1 97.56 254 ILE B N 1
ATOM 5689 C CA . ILE B 1 254 ? 12.234 -9.703 -6.434 1 97.56 254 ILE B CA 1
ATOM 5690 C C . ILE B 1 254 ? 11.133 -8.805 -6.996 1 97.56 254 ILE B C 1
ATOM 5692 O O . ILE B 1 254 ? 9.953 -9.023 -6.734 1 97.56 254 ILE B O 1
ATOM 5696 N N . TRP B 1 255 ? 11.484 -7.867 -7.789 1 97.75 255 TRP B N 1
ATOM 5697 C CA . TRP B 1 255 ? 10.523 -6.91 -8.328 1 97.75 255 TRP B CA 1
ATOM 5698 C C . TRP B 1 255 ? 9.453 -7.621 -9.148 1 97.75 255 TRP B C 1
ATOM 5700 O O . TRP B 1 255 ? 8.258 -7.434 -8.914 1 97.75 255 TRP B O 1
ATOM 5710 N N . TRP B 1 256 ? 9.906 -8.406 -10.039 1 97.94 256 TRP B N 1
ATOM 5711 C CA . TRP B 1 256 ? 8.945 -8.992 -10.969 1 97.94 256 TRP B CA 1
ATOM 5712 C C . TRP B 1 256 ? 8.117 -10.07 -10.289 1 97.94 256 TRP B C 1
ATOM 5714 O O . TRP B 1 256 ? 6.953 -10.281 -10.641 1 97.94 256 TRP B O 1
ATOM 5724 N N . SER B 1 257 ? 8.68 -10.82 -9.297 1 98 257 SER B N 1
ATOM 5725 C CA . SER B 1 257 ? 7.867 -11.734 -8.508 1 98 257 SER B CA 1
ATOM 5726 C C . SER B 1 257 ? 6.758 -10.984 -7.77 1 98 257 SER B C 1
ATOM 5728 O O . SER B 1 257 ? 5.59 -11.383 -7.828 1 98 257 SER B O 1
ATOM 5730 N N . PHE B 1 258 ? 7.219 -9.938 -7.133 1 96.62 258 PHE B N 1
ATOM 5731 C CA . PHE B 1 258 ? 6.281 -9.07 -6.426 1 96.62 258 PHE B CA 1
ATOM 5732 C C . PHE B 1 258 ? 5.234 -8.516 -7.383 1 96.62 258 PHE B C 1
ATOM 5734 O O . PHE B 1 258 ? 4.043 -8.5 -7.07 1 96.62 258 PHE B O 1
ATOM 5741 N N . TYR B 1 259 ? 5.613 -8.039 -8.5 1 98.12 259 TYR B N 1
ATOM 5742 C CA . TYR B 1 259 ? 4.754 -7.445 -9.523 1 98.12 259 TYR B CA 1
ATOM 5743 C C . TYR B 1 259 ? 3.664 -8.422 -9.953 1 98.12 259 TYR B C 1
ATOM 5745 O O . TYR B 1 259 ? 2.492 -8.055 -10.047 1 98.12 259 TYR B O 1
ATOM 5753 N N . CYS B 1 260 ? 4.035 -9.641 -10.141 1 97.62 260 CYS B N 1
ATOM 5754 C CA . CYS B 1 260 ? 3.094 -10.68 -10.539 1 97.62 260 CYS B CA 1
ATOM 5755 C C . CYS B 1 260 ? 2.061 -10.93 -9.453 1 97.62 260 CYS B C 1
ATOM 5757 O O . CYS B 1 260 ? 0.863 -11.016 -9.734 1 97.62 260 CYS B O 1
ATOM 5759 N N . LEU B 1 261 ? 2.496 -11.039 -8.281 1 97.31 261 LEU B N 1
ATOM 5760 C CA . LEU B 1 261 ? 1.602 -11.32 -7.164 1 97.31 261 LEU B CA 1
ATOM 5761 C C . LEU B 1 261 ? 0.655 -10.156 -6.91 1 97.31 261 LEU B C 1
ATOM 5763 O O . LEU B 1 261 ? -0.522 -10.359 -6.605 1 97.31 261 LEU B O 1
ATOM 5767 N N . GLU B 1 262 ? 1.2 -8.977 -7.039 1 97.06 262 GLU B N 1
ATOM 5768 C CA . GLU B 1 262 ? 0.377 -7.781 -6.871 1 97.06 262 GLU B CA 1
ATOM 5769 C C . GLU B 1 262 ? -0.765 -7.754 -7.883 1 97.06 262 GLU B C 1
ATOM 5771 O O . GLU B 1 262 ? -1.911 -7.473 -7.523 1 97.06 262 GLU B O 1
ATOM 5776 N N . ARG B 1 263 ? -0.482 -8.062 -9.117 1 95.81 263 ARG B N 1
ATOM 5777 C CA . ARG B 1 263 ? -1.515 -8.062 -10.148 1 95.81 263 ARG B CA 1
ATOM 5778 C C . ARG B 1 263 ? -2.551 -9.148 -9.883 1 95.81 263 ARG B C 1
ATOM 5780 O O . ARG B 1 263 ? -3.744 -8.945 -10.117 1 95.81 263 ARG B O 1
ATOM 5787 N N . LEU B 1 264 ? -2.043 -10.25 -9.438 1 92.62 264 LEU B N 1
ATOM 5788 C CA . LEU B 1 264 ? -2.943 -11.359 -9.125 1 92.62 264 LEU B CA 1
ATOM 5789 C C . LEU B 1 264 ? -3.938 -10.961 -8.039 1 92.62 264 LEU B C 1
ATOM 5791 O O . LEU B 1 264 ? -5.145 -11.172 -8.188 1 92.62 264 LEU B O 1
ATOM 5795 N N . ILE B 1 265 ? -3.484 -10.359 -7.02 1 91.12 265 ILE B N 1
ATOM 5796 C CA . ILE B 1 265 ? -4.316 -9.977 -5.883 1 91.12 265 ILE B CA 1
ATOM 5797 C C . ILE B 1 265 ? -5.316 -8.906 -6.316 1 91.12 265 ILE B C 1
ATOM 5799 O O . ILE B 1 265 ? -6.496 -8.969 -5.957 1 91.12 265 ILE B O 1
ATOM 5803 N N . CYS B 1 266 ? -4.836 -7.934 -7.039 1 90.25 266 CYS B N 1
ATOM 5804 C CA . CYS B 1 266 ? -5.719 -6.875 -7.52 1 90.25 266 CYS B CA 1
ATOM 5805 C C . CYS B 1 266 ? -6.844 -7.449 -8.375 1 90.25 266 CYS B C 1
ATOM 5807 O O . CYS B 1 266 ? -7.992 -7.02 -8.258 1 90.25 266 CYS B O 1
ATOM 5809 N N . GLN B 1 267 ? -6.531 -8.391 -9.172 1 87 267 GLN B N 1
ATOM 5810 C CA . GLN B 1 267 ? -7.543 -9.008 -10.031 1 87 267 GLN B CA 1
ATOM 5811 C C . GLN B 1 267 ? -8.562 -9.781 -9.203 1 87 267 GLN B C 1
ATOM 5813 O O . GLN B 1 267 ? -9.773 -9.656 -9.43 1 87 267 GLN B O 1
ATOM 5818 N N . VAL B 1 268 ? -8.023 -10.57 -8.32 1 82.19 268 VAL B N 1
ATOM 5819 C CA . VAL B 1 268 ? -8.898 -11.453 -7.543 1 82.19 268 VAL B CA 1
ATOM 5820 C C . VAL B 1 268 ? -9.859 -10.609 -6.711 1 82.19 268 VAL B C 1
ATOM 5822 O O . VAL B 1 268 ? -11.047 -10.945 -6.594 1 82.19 268 VAL B O 1
ATOM 5825 N N . LEU B 1 269 ? -9.383 -9.531 -6.211 1 81.19 269 LEU B N 1
ATOM 5826 C CA . LEU B 1 269 ? -10.195 -8.727 -5.305 1 81.19 269 LEU B CA 1
ATOM 5827 C C . LEU B 1 269 ? -10.914 -7.621 -6.066 1 81.19 269 LEU B C 1
ATOM 5829 O O . LEU B 1 269 ? -11.773 -6.934 -5.508 1 81.19 269 LEU B O 1
ATOM 5833 N N . GLY B 1 270 ? -10.562 -7.457 -7.348 1 81.69 270 GLY B N 1
ATOM 5834 C CA . GLY B 1 270 ? -11.172 -6.395 -8.133 1 81.69 270 GLY B CA 1
ATOM 5835 C C . GLY B 1 270 ? -10.812 -5.008 -7.629 1 81.69 270 GLY B C 1
ATOM 5836 O O . GLY B 1 270 ? -11.672 -4.129 -7.551 1 81.69 270 GLY B O 1
ATOM 5837 N N . LEU B 1 271 ? -9.617 -4.793 -7.25 1 86.69 271 LEU B N 1
ATOM 5838 C CA . LEU B 1 271 ? -9.148 -3.537 -6.676 1 86.69 271 LEU B CA 1
ATOM 5839 C C . LEU B 1 271 ? -8.211 -2.814 -7.633 1 86.69 271 LEU B C 1
ATOM 5841 O O . LEU B 1 271 ? -7.637 -3.434 -8.531 1 86.69 271 LEU B O 1
ATOM 5845 N N . PRO B 1 272 ? -8.07 -1.462 -7.418 1 89.56 272 PRO B N 1
ATOM 5846 C CA . PRO B 1 272 ? -7.086 -0.729 -8.219 1 89.56 272 PRO B CA 1
ATOM 5847 C C . PRO B 1 272 ? -5.664 -1.258 -8.031 1 89.56 272 PRO B C 1
ATOM 5849 O O . PRO B 1 272 ? -5.348 -1.838 -6.988 1 89.56 272 PRO B O 1
ATOM 5852 N N . LEU B 1 273 ? -4.883 -0.992 -9.023 1 93.31 273 LEU B N 1
ATOM 5853 C CA . LEU B 1 273 ? -3.49 -1.423 -9 1 93.31 273 LEU B CA 1
ATOM 5854 C C . LEU B 1 273 ? -2.691 -0.631 -7.969 1 93.31 273 LEU B C 1
ATOM 5856 O O . LEU B 1 273 ? -2.949 0.556 -7.758 1 93.31 273 LEU B O 1
ATOM 5860 N N . ASP B 1 274 ? -1.73 -1.306 -7.355 1 9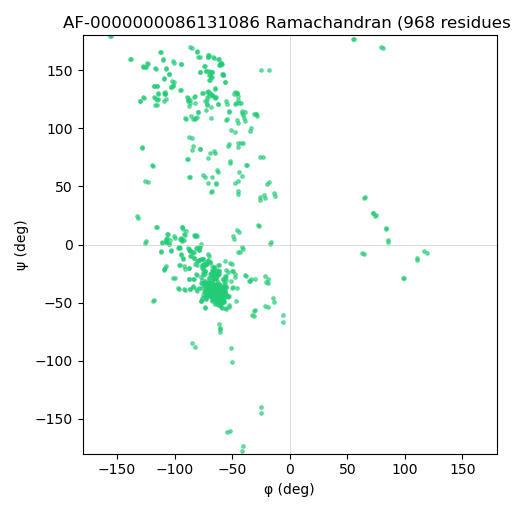3.06 274 ASP B N 1
ATOM 5861 C CA . ASP B 1 274 ? -0.838 -0.638 -6.414 1 93.06 274 ASP B CA 1
ATOM 5862 C C . ASP B 1 274 ? 0.362 -0.026 -7.133 1 93.06 274 ASP B C 1
ATOM 5864 O O . ASP B 1 274 ? 0.968 0.927 -6.641 1 93.06 274 ASP B O 1
ATOM 5868 N N . VAL B 1 275 ? 0.735 -0.63 -8.203 1 94.62 275 VAL B N 1
ATOM 5869 C CA . VAL B 1 275 ? 1.905 -0.195 -8.961 1 94.62 275 VAL B CA 1
ATOM 5870 C C . VAL B 1 275 ? 1.481 0.257 -10.352 1 94.62 275 VAL B C 1
ATOM 5872 O O . VAL B 1 275 ? 0.856 -0.503 -11.094 1 94.62 275 VAL B O 1
ATOM 5875 N N . GLN B 1 276 ? 1.872 1.426 -10.648 1 91.88 276 GLN B N 1
ATOM 5876 C CA . GLN B 1 276 ? 1.618 1.927 -12 1 91.88 276 GLN B CA 1
ATOM 5877 C C . GLN B 1 276 ? 2.82 1.69 -12.906 1 91.88 276 GLN B C 1
ATOM 5879 O O . GLN B 1 276 ? 3.949 2.043 -12.562 1 91.88 276 GLN B O 1
ATOM 5884 N N . ASP B 1 277 ? 2.521 1.19 -14.047 1 90.38 277 ASP B N 1
ATOM 5885 C CA . ASP B 1 277 ? 3.602 0.821 -14.953 1 90.38 277 ASP B CA 1
ATOM 5886 C C . ASP B 1 277 ? 4.371 2.055 -15.422 1 90.38 277 ASP B C 1
ATOM 5888 O O . ASP B 1 277 ? 5.566 1.977 -15.703 1 90.38 277 ASP B O 1
ATOM 5892 N N . ASP B 1 278 ? 3.705 3.141 -15.438 1 86.62 278 ASP B N 1
ATOM 5893 C CA . ASP B 1 278 ? 4.352 4.371 -15.875 1 86.62 278 ASP B CA 1
ATOM 5894 C C . ASP B 1 278 ? 5.406 4.828 -14.867 1 86.62 278 ASP B C 1
ATOM 5896 O O . ASP B 1 278 ? 6.258 5.664 -15.188 1 86.62 278 ASP B O 1
ATOM 5900 N N . ASP B 1 279 ? 5.375 4.312 -13.734 1 87.19 279 ASP B N 1
ATOM 5901 C CA . ASP B 1 279 ? 6.332 4.688 -12.695 1 87.19 279 ASP B CA 1
ATOM 5902 C C . ASP B 1 279 ? 7.512 3.719 -12.656 1 87.19 279 ASP B C 1
ATOM 5904 O O . ASP B 1 279 ? 8.438 3.887 -11.859 1 87.19 279 ASP B O 1
ATOM 5908 N N . VAL B 1 280 ? 7.484 2.689 -13.484 1 89.69 280 VAL B N 1
ATOM 5909 C CA . VAL B 1 280 ? 8.438 1.59 -13.391 1 89.69 280 VAL B CA 1
ATOM 5910 C C . VAL B 1 280 ? 9.312 1.552 -14.641 1 89.69 280 VAL B C 1
ATOM 5912 O O . VAL B 1 280 ? 8.82 1.728 -15.758 1 89.69 280 VAL B O 1
ATOM 5915 N N . ASP B 1 281 ? 10.602 1.355 -14.477 1 88.19 281 ASP B N 1
ATOM 5916 C CA . ASP B 1 281 ? 11.469 1.19 -15.641 1 88.19 281 ASP B CA 1
ATOM 5917 C C . ASP B 1 281 ? 12.391 -0.02 -15.469 1 88.19 281 ASP B C 1
ATOM 5919 O O . ASP B 1 281 ? 13.477 -0.069 -16.047 1 88.19 281 ASP B O 1
ATOM 5923 N N . VAL B 1 282 ? 12.031 -0.938 -14.703 1 92.56 282 VAL B N 1
ATOM 5924 C CA . VAL B 1 282 ? 12.812 -2.148 -14.477 1 92.56 282 VAL B CA 1
ATOM 5925 C C . VAL B 1 282 ? 12.75 -3.041 -15.711 1 92.56 282 VAL B C 1
ATOM 5927 O O . VAL B 1 282 ? 11.664 -3.359 -16.203 1 92.56 282 VAL B O 1
ATOM 5930 N N . CYS B 1 283 ? 13.867 -3.385 -16.156 1 92.75 283 CYS B N 1
ATOM 5931 C CA . CYS B 1 283 ? 13.914 -4.281 -17.297 1 92.75 283 CYS B CA 1
ATOM 5932 C C . CYS B 1 283 ? 13.508 -5.695 -16.906 1 92.75 283 CYS B C 1
ATOM 5934 O O . CYS B 1 283 ? 13.727 -6.113 -15.766 1 92.75 283 CYS B O 1
ATOM 5936 N N . LEU B 1 284 ? 12.906 -6.418 -17.875 1 94 284 LEU B N 1
ATOM 5937 C CA . LEU B 1 284 ? 12.547 -7.812 -17.656 1 94 284 LEU B CA 1
ATOM 5938 C C . LEU B 1 284 ? 13.781 -8.656 -17.359 1 94 284 LEU B C 1
ATOM 5940 O O . LEU B 1 284 ? 14.891 -8.297 -17.766 1 94 284 LEU B O 1
ATOM 5944 N N . PRO B 1 285 ? 13.609 -9.758 -16.672 1 89.12 285 PRO B N 1
ATOM 5945 C CA . PRO B 1 285 ? 14.75 -10.57 -16.25 1 89.12 285 PRO B CA 1
ATOM 5946 C C . PRO B 1 285 ? 15.617 -11.031 -17.422 1 89.12 285 PRO B C 1
ATOM 5948 O O . PRO B 1 285 ? 16.828 -11.172 -17.281 1 89.12 285 PRO B O 1
ATOM 5951 N N . THR B 1 286 ? 15.07 -11.219 -18.562 1 86.38 286 THR B N 1
ATOM 5952 C CA . THR B 1 286 ? 15.812 -11.781 -19.672 1 86.38 286 THR B CA 1
ATOM 5953 C C . THR B 1 286 ? 16.203 -10.688 -20.672 1 86.38 286 THR B C 1
ATOM 5955 O O . THR B 1 286 ? 16.906 -10.953 -21.641 1 86.38 286 THR B O 1
ATOM 5958 N N . THR B 1 287 ? 15.75 -9.477 -20.469 1 83 287 THR B N 1
ATOM 5959 C CA . THR B 1 287 ? 16 -8.398 -21.422 1 83 287 THR B CA 1
ATOM 5960 C C . THR B 1 287 ? 16.531 -7.16 -20.719 1 83 287 THR B C 1
ATOM 5962 O O . THR B 1 287 ? 15.922 -6.664 -19.781 1 83 287 THR B O 1
ATOM 5965 N N . GLU B 1 288 ? 17.766 -6.695 -21.188 1 82.5 288 GLU B N 1
ATOM 5966 C CA . GLU B 1 288 ? 18.359 -5.488 -20.609 1 82.5 288 GLU B CA 1
ATOM 5967 C C . GLU B 1 288 ? 18.422 -4.367 -21.656 1 82.5 288 GLU B C 1
ATOM 5969 O O . GLU B 1 288 ? 18.969 -4.547 -22.734 1 82.5 288 GLU B O 1
ATOM 5974 N N . LEU B 1 289 ? 17.859 -3.264 -21.297 1 77.19 289 LEU B N 1
ATOM 5975 C CA . LEU B 1 289 ? 17.812 -2.131 -22.219 1 77.19 289 LEU B CA 1
ATOM 5976 C C . LEU B 1 289 ? 18.875 -1.096 -21.859 1 77.19 289 LEU B C 1
ATOM 5978 O O . LEU B 1 289 ? 19.266 -0.28 -22.703 1 77.19 289 LEU B O 1
ATOM 5982 N N . HIS B 1 290 ? 19.281 -0.952 -20.625 1 72.75 290 HIS B N 1
ATOM 5983 C CA . HIS B 1 290 ? 20.188 0.09 -20.172 1 72.75 290 HIS B CA 1
ATOM 5984 C C . HIS B 1 290 ? 21.641 -0.317 -20.375 1 72.75 290 HIS B C 1
ATOM 5986 O O . HIS B 1 290 ? 22.031 -1.446 -20.062 1 72.75 290 HIS B O 1
ATOM 5992 N N . ARG B 1 291 ? 22.312 -0.178 -21.703 1 58.84 291 ARG B N 1
ATOM 5993 C CA . ARG B 1 291 ? 23.594 -0.613 -22.266 1 58.84 291 ARG B CA 1
ATOM 5994 C C . ARG B 1 291 ? 24.75 -0.097 -21.422 1 58.84 291 ARG B C 1
ATOM 5996 O O . ARG B 1 291 ? 25.906 -0.203 -21.828 1 58.84 291 ARG B O 1
ATOM 6003 N N . ASN B 1 292 ? 24.797 0.757 -20.547 1 47.78 292 ASN B N 1
ATOM 6004 C CA . ASN B 1 292 ? 26.188 1.111 -20.328 1 47.78 292 ASN B CA 1
ATOM 6005 C C . ASN B 1 292 ? 27.078 -0.13 -20.219 1 47.78 292 ASN B C 1
ATOM 6007 O O . ASN B 1 292 ? 28.281 -0.02 -20.031 1 47.78 292 ASN B O 1
ATOM 6011 N N . SER B 1 293 ? 26.797 -1.061 -19.516 1 40.66 293 SER B N 1
ATOM 6012 C CA . SER B 1 293 ? 27.938 -1.894 -19.156 1 40.66 293 SER B CA 1
ATOM 6013 C C . SER B 1 293 ? 28.469 -2.646 -20.359 1 40.66 293 SER B C 1
ATOM 6015 O O . SER B 1 293 ? 27.703 -3.137 -21.188 1 40.66 293 SER B O 1
ATOM 6017 N N . ALA B 1 294 ? 29.688 -2.459 -20.797 1 37.38 294 ALA B N 1
ATOM 6018 C CA . ALA B 1 294 ? 30.562 -3.342 -21.562 1 37.38 294 ALA B CA 1
ATOM 6019 C C . ALA B 1 294 ? 30.141 -4.801 -21.422 1 37.38 294 ALA B C 1
ATOM 6021 O O . ALA B 1 294 ? 30.656 -5.676 -22.109 1 37.38 294 ALA B O 1
ATOM 6022 N N . ALA B 1 295 ? 30 -5.27 -20.188 1 36.31 295 ALA B N 1
ATOM 6023 C CA . ALA B 1 295 ? 29.875 -6.723 -20.062 1 36.31 295 ALA B CA 1
ATOM 6024 C C . ALA B 1 295 ? 28.484 -7.188 -20.5 1 36.31 295 ALA B C 1
ATOM 6026 O O . ALA B 1 295 ? 27.484 -6.895 -19.844 1 36.31 295 ALA B O 1
ATOM 6027 N N . ALA B 1 296 ? 27.984 -7.008 -21.688 1 39.19 296 ALA B N 1
ATOM 6028 C CA . ALA B 1 296 ? 27.016 -7.984 -22.172 1 39.19 296 ALA B CA 1
ATOM 6029 C C . ALA B 1 296 ? 27 -9.227 -21.281 1 39.19 296 ALA B C 1
ATOM 6031 O O . ALA B 1 296 ? 27.844 -10.117 -21.438 1 39.19 296 ALA B O 1
ATOM 6032 N N . VAL B 1 297 ? 27.062 -9.07 -20.031 1 36.88 297 VAL B N 1
ATOM 6033 C CA . VAL B 1 297 ? 26.969 -10.375 -19.391 1 36.88 297 VAL B CA 1
ATOM 6034 C C . VAL B 1 297 ? 25.875 -11.203 -20.047 1 36.88 297 VAL B C 1
ATOM 6036 O O . VAL B 1 297 ? 24.688 -10.875 -19.922 1 36.88 297 VAL B O 1
ATOM 6039 N N . HIS B 1 298 ? 25.969 -11.523 -21.281 1 37.22 298 HIS B N 1
ATOM 6040 C CA . HIS B 1 298 ? 25.406 -12.812 -21.625 1 37.22 298 HIS B CA 1
ATOM 6041 C C . HIS B 1 298 ? 25.391 -13.758 -20.422 1 37.22 298 HIS B C 1
ATOM 6043 O O . HIS B 1 298 ? 26.406 -14.391 -20.125 1 37.22 298 HIS B O 1
ATOM 6049 N N . THR B 1 299 ? 25.094 -13.367 -19.297 1 37.12 299 THR B N 1
ATOM 6050 C CA . THR B 1 299 ? 25.078 -14.445 -18.312 1 37.12 299 THR B CA 1
ATOM 6051 C C . THR B 1 299 ? 24.609 -15.75 -18.953 1 37.12 299 THR B C 1
ATOM 6053 O O . THR B 1 299 ? 23.516 -15.812 -19.516 1 37.12 299 THR B O 1
ATOM 6056 N N . PRO B 1 300 ? 25.578 -16.609 -19.281 1 37.75 300 PRO B N 1
ATOM 6057 C CA . PRO B 1 300 ? 25.375 -17.938 -19.844 1 37.75 300 PRO B CA 1
ATOM 6058 C C . PRO B 1 300 ? 24 -18.516 -19.484 1 37.75 300 PRO B C 1
ATOM 6060 O O . PRO B 1 300 ? 23.297 -17.969 -18.641 1 37.75 300 PRO B O 1
ATOM 6063 N N . ASP B 1 301 ? 23.922 -20.031 -19.25 1 37.56 301 ASP B N 1
ATOM 6064 C CA . ASP B 1 301 ? 23.391 -21.375 -19.453 1 37.56 301 ASP B CA 1
ATOM 6065 C C . ASP B 1 301 ? 22.172 -21.625 -18.562 1 37.56 301 ASP B C 1
ATOM 6067 O O . ASP B 1 301 ? 21.156 -22.141 -19.016 1 37.56 301 ASP B O 1
ATOM 6071 N N . LEU B 1 302 ? 22.578 -22.047 -17.281 1 41.03 302 LEU B N 1
ATOM 6072 C CA . LEU B 1 302 ? 21.719 -22.922 -16.469 1 41.03 302 LEU B CA 1
ATOM 6073 C C . LEU B 1 302 ? 20.375 -22.266 -16.219 1 41.03 302 LEU B C 1
ATOM 6075 O O . LEU B 1 302 ? 19.344 -22.938 -16.25 1 41.03 302 LEU B O 1
ATOM 6079 N N . GLY B 1 303 ? 20.234 -20.828 -15.586 1 48.78 303 GLY B N 1
ATOM 6080 C CA . GLY B 1 303 ? 19.141 -20.203 -14.859 1 48.78 303 GLY B CA 1
ATOM 6081 C C . GLY B 1 303 ? 18.172 -19.453 -15.75 1 48.78 303 GLY B C 1
ATOM 6082 O O . GLY B 1 303 ? 17.375 -18.641 -15.273 1 48.78 303 GLY B O 1
ATOM 6083 N N . THR B 1 304 ? 18.406 -19.656 -16.938 1 59.22 304 THR B N 1
ATOM 6084 C CA . THR B 1 304 ? 17.75 -18.969 -18.047 1 59.22 304 THR B CA 1
ATOM 6085 C C . THR B 1 304 ? 16.281 -19.375 -18.141 1 59.22 304 THR B C 1
ATOM 6087 O O . THR B 1 304 ? 15.422 -18.547 -18.391 1 59.22 304 THR B O 1
ATOM 6090 N N . SER B 1 305 ? 16.297 -20.75 -17.953 1 64.12 305 SER B N 1
ATOM 6091 C CA . SER B 1 305 ? 14.914 -21.203 -18.109 1 64.12 305 SER B CA 1
ATOM 6092 C C . SER B 1 305 ? 14.008 -20.625 -17.031 1 64.12 305 SER B C 1
ATOM 6094 O O . SER B 1 305 ? 12.867 -20.25 -17.312 1 64.12 305 SER B O 1
ATOM 6096 N N . GLN B 1 306 ? 14.617 -20.609 -15.859 1 73.38 306 GLN B N 1
ATOM 6097 C CA . GLN B 1 306 ? 13.82 -20.078 -14.758 1 73.38 306 GLN B CA 1
ATOM 6098 C C . GLN B 1 306 ? 13.523 -18.594 -14.961 1 73.38 306 GLN B C 1
ATOM 6100 O O . GLN B 1 306 ? 12.414 -18.125 -14.703 1 73.38 306 GLN B O 1
ATOM 6105 N N . LEU B 1 307 ? 14.406 -18 -15.492 1 85.12 307 LEU B N 1
ATOM 6106 C CA . LEU B 1 307 ? 14.203 -16.578 -15.727 1 85.12 307 LEU B CA 1
ATOM 6107 C C . LEU B 1 307 ? 13.242 -16.344 -16.891 1 85.12 307 LEU B C 1
ATOM 6109 O O . LEU B 1 307 ? 12.539 -15.336 -16.938 1 85.12 307 LEU B O 1
ATOM 6113 N N . GLN B 1 308 ? 13.234 -17.375 -17.703 1 88.06 308 GLN B N 1
ATOM 6114 C CA . GLN B 1 308 ? 12.297 -17.281 -18.812 1 88.06 308 GLN B CA 1
ATOM 6115 C C . GLN B 1 308 ? 10.852 -17.406 -18.344 1 88.06 308 GLN B C 1
ATOM 6117 O O . GLN B 1 308 ? 9.969 -16.703 -18.828 1 88.06 308 GLN B O 1
ATOM 6122 N N . LEU B 1 309 ? 10.664 -18.359 -17.453 1 91.94 309 LEU B N 1
ATOM 6123 C CA . LEU B 1 309 ? 9.32 -18.516 -16.891 1 91.94 309 LEU B CA 1
ATOM 6124 C C . LEU B 1 309 ? 8.875 -17.234 -16.188 1 91.94 309 LEU B C 1
ATOM 6126 O O . LEU B 1 309 ? 7.758 -16.766 -16.406 1 91.94 309 LEU B O 1
ATOM 6130 N N . LEU B 1 310 ? 9.766 -16.656 -15.391 1 94.12 310 LEU B N 1
ATOM 6131 C CA . LEU B 1 310 ? 9.43 -15.414 -14.711 1 94.12 310 LEU B CA 1
ATOM 6132 C C . LEU B 1 310 ? 9.133 -14.305 -15.711 1 94.12 310 LEU B C 1
ATOM 6134 O O . LEU B 1 310 ? 8.234 -13.492 -15.492 1 94.12 310 LEU B O 1
ATOM 6138 N N . THR B 1 311 ? 9.867 -14.273 -16.766 1 94.38 311 THR B N 1
ATOM 6139 C CA . THR B 1 311 ? 9.641 -13.266 -17.781 1 94.38 311 THR B CA 1
ATOM 6140 C C . THR B 1 311 ? 8.25 -13.414 -18.406 1 94.38 311 THR B C 1
ATOM 6142 O O . THR B 1 311 ? 7.523 -12.438 -18.547 1 94.38 311 THR B O 1
ATOM 6145 N N . LEU B 1 312 ? 7.91 -14.602 -18.75 1 94.06 312 LEU B N 1
ATOM 6146 C CA . LEU B 1 312 ? 6.598 -14.844 -19.328 1 94.06 312 LEU B CA 1
ATOM 6147 C C . LEU B 1 312 ? 5.488 -14.492 -18.344 1 94.06 312 LEU B C 1
ATOM 6149 O O . LEU B 1 312 ? 4.484 -13.883 -18.734 1 94.06 312 LEU B O 1
ATOM 6153 N N . LEU B 1 313 ? 5.719 -14.859 -17.109 1 95.62 313 LEU B N 1
ATOM 6154 C CA . LEU B 1 313 ? 4.734 -14.539 -16.094 1 95.62 313 LEU B CA 1
ATOM 6155 C C . LEU B 1 313 ? 4.637 -13.031 -15.875 1 95.62 313 LEU B C 1
ATOM 6157 O O . LEU B 1 313 ? 3.547 -12.508 -15.648 1 95.62 313 LEU B O 1
ATOM 6161 N N . SER B 1 314 ? 5.758 -12.359 -15.922 1 97.31 314 SER B N 1
ATOM 6162 C CA . SER B 1 314 ? 5.777 -10.914 -15.773 1 97.31 314 SER B CA 1
ATOM 6163 C C . SER B 1 314 ? 5.023 -10.227 -16.906 1 97.31 314 SER B C 1
ATOM 6165 O O . SER B 1 314 ? 4.25 -9.297 -16.672 1 97.31 314 SER B O 1
ATOM 6167 N N . LYS B 1 315 ? 5.25 -10.672 -18.094 1 96.5 315 LYS B N 1
ATOM 6168 C CA . LYS B 1 315 ? 4.527 -10.125 -19.234 1 96.5 315 LYS B CA 1
ATOM 6169 C C . LYS B 1 315 ? 3.025 -10.359 -19.094 1 96.5 315 LYS B C 1
ATOM 6171 O O . LYS B 1 315 ? 2.221 -9.484 -19.422 1 96.5 315 LYS B O 1
ATOM 6176 N N . HIS B 1 316 ? 2.707 -11.508 -18.703 1 97.06 316 HIS B N 1
ATOM 6177 C CA . HIS B 1 316 ? 1.298 -11.797 -18.469 1 97.06 316 HIS B CA 1
ATOM 6178 C C . HIS B 1 316 ? 0.718 -10.867 -17.406 1 97.06 316 HIS B C 1
ATOM 6180 O O . HIS B 1 316 ? -0.417 -10.398 -17.547 1 97.06 316 HIS B O 1
ATOM 6186 N N . ALA B 1 317 ? 1.479 -10.695 -16.359 1 97.69 317 ALA B N 1
ATOM 6187 C CA . ALA B 1 317 ? 1.034 -9.797 -15.305 1 97.69 317 ALA B CA 1
ATOM 6188 C C . ALA B 1 317 ? 0.818 -8.383 -15.836 1 97.69 317 ALA B C 1
ATOM 6190 O O . ALA B 1 317 ? -0.091 -7.676 -15.391 1 97.69 317 ALA B O 1
ATOM 6191 N N . GLN B 1 318 ? 1.656 -7.922 -16.703 1 97 318 GLN B N 1
ATOM 6192 C CA . GLN B 1 318 ? 1.458 -6.625 -17.328 1 97 318 GLN B CA 1
ATOM 6193 C C . GLN B 1 318 ? 0.127 -6.578 -18.078 1 97 318 GLN B C 1
ATOM 6195 O O . GLN B 1 318 ? -0.593 -5.578 -18.016 1 97 318 GLN B O 1
ATOM 6200 N N . LEU B 1 319 ? -0.159 -7.648 -18.781 1 96.38 319 LEU B N 1
ATOM 6201 C CA . LEU B 1 319 ? -1.423 -7.742 -19.5 1 96.38 319 LEU B CA 1
ATOM 6202 C C . LEU B 1 319 ? -2.604 -7.711 -18.531 1 96.38 319 LEU B C 1
ATOM 6204 O O . LEU B 1 319 ? -3.605 -7.039 -18.797 1 96.38 319 LEU B O 1
ATOM 6208 N N . ARG B 1 320 ? -2.457 -8.484 -17.5 1 94.69 320 ARG B N 1
ATOM 6209 C CA . ARG B 1 320 ? -3.475 -8.453 -16.453 1 94.69 320 ARG B CA 1
ATOM 6210 C C . ARG B 1 320 ? -3.713 -7.027 -15.969 1 94.69 320 ARG B C 1
ATOM 6212 O O . ARG B 1 320 ? -4.859 -6.613 -15.773 1 94.69 320 ARG B O 1
ATOM 6219 N N . GLY B 1 321 ? -2.627 -6.309 -15.758 1 94.44 321 GLY B N 1
ATOM 6220 C CA . GLY B 1 321 ? -2.742 -4.918 -15.352 1 94.44 321 GLY B CA 1
ATOM 6221 C C . GLY B 1 321 ? -3.467 -4.055 -16.359 1 94.44 321 GLY B C 1
ATOM 6222 O O . GLY B 1 321 ? -4.297 -3.223 -16 1 94.44 321 GLY B O 1
ATOM 6223 N N . MET B 1 322 ? -3.215 -4.262 -17.578 1 93.62 322 MET B N 1
ATOM 6224 C CA . MET B 1 322 ? -3.863 -3.504 -18.641 1 93.62 322 MET B CA 1
ATOM 6225 C C . MET B 1 322 ? -5.363 -3.779 -18.672 1 93.62 322 MET B C 1
ATOM 6227 O O . MET B 1 322 ? -6.164 -2.867 -18.891 1 93.62 322 MET B O 1
ATOM 6231 N N . ILE B 1 323 ? -5.684 -4.992 -18.469 1 91.31 323 ILE B N 1
ATOM 6232 C CA . ILE B 1 323 ? -7.09 -5.375 -18.469 1 91.31 323 ILE B CA 1
ATOM 6233 C C . ILE B 1 323 ? -7.805 -4.703 -17.297 1 91.31 323 ILE B C 1
ATOM 6235 O O . ILE B 1 323 ? -8.898 -4.156 -17.453 1 91.31 323 ILE B O 1
ATOM 6239 N N . LEU B 1 324 ? -7.203 -4.75 -16.156 1 88.44 324 LEU B N 1
ATOM 6240 C CA . LEU B 1 324 ? -7.797 -4.145 -14.969 1 88.44 324 LEU B CA 1
ATOM 6241 C C . LEU B 1 324 ? -7.961 -2.639 -15.148 1 88.44 324 LEU B C 1
ATOM 6243 O O . LEU B 1 324 ? -8.977 -2.068 -14.742 1 88.44 324 LEU B O 1
ATOM 6247 N N . GLU B 1 325 ? -6.941 -1.991 -15.711 1 87.75 325 GLU B N 1
ATOM 6248 C CA . GLU B 1 325 ? -7.02 -0.555 -15.961 1 87.75 325 GLU B CA 1
ATOM 6249 C C . GLU B 1 325 ? -8.117 -0.224 -16.953 1 87.75 325 GLU B C 1
ATOM 6251 O O . GLU B 1 325 ? -8.766 0.823 -16.859 1 87.75 325 GLU B O 1
ATOM 6256 N N . LEU B 1 326 ? -8.297 -1.079 -17.828 1 83.69 326 LEU B N 1
ATOM 6257 C CA . LEU B 1 326 ? -9.328 -0.884 -18.844 1 83.69 326 LEU B CA 1
ATOM 6258 C C . LEU B 1 326 ? -10.719 -1.034 -18.25 1 83.69 326 LEU B C 1
ATOM 6260 O O . LEU B 1 326 ? -11.633 -0.276 -18.578 1 83.69 326 LEU B O 1
ATOM 6264 N N . ARG B 1 327 ? -10.852 -1.885 -17.281 1 77.31 327 ARG B N 1
ATOM 6265 C CA . ARG B 1 327 ? -12.188 -2.275 -16.859 1 77.31 327 ARG B CA 1
ATOM 6266 C C . ARG B 1 327 ? -12.531 -1.666 -15.5 1 77.31 327 ARG B C 1
ATOM 6268 O O . ARG B 1 327 ? -13.703 -1.555 -15.133 1 77.31 327 ARG B O 1
ATOM 6275 N N . HIS B 1 328 ? -11.539 -1.231 -14.672 1 71.5 328 HIS B N 1
ATOM 6276 C CA . HIS B 1 328 ? -11.797 -0.831 -13.297 1 71.5 328 HIS B CA 1
ATOM 6277 C C . HIS B 1 328 ? -11.703 0.683 -13.133 1 71.5 328 HIS B C 1
ATOM 6279 O O . HIS B 1 328 ? -11.93 1.21 -12.039 1 71.5 328 HIS B O 1
ATOM 6285 N N . LYS B 1 329 ? -11.516 1.398 -14.141 1 70.75 329 LYS B N 1
ATOM 6286 C CA . LYS B 1 329 ? -11.383 2.846 -14 1 70.75 329 LYS B CA 1
ATOM 6287 C C . LYS B 1 329 ? -12.734 3.496 -13.719 1 70.75 329 LYS B C 1
ATOM 6289 O O . LYS B 1 329 ? -13.781 2.91 -13.992 1 70.75 329 LYS B O 1
ATOM 6294 N N . SER B 1 330 ? -12.602 4.598 -13.086 1 63.72 330 SER B N 1
ATOM 6295 C CA . SER B 1 330 ? -13.797 5.34 -12.703 1 63.72 330 SER B CA 1
ATOM 6296 C C . SER B 1 330 ? -14.602 5.758 -13.93 1 63.72 330 SER B C 1
ATOM 6298 O O . SER B 1 330 ? -14.062 5.848 -15.031 1 63.72 330 SER B O 1
ATOM 6300 N N . LEU B 1 331 ? -15.852 5.934 -13.727 1 61.47 331 LEU B N 1
ATOM 6301 C CA . LEU B 1 331 ? -16.844 6.211 -14.766 1 61.47 331 LEU B CA 1
ATOM 6302 C C . LEU B 1 331 ? -16.438 7.449 -15.57 1 61.47 331 LEU B C 1
ATOM 6304 O O . LEU B 1 331 ? -16.688 7.512 -16.781 1 61.47 331 LEU B O 1
ATOM 6308 N N . HIS B 1 332 ? -15.781 8.273 -14.883 1 60.09 332 HIS B N 1
ATOM 6309 C CA . HIS B 1 332 ? -15.555 9.555 -15.523 1 60.09 332 HIS B CA 1
ATOM 6310 C C . HIS B 1 332 ? -14.391 9.484 -16.5 1 60.09 332 HIS B C 1
ATOM 6312 O O . HIS B 1 332 ? -14.25 10.344 -17.375 1 60.09 332 HIS B O 1
ATOM 6318 N N . VAL B 1 333 ? -13.656 8.438 -16.281 1 59.16 333 VAL B N 1
ATOM 6319 C CA . VAL B 1 333 ? -12.445 8.359 -17.094 1 59.16 333 VAL B CA 1
ATOM 6320 C C . VAL B 1 333 ? -12.555 7.195 -18.078 1 59.16 333 VAL B C 1
ATOM 6322 O O . VAL B 1 333 ? -11.734 7.062 -18.984 1 59.16 333 VAL B O 1
ATOM 6325 N N . ARG B 1 334 ? -13.539 6.426 -18.016 1 58.91 334 ARG B N 1
ATOM 6326 C CA . ARG B 1 334 ? -13.594 5.18 -18.766 1 58.91 334 ARG B CA 1
ATOM 6327 C C . ARG B 1 334 ? -13.625 5.453 -20.266 1 58.91 334 ARG B C 1
ATOM 6329 O O . ARG B 1 334 ? -14.594 6.016 -20.781 1 58.91 334 ARG B O 1
ATOM 6336 N N . GLU B 1 335 ? -12.531 5.711 -20.672 1 54.94 335 GLU B N 1
ATOM 6337 C CA . GLU B 1 335 ? -12.391 5.699 -22.125 1 54.94 335 GLU B CA 1
ATOM 6338 C C . GLU B 1 335 ? -12.547 4.285 -22.688 1 54.94 335 GLU B C 1
ATOM 6340 O O . GLU B 1 335 ? -11.562 3.572 -22.875 1 54.94 335 GLU B O 1
ATOM 6345 N N . ASP B 1 336 ? -13.578 3.518 -22.25 1 57.34 336 ASP B N 1
ATOM 6346 C CA . ASP B 1 336 ? -13.711 2.184 -22.828 1 57.34 336 ASP B CA 1
ATOM 6347 C C . ASP B 1 336 ? -13.703 2.244 -24.359 1 57.34 336 ASP B C 1
ATOM 6349 O O . ASP B 1 336 ? -14.758 2.197 -25 1 57.34 336 ASP B O 1
ATOM 6353 N N . SER B 1 337 ? -12.352 2.59 -24.734 1 69.56 337 SER B N 1
ATOM 6354 C CA . SER B 1 337 ? -12.312 2.682 -26.203 1 69.56 337 SER B CA 1
ATOM 6355 C C . SER B 1 337 ? -12.031 1.322 -26.828 1 69.56 337 SER B C 1
ATOM 6357 O O . SER B 1 337 ? -11.297 0.508 -26.266 1 69.56 337 SER B O 1
ATOM 6359 N N . MET B 1 338 ? -12.891 0.817 -27.609 1 76.19 338 MET B N 1
ATOM 6360 C CA . MET B 1 338 ? -12.742 -0.352 -28.484 1 76.19 338 MET B CA 1
ATOM 6361 C C . MET B 1 338 ? -11.297 -0.498 -28.953 1 76.19 338 MET B C 1
ATOM 6363 O O . MET B 1 338 ? -10.766 -1.609 -29 1 76.19 338 MET B O 1
ATOM 6367 N N . ASP B 1 339 ? -10.695 0.605 -29.031 1 82.62 339 ASP B N 1
ATOM 6368 C CA . ASP B 1 339 ? -9.312 0.581 -29.516 1 82.62 339 ASP B CA 1
ATOM 6369 C C . ASP B 1 339 ? -8.375 0.034 -28.438 1 82.62 339 ASP B C 1
ATOM 6371 O O . ASP B 1 339 ? -7.461 -0.739 -28.75 1 82.62 339 ASP B O 1
ATOM 6375 N N . ARG B 1 340 ? -8.609 0.422 -27.266 1 86.12 340 ARG B N 1
ATOM 6376 C CA . ARG B 1 340 ? -7.754 -0.051 -26.172 1 86.12 340 ARG B CA 1
ATOM 6377 C C . ARG B 1 340 ? -7.977 -1.536 -25.906 1 86.12 340 ARG B C 1
ATOM 6379 O O . ARG B 1 340 ? -7.031 -2.27 -25.625 1 86.12 340 ARG B O 1
ATOM 6386 N N . ALA B 1 341 ? -9.188 -2.016 -26.031 1 87 341 ALA B N 1
ATOM 6387 C CA . ALA B 1 341 ? -9.5 -3.432 -25.859 1 87 341 ALA B CA 1
ATOM 6388 C C . ALA B 1 341 ? -8.844 -4.281 -26.938 1 87 341 ALA B C 1
ATOM 6390 O O . ALA B 1 341 ? -8.328 -5.367 -26.656 1 87 341 ALA B O 1
ATOM 6391 N N . LEU B 1 342 ? -8.836 -3.77 -28.125 1 88.56 342 LEU B N 1
ATOM 6392 C CA . LEU B 1 342 ? -8.219 -4.473 -29.25 1 88.56 342 LEU B CA 1
ATOM 6393 C C . LEU B 1 342 ? -6.703 -4.551 -29.062 1 88.56 342 LEU B C 1
ATOM 6395 O O . LEU B 1 342 ? -6.086 -5.562 -29.406 1 88.56 342 LEU B O 1
ATOM 6399 N N . ASP B 1 343 ? -6.199 -3.498 -28.578 1 92.5 343 ASP B N 1
ATOM 6400 C CA . ASP B 1 343 ? -4.766 -3.498 -28.312 1 92.5 343 ASP B CA 1
ATOM 6401 C C . ASP B 1 343 ? -4.402 -4.559 -27.266 1 92.5 343 ASP B C 1
ATOM 6403 O O . ASP B 1 343 ? -3.422 -5.285 -27.438 1 92.5 343 ASP B O 1
ATOM 6407 N N . VAL B 1 344 ? -5.195 -4.648 -26.203 1 93.38 344 VAL B N 1
ATOM 6408 C CA . VAL B 1 344 ? -4.941 -5.633 -25.156 1 93.38 344 VAL B CA 1
ATOM 6409 C C . VAL B 1 344 ? -5.082 -7.043 -25.734 1 93.38 344 VAL B C 1
ATOM 6411 O O . VAL B 1 344 ? -4.27 -7.922 -25.438 1 93.38 344 VAL B O 1
ATOM 6414 N N . GLN B 1 345 ? -6.016 -7.266 -26.594 1 91.5 345 GLN B N 1
ATOM 6415 C CA . GLN B 1 345 ? -6.23 -8.57 -27.203 1 91.5 345 GLN B CA 1
ATOM 6416 C C . GLN B 1 345 ? -5.051 -8.961 -28.094 1 91.5 345 GLN B C 1
ATOM 6418 O O . GLN B 1 345 ? -4.633 -10.117 -28.109 1 91.5 345 GLN B O 1
ATOM 6423 N N . ALA B 1 346 ? -4.637 -7.992 -28.797 1 94.31 346 ALA B N 1
ATOM 6424 C CA . ALA B 1 346 ? -3.49 -8.242 -29.656 1 94.31 346 ALA B CA 1
ATOM 6425 C C . ALA B 1 346 ? -2.26 -8.633 -28.844 1 94.31 346 ALA B C 1
ATOM 6427 O O . ALA B 1 346 ? -1.521 -9.547 -29.219 1 94.31 346 ALA B O 1
ATOM 6428 N N . ARG B 1 347 ? -2.049 -7.953 -27.781 1 95.5 347 ARG B N 1
ATOM 6429 C CA . ARG B 1 347 ? -0.904 -8.234 -26.922 1 95.5 347 ARG B CA 1
ATOM 6430 C C . ARG B 1 347 ? -1.048 -9.594 -26.25 1 95.5 347 ARG B C 1
ATOM 6432 O O . ARG B 1 347 ? -0.057 -10.297 -26.047 1 95.5 347 ARG B O 1
ATOM 6439 N N . LEU B 1 348 ? -2.252 -9.953 -25.891 1 95.75 348 LEU B N 1
ATOM 6440 C CA . LEU B 1 348 ? -2.51 -11.258 -25.297 1 95.75 348 LEU B CA 1
ATOM 6441 C C . LEU B 1 348 ? -2.203 -12.375 -26.297 1 95.75 348 LEU B C 1
ATOM 6443 O O . LEU B 1 348 ? -1.61 -13.391 -25.938 1 95.75 348 LEU B O 1
ATOM 6447 N N . THR B 1 349 ? -2.582 -12.141 -27.5 1 93.38 349 THR B N 1
ATOM 6448 C CA . THR B 1 349 ? -2.305 -13.109 -28.547 1 93.38 349 THR B CA 1
ATOM 6449 C C . THR B 1 349 ? -0.803 -13.234 -28.797 1 93.38 349 THR B C 1
ATOM 6451 O O . THR B 1 349 ? -0.286 -14.344 -28.969 1 93.38 349 THR B O 1
ATOM 6454 N N . ARG B 1 350 ? -0.195 -12.117 -28.828 1 94.25 350 ARG B N 1
ATOM 6455 C CA . ARG B 1 350 ? 1.256 -12.125 -28.984 1 94.25 350 ARG B CA 1
ATOM 6456 C C . ARG B 1 350 ? 1.926 -12.898 -27.859 1 94.25 350 ARG B C 1
ATOM 6458 O O . ARG B 1 350 ? 2.875 -13.648 -28.094 1 94.25 350 ARG B O 1
ATOM 6465 N N . TRP B 1 351 ? 1.491 -12.664 -26.703 1 95.88 351 TRP B N 1
ATOM 6466 C CA . TRP B 1 351 ? 2.018 -13.375 -25.547 1 95.88 351 TRP B CA 1
ATOM 6467 C C . TRP B 1 351 ? 1.787 -14.875 -25.688 1 95.88 351 TRP B C 1
ATOM 6469 O O . TRP B 1 351 ? 2.68 -15.68 -25.391 1 95.88 351 TRP B O 1
ATOM 6479 N N . SER B 1 352 ? 0.639 -15.305 -26.109 1 92.69 352 SER B N 1
ATOM 6480 C CA . SER B 1 352 ? 0.329 -16.719 -26.312 1 92.69 352 SER B CA 1
ATOM 6481 C C . SER B 1 352 ? 1.255 -17.344 -27.344 1 92.69 352 SER B C 1
ATOM 6483 O O . SER B 1 352 ? 1.685 -18.484 -27.188 1 92.69 352 SER B O 1
ATOM 6485 N N . ASN B 1 353 ? 1.542 -16.578 -28.328 1 91.75 353 ASN B N 1
ATOM 6486 C CA . ASN B 1 353 ? 2.473 -17.062 -29.344 1 91.75 353 ASN B CA 1
ATOM 6487 C C . ASN B 1 353 ? 3.883 -17.219 -28.781 1 91.75 353 ASN B C 1
ATOM 6489 O O . ASN B 1 353 ? 4.586 -18.172 -29.125 1 91.75 353 ASN B O 1
ATOM 6493 N N . GLU B 1 354 ? 4.234 -16.297 -28.031 1 90 354 GLU B N 1
ATOM 6494 C CA . GLU B 1 354 ? 5.551 -16.391 -27.391 1 90 354 GLU B CA 1
ATOM 6495 C C . GLU B 1 354 ? 5.652 -17.609 -26.484 1 90 354 GLU B C 1
ATOM 6497 O O . GLU B 1 354 ? 6.695 -18.266 -26.438 1 90 354 GLU B O 1
ATOM 6502 N N . VAL B 1 355 ? 4.621 -17.859 -25.766 1 89.94 355 VAL B N 1
ATOM 6503 C CA . VAL B 1 355 ? 4.578 -19.047 -24.906 1 89.94 355 VAL B CA 1
ATOM 6504 C C . VAL B 1 355 ? 4.723 -20.312 -25.75 1 89.94 355 VAL B C 1
ATOM 6506 O O . VAL B 1 355 ? 5.496 -21.203 -25.406 1 89.94 355 VAL B O 1
ATOM 6509 N N . HIS B 1 356 ? 4.066 -20.344 -26.875 1 84.25 356 HIS B N 1
ATOM 6510 C CA . HIS B 1 356 ? 4.133 -21.484 -27.781 1 84.25 356 HIS B CA 1
ATOM 6511 C C . HIS B 1 356 ? 5.531 -21.641 -28.359 1 84.25 356 HIS B C 1
ATOM 6513 O O . HIS B 1 356 ? 6.066 -22.75 -28.406 1 84.25 356 HIS B O 1
ATOM 6519 N N . ASP B 1 357 ? 6.109 -20.547 -28.75 1 82.56 357 ASP B N 1
ATOM 6520 C CA . ASP B 1 357 ? 7.445 -20.578 -29.328 1 82.56 357 ASP B CA 1
ATOM 6521 C C . ASP B 1 357 ? 8.477 -21.047 -28.312 1 82.56 357 ASP B C 1
ATOM 6523 O O . ASP B 1 357 ? 9.406 -21.781 -28.641 1 82.56 357 ASP B O 1
ATOM 6527 N N . THR B 1 358 ? 8.289 -20.516 -27.188 1 80.06 358 THR B N 1
ATOM 6528 C CA . THR B 1 358 ? 9.211 -20.891 -26.125 1 80.06 358 THR B CA 1
ATOM 6529 C C . THR B 1 358 ? 9.07 -22.375 -25.766 1 80.06 358 THR B C 1
ATOM 6531 O O . THR B 1 358 ? 10.062 -23.047 -25.5 1 80.06 358 THR B O 1
ATOM 6534 N N . ALA B 1 359 ? 7.867 -22.828 -25.766 1 73.75 359 ALA B N 1
ATOM 6535 C CA . ALA B 1 359 ? 7.605 -24.234 -25.469 1 73.75 359 ALA B CA 1
ATOM 6536 C C . ALA B 1 359 ? 8.133 -25.141 -26.578 1 73.75 359 ALA B C 1
ATOM 6538 O O . ALA B 1 359 ? 8.672 -26.219 -26.312 1 73.75 359 ALA B O 1
ATOM 6539 N N . MET B 1 360 ? 7.914 -24.625 -27.891 1 62.84 360 MET B N 1
ATOM 6540 C CA . MET B 1 360 ? 8.352 -25.406 -29.047 1 62.84 360 MET B CA 1
ATOM 6541 C C . MET B 1 360 ? 9.859 -25.281 -29.234 1 62.84 360 MET B C 1
ATOM 6543 O O . MET B 1 360 ? 10.508 -26.219 -29.719 1 62.84 360 MET B O 1
ATOM 6547 N N . GLY B 1 361 ? 10.406 -24.047 -29.203 1 56.38 361 GLY B N 1
ATOM 6548 C CA . GLY B 1 361 ? 11.828 -23.812 -29.375 1 56.38 361 GLY B CA 1
ATOM 6549 C C . GLY B 1 361 ? 12.68 -24.5 -28.328 1 56.38 361 GLY B C 1
ATOM 6550 O O . GLY B 1 361 ? 13.906 -24.578 -28.453 1 56.38 361 GLY B O 1
ATOM 6551 N N . SER B 1 362 ? 12.273 -24.484 -27.266 1 50.94 362 SER B N 1
ATOM 6552 C CA . SER B 1 362 ? 13.016 -25.359 -26.359 1 50.94 362 SER B CA 1
ATOM 6553 C C . SER B 1 362 ? 13.273 -26.719 -27 1 50.94 362 SER B C 1
ATOM 6555 O O . SER B 1 362 ? 12.336 -27.5 -27.219 1 50.94 362 SER B O 1
ATOM 6557 N N . ASP B 1 363 ? 13.883 -26.766 -28.203 1 40.66 363 ASP B N 1
ATOM 6558 C CA . ASP B 1 363 ? 14.602 -27.859 -28.859 1 40.66 363 ASP B CA 1
ATOM 6559 C C . ASP B 1 363 ? 15.195 -28.812 -27.828 1 40.66 363 ASP B C 1
ATOM 6561 O O . ASP B 1 363 ? 16.422 -28.969 -27.75 1 40.66 363 ASP B O 1
ATOM 6565 N N . LEU B 1 364 ? 14.945 -28.891 -26.781 1 37.53 364 LEU B N 1
ATOM 6566 C CA . LEU B 1 364 ? 15.32 -30.031 -25.938 1 37.53 364 LEU B CA 1
ATOM 6567 C C . LEU B 1 364 ? 15.047 -31.344 -26.656 1 37.53 364 LEU B C 1
ATOM 6569 O O . LEU B 1 364 ? 15.383 -32.406 -26.141 1 37.53 364 LEU B O 1
ATOM 6573 N N . ASP B 1 365 ? 14.43 -31.297 -27.812 1 35.66 365 ASP B N 1
ATOM 6574 C CA . ASP B 1 365 ? 14.461 -32.562 -28.531 1 35.66 365 ASP B CA 1
ATOM 6575 C C . ASP B 1 365 ? 15.844 -32.844 -29.125 1 35.66 365 ASP B C 1
ATOM 6577 O O . ASP B 1 365 ? 16.344 -33.969 -29.094 1 35.66 365 ASP B O 1
ATOM 6581 N N . ASP B 1 366 ? 16.5 -32 -29.938 1 35.62 366 ASP B N 1
ATOM 6582 C CA . ASP B 1 366 ? 17.625 -32.469 -30.734 1 35.62 366 ASP B CA 1
ATOM 6583 C C . ASP B 1 366 ? 18.859 -32.656 -29.875 1 35.62 366 ASP B C 1
ATOM 6585 O O . ASP B 1 366 ? 19.688 -33.531 -30.156 1 35.62 366 ASP B O 1
ATOM 6589 N N . ALA B 1 367 ? 19.344 -31.891 -28.953 1 33.12 367 ALA B N 1
ATOM 6590 C CA . ALA B 1 367 ? 20.547 -32.312 -28.234 1 33.12 367 ALA B CA 1
ATOM 6591 C C . ALA B 1 367 ? 20.25 -33.562 -27.375 1 33.12 367 ALA B C 1
ATOM 6593 O O . ALA B 1 367 ? 21.172 -34.25 -26.938 1 33.12 367 ALA B O 1
ATOM 6594 N N . LEU B 1 368 ? 18.984 -33.781 -26.984 1 31.31 368 LEU B N 1
ATOM 6595 C CA . LEU B 1 368 ? 18.812 -35.062 -26.328 1 31.31 368 LEU B CA 1
ATOM 6596 C C . LEU B 1 368 ? 18.875 -36.219 -27.359 1 31.31 368 LEU B C 1
ATOM 6598 O O . LEU B 1 368 ? 19.016 -37.375 -26.984 1 31.31 368 LEU B O 1
ATOM 6602 N N . ILE B 1 369 ? 18.562 -36 -28.609 1 31.06 369 ILE B N 1
ATOM 6603 C CA . ILE B 1 369 ? 18.656 -37.219 -29.422 1 31.06 369 ILE B CA 1
ATOM 6604 C C . ILE B 1 369 ? 20.125 -37.562 -29.656 1 31.06 369 ILE B C 1
ATOM 6606 O O . ILE B 1 369 ? 20.484 -38.719 -29.875 1 31.06 369 ILE B O 1
ATOM 6610 N N . SER B 1 370 ? 21.031 -36.625 -29.906 1 32.75 370 SER B N 1
ATOM 6611 C CA . SER B 1 370 ? 22.312 -37.188 -30.312 1 32.75 370 SER B CA 1
ATOM 6612 C C . SER B 1 370 ? 23.078 -37.75 -29.125 1 32.75 370 SER B C 1
ATOM 6614 O O . SER B 1 370 ? 24.156 -38.344 -29.297 1 32.75 370 SER B O 1
ATOM 6616 N N . ALA B 1 371 ? 23.25 -37.156 -27.953 1 32.25 371 ALA B N 1
ATOM 6617 C CA . ALA B 1 371 ? 24.047 -37.938 -27.031 1 32.25 371 ALA B CA 1
ATOM 6618 C C . ALA B 1 371 ? 23.344 -39.25 -26.688 1 32.25 371 ALA B C 1
ATOM 6620 O O . ALA B 1 371 ? 22.359 -39.25 -25.953 1 32.25 371 ALA B O 1
ATOM 6621 N N . GLY B 1 372 ? 23.078 -40.188 -27.484 1 29.2 372 GLY B N 1
ATOM 6622 C CA . GLY B 1 372 ? 22.906 -41.625 -27.312 1 29.2 372 GLY B CA 1
ATOM 6623 C C . GLY B 1 372 ? 23.75 -42.188 -26.188 1 29.2 372 GLY B C 1
ATOM 6624 O O . GLY B 1 372 ? 23.719 -43.406 -25.938 1 29.2 372 GLY B O 1
ATOM 6625 N N . ASN B 1 373 ? 25.062 -42 -26.266 1 29.91 373 ASN B N 1
ATOM 6626 C CA . ASN B 1 373 ? 25.703 -42.875 -25.281 1 29.91 373 ASN B CA 1
ATOM 6627 C C . ASN B 1 373 ? 25.078 -42.688 -23.891 1 29.91 373 ASN B C 1
ATOM 6629 O O . ASN B 1 373 ? 24.391 -41.688 -23.656 1 29.91 373 ASN B O 1
ATOM 6633 N N . GLY B 1 374 ? 25.688 -43.062 -22.734 1 30.11 374 GLY B N 1
ATOM 6634 C CA . GLY B 1 374 ? 25.359 -43.5 -21.391 1 30.11 374 GLY B CA 1
ATOM 6635 C C . GLY B 1 374 ? 24.547 -42.469 -20.609 1 30.11 374 GLY B C 1
ATOM 6636 O O . GLY B 1 374 ? 23.594 -42.812 -19.922 1 30.11 374 GLY B O 1
ATOM 6637 N N . SER B 1 375 ? 25.109 -41.25 -20.125 1 31.75 375 SER B N 1
ATOM 6638 C CA . SER B 1 375 ? 24.469 -40.688 -18.953 1 31.75 375 SER B CA 1
ATOM 6639 C C . SER B 1 375 ? 23.172 -39.969 -19.312 1 31.75 375 SER B C 1
ATOM 6641 O O . SER B 1 375 ? 23.172 -39.062 -20.156 1 31.75 375 SER B O 1
ATOM 6643 N N . ALA B 1 376 ? 21.938 -40.562 -19.5 1 31.94 376 ALA B N 1
ATOM 6644 C CA . ALA B 1 376 ? 20.5 -40.281 -19.516 1 31.94 376 ALA B CA 1
ATOM 6645 C C . ALA B 1 376 ? 20.188 -39 -18.734 1 31.94 376 ALA B C 1
ATOM 6647 O O . ALA B 1 376 ? 19.922 -39.062 -17.531 1 31.94 376 ALA B O 1
ATOM 6648 N N . GLN B 1 377 ? 20.859 -38 -18.766 1 35.34 377 GLN B N 1
ATOM 6649 C CA . GLN B 1 377 ? 20.344 -36.812 -18.125 1 35.34 377 GLN B CA 1
ATOM 6650 C C . GLN B 1 377 ? 18.938 -36.469 -18.625 1 35.34 377 GLN B C 1
ATOM 6652 O O . GLN B 1 377 ? 18.734 -36.219 -19.812 1 35.34 377 GLN B O 1
ATOM 6657 N N . SER B 1 378 ? 17.688 -37.031 -18.109 1 35.38 378 SER B N 1
ATOM 6658 C CA . SER B 1 378 ? 16.25 -37.156 -18.281 1 35.38 378 SER B CA 1
ATOM 6659 C C . SER B 1 378 ? 15.641 -35.812 -18.734 1 35.38 378 SER B C 1
ATOM 6661 O O . SER B 1 378 ? 15.953 -34.781 -18.172 1 35.38 378 SER B O 1
ATOM 6663 N N . ALA B 1 379 ? 15.156 -35.438 -19.828 1 40.78 379 ALA B N 1
ATOM 6664 C CA . ALA B 1 379 ? 14.164 -34.594 -20.453 1 40.78 379 ALA B CA 1
ATOM 6665 C C . ALA B 1 379 ? 13.07 -34.188 -19.469 1 40.78 379 ALA B C 1
ATOM 6667 O O . ALA B 1 379 ? 12.32 -33.25 -19.703 1 40.78 379 ALA B O 1
ATOM 6668 N N . GLU B 1 380 ? 12.641 -34.969 -18.469 1 42.06 380 GLU B N 1
ATOM 6669 C CA . GLU B 1 380 ? 11.703 -34.875 -17.359 1 42.06 380 GLU B CA 1
ATOM 6670 C C . GLU B 1 380 ? 11.945 -33.625 -16.516 1 42.06 380 GLU B C 1
ATOM 6672 O O . GLU B 1 380 ? 11.094 -33.219 -15.719 1 42.06 380 GLU B O 1
ATOM 6677 N N . ASP B 1 381 ? 13.109 -32.844 -16.562 1 47.09 381 ASP B N 1
ATOM 6678 C CA . ASP B 1 381 ? 13.523 -31.922 -15.523 1 47.09 381 ASP B CA 1
ATOM 6679 C C . ASP B 1 381 ? 13.305 -30.469 -15.969 1 47.09 381 ASP B C 1
ATOM 6681 O O . ASP B 1 381 ? 13.93 -29.547 -15.445 1 47.09 381 ASP B O 1
ATOM 6685 N N . ASP B 1 382 ? 12.695 -30.188 -17.125 1 55.38 382 ASP B N 1
ATOM 6686 C CA . ASP B 1 382 ? 12.617 -28.766 -17.469 1 55.38 382 ASP B CA 1
ATOM 6687 C C . ASP B 1 382 ? 11.445 -28.094 -16.75 1 55.38 382 ASP B C 1
ATOM 6689 O O . ASP B 1 382 ? 10.289 -28.469 -16.969 1 55.38 382 ASP B O 1
ATOM 6693 N N . PRO B 1 383 ? 11.641 -27.312 -15.844 1 59 383 PRO B N 1
ATOM 6694 C CA . PRO B 1 383 ? 10.609 -26.609 -15.078 1 59 383 PRO B CA 1
ATOM 6695 C C . PRO B 1 383 ? 9.578 -25.922 -15.977 1 59 383 PRO B C 1
ATOM 6697 O O . PRO B 1 383 ? 8.406 -25.844 -15.609 1 59 383 PRO B O 1
ATOM 6700 N N . PHE B 1 384 ? 9.969 -25.641 -17.234 1 64.81 384 PHE B N 1
ATOM 6701 C CA . PHE B 1 384 ? 9.039 -24.938 -18.109 1 64.81 384 PHE B CA 1
ATOM 6702 C C . PHE B 1 384 ? 7.926 -25.859 -18.578 1 64.81 384 PHE B C 1
ATOM 6704 O O . PHE B 1 384 ? 6.773 -25.453 -18.703 1 64.81 384 PHE B O 1
ATOM 6711 N N . GLN B 1 385 ? 8.281 -27.141 -18.766 1 66.31 385 GLN B N 1
ATOM 6712 C CA . GLN B 1 385 ? 7.285 -28.062 -19.281 1 66.31 385 GLN B CA 1
ATOM 6713 C C . GLN B 1 385 ? 6.148 -28.266 -18.297 1 66.31 385 GLN B C 1
ATOM 6715 O O . GLN B 1 385 ? 4.984 -28.359 -18.688 1 66.31 385 GLN B O 1
ATOM 6720 N N . HIS B 1 386 ? 6.551 -28.109 -17.125 1 74.94 386 HIS B N 1
ATOM 6721 C CA . HIS B 1 386 ? 5.566 -28.328 -16.062 1 74.94 386 HIS B CA 1
ATOM 6722 C C . HIS B 1 386 ? 4.617 -27.156 -15.938 1 74.94 386 HIS B C 1
ATOM 6724 O O . HIS B 1 386 ? 3.525 -27.281 -15.383 1 74.94 386 HIS B O 1
ATOM 6730 N N . TYR B 1 387 ? 5.008 -26.047 -16.609 1 87.38 387 TYR B N 1
ATOM 6731 C CA . TYR B 1 387 ? 4.223 -24.844 -16.422 1 87.38 387 TYR B CA 1
ATOM 6732 C C . TYR B 1 387 ? 3.459 -24.469 -17.688 1 87.38 387 TYR B C 1
ATOM 6734 O O . TYR B 1 387 ? 2.693 -23.516 -17.688 1 87.38 387 TYR B O 1
ATOM 6742 N N . GLN B 1 388 ? 3.574 -25.266 -18.703 1 84.19 388 GLN B N 1
ATOM 6743 C CA . GLN B 1 388 ? 2.924 -24.953 -19.969 1 84.19 388 GLN B CA 1
ATOM 6744 C C . GLN B 1 388 ? 1.405 -24.953 -19.828 1 84.19 388 GLN B C 1
ATOM 6746 O O . GLN B 1 388 ? 0.728 -24.062 -20.359 1 84.19 388 GLN B O 1
ATOM 6751 N N . THR B 1 389 ? 0.967 -26 -19.141 1 86.44 389 THR B N 1
ATOM 6752 C CA . THR B 1 389 ? -0.474 -26.062 -18.922 1 86.44 389 THR B CA 1
ATOM 6753 C C . THR B 1 389 ? -0.965 -24.844 -18.141 1 86.44 389 THR B C 1
ATOM 6755 O O . THR B 1 389 ? -2.021 -24.297 -18.453 1 86.44 389 THR B O 1
ATOM 6758 N N . LEU B 1 390 ? -0.216 -24.484 -17.188 1 90.19 390 LEU B N 1
ATOM 6759 C CA . LEU B 1 390 ? -0.585 -23.312 -16.406 1 90.19 390 LEU B CA 1
ATOM 6760 C C . LEU B 1 390 ? -0.62 -22.062 -17.281 1 90.19 390 LEU B C 1
ATOM 6762 O O . LEU B 1 390 ? -1.55 -21.266 -17.188 1 90.19 390 LEU B O 1
ATOM 6766 N N . LEU B 1 391 ? 0.37 -21.875 -18.109 1 91.81 391 LEU B N 1
ATOM 6767 C CA . LEU B 1 391 ? 0.445 -20.703 -18.984 1 91.81 391 LEU B CA 1
ATOM 6768 C C . LEU B 1 391 ? -0.719 -20.688 -19.969 1 91.81 391 LEU B C 1
ATOM 6770 O O . LEU B 1 391 ? -1.248 -19.625 -20.281 1 91.81 391 LEU B O 1
ATOM 6774 N N . LEU B 1 392 ? -1.109 -21.859 -20.375 1 89.69 392 LEU B N 1
ATOM 6775 C CA . LEU B 1 392 ? -2.27 -21.953 -21.266 1 89.69 392 LEU B CA 1
ATOM 6776 C C . LEU B 1 392 ? -3.537 -21.516 -20.531 1 89.69 392 LEU B C 1
ATOM 6778 O O . LEU B 1 392 ? -4.352 -20.766 -21.094 1 89.69 392 LEU B O 1
ATOM 6782 N N . ILE B 1 393 ? -3.688 -22 -19.375 1 90.88 393 ILE B N 1
ATOM 6783 C CA . ILE B 1 393 ? -4.852 -21.641 -18.578 1 90.88 393 ILE B CA 1
ATOM 6784 C C . ILE B 1 393 ? -4.867 -20.141 -18.328 1 90.88 393 ILE B C 1
ATOM 6786 O O . ILE B 1 393 ? -5.918 -19.5 -18.391 1 90.88 393 ILE B O 1
ATOM 6790 N N . LEU B 1 394 ? -3.695 -19.578 -18.062 1 93.31 394 LEU B N 1
ATOM 6791 C CA . LEU B 1 394 ? -3.594 -18.141 -17.797 1 93.31 394 LEU B CA 1
ATOM 6792 C C . LEU B 1 394 ? -4.031 -17.344 -19.016 1 93.31 394 LEU B C 1
ATOM 6794 O O . LEU B 1 394 ? -4.668 -16.297 -18.875 1 93.31 394 LEU B O 1
ATOM 6798 N N . HIS B 1 395 ? -3.697 -17.797 -20.141 1 94 395 HIS B N 1
ATOM 6799 C CA . HIS B 1 395 ? -4.113 -17.125 -21.375 1 94 395 HIS B CA 1
ATOM 6800 C C . HIS B 1 395 ? -5.633 -17.062 -21.469 1 94 395 HIS B C 1
ATOM 6802 O O . HIS B 1 395 ? -6.195 -15.992 -21.719 1 94 395 HIS B O 1
ATOM 6808 N N . HIS B 1 396 ? -6.254 -18.141 -21.281 1 93.62 396 HIS B N 1
ATOM 6809 C CA . HIS B 1 396 ? -7.699 -18.203 -21.453 1 93.62 396 HIS B CA 1
ATOM 6810 C C . HIS B 1 396 ? -8.414 -17.516 -20.297 1 93.62 396 HIS B C 1
ATOM 6812 O O . HIS B 1 396 ? -9.484 -16.922 -20.484 1 93.62 396 HIS B O 1
ATOM 6818 N N . GLU B 1 397 ? -7.828 -17.625 -19.156 1 92.62 397 GLU B N 1
ATOM 6819 C CA . GLU B 1 397 ? -8.359 -16.859 -18.031 1 92.62 397 GLU B CA 1
ATOM 6820 C C . GLU B 1 397 ? -8.352 -15.359 -18.328 1 92.62 397 GLU B C 1
ATOM 6822 O O . GLU B 1 397 ? -9.305 -14.648 -18 1 92.62 397 GLU B O 1
ATOM 6827 N N . SER B 1 398 ? -7.277 -14.859 -18.891 1 93.81 398 SER B N 1
ATOM 6828 C CA . SER B 1 398 ? -7.172 -13.445 -19.25 1 93.81 398 SER B CA 1
ATOM 6829 C C . SER B 1 398 ? -8.18 -13.07 -20.312 1 93.81 398 SER B C 1
ATOM 6831 O O . SER B 1 398 ? -8.711 -11.953 -20.312 1 93.81 398 SER B O 1
ATOM 6833 N N . THR B 1 399 ? -8.438 -14 -21.188 1 94 399 THR B N 1
ATOM 6834 C CA . THR B 1 399 ? -9.461 -13.773 -22.203 1 94 399 THR B CA 1
ATOM 6835 C C . THR B 1 399 ? -10.828 -13.578 -21.547 1 94 399 THR B C 1
ATOM 6837 O O . THR B 1 399 ? -11.594 -12.695 -21.938 1 94 399 THR B O 1
ATOM 6840 N N . ILE B 1 400 ? -11.094 -14.359 -20.594 1 91.31 400 ILE B N 1
ATOM 6841 C CA . ILE B 1 400 ? -12.359 -14.266 -19.875 1 91.31 400 ILE B CA 1
ATOM 6842 C C . ILE B 1 400 ? -12.43 -12.93 -19.141 1 91.31 400 ILE B C 1
ATOM 6844 O O . ILE B 1 400 ? -13.43 -12.211 -19.219 1 91.31 400 ILE B O 1
ATOM 6848 N N . THR B 1 401 ? -11.375 -12.602 -18.484 1 89 401 THR B N 1
ATOM 6849 C CA . THR B 1 401 ? -11.352 -11.375 -17.688 1 89 401 THR B CA 1
ATOM 6850 C C . THR B 1 401 ? -11.508 -10.148 -18.578 1 89 401 THR B C 1
ATOM 6852 O O . THR B 1 401 ? -12.117 -9.156 -18.172 1 89 401 THR B O 1
ATOM 6855 N N . LEU B 1 402 ? -10.977 -10.156 -19.734 1 90 402 LEU B N 1
ATOM 6856 C CA . LEU B 1 402 ? -11.047 -9.047 -20.688 1 90 402 LEU B CA 1
ATOM 6857 C C . LEU B 1 402 ? -12.461 -8.875 -21.203 1 90 402 LEU B C 1
ATOM 6859 O O . LEU B 1 402 ? -12.922 -7.746 -21.406 1 90 402 LEU B O 1
ATOM 6863 N N . ASN B 1 403 ? -13.211 -9.977 -21.328 1 88.12 403 ASN B N 1
ATOM 6864 C CA . ASN B 1 403 ? -14.461 -9.922 -22.078 1 88.12 403 ASN B CA 1
ATOM 6865 C C . ASN B 1 403 ? -15.672 -10.023 -21.156 1 88.12 403 ASN B C 1
ATOM 6867 O O . ASN B 1 403 ? -16.766 -9.594 -21.516 1 88.12 403 ASN B O 1
ATOM 6871 N N . ARG B 1 404 ? -15.555 -10.523 -20.047 1 85.12 404 ARG B N 1
ATOM 6872 C CA . ARG B 1 404 ? -16.656 -10.828 -19.141 1 85.12 404 ARG B CA 1
ATOM 6873 C C . ARG B 1 404 ? -17.469 -9.578 -18.828 1 85.12 404 ARG B C 1
ATOM 6875 O O . ARG B 1 404 ? -18.703 -9.625 -18.781 1 85.12 404 ARG B O 1
ATOM 6882 N N . PRO B 1 405 ? -16.844 -8.43 -18.594 1 78.62 405 PRO B N 1
ATOM 6883 C CA . PRO B 1 405 ? -17.625 -7.242 -18.234 1 78.62 405 PRO B CA 1
ATOM 6884 C C . PRO B 1 405 ? -18.594 -6.82 -19.328 1 78.62 405 PRO B C 1
ATOM 6886 O O . PRO B 1 405 ? -19.578 -6.109 -19.062 1 78.62 405 PRO B O 1
ATOM 6889 N N . LEU B 1 406 ? -18.391 -7.285 -20.516 1 79.56 406 LEU B N 1
ATOM 6890 C CA . LEU B 1 406 ? -19.266 -6.926 -21.625 1 79.56 406 LEU B CA 1
ATOM 6891 C C . LEU B 1 406 ? -20.516 -7.793 -21.641 1 79.56 406 LEU B C 1
ATOM 6893 O O . LEU B 1 406 ? -21.5 -7.469 -22.328 1 79.56 406 LEU B O 1
ATOM 6897 N N . LEU B 1 407 ? -20.5 -8.828 -20.844 1 79.31 407 LEU B N 1
ATOM 6898 C CA . LEU B 1 407 ? -21.641 -9.742 -20.812 1 79.31 407 LEU B CA 1
ATOM 6899 C C . LEU B 1 407 ? -22.812 -9.125 -20.062 1 79.31 407 LEU B C 1
ATOM 6901 O O . LEU B 1 407 ? -23.953 -9.516 -20.266 1 79.31 407 LEU B O 1
ATOM 6905 N N . ALA B 1 408 ? -22.531 -8.109 -19.203 1 66.44 408 ALA B N 1
ATOM 6906 C CA . ALA B 1 408 ? -23.547 -7.516 -18.328 1 66.44 408 ALA B CA 1
ATOM 6907 C C . ALA B 1 408 ? -24.297 -6.398 -19.047 1 66.44 408 ALA B C 1
ATOM 6909 O O . ALA B 1 408 ? -25.328 -5.906 -18.547 1 66.44 408 ALA B O 1
ATOM 6910 N N . LYS B 1 409 ? -23.875 -6.074 -20.203 1 64.06 409 LYS B N 1
ATOM 6911 C CA . LYS B 1 409 ? -24.5 -4.961 -20.906 1 64.06 409 LYS B CA 1
ATOM 6912 C C . LYS B 1 409 ? -25.812 -5.398 -21.562 1 64.06 409 LYS B C 1
ATOM 6914 O O . LYS B 1 409 ? -25.859 -6.414 -22.25 1 64.06 409 LYS B O 1
ATOM 6919 N N . LYS B 1 410 ? -26.906 -4.859 -21.094 1 65.88 410 LYS B N 1
ATOM 6920 C CA . LYS B 1 410 ? -28.219 -5.09 -21.688 1 65.88 410 LYS B CA 1
ATOM 6921 C C . LYS B 1 410 ? -28.719 -3.842 -22.406 1 65.88 410 LYS B C 1
ATOM 6923 O O . LYS B 1 410 ? -28.609 -2.732 -21.875 1 65.88 410 LYS B O 1
ATOM 6928 N N . PRO B 1 411 ? -29.219 -3.914 -23.719 1 72.94 411 PRO B N 1
ATOM 6929 C CA . PRO B 1 411 ? -29.422 -5.125 -24.516 1 72.94 411 PRO B CA 1
ATOM 6930 C C . PRO B 1 411 ? -28.125 -5.633 -25.156 1 72.94 411 PRO B C 1
ATOM 6932 O O . PRO B 1 411 ? -27.141 -4.895 -25.234 1 72.94 411 PRO B O 1
ATOM 6935 N N . PRO B 1 412 ? -28.172 -6.887 -25.641 1 76.81 412 PRO B N 1
ATOM 6936 C CA . PRO B 1 412 ? -26.953 -7.445 -26.234 1 76.81 412 PRO B CA 1
ATOM 6937 C C . PRO B 1 412 ? -26.5 -6.695 -27.484 1 76.81 412 PRO B C 1
ATOM 6939 O O . PRO B 1 412 ? -27.328 -6.305 -28.312 1 76.81 412 PRO B O 1
ATOM 6942 N N . THR B 1 413 ? -25.328 -6.297 -27.5 1 82.56 413 THR B N 1
ATOM 6943 C CA . THR B 1 413 ? -24.672 -5.668 -28.641 1 82.56 413 THR B CA 1
ATOM 6944 C C . THR B 1 413 ? -23.766 -6.664 -29.359 1 82.56 413 THR B C 1
ATOM 6946 O O . THR B 1 413 ? -23.453 -7.734 -28.828 1 82.56 413 THR B O 1
ATOM 6949 N N . PRO B 1 414 ? -23.453 -6.414 -30.641 1 82.69 414 PRO B N 1
ATOM 6950 C CA . PRO B 1 414 ? -22.5 -7.289 -31.328 1 82.69 414 PRO B CA 1
ATOM 6951 C C . PRO B 1 414 ? -21.219 -7.492 -30.531 1 82.69 414 PRO B C 1
ATOM 6953 O O . PRO B 1 414 ? -20.641 -8.586 -30.531 1 82.69 414 PRO B O 1
ATOM 6956 N N . ALA B 1 415 ? -20.828 -6.461 -29.906 1 82.44 415 ALA B N 1
ATOM 6957 C CA . ALA B 1 415 ? -19.641 -6.566 -29.078 1 82.44 415 ALA B CA 1
ATOM 6958 C C . ALA B 1 415 ? -19.859 -7.516 -27.906 1 82.44 415 ALA B C 1
ATOM 6960 O O . ALA B 1 415 ? -18.969 -8.297 -27.562 1 82.44 415 ALA B O 1
ATOM 6961 N N . SER B 1 416 ? -21.016 -7.449 -27.359 1 83.75 416 SER B N 1
ATOM 6962 C CA . SER B 1 416 ? -21.328 -8.328 -26.234 1 83.75 416 SER B CA 1
ATOM 6963 C C . SER B 1 416 ? -21.453 -9.773 -26.688 1 83.75 416 SER B C 1
ATOM 6965 O O . SER B 1 416 ? -21.078 -10.695 -25.969 1 83.75 416 SER B O 1
ATOM 6967 N N . GLN B 1 417 ? -21.953 -9.953 -27.844 1 86.5 417 GLN B N 1
ATOM 6968 C CA . GLN B 1 417 ? -22.094 -11.305 -28.375 1 86.5 417 GLN B CA 1
ATOM 6969 C C . GLN B 1 417 ? -20.734 -11.914 -28.703 1 86.5 417 GLN B C 1
ATOM 6971 O O . GLN B 1 417 ? -20.5 -13.094 -28.438 1 86.5 417 GLN B O 1
ATOM 6976 N N . ALA B 1 418 ? -19.891 -11.102 -29.297 1 88.31 418 ALA B N 1
ATOM 6977 C CA . ALA B 1 418 ? -18.531 -11.562 -29.578 1 88.31 418 ALA B CA 1
ATOM 6978 C C . ALA B 1 418 ? -17.797 -11.906 -28.281 1 88.31 418 ALA B C 1
ATOM 6980 O O . ALA B 1 418 ? -17.047 -12.883 -28.234 1 88.31 418 ALA B O 1
ATOM 6981 N N . ALA B 1 419 ? -18.031 -11.086 -27.328 1 89.62 419 ALA B N 1
ATOM 6982 C CA . ALA B 1 419 ? -17.422 -11.312 -26.031 1 89.62 419 ALA B CA 1
ATOM 6983 C C . ALA B 1 419 ? -17.906 -12.617 -25.406 1 89.62 419 ALA B C 1
ATOM 6985 O O . ALA B 1 419 ? -17.125 -13.359 -24.812 1 89.62 419 ALA B O 1
ATOM 6986 N N . LEU B 1 420 ? -19.109 -12.875 -25.531 1 89.56 420 LEU B N 1
ATOM 6987 C CA . LEU B 1 420 ? -19.688 -14.109 -24.984 1 89.56 420 LEU B CA 1
ATOM 6988 C C . LEU B 1 420 ? -19.062 -15.328 -25.656 1 89.56 420 LEU B C 1
ATOM 6990 O O . LEU B 1 420 ? -18.719 -16.312 -25 1 89.56 420 LEU B O 1
ATOM 6994 N N . GLN B 1 421 ? -18.938 -15.289 -26.953 1 92.25 421 GLN B N 1
ATOM 6995 C CA . GLN B 1 421 ? -18.344 -16.406 -27.672 1 92.25 421 GLN B CA 1
ATOM 6996 C C . GLN B 1 421 ? -16.891 -16.625 -27.234 1 92.25 421 GLN B C 1
ATOM 6998 O O . GLN B 1 421 ? -16.453 -17.781 -27.094 1 92.25 421 GLN B O 1
ATOM 7003 N N . ALA B 1 422 ? -16.172 -15.531 -27.078 1 93.38 422 ALA B N 1
ATOM 7004 C CA . ALA B 1 422 ? -14.797 -15.633 -26.625 1 93.38 422 ALA B CA 1
ATOM 7005 C C . ALA B 1 422 ? -14.727 -16.281 -25.25 1 93.38 422 ALA B C 1
ATOM 7007 O O . ALA B 1 422 ? -13.852 -17.109 -24.984 1 93.38 422 ALA B O 1
ATOM 7008 N N . CYS B 1 423 ? -15.625 -15.914 -24.406 1 93.62 423 CYS B N 1
ATOM 7009 C CA . CYS B 1 423 ? -15.672 -16.469 -23.062 1 93.62 423 CYS B CA 1
ATOM 7010 C C . CYS B 1 423 ? -16.047 -17.938 -23.094 1 93.62 423 CYS B C 1
ATOM 7012 O O . CYS B 1 423 ? -15.484 -18.734 -22.328 1 93.62 423 CYS B O 1
ATOM 7014 N N . ILE B 1 424 ? -16.969 -18.266 -23.906 1 93.19 424 ILE B N 1
ATOM 7015 C CA . ILE B 1 424 ? -17.375 -19.656 -24.031 1 93.19 424 ILE B CA 1
ATOM 7016 C C . ILE B 1 424 ? -16.203 -20.516 -24.484 1 93.19 424 ILE B C 1
ATOM 7018 O O . ILE B 1 424 ? -15.898 -21.547 -23.875 1 93.19 424 ILE B O 1
ATOM 7022 N N . GLN B 1 425 ? -15.547 -20.062 -25.531 1 94 425 GLN B N 1
ATOM 7023 C CA . GLN B 1 425 ? -14.406 -20.797 -26.047 1 94 425 GLN B CA 1
ATOM 7024 C C . GLN B 1 425 ? -13.312 -20.938 -25 1 94 425 GLN B C 1
ATOM 7026 O O . GLN B 1 425 ? -12.766 -22.031 -24.812 1 94 425 GLN B O 1
ATOM 7031 N N . ALA B 1 426 ? -12.961 -19.891 -24.359 1 95.44 426 ALA B N 1
ATOM 7032 C CA . ALA B 1 426 ? -11.938 -19.906 -23.312 1 95.44 426 ALA B CA 1
ATOM 7033 C C . ALA B 1 426 ? -12.328 -20.859 -22.188 1 95.44 426 ALA B C 1
ATOM 7035 O O . ALA B 1 426 ? -11.492 -21.609 -21.672 1 95.44 426 ALA B O 1
ATOM 7036 N N . SER B 1 427 ? -13.555 -20.812 -21.828 1 93.81 427 SER B N 1
ATOM 7037 C CA . SER B 1 427 ? -14.062 -21.672 -20.75 1 93.81 427 SER B CA 1
ATOM 7038 C C . SER B 1 427 ? -13.969 -23.141 -21.125 1 93.81 427 SER B C 1
ATOM 7040 O O . SER B 1 427 ? -13.562 -23.969 -20.297 1 93.81 427 SER B O 1
ATOM 7042 N N . ARG B 1 428 ? -14.32 -23.469 -22.281 1 93.06 428 ARG B N 1
ATOM 7043 C CA . ARG B 1 428 ? -14.25 -24.844 -22.75 1 93.06 428 ARG B CA 1
ATOM 7044 C C . ARG B 1 428 ? -12.812 -25.344 -22.75 1 93.06 428 ARG B C 1
ATOM 7046 O O . ARG B 1 428 ? -12.547 -26.469 -22.312 1 93.06 428 ARG B O 1
ATOM 7053 N N . VAL B 1 429 ? -11.938 -24.562 -23.234 1 92 429 VAL B N 1
ATOM 7054 C CA . VAL B 1 429 ? -10.531 -24.969 -23.312 1 92 429 VAL B CA 1
ATOM 7055 C C . VAL B 1 429 ? -9.992 -25.203 -21.891 1 92 429 VAL B C 1
ATOM 7057 O O . VAL B 1 429 ? -9.258 -26.156 -21.656 1 92 429 VAL B O 1
ATOM 7060 N N . ILE B 1 430 ? -10.32 -24.344 -20.969 1 92.25 430 ILE B N 1
ATOM 7061 C CA . ILE B 1 430 ? -9.859 -24.5 -19.578 1 92.25 430 ILE B CA 1
ATOM 7062 C C . ILE B 1 430 ? -10.367 -25.812 -19.016 1 92.25 430 ILE B C 1
ATOM 7064 O O . ILE B 1 430 ? -9.586 -26.594 -18.469 1 92.25 430 ILE B O 1
ATOM 7068 N N . ILE B 1 431 ? -11.609 -26.109 -19.172 1 89.94 431 ILE B N 1
ATOM 7069 C CA . ILE B 1 431 ? -12.219 -27.312 -18.609 1 89.94 431 ILE B CA 1
ATOM 7070 C C . ILE B 1 431 ? -11.641 -28.547 -19.281 1 89.94 431 ILE B C 1
ATOM 7072 O O . ILE B 1 431 ? -11.297 -29.531 -18.625 1 89.94 431 ILE B O 1
ATOM 7076 N N . GLU B 1 432 ? -11.516 -28.469 -20.578 1 88.31 432 GLU B N 1
ATOM 7077 C CA . GLU B 1 432 ? -10.977 -29.594 -21.328 1 88.31 432 GLU B CA 1
ATOM 7078 C C . GLU B 1 432 ? -9.523 -29.859 -20.953 1 88.31 432 GLU B C 1
ATOM 7080 O O . GLU B 1 432 ? -9.117 -31.016 -20.797 1 88.31 432 GLU B O 1
ATOM 7085 N N . THR B 1 433 ? -8.789 -28.828 -20.906 1 86.31 433 THR B N 1
ATOM 7086 C CA . THR B 1 433 ? -7.383 -28.969 -20.547 1 86.31 433 THR B CA 1
ATOM 7087 C C . THR B 1 433 ? -7.242 -29.578 -19.156 1 86.31 433 THR B C 1
ATOM 7089 O O . THR B 1 433 ? -6.395 -30.453 -18.938 1 86.31 433 THR B O 1
ATOM 7092 N N . LEU B 1 434 ? -8.016 -29.203 -18.234 1 84.56 434 LEU B N 1
ATOM 7093 C CA . LEU B 1 434 ? -7.957 -29.719 -16.875 1 84.56 434 LEU B CA 1
ATOM 7094 C C . LEU B 1 434 ? -8.406 -31.188 -16.828 1 84.56 434 LEU B C 1
ATOM 7096 O O . LEU B 1 434 ? -7.836 -31.984 -16.094 1 84.56 434 LEU B O 1
ATOM 7100 N N . TYR B 1 435 ? -9.344 -31.469 -17.609 1 81.12 435 TYR B N 1
ATOM 7101 C CA . TYR B 1 435 ? -9.828 -32.844 -17.688 1 81.12 435 TYR B CA 1
ATOM 7102 C C . TYR B 1 435 ? -8.758 -33.75 -18.266 1 81.12 435 TYR B C 1
ATOM 7104 O O . TYR B 1 435 ? -8.555 -34.875 -17.781 1 81.12 435 TYR B O 1
ATOM 7112 N N . GLU B 1 436 ? -8.141 -33.25 -19.25 1 78.56 436 GLU B N 1
ATOM 7113 C CA . GLU B 1 436 ? -7.105 -34.031 -19.922 1 78.56 436 GLU B CA 1
ATOM 7114 C C . GLU B 1 436 ? -5.922 -34.281 -18.984 1 78.56 436 GLU B C 1
ATOM 7116 O O . GLU B 1 436 ? -5.234 -35.312 -19.109 1 78.56 436 GLU B O 1
ATOM 7121 N N . ARG B 1 437 ? -5.797 -33.406 -18.094 1 76.38 437 ARG B N 1
ATOM 7122 C CA . ARG B 1 437 ? -4.66 -33.531 -17.188 1 76.38 437 ARG B CA 1
ATOM 7123 C C . ARG B 1 437 ? -5.047 -34.312 -15.93 1 76.38 437 ARG B C 1
ATOM 7125 O O . ARG B 1 437 ? -4.281 -34.344 -14.961 1 76.38 437 ARG B O 1
ATOM 7132 N N . GLY B 1 438 ? -6.164 -34.938 -15.977 1 67.31 438 GLY B N 1
ATOM 7133 C CA . GLY B 1 438 ? -6.578 -35.844 -14.922 1 67.31 438 GLY B CA 1
ATOM 7134 C C . GLY B 1 438 ? -7.273 -35.156 -13.766 1 67.31 438 GLY B C 1
ATOM 7135 O O . GLY B 1 438 ? -7.371 -35.719 -12.664 1 67.31 438 GLY B O 1
ATOM 7136 N N . LEU B 1 439 ? -7.465 -33.969 -13.883 1 64.56 439 LEU B N 1
ATOM 7137 C CA . LEU B 1 439 ? -8.141 -33.25 -12.805 1 64.56 439 LEU B CA 1
ATOM 7138 C C . LEU B 1 439 ? -9.656 -33.406 -12.922 1 64.56 439 LEU B C 1
ATOM 7140 O O . LEU B 1 439 ? -10.406 -32.75 -12.195 1 64.56 439 LEU B O 1
ATOM 7144 N N . GLY B 1 440 ? -10.039 -34.281 -13.875 1 57.56 440 GLY B N 1
ATOM 7145 C CA . GLY B 1 440 ? -11.445 -34.656 -13.953 1 57.56 440 GLY B CA 1
ATOM 7146 C C . GLY B 1 440 ? -11.828 -35.781 -13.031 1 57.56 440 GLY B C 1
ATOM 7147 O O . GLY B 1 440 ? -11.008 -36.25 -12.227 1 57.56 440 GLY B O 1
ATOM 7148 N N . PRO B 1 441 ? -13.258 -36.094 -12.836 1 52.25 441 PRO B N 1
ATOM 7149 C CA . PRO B 1 441 ? -13.742 -37.156 -11.938 1 52.25 441 PRO B CA 1
ATOM 7150 C C . PRO B 1 441 ? -13.023 -38.469 -12.156 1 52.25 441 PRO B C 1
ATOM 7152 O O . PRO B 1 441 ? -13.445 -39.5 -11.625 1 52.25 441 PRO B O 1
ATOM 7155 N N . GLN B 1 442 ? -12.055 -38.562 -12.898 1 50 442 GLN B N 1
ATOM 7156 C CA . GLN B 1 442 ? -11.508 -39.875 -13.094 1 50 442 GLN B CA 1
ATOM 7157 C C . GLN B 1 442 ? -10.891 -40.438 -11.805 1 50 442 GLN B C 1
ATOM 7159 O O . GLN B 1 442 ? -10.578 -39.656 -10.898 1 50 442 GLN B O 1
ATOM 7164 N N . PRO B 1 443 ? -10.711 -41.844 -11.773 1 47.09 443 PRO B N 1
ATOM 7165 C CA . PRO B 1 443 ? -10.188 -42.531 -10.594 1 47.09 443 PRO B CA 1
ATOM 7166 C C . PRO B 1 443 ? -8.93 -41.875 -10.039 1 47.09 443 PRO B C 1
ATOM 7168 O O . PRO B 1 443 ? -8.172 -41.25 -10.789 1 47.09 443 PRO B O 1
ATOM 7171 N N . ALA B 1 444 ? -8.883 -41.594 -8.789 1 47.59 444 ALA B N 1
ATOM 7172 C CA . ALA B 1 444 ? -8.016 -40.875 -7.844 1 47.59 444 ALA B CA 1
ATOM 7173 C C . ALA B 1 444 ? -6.547 -41.094 -8.188 1 47.59 444 ALA B C 1
ATOM 7175 O O . ALA B 1 444 ? -5.676 -40.406 -7.656 1 47.59 444 ALA B O 1
ATOM 7176 N N . ASN B 1 445 ? -6.098 -42.188 -8.82 1 48.06 445 ASN B N 1
ATOM 7177 C CA . ASN B 1 445 ? -4.754 -42.75 -8.672 1 48.06 445 ASN B CA 1
ATOM 7178 C C . ASN B 1 445 ? -3.732 -41.938 -9.469 1 48.06 445 ASN B C 1
ATOM 7180 O O . ASN B 1 445 ? -2.527 -42.156 -9.352 1 48.06 445 ASN B O 1
ATOM 7184 N N . ALA B 1 446 ? -4 -41.219 -10.609 1 51.91 446 ALA B N 1
ATOM 7185 C CA . ALA B 1 446 ? -2.762 -40.844 -11.289 1 51.91 446 ALA B CA 1
ATOM 7186 C C . ALA B 1 446 ? -2.686 -39.344 -11.523 1 51.91 446 ALA B C 1
ATOM 7188 O O . ALA B 1 446 ? -3.066 -38.844 -12.586 1 51.91 446 ALA B O 1
ATOM 7189 N N . VAL B 1 447 ? -2.814 -38.5 -10.508 1 54.25 447 VAL B N 1
ATOM 7190 C CA . VAL B 1 447 ? -2.506 -37.125 -10.789 1 54.25 447 VAL B CA 1
ATOM 7191 C C . VAL B 1 447 ? -1.095 -37 -11.359 1 54.25 447 VAL B C 1
ATOM 7193 O O . VAL B 1 447 ? -0.13 -37.469 -10.75 1 54.25 447 VAL B O 1
ATOM 7196 N N . ASP B 1 448 ? -0.967 -36.719 -12.656 1 59.31 448 ASP B N 1
ATOM 7197 C CA . ASP B 1 448 ? 0.297 -36.469 -13.336 1 59.31 448 ASP B CA 1
ATOM 7198 C C . ASP B 1 448 ? 1.108 -35.375 -12.617 1 59.31 448 ASP B C 1
ATOM 7200 O O . ASP B 1 448 ? 0.553 -34.406 -12.148 1 59.31 448 ASP B O 1
ATOM 7204 N N . VAL B 1 449 ? 2.205 -35.781 -12.109 1 59.94 449 VAL B N 1
ATOM 7205 C CA . VAL B 1 449 ? 3.176 -34.875 -11.5 1 59.94 449 VAL B CA 1
ATOM 7206 C C . VAL B 1 449 ? 3.199 -33.562 -12.258 1 59.94 449 VAL B C 1
ATOM 7208 O O . VAL B 1 449 ? 3.371 -32.5 -11.664 1 59.94 449 VAL B O 1
ATOM 7211 N N . ALA B 1 450 ? 2.928 -33.719 -13.539 1 60.72 450 ALA B N 1
ATOM 7212 C CA . ALA B 1 450 ? 2.994 -32.562 -14.398 1 60.72 450 ALA B CA 1
ATOM 7213 C C . ALA B 1 450 ? 1.842 -31.594 -14.109 1 60.72 450 ALA B C 1
ATOM 7215 O O . ALA B 1 450 ? 1.893 -30.422 -14.484 1 60.72 450 ALA B O 1
ATOM 7216 N N . ALA B 1 451 ? 0.972 -32.062 -13.336 1 69.12 451 ALA B N 1
ATOM 7217 C CA . ALA B 1 451 ? -0.208 -31.25 -13.094 1 69.12 451 ALA B CA 1
ATOM 7218 C C . ALA B 1 451 ? -0.093 -30.5 -11.766 1 69.12 451 ALA B C 1
ATOM 7220 O O . ALA B 1 451 ? -0.955 -29.688 -11.43 1 69.12 451 ALA B O 1
ATOM 7221 N N . ARG B 1 452 ? 1.02 -30.656 -11.227 1 76.19 452 ARG B N 1
ATOM 7222 C CA . ARG B 1 452 ? 1.152 -30.141 -9.867 1 76.19 452 ARG B CA 1
ATOM 7223 C C . ARG B 1 452 ? 1.061 -28.609 -9.844 1 76.19 452 ARG B C 1
ATOM 7225 O O . ARG B 1 452 ? 0.314 -28.047 -9.047 1 76.19 452 ARG B O 1
ATOM 7232 N N . PRO B 1 453 ? 1.759 -27.906 -10.812 1 76.06 453 PRO B N 1
ATOM 7233 C CA . PRO B 1 453 ? 1.686 -26.438 -10.758 1 76.06 453 PRO B CA 1
ATOM 7234 C C . PRO B 1 453 ? 0.271 -25.922 -10.984 1 76.06 453 PRO B C 1
ATOM 7236 O O . PRO B 1 453 ? -0.105 -24.891 -10.422 1 76.06 453 PRO B O 1
ATOM 7239 N N . VAL B 1 454 ? -0.41 -26.641 -11.664 1 78.31 454 VAL B N 1
ATOM 7240 C CA . VAL B 1 454 ? -1.766 -26.203 -11.977 1 78.31 454 VAL B CA 1
ATOM 7241 C C . VAL B 1 454 ? -2.68 -26.453 -10.781 1 78.31 454 VAL B C 1
ATOM 7243 O O . VAL B 1 454 ? -3.49 -25.594 -10.422 1 78.31 454 VAL B O 1
ATOM 7246 N N . ILE B 1 455 ? -2.445 -27.484 -10.172 1 76.44 455 ILE B N 1
ATOM 7247 C CA . ILE B 1 455 ? -3.34 -27.906 -9.102 1 76.44 455 ILE B CA 1
ATOM 7248 C C . ILE B 1 455 ? -3.182 -26.984 -7.898 1 76.44 455 ILE B C 1
ATOM 7250 O O . ILE B 1 455 ? -4.164 -26.641 -7.238 1 76.44 455 ILE B O 1
ATOM 7254 N N . VAL B 1 456 ? -2.064 -26.516 -7.723 1 78.19 456 VAL B N 1
ATOM 7255 C CA . VAL B 1 456 ? -1.824 -25.75 -6.504 1 78.19 456 VAL B CA 1
ATOM 7256 C C . VAL B 1 456 ? -1.972 -24.266 -6.789 1 78.19 456 VAL B C 1
ATOM 7258 O O . VAL B 1 456 ? -1.938 -23.438 -5.871 1 78.19 456 VAL B O 1
ATOM 7261 N N . TRP B 1 457 ? -2.217 -23.938 -8.023 1 82.5 457 TRP B N 1
ATOM 7262 C CA . TRP B 1 457 ? -2.303 -22.531 -8.391 1 82.5 457 TRP B CA 1
ATOM 7263 C C . TRP B 1 457 ? -3.553 -21.891 -7.797 1 82.5 457 TRP B C 1
ATOM 7265 O O . TRP B 1 457 ? -4.656 -22.406 -7.941 1 82.5 457 TRP B O 1
ATOM 7275 N N . PRO B 1 458 ? -3.402 -20.766 -7.156 1 80.94 458 PRO B N 1
ATOM 7276 C CA . PRO B 1 458 ? -4.52 -20.188 -6.41 1 80.94 458 PRO B CA 1
ATOM 7277 C C . PRO B 1 458 ? -5.699 -19.828 -7.305 1 80.94 458 PRO B C 1
ATOM 7279 O O . PRO B 1 458 ? -6.848 -19.828 -6.852 1 80.94 458 PRO B O 1
ATOM 7282 N N . LEU B 1 459 ? -5.484 -19.578 -8.492 1 78.06 459 LEU B N 1
ATOM 7283 C CA . LEU B 1 459 ? -6.574 -19.078 -9.336 1 78.06 459 LEU B CA 1
ATOM 7284 C C . LEU B 1 459 ? -7.227 -20.234 -10.094 1 78.06 459 LEU B C 1
ATOM 7286 O O . LEU B 1 459 ? -8.18 -20.016 -10.852 1 78.06 459 LEU B O 1
ATOM 7290 N N . LEU B 1 460 ? -6.797 -21.469 -9.805 1 80.31 460 LEU B N 1
ATOM 7291 C CA . LEU B 1 460 ? -7.352 -22.609 -10.539 1 80.31 460 LEU B CA 1
ATOM 7292 C C . LEU B 1 460 ? -8.844 -22.766 -10.25 1 80.31 460 LEU B C 1
ATOM 7294 O O . LEU B 1 460 ? -9.648 -22.891 -11.172 1 80.31 460 LEU B O 1
ATOM 7298 N N . THR B 1 461 ? -9.133 -22.781 -9.008 1 76 461 THR B N 1
ATOM 7299 C CA . THR B 1 461 ? -10.531 -22.938 -8.625 1 76 461 THR B CA 1
ATOM 7300 C C . THR B 1 461 ? -11.391 -21.828 -9.211 1 76 461 THR B C 1
ATOM 7302 O O . THR B 1 461 ? -12.492 -22.062 -9.695 1 76 461 THR B O 1
ATOM 7305 N N . TRP B 1 462 ? -10.852 -20.703 -9.172 1 78.06 462 TRP B N 1
ATOM 7306 C CA . TRP B 1 462 ? -11.562 -19.547 -9.727 1 78.06 462 TRP B CA 1
ATOM 7307 C C . TRP B 1 462 ? -11.758 -19.703 -11.227 1 78.06 462 TRP B C 1
ATOM 7309 O O . TRP B 1 462 ? -12.836 -19.406 -11.75 1 78.06 462 TRP B O 1
ATOM 7319 N N . SER B 1 463 ? -10.773 -20.156 -11.859 1 83.69 463 SER B N 1
ATOM 7320 C CA . SER B 1 463 ? -10.844 -20.328 -13.305 1 83.69 463 SER B CA 1
ATOM 7321 C C . SER B 1 463 ? -11.883 -21.375 -13.68 1 83.69 463 SER B C 1
ATOM 7323 O O . SER B 1 463 ? -12.625 -21.203 -14.648 1 83.69 463 SER B O 1
ATOM 7325 N N . VAL B 1 464 ? -11.984 -22.375 -12.883 1 84.06 464 VAL B N 1
ATOM 7326 C CA . VAL B 1 464 ? -12.938 -23.438 -13.148 1 84.06 464 VAL B CA 1
ATOM 7327 C C . VAL B 1 464 ? -14.359 -22.953 -12.875 1 84.06 464 VAL B C 1
ATOM 7329 O O . VAL B 1 464 ? -15.258 -23.125 -13.703 1 84.06 464 VAL B O 1
ATOM 7332 N N . TRP B 1 465 ? -14.484 -22.328 -11.773 1 81.56 465 TRP B N 1
ATOM 7333 C CA . TRP B 1 465 ? -15.805 -21.828 -11.406 1 81.56 465 TRP B CA 1
ATOM 7334 C C . TRP B 1 465 ? -16.297 -20.797 -12.422 1 81.56 465 TRP B C 1
ATOM 7336 O O . TRP B 1 465 ? -17.453 -20.859 -12.859 1 81.56 465 TRP B O 1
ATOM 7346 N N . MET B 1 466 ? -15.438 -19.922 -12.734 1 84.75 466 MET B N 1
ATOM 7347 C CA . MET B 1 466 ? -15.812 -18.891 -13.703 1 84.75 466 MET B CA 1
ATOM 7348 C C . MET B 1 466 ? -16.188 -19.516 -15.039 1 84.75 466 MET B C 1
ATOM 7350 O O . MET B 1 466 ? -17.141 -19.078 -15.688 1 84.75 466 MET B O 1
ATOM 7354 N N . SER B 1 467 ? -15.469 -20.484 -15.398 1 88.62 467 SER B N 1
ATOM 7355 C CA . SER B 1 467 ? -15.758 -21.172 -16.656 1 88.62 467 SER B CA 1
ATOM 7356 C C . SER B 1 467 ? -17.109 -21.859 -16.625 1 88.62 467 SER B C 1
ATOM 7358 O O . SER B 1 467 ? -17.891 -21.766 -17.578 1 88.62 467 SER B O 1
ATOM 7360 N N . CYS B 1 468 ? -17.406 -22.438 -15.508 1 86.5 468 CYS B N 1
ATOM 7361 C CA . CYS B 1 468 ? -18.688 -23.125 -15.359 1 86.5 468 CYS B CA 1
ATOM 7362 C C . CYS B 1 468 ? -19.844 -22.125 -15.367 1 86.5 468 CYS B C 1
ATOM 7364 O O . CYS B 1 468 ? -20.875 -22.391 -15.969 1 86.5 468 CYS B O 1
ATOM 7366 N N . PHE B 1 469 ? -19.641 -21.047 -14.75 1 85.19 469 PHE B N 1
ATOM 7367 C CA . PHE B 1 469 ? -20.688 -20.047 -14.688 1 85.19 469 PHE B CA 1
ATOM 7368 C C . PHE B 1 469 ? -20.922 -19.422 -16.062 1 85.19 469 PHE B C 1
ATOM 7370 O O . PHE B 1 469 ? -22.047 -19.094 -16.422 1 85.19 469 PHE B O 1
ATOM 7377 N N . ILE B 1 470 ? -19.922 -19.203 -16.734 1 88.44 470 ILE B N 1
ATOM 7378 C CA . ILE B 1 470 ? -20.031 -18.641 -18.078 1 88.44 470 ILE B CA 1
ATOM 7379 C C . ILE B 1 470 ? -20.812 -19.609 -18.984 1 88.44 470 ILE B C 1
ATOM 7381 O O . ILE B 1 470 ? -21.688 -19.188 -19.734 1 88.44 470 ILE B O 1
ATOM 7385 N N . LEU B 1 471 ? -20.5 -20.844 -18.875 1 89.31 471 LEU B N 1
ATOM 7386 C CA . LEU B 1 471 ? -21.172 -21.844 -19.703 1 89.31 471 LEU B CA 1
ATOM 7387 C C . LEU B 1 471 ? -22.641 -21.984 -19.297 1 89.31 471 LEU B C 1
ATOM 7389 O O . LEU B 1 471 ? -23.516 -22.156 -20.141 1 89.31 471 LEU B O 1
ATOM 7393 N N . THR B 1 472 ? -22.859 -21.844 -18.016 1 85.81 472 THR B N 1
ATOM 7394 C CA . THR B 1 472 ? -24.234 -21.875 -17.547 1 85.81 472 THR B CA 1
ATOM 7395 C C . THR B 1 472 ? -25 -20.641 -18.047 1 85.81 472 THR B C 1
ATOM 7397 O O . THR B 1 472 ? -26.156 -20.766 -18.469 1 85.81 472 THR B O 1
ATOM 7400 N N . TYR B 1 473 ? -24.391 -19.547 -17.938 1 84 473 TYR B N 1
ATOM 7401 C CA . TYR B 1 473 ? -25 -18.312 -18.453 1 84 473 TYR B CA 1
ATOM 7402 C C . TYR B 1 473 ? -25.297 -18.438 -19.938 1 84 473 TYR B C 1
ATOM 7404 O O . TYR B 1 473 ? -26.359 -18.016 -20.391 1 84 473 TYR B O 1
ATOM 7412 N N . ALA B 1 474 ? -24.391 -18.938 -20.656 1 87.81 474 ALA B N 1
ATOM 7413 C CA . ALA B 1 474 ? -24.547 -19.125 -22.094 1 87.81 474 ALA B CA 1
ATOM 7414 C C . ALA B 1 474 ? -25.719 -20.047 -22.406 1 87.81 474 ALA B C 1
ATOM 7416 O O . ALA B 1 474 ? -26.438 -19.844 -23.391 1 87.81 474 ALA B O 1
ATOM 7417 N N . ALA B 1 475 ? -25.891 -20.938 -21.594 1 86.56 475 ALA B N 1
ATOM 7418 C CA . ALA B 1 475 ? -27 -21.875 -21.766 1 86.56 475 ALA B CA 1
ATOM 7419 C C . ALA B 1 475 ? -28.344 -21.188 -21.5 1 86.56 475 ALA B C 1
ATOM 7421 O O . ALA B 1 475 ? -29.312 -21.406 -22.219 1 86.56 475 ALA B O 1
ATOM 7422 N N . PHE B 1 476 ? -28.328 -20.359 -20.578 1 81.12 476 PHE B N 1
ATOM 7423 C CA . PHE B 1 476 ? -29.547 -19.656 -20.219 1 81.12 476 PHE B CA 1
ATOM 7424 C C . PHE B 1 476 ? -29.906 -18.625 -21.281 1 81.12 476 PHE B C 1
ATOM 7426 O O . PHE B 1 476 ? -31.094 -18.359 -21.516 1 81.12 476 PHE B O 1
ATOM 7433 N N . GLU B 1 477 ? -28.891 -18.047 -21.859 1 80.44 477 GLU B N 1
ATOM 7434 C CA . GLU B 1 477 ? -29.125 -17.062 -22.906 1 80.44 477 GLU B CA 1
ATOM 7435 C C . GLU B 1 477 ? -29.453 -17.734 -24.234 1 80.44 477 GLU B C 1
ATOM 7437 O O . GLU B 1 477 ? -29.797 -17.062 -25.219 1 80.44 477 GLU B O 1
ATOM 7442 N N . GLY B 1 478 ? -29.375 -19.062 -24.219 1 80.44 478 GLY B N 1
ATOM 7443 C CA . GLY B 1 478 ? -29.766 -19.828 -25.391 1 80.44 478 GLY B CA 1
ATOM 7444 C C . GLY B 1 478 ? -28.656 -19.938 -26.438 1 80.44 478 GLY B C 1
ATOM 7445 O O . GLY B 1 478 ? -28.906 -20.297 -27.578 1 80.44 478 GLY B O 1
ATOM 7446 N N . VAL B 1 479 ? -27.516 -19.594 -26.016 1 83 479 VAL B N 1
ATOM 7447 C CA . VAL B 1 479 ? -26.391 -19.625 -26.953 1 83 479 VAL B CA 1
ATOM 7448 C C . VAL B 1 479 ? -25.812 -21.031 -27.031 1 83 479 VAL B C 1
ATOM 7450 O O . VAL B 1 479 ? -25.344 -21.453 -28.078 1 83 479 VAL B O 1
ATOM 7453 N N . THR B 1 480 ? -25.812 -21.719 -25.906 1 81.81 480 THR B N 1
ATOM 7454 C CA . THR B 1 480 ? -25.359 -23.109 -25.844 1 81.81 480 THR B CA 1
ATOM 7455 C C . THR B 1 480 ? -26.438 -24.016 -25.266 1 81.81 480 THR B C 1
ATOM 7457 O O . THR B 1 480 ? -27.375 -23.531 -24.625 1 81.81 480 THR B O 1
ATOM 7460 N N . SER B 1 481 ? -26.297 -25.281 -25.641 1 79.31 481 SER B N 1
ATOM 7461 C CA . SER B 1 481 ? -27.281 -26.234 -25.109 1 79.31 481 SER B CA 1
ATOM 7462 C C . SER B 1 481 ? -27.062 -26.453 -23.609 1 79.31 481 SER B C 1
ATOM 7464 O O . SER B 1 481 ? -25.938 -26.406 -23.125 1 79.31 481 SER B O 1
ATOM 7466 N N . THR B 1 482 ? -28.156 -26.562 -22.938 1 75.44 482 THR B N 1
ATOM 7467 C CA . THR B 1 482 ? -28.109 -26.844 -21.5 1 75.44 482 THR B CA 1
ATOM 7468 C C . THR B 1 482 ? -27.344 -28.141 -21.234 1 75.44 482 THR B C 1
ATOM 7470 O O . THR B 1 482 ? -26.641 -28.234 -20.234 1 75.44 482 THR B O 1
ATOM 7473 N N . ALA B 1 483 ? -27.438 -29.031 -22.141 1 70.88 483 ALA B N 1
ATOM 7474 C CA . ALA B 1 483 ? -26.75 -30.312 -21.969 1 70.88 483 ALA B CA 1
ATOM 7475 C C . ALA B 1 483 ? -25.234 -30.141 -22.062 1 70.88 483 ALA B C 1
ATOM 7477 O O . ALA B 1 483 ? -24.484 -30.781 -21.328 1 70.88 483 ALA B O 1
ATOM 7478 N N . SER B 1 484 ? -24.844 -29.297 -22.922 1 69.25 484 SER B N 1
ATOM 7479 C CA . SER B 1 484 ? -23.422 -29.047 -23.109 1 69.25 484 SER B CA 1
ATOM 7480 C C . SER B 1 484 ? -22.828 -28.297 -21.922 1 69.25 484 SER B C 1
ATOM 7482 O O . SER B 1 484 ? -21.656 -28.469 -21.578 1 69.25 484 SER B O 1
ATOM 7484 N N . ALA B 1 485 ? -23.594 -27.453 -21.312 1 70.81 485 ALA B N 1
ATOM 7485 C CA . ALA B 1 485 ? -23.141 -26.656 -20.172 1 70.81 485 ALA B CA 1
ATOM 7486 C C . ALA B 1 485 ? -23.016 -27.5 -18.922 1 70.81 485 ALA B C 1
ATOM 7488 O O . ALA B 1 485 ? -22.078 -27.328 -18.125 1 70.81 485 ALA B O 1
ATOM 7489 N N . LEU B 1 486 ? -23.938 -28.453 -18.734 1 62.69 486 LEU B N 1
ATOM 7490 C CA . LEU B 1 486 ? -23.938 -29.297 -17.531 1 62.69 486 LEU B CA 1
ATOM 7491 C C . LEU B 1 486 ? -22.984 -30.484 -17.703 1 62.69 486 LEU B C 1
ATOM 7493 O O . LEU B 1 486 ? -22.5 -31.031 -16.719 1 62.69 486 LEU B O 1
#

InterPro domains:
  IPR007219 Xylanolytic transcriptional activator, regulatory domain [PF04082] (106-302)
  IPR007219 Xylanolytic transcriptional activator, regulatory domain [SM00906] (217-291)
  IPR050987 ABC-transporter-regulating transcription factor-like [PTHR46910] (20-477)

Sequence (972 aa):
QEIGLMRDGDSPGLPRFVGSSSGIHFVRAVYDILARSSGQPSRAHSQLVPGEDDQLDGTHELGAAESPGAAARAPFWRDDETTSREGRGGAGISQLTFEELIQWSQSYFDVWHPAYPFLQGPEVLETLERVADHGIEGVSGSDAAIVRSIISISLADARQLPRGNTPPVPSDLLFVNLDHVASSVSFVLGSPASLKNLQAALAVELFLISILKFNMASRLGGVIVRMAYHLGLHRCPQRYSNFSTHEVIMRKRIWWSFYCLERLICQVLGLPLDVQDDDVDVCLPTTELHRNSAAAVHTPDLGTSQLQLLTLLSKHAQLRGMILELRHKSLHVREDSMDRALDVQARLTRWSNEVHDTAMGSDLDDALISAGNGSAQSAEDDPFQHYQTLLLILHHESTITLNRPLLAKKPPTPASQAALQACIQASRVIIETLYERGLGPQPANAVDVAARPVIVWPLLTWSVWMSCFILTYAAFEGVTSTASALQEIGLMRDGDSPGLPRFVGSSSGIHFVRAVYDILARSSGQPSRAHSQLVPGEDDQLDGTHELGAAESPGAAARAPFWRDDETTSREGRGGAGISQLTFEELIQWSQSYFDVWHPAYPFLQGPEVLETLERVADHGIEGVSGSDAAIVRSIISISLADARQLPRGNTPPVPSDLLFVNLDHVASSVSFVLGSPASLKNLQAALAVELFLISILKFNMASRLGGVIVRMAYHLGLHRCPQRYSNFSTHEVIMRKRIWWSFYCLERLICQVLGLPLDVQDDDVDVCLPTTELHRNSAAAVHTPDLGTSQLQLLTLLSKHAQLRGMILELRHKSLHVREDSMDRALDVQARLTRWSNEVHDTAMGSDLDDALISAGNGSAQSAEDDPFQHYQTLLLILHHESTITLNRPLLAKKPPTPASQAALQACIQASRVIIETLYERGLGPQPANAVDVAARPVIVWPLLTWSVWMSCFILTYAAFEGVTSTASAL

Foldseek 3Di:
DWPFDFQCPPDHPDTDTFTCLALVVLLLVLLVVVCVVVVHPCPVSNDDDPLAAPPPVPPVPVDDPPPDCNQQVAWPDDPQQADEQVVLPDPCSPQQALVLLCLLLVLCVLFVCLQQVLDDDVVLSVLSHQCSVPNLVRDDLLNLLLQQLSSLLSSLLCVLAQNDPNHHYYPSSYQTGNVSLCVSLVCLVVDAQDSSNLSSLLSSLVSCLLSSVLVVSQVSLLSSLVSLVVVVLLEQCVVPPPDDPVRNLSSQSSVLSSLLSQLVSCRNRLHAGPDDNVSHDHDQNQDDDPPPPPCPCPVDDDCVLSSVSSRLSSLLSVLSNLLSCQRRDDPVPNPVDPVSLVVSVVSLVVSVVVLVCVVVVVCPVPVVPPVPDDDCPDPVPRSSQLCSLVSLLSSLLSLLSNQVSLCPDPPDDPSNVVSLVSLLVSLVCLVVSCVVQVVDPPDSPPNDPSCSNLSSRSCNVVSNVSSLSSLCVCCSVVNDPPVVSD/DWPWDFQCPPDHPDTDTFTCLALVVLLLVLLVVVCVVVVHPSPVSNDDDPLAAVPVVPPVPVDDPPPDCNQQVDWPDDPQQADEQVVLPDPCSPQQALVLLCLLLVLCVLFVCLQQVLDDDVVLSVLSRQCSVPNLVRDDLLNLLLQQLRNLLSSLLCVLDQNDPNHHYYPSSYQTGNVSLCVSLVCLVVDAQDSSNLSSLLSSLVSCLLSSVLVVSQVSLLSSLVSLVVVVLLEQCVVPPPDDPVRNLSSQSSVLSSLLSQLVSCRNRLHAGPDDNVSHDHDQNQDDDPPPDPCPCPVDDDCVLSSVSSRLSSLLSVLSNLLSCQRRDDPVPNPVDPVSLVVSVVSLVVSVVVLVCVVVVVCPVPVVVPVPDDDCPDPVPRSSQLCSLVSLLSSLLSLLSNQVSLCPDPPDDPSNVVSLVSLLVSLVCLVVSCVVQVVPPPDSPPNDPSCSNLSSRSCNVVSNVSSLSSLCVCCSVVNDPPVVSD

Secondary structure (DSSP, 8-state):
----EEE--SSTT--EEE-TTSHHHHHHHHHHHHHHHHTS--GGGG---TTSSTT--S-----S---TTHHHHS-SS-GGGEE-SGGG-SSS-----HHHHHHHHHHIIIIIHHH---S-HHHHHHHHHHHHHH-GGGS-HHHHHHHHHHHHHHHHHHTTS----PPPEEGGGS--SHHHHHHHTTHHHHS---HHHHHHHHHHHHHHHHTT-HHHHHHHHHHHHHHHHHTTTTS-GGG-TTS-HHHHHHHHHHHHHHHHHHHHHHHHHT---SS-GGG--PPPTT-------S------SSTHHHHHHHHHHHHHHHHHHHHHHHHHS-TTT----HHHHHHHHHHHHHHHHHHHHHHHH--TTHHHHH--SS----GGG-HHHHHHHHHHHHHHHHHHHHHGGGGG-SSPPHHHHHHHHHHHHHHHHHHHHHIIIIISSS-TT---GGGHHHHH-TTHHHHHHHHHHHHHHHHHTTSS-HHHH-/----EEE--SSTT--EEE-TTSHHHHHHHHHHHHHHHHTS--GGGG---TTSSTT--S-----S---TTHHHHS-SS-GGGEE-SGGG-SSS-----HHHHHHHHHHIIIIIHHH---S-HHHHHHHHHHHHHH-GGGS-HHHHHHHHHHHHHHHHHHTTS----PPPEEGGGS--SHHHHHHHTTHHHHS---HHHHHHHHHHHHHHHHTT-HHHHHHHHHHHHHHHHHTTTTS-GGG-TTS-HHHHHHHHHHHHHHHHHHHHHHHHHT---SS-GGG--PPPTT-------S------SSTHHHHHHHHHHHHHHHHHHHHHHHHHS-TTT----HHHHHHHHHHHHHHHHHHHHHHHH--TTHHHHH--SS----GGG-HHHHHHHHHHHHHHHHHHHHHGGGGG-SSPPHHHHHHHHHHHHHHHHHHHHHIIIIISSS-TT---GGGHHHHH-TTHHHHHHHHHHHHHHHHHTTSS-HHHH-

Radius of gyration: 29.62 Å; Cα contacts (8 Å, |Δi|>4): 1279; chains: 2; bounding box: 76×88×80 Å

Solvent-accessible surface area (backbone atoms only — not comparable to full-atom values): 53028 Å² total; per-residue (Å²): 122,42,75,40,44,78,38,74,37,98,47,91,78,37,44,36,35,38,25,47,66,12,64,59,45,48,53,47,53,50,44,47,53,49,20,61,70,67,72,42,79,62,66,54,83,76,56,77,47,91,76,63,59,63,56,74,55,77,73,64,75,80,73,73,82,71,56,92,63,48,75,30,63,45,65,74,66,55,76,79,51,39,36,65,70,66,76,35,60,56,103,76,40,76,71,60,43,50,69,56,51,49,62,46,30,41,54,27,60,70,48,46,35,49,58,40,50,48,64,58,67,70,62,50,52,53,50,47,46,46,29,32,74,56,34,64,83,63,48,55,62,44,56,36,37,32,49,18,20,38,29,38,40,18,53,58,43,48,71,75,35,80,83,61,92,71,74,54,39,54,46,86,50,36,61,48,24,44,48,51,45,23,64,58,48,27,55,64,51,34,40,80,66,32,67,63,48,48,42,18,52,48,34,40,33,50,32,28,39,58,72,50,29,48,64,48,25,41,27,52,44,22,28,47,52,38,35,36,50,45,50,33,44,44,41,38,51,81,79,42,84,88,53,50,72,68,52,36,54,49,46,39,32,34,41,44,34,50,50,31,52,52,39,51,48,22,53,72,56,34,48,80,69,71,71,57,70,62,57,41,60,50,50,54,74,82,46,80,79,81,64,80,59,83,65,69,65,67,68,80,76,86,67,47,61,44,34,45,48,33,36,54,47,35,53,49,26,53,49,52,45,50,43,46,58,59,51,57,28,19,69,89,61,53,68,75,41,68,64,58,56,50,52,52,50,50,52,51,51,51,50,53,49,48,52,49,45,53,64,59,60,57,53,66,57,61,70,57,59,67,64,66,67,82,86,76,77,67,84,88,71,50,71,62,70,37,40,47,65,42,54,51,42,52,52,30,49,50,49,31,66,65,26,51,64,43,62,74,50,81,75,81,40,74,68,25,52,52,27,45,53,52,32,45,53,29,25,50,49,47,54,49,53,39,40,74,51,47,70,36,95,57,81,82,82,62,67,45,76,58,37,46,53,43,69,57,36,63,60,41,63,53,50,51,51,51,26,52,49,49,32,45,48,33,20,72,73,63,76,39,54,58,74,77,46,104,123,42,74,41,44,79,39,74,37,96,49,90,78,37,43,34,35,38,25,46,67,13,66,60,46,49,52,46,51,50,43,46,52,48,19,62,71,67,70,42,80,61,67,53,83,75,55,77,49,90,77,60,62,65,55,76,52,77,70,64,75,81,74,71,84,71,58,90,63,48,75,30,63,44,64,74,68,56,74,82,50,39,35,64,70,68,76,36,59,56,102,76,39,76,70,60,44,52,68,55,52,50,62,45,30,41,54,28,60,71,47,47,35,49,58,40,50,48,63,55,66,71,60,51,51,53,50,45,46,46,30,31,74,54,33,62,85,63,47,54,63,44,55,36,35,32,50,18,19,38,29,38,42,18,53,58,44,49,72,76,36,79,83,60,92,72,72,53,40,52,46,86,49,35,63,48,24,43,47,51,45,24,64,59,49,28,56,65,51,34,39,79,67,33,67,62,49,48,43,18,50,49,34,41,33,50,31,28,38,59,71,53,29,48,62,47,25,42,27,50,44,22,28,47,52,39,36,37,50,44,49,33,45,44,42,39,51,81,77,41,82,89,52,50,72,68,52,36,52,48,45,39,32,34,40,44,35,50,49,31,52,52,39,51,47,22,52,72,57,34,47,78,69,71,72,59,68,62,57,40,58,50,52,55,75,80,45,82,78,81,64,76,62,85,67,71,66,66,69,78,77,86,66,48,61,44,34,45,47,31,35,53,48,35,54,48,27,52,50,53,45,51,43,47,58,60,51,58,28,19,69,89,61,53,68,76,41,69,64,59,55,50,50,52,51,50,51,51,50,51,50,52,49,50,52,49,46,53,65,60,60,55,53,67,58,60,69,57,58,66,64,66,68,82,84,76,79,68,84,85,72,51,71,61,69,38,39,47,64,44,54,52,42,50,51,31,48,50,50,32,66,64,26,51,65,42,62,74,50,80,74,81,41,72,68,25,52,53,27,46,52,52,32,44,53,29,25,49,51,46,54,50,53,40,40,73,50,47,72,36,97,58,80,81,81,60,68,45,76,58,37,46,55,42,70,56,34,63,58,42,64,54,50,52,50,50,26,51,51,49,32,44,48,34,21,72,74,63,74,40,54,60,75,76,46,104

Nearest PDB structures (foldseek):
  8wag-assembly1_A  TM=2.485E-01  e=4.392E+00  Arabidopsis thaliana
  8wag-assembly1_B  TM=2.221E-01  e=5.833E+00  Arabidopsis thaliana
  8waf-assembly1_A  TM=2.248E-01  e=6.074E+00  Arabidopsis thaliana
  2pzi-assembly1_A  TM=1.689E-01  e=6.074E+00  Mycobacterium tuberculosis
  8wag-assembly1_A  TM=2.472E-01  e=6.238E+00  Arabidopsis thaliana

Organism: Cryphonectria parasitica (strain ATCC 38755 / EP155) (NCBI:txid660469)